Protein AF-A0A819N3P9-F1 (afdb_monomer_lite)

Structure (mmCIF, N/CA/C/O backbone):
data_AF-A0A819N3P9-F1
#
_entry.id   AF-A0A819N3P9-F1
#
loop_
_atom_site.group_PDB
_atom_site.id
_atom_site.type_symbol
_atom_site.label_atom_id
_atom_site.label_alt_id
_atom_site.label_comp_id
_atom_site.label_asym_id
_atom_site.label_entity_id
_atom_site.label_seq_id
_atom_site.pdbx_PDB_ins_code
_atom_site.Cartn_x
_atom_site.Cartn_y
_atom_site.Cartn_z
_atom_site.occupancy
_atom_site.B_iso_or_equiv
_atom_site.auth_seq_id
_atom_site.auth_comp_id
_atom_site.auth_asym_id
_atom_site.auth_atom_id
_atom_site.pdbx_PDB_model_num
ATOM 1 N N . MET A 1 1 ? 17.906 -34.146 -32.944 1.00 58.56 1 MET A N 1
ATOM 2 C CA . MET A 1 1 ? 18.620 -32.914 -33.346 1.00 58.56 1 MET A CA 1
ATOM 3 C C . MET A 1 1 ? 19.272 -32.364 -32.093 1.00 58.56 1 MET A C 1
ATOM 5 O O . MET A 1 1 ? 18.541 -32.080 -31.149 1.00 58.56 1 MET A O 1
ATOM 9 N N . VAL A 1 2 ? 20.604 -32.343 -32.039 1.00 77.94 2 VAL A N 1
ATOM 10 C CA . VAL A 1 2 ? 21.345 -31.869 -30.860 1.00 77.94 2 VAL A CA 1
ATOM 11 C C . VAL A 1 2 ? 21.123 -30.361 -30.739 1.00 77.94 2 VAL A C 1
ATOM 13 O O . VAL A 1 2 ? 21.156 -29.648 -31.742 1.00 77.94 2 VAL A O 1
ATOM 16 N N . ARG A 1 3 ? 20.805 -29.893 -29.533 1.00 86.62 3 ARG A N 1
ATOM 17 C CA . ARG A 1 3 ? 20.618 -28.472 -29.221 1.00 86.62 3 ARG A CA 1
ATOM 18 C C . ARG A 1 3 ? 21.711 -28.028 -28.270 1.00 86.62 3 ARG A C 1
ATOM 20 O O . ARG A 1 3 ? 22.115 -28.806 -27.409 1.00 86.62 3 ARG A O 1
ATOM 27 N N . LEU A 1 4 ? 22.151 -26.782 -28.406 1.00 89.81 4 LEU A N 1
ATOM 28 C CA . LEU A 1 4 ? 23.141 -26.211 -27.502 1.00 89.81 4 LEU A CA 1
ATOM 29 C C . LEU A 1 4 ? 22.433 -25.815 -26.200 1.00 89.81 4 LEU A C 1
ATOM 31 O O . LEU A 1 4 ? 21.876 -24.725 -26.092 1.00 89.81 4 LEU A O 1
ATOM 35 N N . THR A 1 5 ? 22.364 -26.727 -25.231 1.00 91.56 5 THR A N 1
ATOM 36 C CA . THR A 1 5 ? 21.792 -26.457 -23.902 1.00 91.56 5 THR A CA 1
ATOM 37 C C . THR A 1 5 ? 22.866 -25.924 -22.945 1.00 91.56 5 THR A C 1
ATOM 39 O O . THR A 1 5 ? 24.056 -26.145 -23.174 1.00 91.56 5 THR A O 1
ATOM 42 N N . PRO A 1 6 ? 22.482 -25.230 -21.855 1.00 91.12 6 PRO A N 1
ATOM 43 C CA . PRO A 1 6 ? 23.431 -24.808 -20.821 1.00 91.12 6 PRO A CA 1
ATOM 44 C C . PRO A 1 6 ? 24.261 -25.965 -20.244 1.00 91.12 6 PRO A C 1
ATOM 46 O O . PRO A 1 6 ? 25.454 -25.800 -20.032 1.00 91.12 6 PRO A O 1
ATOM 49 N N . GLU A 1 7 ? 23.654 -27.143 -20.079 1.00 90.12 7 GLU A N 1
ATOM 50 C CA . GLU A 1 7 ? 24.327 -28.358 -19.593 1.00 90.12 7 GLU A CA 1
ATOM 51 C C . GLU A 1 7 ? 25.436 -28.825 -20.549 1.00 90.12 7 GLU A C 1
ATOM 53 O O . GLU A 1 7 ? 26.525 -29.181 -20.112 1.00 90.12 7 GLU A O 1
ATOM 58 N N . VAL A 1 8 ? 25.203 -28.759 -21.868 1.00 91.38 8 VAL A N 1
ATOM 59 C CA . VAL A 1 8 ? 26.228 -29.097 -22.874 1.00 91.38 8 VAL A CA 1
ATOM 60 C C . VAL A 1 8 ? 27.412 -28.134 -22.794 1.00 91.38 8 VAL A C 1
ATOM 62 O O . VAL A 1 8 ? 28.549 -28.560 -22.957 1.00 91.38 8 VAL A O 1
ATOM 65 N N . ILE A 1 9 ? 27.164 -26.851 -22.518 1.00 92.50 9 ILE A N 1
ATOM 66 C CA . ILE A 1 9 ? 28.222 -25.842 -22.352 1.00 92.50 9 ILE A CA 1
ATOM 67 C C . ILE A 1 9 ? 29.039 -26.105 -21.080 1.00 92.50 9 ILE A C 1
ATOM 69 O O . ILE A 1 9 ? 30.253 -25.935 -21.097 1.00 92.50 9 ILE A O 1
ATOM 73 N N . GLU A 1 10 ? 28.389 -26.522 -19.994 1.00 89.62 10 GLU A N 1
ATOM 74 C CA . GLU A 1 10 ? 29.048 -26.805 -18.715 1.00 89.62 10 GLU A CA 1
ATOM 75 C C . GLU A 1 10 ? 29.950 -28.046 -18.787 1.00 89.62 10 GLU A C 1
ATOM 77 O O . GLU A 1 10 ? 31.045 -28.041 -18.230 1.00 89.62 10 GLU A O 1
ATOM 82 N N . VAL A 1 11 ? 29.524 -29.075 -19.525 1.00 92.38 11 VAL A N 1
ATOM 83 C CA . VAL A 1 11 ? 30.272 -30.335 -19.698 1.00 92.38 11 VAL A CA 1
ATOM 84 C C . VAL A 1 11 ? 31.314 -30.253 -20.826 1.00 92.38 11 VAL A C 1
ATOM 86 O O . VAL A 1 11 ? 32.226 -31.079 -20.891 1.00 92.38 11 VAL A O 1
ATOM 89 N N . ALA A 1 12 ? 31.203 -29.272 -21.725 1.00 93.38 12 ALA A N 1
ATOM 90 C CA . ALA A 1 12 ? 32.131 -29.103 -22.838 1.00 93.38 12 ALA A CA 1
ATOM 91 C C . ALA A 1 12 ? 33.575 -28.843 -22.357 1.00 93.38 12 ALA A C 1
ATOM 93 O O . ALA A 1 12 ? 33.767 -28.169 -21.341 1.00 93.38 12 ALA A O 1
ATOM 94 N N . PRO A 1 13 ? 34.605 -29.323 -23.085 1.00 94.81 13 PRO A N 1
ATOM 95 C CA . PRO A 1 13 ? 35.999 -29.099 -22.719 1.00 94.81 13 PRO A CA 1
ATOM 96 C C . PRO A 1 13 ? 36.354 -27.611 -22.652 1.00 94.81 13 PRO A C 1
ATOM 98 O O . PRO A 1 13 ? 36.124 -26.851 -23.597 1.00 94.81 13 PRO A O 1
ATOM 101 N N . GLN A 1 14 ? 36.960 -27.226 -21.531 1.00 95.06 14 GLN A N 1
ATOM 102 C CA . GLN A 1 14 ? 37.385 -25.863 -21.229 1.00 95.06 14 GLN A CA 1
ATOM 103 C C . GLN A 1 14 ? 38.845 -25.892 -20.789 1.00 95.06 14 GLN A C 1
ATOM 105 O O . GLN A 1 14 ? 39.192 -26.565 -19.818 1.00 95.06 14 GLN A O 1
ATOM 110 N N . TYR A 1 15 ? 39.714 -25.186 -21.502 1.00 94.50 15 TYR A N 1
ATOM 111 C CA . TYR A 1 15 ? 41.148 -25.179 -21.215 1.00 94.50 15 TYR A CA 1
ATOM 112 C C . TYR A 1 15 ? 41.797 -23.860 -21.630 1.00 94.50 15 TYR A C 1
ATOM 114 O O . TYR A 1 15 ? 41.240 -23.068 -22.389 1.00 94.50 15 TYR A O 1
ATOM 122 N N . LEU A 1 16 ? 43.001 -23.615 -21.118 1.00 95.12 16 LEU A N 1
ATOM 123 C CA . LEU A 1 16 ? 43.848 -22.537 -21.607 1.00 95.12 16 LEU A CA 1
ATOM 124 C C . LEU A 1 16 ? 44.533 -23.009 -22.891 1.00 95.12 16 LEU A C 1
ATOM 126 O O . LEU A 1 16 ? 45.257 -24.005 -22.877 1.00 95.12 16 LEU A O 1
ATOM 130 N N . ASN A 1 17 ? 44.288 -22.328 -24.005 1.00 92.00 17 ASN A N 1
ATOM 131 C CA . ASN A 1 17 ? 44.912 -22.683 -25.271 1.00 92.00 17 ASN A CA 1
ATOM 132 C C . ASN A 1 17 ? 46.398 -22.252 -25.313 1.00 92.00 17 ASN A C 1
ATOM 134 O O . ASN A 1 17 ? 46.842 -21.478 -24.460 1.00 92.00 17 ASN A O 1
ATOM 138 N N . PRO A 1 18 ? 47.190 -22.706 -26.305 1.00 90.69 18 PRO A N 1
ATOM 139 C CA . PRO A 1 18 ? 48.627 -22.409 -26.384 1.00 90.69 18 PRO A CA 1
ATOM 140 C C . PRO A 1 18 ? 48.990 -20.919 -26.495 1.00 90.69 18 PRO A C 1
ATOM 142 O O . PRO A 1 18 ? 50.142 -20.551 -26.290 1.00 90.69 18 PRO A O 1
ATOM 145 N N . VAL A 1 19 ? 48.022 -20.055 -26.818 1.00 87.19 19 VAL A N 1
ATOM 146 C CA . VAL A 1 19 ? 48.190 -18.592 -26.895 1.00 87.19 19 VAL A CA 1
ATOM 147 C C . VAL A 1 19 ? 47.833 -17.924 -25.553 1.00 87.19 19 VAL A C 1
ATOM 149 O O . VAL A 1 19 ? 47.814 -16.700 -25.440 1.00 87.19 19 VAL A O 1
ATOM 152 N N . GLY A 1 20 ? 47.549 -18.712 -24.511 1.00 90.12 20 GLY A N 1
ATOM 153 C CA . GLY A 1 20 ? 47.183 -18.221 -23.184 1.00 90.12 20 GLY A CA 1
ATOM 154 C C . GLY A 1 20 ? 45.760 -17.661 -23.112 1.00 90.12 20 GLY A C 1
ATOM 155 O O . GLY A 1 20 ? 45.475 -16.833 -22.250 1.00 90.12 20 GLY A O 1
ATOM 156 N N . GLN A 1 21 ? 44.873 -18.062 -24.024 1.00 94.12 21 GLN A N 1
ATOM 157 C CA . GLN A 1 21 ? 43.474 -17.635 -24.056 1.00 94.12 21 GLN A CA 1
ATOM 158 C C . GLN A 1 21 ? 42.572 -18.741 -23.513 1.00 94.12 21 GLN A C 1
ATOM 160 O O . GLN A 1 21 ? 42.784 -19.918 -23.803 1.00 94.12 21 GLN A O 1
ATOM 165 N N . TYR A 1 22 ? 41.560 -18.375 -22.724 1.00 96.19 22 TYR A N 1
ATOM 166 C CA . TYR A 1 22 ? 40.626 -19.361 -22.186 1.00 96.19 22 TYR A CA 1
ATOM 167 C C . TYR A 1 22 ? 39.639 -19.782 -23.281 1.00 96.19 22 TYR A C 1
ATOM 169 O O . TYR A 1 22 ? 38.925 -18.939 -23.834 1.00 96.19 22 TYR A O 1
ATOM 177 N N . GLU A 1 23 ? 39.645 -21.066 -23.628 1.00 97.50 23 GLU A N 1
ATOM 178 C CA . GLU A 1 23 ? 38.965 -21.628 -24.792 1.00 97.50 23 GLU A CA 1
ATOM 179 C C . GLU A 1 23 ? 37.856 -22.599 -24.384 1.00 97.50 23 GLU A C 1
ATOM 181 O O . GLU A 1 23 ? 38.065 -23.482 -23.552 1.00 97.50 23 GLU A O 1
ATOM 186 N N . LEU A 1 24 ? 36.684 -22.430 -25.000 1.00 97.31 24 LEU A N 1
ATOM 187 C CA . LEU A 1 24 ? 35.562 -23.364 -24.925 1.00 97.31 24 LEU A CA 1
ATOM 188 C C . LEU A 1 24 ? 35.466 -24.151 -26.236 1.00 97.31 24 LEU A C 1
ATOM 190 O O . LEU A 1 24 ? 35.222 -23.561 -27.295 1.00 97.31 24 LEU A O 1
ATOM 194 N N . SER A 1 25 ? 35.599 -25.475 -26.156 1.00 96.19 25 SER A N 1
ATOM 195 C CA . SER A 1 25 ? 35.507 -26.366 -27.313 1.00 96.19 25 SER A CA 1
ATOM 196 C C . SER A 1 25 ? 34.104 -26.960 -27.453 1.00 96.19 25 SER A C 1
ATOM 198 O O . SER A 1 25 ? 33.677 -27.780 -26.646 1.00 96.19 25 SER A O 1
ATOM 200 N N . LEU A 1 26 ? 33.383 -26.559 -28.501 1.00 95.62 26 LEU A N 1
ATOM 201 C CA . LEU A 1 26 ? 32.056 -27.060 -28.889 1.00 95.62 26 LEU A CA 1
ATOM 202 C C . LEU A 1 26 ? 32.117 -27.795 -30.242 1.00 95.62 26 LEU A C 1
ATOM 204 O O . LEU A 1 26 ? 31.193 -27.711 -31.059 1.00 95.62 26 LEU A O 1
ATOM 208 N N . ARG A 1 27 ? 33.233 -28.482 -30.505 1.00 94.69 27 ARG A N 1
ATOM 209 C CA . ARG A 1 27 ? 33.478 -29.203 -31.760 1.00 94.69 27 ARG A CA 1
ATOM 210 C C . ARG A 1 27 ? 32.664 -30.493 -31.865 1.00 94.69 27 ARG A C 1
ATOM 212 O O . ARG A 1 27 ? 32.387 -31.136 -30.859 1.00 94.69 27 ARG A O 1
ATOM 219 N N . ASP A 1 28 ? 32.325 -30.880 -33.095 1.00 93.69 28 ASP A N 1
ATOM 220 C CA . ASP A 1 28 ? 31.745 -32.193 -33.436 1.00 93.69 28 ASP A CA 1
ATOM 221 C C . ASP A 1 28 ? 30.388 -32.510 -32.759 1.00 93.69 28 ASP A C 1
ATOM 223 O O . ASP A 1 28 ? 29.983 -33.667 -32.634 1.00 93.69 28 ASP A O 1
ATOM 227 N N . LEU A 1 29 ? 29.633 -31.478 -32.363 1.00 93.19 29 LEU A N 1
ATOM 228 C CA . LEU A 1 29 ? 28.352 -31.611 -31.654 1.00 93.19 29 LEU A CA 1
ATOM 229 C C . LEU A 1 29 ? 27.121 -31.631 -32.582 1.00 93.19 29 LEU A C 1
ATOM 231 O O . LEU A 1 29 ? 25.993 -31.771 -32.103 1.00 93.19 29 LEU A O 1
ATOM 235 N N . LYS A 1 30 ? 27.311 -31.506 -33.905 1.00 92.56 30 LYS A N 1
ATOM 236 C CA . LYS A 1 30 ? 26.233 -31.441 -34.920 1.00 92.56 30 LYS A CA 1
ATOM 237 C C . LYS A 1 30 ? 25.198 -30.348 -34.618 1.00 92.56 30 LYS A C 1
ATOM 239 O O . LYS A 1 30 ? 23.986 -30.547 -34.741 1.00 92.56 30 LYS A O 1
ATOM 244 N N . LEU A 1 31 ? 25.677 -29.190 -34.160 1.00 93.44 31 LEU A N 1
ATOM 245 C CA . LEU A 1 31 ? 24.825 -28.068 -33.771 1.00 93.44 31 LEU A CA 1
ATOM 246 C C . LEU A 1 31 ? 24.260 -27.362 -35.013 1.00 93.44 31 LEU A C 1
ATOM 248 O O . LEU A 1 31 ? 25.038 -26.910 -35.851 1.00 93.44 31 LEU A O 1
ATOM 252 N N . PRO A 1 32 ? 22.930 -27.203 -35.136 1.00 90.94 32 PRO A N 1
ATOM 253 C CA . PRO A 1 32 ? 22.322 -26.546 -36.294 1.00 90.94 32 PRO A CA 1
ATOM 254 C C . PRO A 1 32 ? 22.260 -25.014 -36.172 1.00 90.94 32 PRO A C 1
ATOM 256 O O . PRO A 1 32 ? 22.169 -24.309 -37.182 1.00 90.94 32 PRO A O 1
ATOM 259 N N . VAL A 1 33 ? 22.250 -24.489 -34.940 1.00 92.75 33 VAL A N 1
ATOM 260 C CA . VAL A 1 33 ? 22.107 -23.061 -34.611 1.00 92.75 33 VAL A CA 1
ATOM 261 C C . VAL A 1 33 ? 22.890 -22.752 -33.330 1.00 92.75 33 VAL A C 1
ATOM 263 O O . VAL A 1 33 ? 22.999 -23.602 -32.448 1.00 92.75 33 VAL A O 1
ATOM 266 N N . ILE A 1 34 ? 23.411 -21.528 -33.227 1.00 92.50 34 ILE A N 1
ATOM 267 C CA . ILE A 1 34 ? 24.008 -20.987 -32.003 1.00 92.50 34 ILE A CA 1
ATOM 268 C C . ILE A 1 34 ? 22.878 -20.526 -31.070 1.00 92.50 34 ILE A C 1
ATOM 270 O O . ILE A 1 34 ? 22.104 -19.642 -31.419 1.00 92.50 34 ILE A O 1
ATOM 274 N N . GLU A 1 35 ? 22.773 -21.111 -29.880 1.00 90.75 35 GLU A N 1
ATOM 275 C CA . GLU A 1 35 ? 21.803 -20.711 -28.855 1.00 90.75 35 GLU A CA 1
ATOM 276 C C . GLU A 1 35 ? 22.393 -20.894 -27.449 1.00 90.75 35 GLU A C 1
ATOM 278 O O . GLU A 1 35 ? 23.396 -21.574 -27.270 1.00 90.75 35 GLU A O 1
ATOM 283 N N . ASN A 1 36 ? 21.809 -20.251 -26.436 1.00 89.25 36 ASN A N 1
ATOM 284 C CA . ASN A 1 36 ? 22.186 -20.407 -25.021 1.00 89.25 36 ASN A CA 1
ATOM 285 C C . ASN A 1 36 ? 23.656 -20.134 -24.647 1.00 89.25 36 ASN A C 1
ATOM 287 O O . ASN A 1 36 ? 24.032 -20.353 -23.497 1.00 89.25 36 ASN A O 1
ATOM 291 N N . LEU A 1 37 ? 24.455 -19.519 -25.526 1.00 90.25 37 LEU A N 1
ATOM 292 C CA . LEU A 1 37 ? 25.813 -19.066 -25.193 1.00 90.25 37 LEU A CA 1
ATOM 293 C C . LEU A 1 37 ? 25.855 -18.070 -24.017 1.00 90.25 37 LEU A C 1
ATOM 295 O O . LEU A 1 37 ? 26.931 -17.762 -23.517 1.00 90.25 37 LEU A O 1
ATOM 299 N N . GLY A 1 38 ? 24.712 -17.562 -23.533 1.00 87.06 38 GLY A N 1
ATOM 300 C CA . GLY A 1 38 ? 24.649 -16.746 -22.316 1.00 87.06 38 GLY A CA 1
ATOM 301 C C . GLY A 1 38 ? 25.077 -17.516 -21.062 1.00 87.06 38 GLY A C 1
ATOM 302 O O . GLY A 1 38 ? 25.530 -16.896 -20.103 1.00 87.06 38 GLY A O 1
ATOM 303 N N . ALA A 1 39 ? 24.996 -18.852 -21.095 1.00 90.44 39 ALA A N 1
ATOM 304 C CA . ALA A 1 39 ? 25.482 -19.740 -20.040 1.00 90.44 39 ALA A CA 1
ATOM 305 C C . ALA A 1 39 ? 27.011 -19.695 -19.872 1.00 90.44 39 ALA A C 1
ATOM 307 O O . ALA A 1 39 ? 27.509 -19.997 -18.798 1.00 90.44 39 ALA A O 1
ATOM 308 N N . THR A 1 40 ? 27.754 -19.234 -20.885 1.00 88.94 40 THR A N 1
ATOM 309 C CA . THR A 1 40 ? 29.216 -19.063 -20.798 1.00 88.94 40 THR A CA 1
ATOM 310 C C . THR A 1 40 ? 29.649 -17.931 -19.861 1.00 88.94 40 THR A C 1
ATOM 312 O O . THR A 1 40 ? 30.839 -17.776 -19.596 1.00 88.94 40 THR A O 1
ATOM 315 N N . LEU A 1 41 ? 28.707 -17.084 -19.410 1.00 89.00 41 LEU A N 1
ATOM 316 C CA . LEU A 1 41 ? 28.935 -15.955 -18.499 1.00 89.00 41 LEU A CA 1
ATOM 317 C C . LEU A 1 41 ? 30.104 -15.034 -18.916 1.00 89.00 41 LEU A C 1
ATOM 319 O O . LEU A 1 41 ? 30.724 -14.395 -18.067 1.00 89.00 41 LEU A O 1
ATOM 323 N N . ASN A 1 42 ? 30.384 -14.937 -20.226 1.00 91.56 42 ASN A N 1
ATOM 324 C CA . ASN A 1 42 ? 31.479 -14.139 -20.790 1.00 91.56 42 ASN A CA 1
ATOM 325 C C . ASN A 1 42 ? 32.858 -14.492 -20.187 1.00 91.56 42 ASN A C 1
ATOM 327 O O . ASN A 1 42 ? 33.660 -13.604 -19.895 1.00 91.56 42 ASN A O 1
ATOM 331 N N . GLN A 1 43 ? 33.122 -15.782 -19.959 1.00 92.44 43 GLN A N 1
ATOM 332 C CA . GLN A 1 43 ? 34.379 -16.259 -19.371 1.00 92.44 43 GLN A CA 1
ATOM 333 C C . GLN A 1 43 ? 35.483 -16.525 -20.410 1.00 92.44 43 GLN A C 1
ATOM 335 O O . GLN A 1 43 ? 36.653 -16.361 -20.076 1.00 92.44 43 GLN A O 1
ATOM 340 N N . PHE A 1 44 ? 35.123 -16.865 -21.654 1.00 95.94 44 PHE A N 1
ATOM 341 C CA . PHE A 1 44 ? 36.059 -17.338 -22.685 1.00 95.94 44 PHE A CA 1
ATOM 342 C C . PHE A 1 44 ? 36.529 -16.236 -23.647 1.00 95.94 44 PHE A C 1
ATOM 344 O O . PHE A 1 44 ? 35.744 -15.393 -24.088 1.00 95.94 44 PHE A O 1
ATOM 351 N N . ASP A 1 45 ? 37.813 -16.287 -24.004 1.00 97.19 45 ASP A N 1
ATOM 352 C CA . ASP A 1 45 ? 38.442 -15.475 -25.052 1.00 97.19 45 ASP A CA 1
ATOM 353 C C . ASP A 1 45 ? 38.292 -16.131 -26.436 1.00 97.19 45 ASP A C 1
ATOM 355 O O . ASP A 1 45 ? 38.224 -15.428 -27.447 1.00 97.19 45 ASP A O 1
ATOM 359 N N . THR A 1 46 ? 38.232 -17.467 -26.484 1.00 97.56 46 THR A N 1
ATOM 360 C CA . THR A 1 46 ? 38.099 -18.261 -27.714 1.00 97.56 46 THR A CA 1
ATOM 361 C C . THR A 1 46 ? 36.915 -19.216 -27.612 1.00 97.56 46 THR A C 1
ATOM 363 O O . THR A 1 46 ? 36.752 -19.904 -26.607 1.00 97.56 46 THR A O 1
ATOM 366 N N . ILE A 1 47 ? 36.091 -19.278 -28.657 1.00 97.44 47 ILE A N 1
ATOM 367 C CA . ILE A 1 47 ? 35.050 -20.302 -28.792 1.00 97.44 47 ILE A CA 1
ATOM 368 C C . ILE A 1 47 ? 35.293 -21.066 -30.086 1.00 97.44 47 ILE A C 1
ATOM 370 O O . ILE A 1 47 ? 35.447 -20.470 -31.157 1.00 97.44 47 ILE A O 1
ATOM 374 N N . ASP A 1 48 ? 35.288 -22.389 -29.981 1.00 97.12 48 ASP A N 1
ATOM 375 C CA . ASP A 1 48 ? 35.470 -23.276 -31.113 1.00 97.12 48 ASP A CA 1
ATOM 376 C C . ASP A 1 48 ? 34.192 -24.036 -31.458 1.00 97.12 48 ASP A C 1
ATOM 378 O O . ASP A 1 48 ? 33.713 -24.859 -30.687 1.00 97.12 48 ASP A O 1
ATOM 382 N N . LEU A 1 49 ? 33.643 -23.754 -32.635 1.00 97.00 49 LEU A N 1
ATOM 383 C CA . LEU A 1 49 ? 32.431 -24.353 -33.191 1.00 97.00 49 LEU A CA 1
ATOM 384 C C . LEU A 1 49 ? 32.734 -25.131 -34.484 1.00 97.00 49 LEU A C 1
ATOM 386 O O . LEU A 1 49 ? 31.850 -25.322 -35.325 1.00 97.00 49 LEU A O 1
ATOM 390 N N . THR A 1 50 ? 33.977 -25.576 -34.665 1.00 97.06 50 THR A N 1
ATOM 391 C CA . THR A 1 50 ? 34.408 -26.358 -35.833 1.00 97.06 50 THR A CA 1
ATOM 392 C C . THR A 1 50 ? 33.634 -27.679 -35.949 1.00 97.06 50 THR A C 1
ATOM 394 O O . THR A 1 50 ? 33.304 -28.291 -34.936 1.00 97.06 50 THR A O 1
ATOM 397 N N . ASN A 1 51 ? 33.365 -28.133 -37.179 1.00 96.00 51 ASN A N 1
ATOM 398 C CA . ASN A 1 51 ? 32.642 -29.381 -37.478 1.00 96.00 51 ASN A CA 1
ATOM 399 C C . ASN A 1 51 ? 31.227 -29.435 -36.864 1.00 96.00 51 ASN A C 1
ATOM 401 O O . ASN A 1 51 ? 30.869 -30.361 -36.134 1.00 96.00 51 ASN A O 1
ATOM 405 N N . ASN A 1 52 ? 30.408 -28.429 -37.159 1.00 96.00 52 ASN A N 1
ATOM 406 C CA . ASN A 1 52 ? 28.992 -28.398 -36.789 1.00 96.00 52 ASN A CA 1
ATOM 407 C C . ASN A 1 52 ? 28.119 -28.161 -38.036 1.00 96.00 52 ASN A C 1
ATOM 409 O O . ASN A 1 52 ? 28.621 -27.993 -39.144 1.00 96.00 52 ASN A O 1
ATOM 413 N N . ASP A 1 53 ? 26.797 -28.129 -37.862 1.00 95.25 53 ASP A N 1
ATOM 414 C CA . ASP A 1 53 ? 25.825 -27.969 -38.952 1.00 95.25 53 ASP A CA 1
ATOM 415 C C . ASP A 1 53 ? 25.271 -26.527 -39.031 1.00 95.25 53 ASP A C 1
ATOM 417 O O . ASP A 1 53 ? 24.129 -26.302 -39.454 1.00 95.25 53 ASP A O 1
ATOM 421 N N . LEU A 1 54 ? 26.054 -25.524 -38.604 1.00 96.12 54 LEU A N 1
ATOM 422 C CA . LEU A 1 54 ? 25.597 -24.135 -38.493 1.00 96.12 54 LEU A CA 1
ATOM 423 C C . LEU A 1 54 ? 25.333 -23.529 -39.872 1.00 96.12 54 LEU A C 1
ATOM 425 O O . LEU A 1 54 ? 26.202 -23.529 -40.738 1.00 96.12 54 LEU A O 1
ATOM 429 N N . ARG A 1 55 ? 24.143 -22.946 -40.067 1.00 94.25 55 ARG A N 1
ATOM 430 C CA . ARG A 1 55 ? 23.741 -22.328 -41.352 1.00 94.25 55 ARG A CA 1
ATOM 431 C C . ARG A 1 55 ? 23.858 -20.808 -41.404 1.00 94.25 55 ARG A C 1
ATOM 433 O O . ARG A 1 55 ? 23.903 -20.225 -42.491 1.00 94.25 55 ARG A O 1
ATOM 440 N N . LYS A 1 56 ? 23.879 -20.160 -40.241 1.00 94.38 56 LYS A N 1
ATOM 441 C CA . LYS A 1 56 ? 23.964 -18.705 -40.090 1.00 94.38 56 LYS A CA 1
ATOM 442 C C . LYS A 1 56 ? 24.878 -18.344 -38.924 1.00 94.38 56 LYS A C 1
ATOM 444 O O . LYS A 1 56 ? 24.900 -19.060 -37.925 1.00 94.38 56 LYS A O 1
ATOM 449 N N . LEU A 1 57 ? 25.583 -17.224 -39.051 1.00 94.81 57 LEU A N 1
ATOM 450 C CA . LEU A 1 57 ? 26.369 -16.634 -37.970 1.00 94.81 57 LEU A CA 1
ATOM 451 C C . LEU A 1 57 ? 25.550 -15.531 -37.288 1.00 94.81 57 LEU A C 1
ATOM 453 O O . LEU A 1 57 ? 25.490 -14.411 -37.795 1.00 94.81 57 LEU A O 1
ATOM 457 N N . ASP A 1 58 ? 24.867 -15.873 -36.196 1.00 92.12 58 ASP A N 1
ATOM 458 C CA . ASP A 1 58 ? 23.855 -15.036 -35.536 1.00 92.12 58 ASP A CA 1
ATOM 459 C C . ASP A 1 58 ? 23.641 -15.472 -34.068 1.00 92.12 58 ASP A C 1
ATOM 461 O O . ASP A 1 58 ? 24.285 -16.412 -33.607 1.00 92.12 58 ASP A O 1
ATOM 465 N N . ASP A 1 59 ? 22.722 -14.816 -33.353 1.00 90.06 59 ASP A N 1
ATOM 466 C CA . ASP A 1 59 ? 22.193 -15.219 -32.037 1.00 90.06 59 ASP A CA 1
ATOM 467 C C . ASP A 1 59 ? 23.227 -15.261 -30.887 1.00 90.06 59 ASP A C 1
ATOM 469 O O . ASP A 1 59 ? 23.033 -15.914 -29.857 1.00 90.06 59 ASP A O 1
ATOM 473 N N . PHE A 1 60 ? 24.311 -14.486 -31.002 1.00 93.44 60 PHE A N 1
ATOM 474 C CA . PHE A 1 60 ? 25.260 -14.302 -29.902 1.00 93.44 60 PHE A CA 1
ATOM 475 C C . PHE A 1 60 ? 24.668 -13.442 -28.768 1.00 93.44 60 PHE A C 1
ATOM 477 O O . PHE A 1 60 ? 24.053 -12.401 -29.019 1.00 93.44 60 PHE A O 1
ATOM 484 N N . PRO A 1 61 ? 24.897 -13.800 -27.493 1.00 92.31 61 PRO A N 1
ATOM 485 C CA . PRO A 1 61 ? 24.732 -12.877 -26.375 1.00 92.31 61 PRO A CA 1
ATOM 486 C C . PRO A 1 61 ? 25.861 -11.832 -26.378 1.00 92.31 61 PRO A C 1
ATOM 488 O O . PRO A 1 61 ? 26.807 -11.912 -27.155 1.00 92.31 61 PRO A O 1
ATOM 491 N N . TYR A 1 62 ? 25.777 -10.837 -25.493 1.00 94.50 62 TYR A N 1
ATOM 492 C CA . TYR A 1 62 ? 26.845 -9.844 -25.354 1.00 94.50 62 TYR A CA 1
ATOM 493 C C . TYR A 1 62 ? 28.096 -10.469 -24.707 1.00 94.50 62 TYR A C 1
ATOM 495 O O . TYR A 1 62 ? 28.107 -10.684 -23.494 1.00 94.50 62 TYR A O 1
ATOM 503 N N . LEU A 1 63 ? 29.125 -10.751 -25.514 1.00 95.38 63 LEU A N 1
ATOM 504 C CA . LEU A 1 63 ? 30.384 -11.409 -25.138 1.00 95.38 63 LEU A CA 1
ATOM 505 C C . LEU A 1 63 ? 31.597 -10.504 -25.440 1.00 95.38 63 LEU A C 1
ATOM 507 O O . LEU A 1 63 ? 32.304 -10.713 -26.427 1.00 95.38 63 LEU A O 1
ATOM 511 N N . PRO A 1 64 ? 31.870 -9.470 -24.622 1.00 94.06 64 PRO A N 1
ATOM 512 C CA . PRO A 1 64 ? 32.990 -8.559 -24.851 1.00 94.06 64 PRO A CA 1
ATOM 513 C C . PRO A 1 64 ? 34.378 -9.183 -24.629 1.00 94.06 64 PRO A C 1
ATOM 515 O O . PRO A 1 64 ? 35.359 -8.574 -25.049 1.00 94.06 64 PRO A O 1
ATOM 518 N N . LYS A 1 65 ? 34.508 -10.347 -23.973 1.00 95.50 65 LYS A N 1
ATOM 519 C CA . LYS A 1 65 ? 35.807 -11.038 -23.855 1.00 95.50 65 LYS A CA 1
ATOM 520 C C . LYS A 1 65 ? 36.176 -11.856 -25.093 1.00 95.50 65 LYS A C 1
ATOM 522 O O . LYS A 1 65 ? 37.360 -12.090 -25.296 1.00 95.50 65 LYS A O 1
ATOM 527 N N . LEU A 1 66 ? 35.201 -12.248 -25.915 1.00 97.12 66 LEU A N 1
ATOM 528 C CA . LEU A 1 66 ? 35.438 -13.107 -27.071 1.00 97.12 66 LEU A CA 1
ATOM 529 C C . LEU A 1 66 ? 36.279 -12.377 -28.132 1.00 97.12 66 LEU A C 1
ATOM 531 O O . LEU A 1 66 ? 35.855 -11.350 -28.668 1.00 97.12 66 LEU A O 1
ATOM 535 N N . LYS A 1 67 ? 37.456 -12.927 -28.439 1.00 96.75 67 LYS A N 1
ATOM 536 C CA . LYS A 1 67 ? 38.414 -12.419 -29.434 1.00 96.75 67 LYS A CA 1
ATOM 537 C C . LYS A 1 67 ? 38.529 -13.338 -30.642 1.00 96.75 67 LYS A C 1
ATOM 539 O O . LYS A 1 67 ? 38.672 -12.839 -31.756 1.00 96.75 67 LYS A O 1
ATOM 544 N N . THR A 1 68 ? 38.432 -14.648 -30.435 1.00 97.56 68 THR A N 1
ATOM 545 C CA . THR A 1 68 ? 38.682 -15.650 -31.477 1.00 97.56 68 THR A CA 1
ATOM 546 C C . THR A 1 68 ? 37.473 -16.563 -31.643 1.00 97.56 68 THR A C 1
ATOM 548 O O . THR A 1 68 ? 36.947 -17.094 -30.664 1.00 97.56 68 THR A O 1
ATOM 551 N N . LEU A 1 69 ? 37.033 -16.756 -32.887 1.00 97.56 69 LEU A N 1
ATOM 552 C CA . LEU A 1 69 ? 35.919 -17.639 -33.217 1.00 97.56 69 LEU A CA 1
ATOM 553 C C . LEU A 1 69 ? 36.294 -18.584 -34.363 1.00 97.56 69 LEU A C 1
ATOM 555 O O . LEU A 1 69 ? 36.544 -18.145 -35.493 1.00 97.56 69 LEU A O 1
ATOM 559 N N . TYR A 1 70 ? 36.303 -19.885 -34.070 1.00 97.44 70 TYR A N 1
ATOM 560 C CA . TYR A 1 70 ? 36.542 -20.938 -35.056 1.00 97.44 70 TYR A CA 1
ATOM 561 C C . TYR A 1 70 ? 35.216 -21.543 -35.519 1.00 97.44 70 TYR A C 1
ATOM 563 O O . TYR A 1 70 ? 34.435 -22.040 -34.715 1.00 97.44 70 TYR A O 1
ATOM 571 N N . LEU A 1 71 ? 34.953 -21.488 -36.823 1.00 97.12 71 LEU A N 1
ATOM 572 C CA . LEU A 1 71 ? 33.718 -21.962 -37.463 1.00 97.12 71 LEU A CA 1
ATOM 573 C C . LEU A 1 71 ? 34.032 -22.772 -38.725 1.00 97.12 71 LEU A C 1
ATOM 575 O O . LEU A 1 71 ? 33.271 -22.764 -39.697 1.00 97.12 71 LEU A O 1
ATOM 579 N N . ALA A 1 72 ? 35.183 -23.444 -38.748 1.00 96.38 72 ALA A N 1
ATOM 580 C CA . ALA A 1 72 ? 35.571 -24.244 -39.898 1.00 96.38 72 ALA A CA 1
ATOM 581 C C . ALA A 1 72 ? 34.614 -25.438 -40.085 1.00 96.38 72 ALA A C 1
ATOM 583 O O . ALA A 1 72 ? 34.060 -25.946 -39.111 1.00 96.38 72 ALA A O 1
ATOM 584 N N . ASN A 1 73 ? 34.429 -25.889 -41.329 1.00 96.31 73 ASN A N 1
ATOM 585 C CA . ASN A 1 73 ? 33.592 -27.045 -41.680 1.00 96.31 73 ASN A CA 1
ATOM 586 C C . ASN A 1 73 ? 32.159 -26.926 -41.130 1.00 96.31 73 ASN A C 1
ATOM 588 O O . ASN A 1 73 ? 31.719 -27.737 -40.318 1.00 96.31 73 ASN A O 1
ATOM 592 N N . ASN A 1 74 ? 31.458 -25.878 -41.551 1.00 97.12 74 ASN A N 1
ATOM 593 C CA . ASN A 1 74 ? 30.048 -25.647 -41.244 1.00 97.12 74 ASN A CA 1
ATOM 594 C C . ASN A 1 74 ? 29.277 -25.370 -42.554 1.00 97.12 74 ASN A C 1
ATOM 596 O O . ASN A 1 74 ? 29.820 -25.456 -43.657 1.00 97.12 74 ASN A O 1
ATOM 600 N N . HIS A 1 75 ? 27.991 -25.032 -42.461 1.00 96.38 75 HIS A N 1
ATOM 601 C CA . HIS A 1 75 ? 27.126 -24.738 -43.610 1.00 96.38 75 HIS A CA 1
ATOM 602 C C . HIS A 1 75 ? 26.711 -23.261 -43.675 1.00 96.38 75 HIS A C 1
ATOM 604 O O . HIS A 1 75 ? 25.607 -22.938 -44.127 1.00 96.38 75 HIS A O 1
ATOM 610 N N . ILE A 1 76 ? 27.569 -22.347 -43.206 1.00 96.81 76 ILE A N 1
ATOM 611 C CA . ILE A 1 76 ? 27.217 -20.932 -43.066 1.00 96.81 76 ILE A CA 1
ATOM 612 C C . ILE A 1 76 ? 27.048 -20.305 -44.448 1.00 96.81 76 ILE A C 1
ATOM 614 O O . ILE A 1 76 ? 27.975 -20.274 -45.251 1.00 96.81 76 ILE A O 1
ATOM 618 N N . THR A 1 77 ? 25.848 -19.784 -44.697 1.00 94.00 77 THR A N 1
ATOM 619 C CA . THR A 1 77 ? 25.477 -19.075 -45.936 1.00 94.00 77 THR A CA 1
ATOM 620 C C . THR A 1 77 ? 25.195 -17.595 -45.701 1.00 94.00 77 THR A C 1
ATOM 622 O O . THR A 1 77 ? 25.134 -16.825 -46.653 1.00 94.00 77 THR A O 1
ATOM 625 N N . ARG A 1 78 ? 24.975 -17.180 -44.444 1.00 93.00 78 ARG A N 1
ATOM 626 C CA . ARG A 1 78 ? 24.603 -15.805 -44.080 1.00 93.00 78 ARG A CA 1
ATOM 627 C C . ARG A 1 78 ? 25.236 -15.377 -42.763 1.00 93.00 78 ARG A C 1
ATOM 629 O O . ARG A 1 78 ? 25.266 -16.148 -41.803 1.00 93.00 78 ARG A O 1
ATOM 636 N N . ILE A 1 79 ? 25.658 -14.119 -42.715 1.00 94.75 79 ILE A N 1
ATOM 637 C CA . ILE A 1 79 ? 26.202 -13.450 -41.531 1.00 94.75 79 ILE A CA 1
ATOM 638 C C . ILE A 1 79 ? 25.198 -12.384 -41.081 1.00 94.75 79 ILE A C 1
ATOM 640 O O . ILE A 1 79 ? 24.676 -11.639 -41.911 1.00 94.75 79 ILE A O 1
ATOM 644 N N . ALA A 1 80 ? 24.881 -12.334 -39.787 1.00 91.94 80 ALA A N 1
ATOM 645 C CA . ALA A 1 80 ? 23.921 -11.376 -39.250 1.00 91.94 80 ALA A CA 1
ATOM 646 C C . ALA A 1 80 ? 24.440 -9.930 -39.290 1.00 91.94 80 ALA A C 1
ATOM 648 O O . ALA A 1 80 ? 25.633 -9.666 -39.144 1.00 91.94 80 ALA A O 1
ATOM 649 N N . GLU A 1 81 ? 23.523 -8.972 -39.438 1.00 90.06 81 GLU A N 1
ATOM 650 C CA . GLU A 1 81 ? 23.843 -7.549 -39.322 1.00 90.06 81 GLU A CA 1
ATOM 651 C C . GLU A 1 81 ? 24.042 -7.139 -37.856 1.00 90.06 81 GLU A C 1
ATOM 653 O O . GLU A 1 81 ? 23.311 -7.573 -36.967 1.00 90.06 81 GLU A O 1
ATOM 658 N N . ASN A 1 82 ? 24.931 -6.174 -37.613 1.00 88.38 82 ASN A N 1
ATOM 659 C CA . ASN A 1 82 ? 25.217 -5.615 -36.286 1.00 88.38 82 ASN A CA 1
ATOM 660 C C . ASN A 1 82 ? 25.849 -6.604 -35.280 1.00 88.38 82 ASN A C 1
ATOM 662 O O . ASN A 1 82 ? 25.554 -6.540 -34.080 1.00 88.38 82 ASN A O 1
ATOM 666 N N . LEU A 1 83 ? 26.722 -7.511 -35.739 1.00 90.19 83 LEU A N 1
ATOM 667 C CA . LEU A 1 83 ? 27.490 -8.401 -34.851 1.00 90.19 83 LEU A CA 1
ATOM 668 C C . LEU A 1 83 ? 28.355 -7.630 -33.838 1.00 90.19 83 LEU A C 1
ATOM 670 O O . LEU A 1 83 ? 28.613 -8.129 -32.744 1.00 90.19 83 LEU A O 1
ATOM 674 N N . ASP A 1 84 ? 28.720 -6.384 -34.146 1.00 91.06 84 ASP A N 1
ATOM 675 C CA . ASP A 1 84 ? 29.429 -5.460 -33.254 1.00 91.06 84 ASP A CA 1
ATOM 676 C C . ASP A 1 84 ? 28.693 -5.204 -31.929 1.00 91.06 84 ASP A C 1
ATOM 678 O O . ASP A 1 84 ? 29.327 -4.961 -30.906 1.00 91.06 84 ASP A O 1
ATOM 682 N N . LYS A 1 85 ? 27.359 -5.313 -31.903 1.00 93.12 85 LYS A N 1
ATOM 683 C CA . LYS A 1 85 ? 26.566 -5.148 -30.673 1.00 93.12 85 LYS A CA 1
ATOM 684 C C . LYS A 1 85 ? 26.676 -6.328 -29.714 1.00 93.12 85 LYS A C 1
ATOM 686 O O . LYS A 1 85 ? 26.318 -6.167 -28.547 1.00 93.12 85 LYS A O 1
ATOM 691 N N . TYR A 1 86 ? 27.111 -7.490 -30.197 1.00 93.81 86 TYR A N 1
ATOM 692 C CA . TYR A 1 86 ? 27.120 -8.745 -29.446 1.00 93.81 86 TYR A CA 1
ATOM 693 C C . TYR A 1 86 ? 28.546 -9.232 -29.179 1.00 93.81 86 TYR A C 1
ATOM 695 O O . TYR A 1 86 ? 28.862 -9.575 -28.046 1.00 93.81 86 TYR A O 1
ATOM 703 N N . ILE A 1 87 ? 29.429 -9.165 -30.176 1.00 95.81 87 ILE A N 1
ATOM 704 C CA . ILE A 1 87 ? 30.833 -9.598 -30.103 1.00 95.81 87 ILE A CA 1
ATOM 705 C C . ILE A 1 87 ? 31.778 -8.452 -30.530 1.00 95.81 87 ILE A C 1
ATOM 707 O O . ILE A 1 87 ? 32.484 -8.557 -31.532 1.00 95.81 87 ILE A O 1
ATOM 711 N N . PRO A 1 88 ? 31.800 -7.320 -29.790 1.00 94.31 88 PRO A N 1
ATOM 712 C CA . PRO A 1 88 ? 32.470 -6.077 -30.209 1.00 94.31 88 PRO A CA 1
ATOM 713 C C . PRO A 1 88 ? 33.997 -6.179 -30.330 1.00 94.31 88 PRO A C 1
ATOM 715 O O . PRO A 1 88 ? 34.618 -5.351 -30.995 1.00 94.31 88 PRO A O 1
ATOM 718 N N . ASN A 1 89 ? 34.607 -7.152 -29.650 1.00 95.88 89 ASN A N 1
ATOM 719 C CA . ASN A 1 89 ? 36.057 -7.303 -29.546 1.00 95.88 89 ASN A CA 1
ATOM 720 C C . ASN A 1 89 ? 36.612 -8.470 -30.368 1.00 95.88 89 ASN A C 1
ATOM 722 O O . ASN A 1 89 ? 37.763 -8.850 -30.158 1.00 95.88 89 ASN A O 1
ATOM 726 N N . LEU A 1 90 ? 35.820 -9.002 -31.305 1.00 97.12 90 LEU A N 1
ATOM 727 C CA . LEU A 1 90 ? 36.262 -10.073 -32.184 1.00 97.12 90 LEU A CA 1
ATOM 728 C C . LEU A 1 90 ? 37.436 -9.599 -33.057 1.00 97.12 90 LEU A C 1
ATOM 730 O O . LEU A 1 90 ? 37.320 -8.622 -33.798 1.00 97.12 90 LEU A O 1
ATOM 734 N N . ASP A 1 91 ? 38.552 -10.309 -32.946 1.00 96.19 91 ASP A N 1
ATOM 735 C CA . ASP A 1 91 ? 39.826 -10.039 -33.610 1.00 96.19 91 ASP A CA 1
ATOM 736 C C . ASP A 1 91 ? 40.109 -11.067 -34.715 1.00 96.19 91 ASP A C 1
ATOM 738 O O . ASP A 1 91 ? 40.512 -10.694 -35.821 1.00 96.19 91 ASP A O 1
ATOM 742 N N . THR A 1 92 ? 39.823 -12.345 -34.445 1.00 97.12 92 THR A N 1
ATOM 743 C CA . THR A 1 92 ? 40.092 -13.464 -35.352 1.00 97.12 92 THR A CA 1
ATOM 744 C C . THR A 1 92 ? 38.817 -14.262 -35.644 1.00 97.12 92 THR A C 1
ATOM 746 O O . THR A 1 92 ? 38.157 -14.758 -34.730 1.00 97.12 92 THR A O 1
ATOM 749 N N . LEU A 1 93 ? 38.478 -14.417 -36.929 1.00 97.50 93 LEU A N 1
ATOM 750 C CA . LEU A 1 93 ? 37.310 -15.171 -37.402 1.00 97.50 93 LEU A CA 1
ATOM 751 C C . LEU A 1 93 ? 37.703 -16.158 -38.509 1.00 97.50 93 LEU A C 1
ATOM 753 O O . LEU A 1 93 ? 38.089 -15.760 -39.609 1.00 97.50 93 LEU A O 1
ATOM 757 N N . ILE A 1 94 ? 37.568 -17.457 -38.243 1.00 97.50 94 ILE A N 1
ATOM 758 C CA . ILE A 1 94 ? 37.921 -18.511 -39.203 1.00 97.50 94 ILE A CA 1
ATOM 759 C C . ILE A 1 94 ? 36.653 -19.190 -39.721 1.00 97.50 94 ILE A C 1
ATOM 761 O O . ILE A 1 94 ? 35.997 -19.926 -38.991 1.00 97.50 94 ILE A O 1
ATOM 765 N N . LEU A 1 95 ? 36.339 -18.978 -40.999 1.00 96.50 95 LEU A N 1
ATOM 766 C CA . LEU A 1 95 ? 35.144 -19.483 -41.688 1.00 96.50 95 LEU A CA 1
ATOM 767 C C . LEU A 1 95 ? 35.493 -20.487 -42.795 1.00 96.50 95 LEU A C 1
ATOM 769 O O . LEU A 1 95 ? 34.769 -20.612 -43.782 1.00 96.50 95 LEU A O 1
ATOM 773 N N . ASN A 1 96 ? 36.600 -21.213 -42.658 1.00 96.19 96 ASN A N 1
ATOM 774 C CA . ASN A 1 96 ? 37.054 -22.155 -43.681 1.00 96.19 96 ASN A CA 1
ATOM 775 C C . ASN A 1 96 ? 35.999 -23.215 -44.004 1.00 96.19 96 ASN A C 1
ATOM 777 O O . ASN A 1 96 ? 35.361 -23.738 -43.096 1.00 96.19 96 ASN A O 1
ATOM 781 N N . ASN A 1 97 ? 35.874 -23.576 -45.280 1.00 95.50 97 ASN A N 1
ATOM 782 C CA . ASN A 1 97 ? 34.967 -24.632 -45.732 1.00 95.50 97 ASN A CA 1
ATOM 783 C C . ASN A 1 97 ? 33.516 -24.404 -45.253 1.00 95.50 97 ASN A C 1
ATOM 785 O O . ASN A 1 97 ? 32.957 -25.198 -44.498 1.00 95.50 97 ASN A O 1
ATOM 789 N N . ASN A 1 98 ? 32.953 -23.263 -45.653 1.00 96.81 98 ASN A N 1
ATOM 790 C CA . ASN A 1 98 ? 31.548 -22.889 -45.475 1.00 96.81 98 ASN A CA 1
ATOM 791 C C . ASN A 1 98 ? 30.912 -22.597 -46.853 1.00 96.81 98 ASN A C 1
ATOM 793 O O . ASN A 1 98 ? 31.515 -22.852 -47.898 1.00 96.81 98 ASN A O 1
ATOM 797 N N . LEU A 1 99 ? 29.680 -22.082 -46.879 1.00 95.12 99 LEU A N 1
ATOM 798 C CA . LEU A 1 99 ? 28.861 -21.949 -48.088 1.00 95.12 99 LEU A CA 1
ATOM 799 C C . LEU A 1 99 ? 28.551 -20.486 -48.456 1.00 95.12 99 LEU A C 1
ATOM 801 O O . LEU A 1 99 ? 27.497 -20.209 -49.028 1.00 95.12 99 LEU A O 1
ATOM 805 N N . LEU A 1 100 ? 29.447 -19.543 -48.150 1.00 94.62 100 LEU A N 1
ATOM 806 C CA . LEU A 1 100 ? 29.313 -18.145 -48.585 1.00 94.62 100 LEU A CA 1
ATOM 807 C C . LEU A 1 100 ? 29.592 -18.038 -50.088 1.00 94.62 100 LEU A C 1
ATOM 809 O O . LEU A 1 100 ? 30.625 -18.524 -50.555 1.00 94.62 100 LEU A O 1
ATOM 813 N N . GLN A 1 101 ? 28.686 -17.417 -50.849 1.00 92.00 101 GLN A N 1
ATOM 814 C CA . GLN A 1 101 ? 28.720 -17.459 -52.318 1.00 92.00 101 GLN A CA 1
ATOM 815 C C . GLN A 1 101 ? 28.880 -16.093 -52.972 1.00 92.00 101 GLN A C 1
ATOM 817 O O . GLN A 1 101 ? 29.491 -16.020 -54.033 1.00 92.00 101 GLN A O 1
ATOM 822 N N . VAL A 1 102 ? 28.355 -15.020 -52.379 1.00 91.75 102 VAL A N 1
ATOM 823 C CA . VAL A 1 102 ? 28.280 -13.695 -53.010 1.00 91.75 102 VAL A CA 1
ATOM 824 C C . VAL A 1 102 ? 29.182 -12.705 -52.276 1.00 91.75 102 VAL A C 1
ATOM 826 O O . VAL A 1 102 ? 29.297 -12.745 -51.056 1.00 91.75 102 VAL A O 1
ATOM 829 N N . LEU A 1 103 ? 29.794 -11.759 -53.004 1.00 88.88 103 LEU A N 1
ATOM 830 C CA . LEU A 1 103 ? 30.645 -10.719 -52.402 1.00 88.88 103 LEU A CA 1
ATOM 831 C C . LEU A 1 103 ? 29.937 -9.927 -51.295 1.00 88.88 103 LEU A C 1
ATOM 833 O O . LEU A 1 103 ? 30.570 -9.580 -50.313 1.00 88.88 103 LEU A O 1
ATOM 837 N N . THR A 1 104 ? 28.633 -9.680 -51.410 1.00 88.50 104 THR A N 1
ATOM 838 C CA . THR A 1 104 ? 27.861 -8.937 -50.401 1.00 88.50 104 THR A CA 1
ATOM 839 C C . THR A 1 104 ? 27.650 -9.703 -49.095 1.00 88.50 104 THR A C 1
ATOM 841 O O . THR A 1 104 ? 27.283 -9.097 -48.092 1.00 88.50 104 THR A O 1
ATOM 844 N N . ASP A 1 105 ? 27.892 -11.019 -49.065 1.00 90.25 105 ASP A N 1
ATOM 845 C CA . ASP A 1 105 ? 27.676 -11.837 -47.865 1.00 90.25 105 ASP A CA 1
ATOM 846 C C . ASP A 1 105 ? 28.652 -11.471 -46.727 1.00 90.25 105 ASP A C 1
ATOM 848 O O . ASP A 1 105 ? 28.382 -11.764 -45.562 1.00 90.25 105 ASP A O 1
ATOM 852 N N . VAL A 1 106 ? 29.767 -10.796 -47.045 1.00 92.38 106 VAL A N 1
ATOM 853 C CA . VAL A 1 106 ? 30.768 -10.326 -46.065 1.00 92.38 106 VAL A CA 1
ATOM 854 C C . VAL A 1 106 ? 30.534 -8.888 -45.597 1.00 92.38 106 VAL A C 1
ATOM 856 O O . VAL A 1 106 ? 31.167 -8.463 -44.633 1.00 92.38 106 VAL A O 1
ATOM 859 N N . ASP A 1 107 ? 29.627 -8.137 -46.231 1.00 91.50 107 ASP A N 1
ATOM 860 C CA . ASP A 1 107 ? 29.337 -6.739 -45.882 1.00 91.50 107 ASP A CA 1
ATOM 861 C C . ASP A 1 107 ? 28.970 -6.545 -44.394 1.00 91.50 107 ASP A C 1
ATOM 863 O O . ASP A 1 107 ? 29.444 -5.571 -43.797 1.00 91.50 107 ASP A O 1
ATOM 867 N N . PRO A 1 108 ? 28.210 -7.455 -43.741 1.00 93.12 108 PRO A N 1
ATOM 868 C CA . PRO A 1 108 ? 27.898 -7.335 -42.317 1.00 93.12 108 PRO A CA 1
ATOM 869 C C . PRO A 1 108 ? 29.126 -7.329 -41.398 1.00 93.12 108 PRO A C 1
ATOM 871 O O . PRO A 1 108 ? 29.061 -6.785 -40.299 1.00 93.12 108 PRO A O 1
ATOM 874 N N . LEU A 1 109 ? 30.262 -7.886 -41.834 1.00 93.06 109 LEU A N 1
ATOM 875 C CA . LEU A 1 109 ? 31.495 -7.912 -41.043 1.00 93.06 109 LEU A CA 1
ATOM 876 C C . LEU A 1 109 ? 32.173 -6.540 -40.954 1.00 93.06 109 LEU A C 1
ATOM 878 O O . LEU A 1 109 ? 32.993 -6.329 -40.063 1.00 93.06 109 LEU A O 1
ATOM 882 N N . ALA A 1 110 ? 31.812 -5.584 -41.818 1.00 90.25 110 ALA A N 1
ATOM 883 C CA . ALA A 1 110 ? 32.379 -4.234 -41.808 1.00 90.25 110 ALA A CA 1
ATOM 884 C C . ALA A 1 110 ? 32.093 -3.457 -40.514 1.00 90.25 110 ALA A C 1
ATOM 886 O O . ALA A 1 110 ? 32.790 -2.488 -40.210 1.00 90.25 110 ALA A O 1
ATOM 887 N N . THR A 1 111 ? 31.102 -3.881 -39.724 1.00 89.75 111 THR A N 1
ATOM 888 C CA . THR A 1 111 ? 30.819 -3.283 -38.413 1.00 89.75 111 THR A CA 1
ATOM 889 C C . THR A 1 111 ? 31.844 -3.676 -37.342 1.00 89.75 111 THR A C 1
ATOM 891 O O . THR A 1 111 ? 31.974 -2.972 -36.342 1.00 89.75 111 THR A O 1
ATOM 894 N N . LEU A 1 112 ? 32.591 -4.774 -37.523 1.00 92.62 112 LEU A N 1
ATOM 895 C CA . LEU A 1 112 ? 33.571 -5.280 -36.555 1.00 92.62 112 LEU A CA 1
ATOM 896 C C . LEU A 1 112 ? 34.912 -4.546 -36.699 1.00 92.62 112 LEU A C 1
ATOM 898 O O . LEU A 1 112 ? 35.822 -4.975 -37.404 1.00 92.62 112 LEU A O 1
ATOM 902 N N . SER A 1 113 ? 35.048 -3.418 -36.002 1.00 89.69 113 SER A N 1
ATOM 903 C CA . SER A 1 113 ? 36.210 -2.524 -36.127 1.00 89.69 113 SER A CA 1
ATOM 904 C C . SER A 1 113 ? 37.539 -3.120 -35.646 1.00 89.69 113 SER A C 1
ATOM 906 O O . SER A 1 113 ? 38.592 -2.659 -36.093 1.00 89.69 113 SER A O 1
ATOM 908 N N . LYS A 1 114 ? 37.503 -4.127 -34.765 1.00 94.19 114 LYS A N 1
ATOM 909 C CA . LYS A 1 114 ? 38.688 -4.807 -34.212 1.00 94.19 114 LYS A CA 1
ATOM 910 C C . LYS A 1 114 ? 39.111 -6.059 -34.985 1.00 94.19 114 LYS A C 1
ATOM 912 O O . LYS A 1 114 ? 40.139 -6.633 -34.654 1.00 94.19 114 LYS A O 1
ATOM 917 N N . LEU A 1 115 ? 38.370 -6.445 -36.024 1.00 96.31 115 LEU A N 1
ATOM 918 C CA . LEU A 1 115 ? 38.641 -7.660 -36.784 1.00 96.31 115 LEU A CA 1
ATOM 919 C C . LEU A 1 115 ? 39.930 -7.512 -37.609 1.00 96.31 115 LEU A C 1
ATOM 921 O O . LEU A 1 115 ? 39.992 -6.727 -38.559 1.00 96.31 115 LEU A O 1
ATOM 925 N N . ALA A 1 116 ? 40.961 -8.270 -37.240 1.00 96.00 116 ALA A N 1
ATOM 926 C CA . ALA A 1 116 ? 42.297 -8.205 -37.825 1.00 96.00 116 ALA A CA 1
ATOM 927 C C . ALA A 1 116 ? 42.638 -9.440 -38.670 1.00 96.00 116 ALA A C 1
ATOM 929 O O . ALA A 1 116 ? 43.392 -9.323 -39.641 1.00 96.00 116 ALA A O 1
ATOM 930 N N . HIS A 1 117 ? 42.069 -10.603 -38.355 1.00 96.88 117 HIS A N 1
ATOM 931 C CA . HIS A 1 117 ? 42.407 -11.866 -39.004 1.00 96.88 117 HIS A CA 1
ATOM 932 C C . HIS A 1 117 ? 41.142 -12.581 -39.477 1.00 96.88 117 HIS A C 1
ATOM 934 O O . HIS A 1 117 ? 40.269 -12.913 -38.677 1.00 96.88 117 HIS A O 1
ATOM 940 N N . ILE A 1 118 ? 41.036 -12.832 -40.785 1.00 97.00 118 ILE A N 1
ATOM 941 C CA . ILE A 1 118 ? 39.898 -13.563 -41.349 1.00 97.00 118 ILE A CA 1
ATOM 942 C C . ILE A 1 118 ? 40.342 -14.598 -42.377 1.00 97.00 118 ILE A C 1
ATOM 944 O O . ILE A 1 118 ? 41.313 -14.393 -43.111 1.00 97.00 118 ILE A O 1
ATOM 948 N N . SER A 1 119 ? 39.612 -15.705 -42.451 1.00 96.62 119 SER A N 1
ATOM 949 C CA . SER A 1 119 ? 39.801 -16.702 -43.500 1.00 96.62 119 SER A CA 1
ATOM 950 C C . SER A 1 119 ? 38.460 -17.234 -43.990 1.00 96.62 119 SER A C 1
ATOM 952 O O . SER A 1 119 ? 37.652 -17.721 -43.201 1.00 96.62 119 SER A O 1
ATOM 954 N N . PHE A 1 120 ? 38.254 -17.160 -45.300 1.00 95.69 120 PHE A N 1
ATOM 955 C CA . PHE A 1 120 ? 37.159 -17.769 -46.050 1.00 95.69 120 PHE A CA 1
ATOM 956 C C . PHE A 1 120 ? 37.665 -18.881 -46.978 1.00 95.69 120 PHE A C 1
ATOM 958 O O . PHE A 1 120 ? 36.945 -19.305 -47.885 1.00 95.69 120 PHE A O 1
ATOM 965 N N . ALA A 1 121 ? 38.890 -19.375 -46.774 1.00 91.62 121 ALA A N 1
ATOM 966 C CA . ALA A 1 121 ? 39.463 -20.456 -47.567 1.00 91.62 121 ALA A CA 1
ATOM 967 C C . ALA A 1 121 ? 38.465 -21.615 -47.753 1.00 91.62 121 ALA A C 1
ATOM 969 O O . ALA A 1 121 ? 37.794 -22.040 -46.811 1.00 91.62 121 ALA A O 1
ATOM 970 N N . ARG A 1 122 ? 38.368 -22.138 -48.979 1.00 90.81 122 ARG A N 1
ATOM 971 C CA . ARG A 1 122 ? 37.415 -23.202 -49.353 1.00 90.81 122 ARG A CA 1
ATOM 972 C C . ARG A 1 122 ? 35.927 -22.814 -49.225 1.00 90.81 122 ARG A C 1
ATOM 974 O O . ARG A 1 122 ? 35.092 -23.693 -49.075 1.00 90.81 122 ARG A O 1
ATOM 981 N N . ASN A 1 123 ? 35.582 -21.527 -49.306 1.00 94.62 123 ASN A N 1
ATOM 982 C CA . ASN A 1 123 ? 34.211 -21.076 -49.590 1.00 94.62 123 ASN A CA 1
ATOM 983 C C . ASN A 1 123 ? 34.058 -20.737 -51.084 1.00 94.62 123 ASN A C 1
ATOM 985 O O . ASN A 1 123 ? 35.020 -20.245 -51.681 1.00 94.62 123 ASN A O 1
ATOM 989 N N . PRO A 1 124 ? 32.858 -20.877 -51.678 1.00 93.62 124 PRO A N 1
ATOM 990 C CA . PRO A 1 124 ? 32.603 -20.452 -53.059 1.00 93.62 124 PRO A CA 1
ATOM 991 C C . PRO A 1 124 ? 32.959 -18.979 -53.345 1.00 93.62 124 PRO A C 1
ATOM 993 O O . PRO A 1 124 ? 33.473 -18.672 -54.419 1.00 93.62 124 PRO A O 1
ATOM 996 N N . ILE A 1 125 ? 32.780 -18.072 -52.374 1.00 94.00 125 ILE A N 1
ATOM 997 C CA . ILE A 1 125 ? 33.148 -16.648 -52.488 1.00 94.00 125 ILE A CA 1
ATOM 998 C C . ILE A 1 125 ? 34.638 -16.436 -52.809 1.00 94.00 125 ILE A C 1
ATOM 1000 O O . ILE A 1 125 ? 34.983 -15.498 -53.525 1.00 94.00 125 ILE A O 1
ATOM 1004 N N . ALA A 1 126 ? 35.520 -17.324 -52.336 1.00 90.00 126 ALA A N 1
ATOM 1005 C CA . ALA A 1 126 ? 36.961 -17.211 -52.549 1.00 90.00 126 ALA A CA 1
ATOM 1006 C C . ALA A 1 126 ? 37.367 -17.480 -54.012 1.00 90.00 126 ALA A C 1
ATOM 1008 O O . ALA A 1 126 ? 38.458 -17.091 -54.424 1.00 90.00 126 ALA A O 1
ATOM 1009 N N . MET A 1 127 ? 36.490 -18.107 -54.808 1.00 89.94 127 MET A N 1
ATOM 1010 C CA . MET A 1 127 ? 36.696 -18.345 -56.242 1.00 89.94 127 MET A CA 1
ATOM 1011 C C . MET A 1 127 ? 36.262 -17.157 -57.114 1.00 89.94 127 MET A C 1
ATOM 1013 O O . MET A 1 127 ? 36.520 -17.149 -58.319 1.00 89.94 127 MET A O 1
ATOM 1017 N N . LEU A 1 128 ? 35.591 -16.152 -56.540 1.00 90.12 128 LEU A N 1
ATOM 1018 C CA . LEU A 1 128 ? 35.106 -15.005 -57.298 1.00 90.12 128 LEU A CA 1
ATOM 1019 C C . LEU A 1 128 ? 36.248 -14.074 -57.717 1.00 90.12 128 LEU A C 1
ATOM 1021 O O . LEU A 1 128 ? 37.153 -13.748 -56.945 1.00 90.12 128 LEU A O 1
ATOM 1025 N N . LYS A 1 129 ? 36.152 -13.558 -58.947 1.00 85.56 129 LYS A N 1
ATOM 1026 C CA . LYS A 1 129 ? 37.059 -12.522 -59.447 1.00 85.56 129 LYS A CA 1
ATOM 1027 C C . LYS A 1 129 ? 36.959 -11.272 -58.563 1.00 85.56 129 LYS A C 1
ATOM 1029 O O . LYS A 1 129 ? 35.867 -10.850 -58.197 1.00 85.56 129 LYS A O 1
ATOM 1034 N N . ASP A 1 130 ? 38.107 -10.688 -58.228 1.00 87.44 130 ASP A N 1
ATOM 1035 C CA . ASP A 1 130 ? 38.255 -9.519 -57.348 1.00 87.44 130 ASP A CA 1
ATOM 1036 C C . ASP A 1 130 ? 37.849 -9.719 -55.871 1.00 87.44 130 ASP A C 1
ATOM 1038 O O . ASP A 1 130 ? 37.872 -8.740 -55.120 1.00 87.44 130 ASP A O 1
ATOM 1042 N N . TYR A 1 131 ? 37.550 -10.947 -55.417 1.00 93.38 131 TYR A N 1
ATOM 1043 C CA . TYR A 1 131 ? 37.184 -11.249 -54.020 1.00 93.38 131 TYR A CA 1
ATOM 1044 C C . TYR A 1 131 ? 38.164 -10.644 -53.011 1.00 93.38 131 TYR A C 1
ATOM 1046 O O . TYR A 1 131 ? 37.769 -9.892 -52.119 1.00 93.38 131 TYR A O 1
ATOM 1054 N N . ARG A 1 132 ? 39.462 -10.888 -53.205 1.00 93.88 132 ARG A N 1
ATOM 1055 C CA . ARG A 1 132 ? 40.502 -10.416 -52.288 1.00 93.88 132 ARG A CA 1
ATOM 1056 C C . ARG A 1 132 ? 40.500 -8.890 -52.161 1.00 93.88 132 ARG A C 1
ATOM 1058 O O . ARG A 1 132 ? 40.526 -8.357 -51.057 1.00 93.88 132 ARG A O 1
ATOM 1065 N N . LEU A 1 133 ? 40.416 -8.180 -53.287 1.00 92.06 133 LEU A N 1
ATOM 1066 C CA . LEU A 1 133 ? 40.387 -6.714 -53.307 1.00 92.06 133 LEU A CA 1
ATOM 1067 C C . LEU A 1 133 ? 39.070 -6.156 -52.750 1.00 92.06 133 LEU A C 1
ATOM 1069 O O . LEU A 1 133 ? 39.081 -5.100 -52.120 1.00 92.06 133 LEU A O 1
ATOM 1073 N N . TYR A 1 134 ? 37.950 -6.855 -52.953 1.00 92.44 134 TYR A N 1
ATOM 1074 C CA . TYR A 1 134 ? 36.653 -6.488 -52.386 1.00 92.44 134 TYR A CA 1
ATOM 1075 C C . TYR A 1 134 ? 36.676 -6.554 -50.855 1.00 92.44 134 TYR A C 1
ATOM 1077 O O . TYR A 1 134 ? 36.357 -5.567 -50.194 1.00 92.44 134 TYR A O 1
ATOM 1085 N N . VAL A 1 135 ? 37.134 -7.672 -50.282 1.00 93.06 135 VAL A N 1
ATOM 1086 C CA . VAL A 1 135 ? 37.212 -7.851 -48.823 1.00 93.06 135 VAL A CA 1
ATOM 1087 C C . VAL A 1 135 ? 38.166 -6.834 -48.192 1.00 93.06 135 VAL A C 1
ATOM 1089 O O . VAL A 1 135 ? 37.818 -6.220 -47.188 1.00 93.06 135 VAL A O 1
ATOM 1092 N N . ILE A 1 136 ? 39.326 -6.577 -48.810 1.00 93.75 136 ILE A N 1
ATOM 1093 C CA . ILE A 1 136 ? 40.282 -5.553 -48.344 1.00 93.75 136 ILE A CA 1
ATOM 1094 C C . ILE A 1 136 ? 39.660 -4.148 -48.359 1.00 93.75 136 ILE A C 1
ATOM 1096 O O . ILE A 1 136 ? 39.964 -3.329 -47.491 1.00 93.75 136 ILE A O 1
ATOM 1100 N N . HIS A 1 137 ? 38.801 -3.845 -49.338 1.00 91.06 137 HIS A N 1
ATOM 1101 C CA . HIS A 1 137 ? 38.098 -2.565 -49.395 1.00 91.06 137 HIS A CA 1
ATOM 1102 C C . HIS A 1 137 ? 37.046 -2.431 -48.288 1.00 91.06 137 HIS A C 1
ATOM 1104 O O . HIS A 1 137 ? 36.957 -1.376 -47.660 1.00 91.06 137 HIS A O 1
ATOM 1110 N N . MET A 1 138 ? 36.262 -3.487 -48.061 1.00 90.44 138 MET A N 1
ATOM 1111 C CA . MET A 1 138 ? 35.181 -3.494 -47.073 1.00 90.44 138 MET A CA 1
ATOM 1112 C C . MET A 1 138 ? 35.696 -3.537 -45.630 1.00 90.44 138 MET A C 1
ATOM 1114 O O . MET A 1 138 ? 35.082 -2.942 -44.748 1.00 90.44 138 MET A O 1
ATOM 1118 N N . LEU A 1 139 ? 36.834 -4.197 -45.393 1.00 91.06 139 LEU A N 1
ATOM 1119 C CA . LEU A 1 139 ? 37.450 -4.381 -44.077 1.00 91.06 139 LEU A CA 1
ATOM 1120 C C . LEU A 1 139 ? 38.822 -3.680 -44.017 1.00 91.06 139 LEU A C 1
ATOM 1122 O O . LEU A 1 139 ? 39.866 -4.329 -44.129 1.00 91.06 139 LEU A O 1
ATOM 1126 N N . PRO A 1 140 ? 38.870 -2.348 -43.817 1.00 86.06 140 PRO A N 1
ATOM 1127 C CA . PRO A 1 140 ? 40.123 -1.595 -43.874 1.00 86.06 140 PRO A CA 1
ATOM 1128 C C . PRO A 1 140 ? 41.102 -1.947 -42.744 1.00 86.06 140 PRO A C 1
ATOM 1130 O O . PRO A 1 140 ? 42.309 -1.820 -42.935 1.00 86.06 140 PRO A O 1
ATOM 1133 N N . ASN A 1 141 ? 40.623 -2.437 -41.598 1.00 88.50 141 ASN A N 1
ATOM 1134 C CA . ASN A 1 141 ? 41.470 -2.773 -40.445 1.00 88.50 141 ASN A CA 1
ATOM 1135 C C . ASN A 1 141 ? 42.081 -4.187 -40.516 1.00 88.50 141 ASN A C 1
ATOM 1137 O O . ASN A 1 141 ? 42.917 -4.540 -39.684 1.00 88.50 141 ASN A O 1
ATOM 1141 N N . LEU A 1 142 ? 41.717 -4.977 -41.532 1.00 94.31 142 LEU A N 1
ATOM 1142 C CA . LEU A 1 142 ? 42.133 -6.369 -41.678 1.00 94.31 142 LEU A CA 1
ATOM 1143 C C . LEU A 1 142 ? 43.643 -6.479 -41.941 1.00 94.31 142 LEU A C 1
ATOM 1145 O O . LEU A 1 142 ? 44.156 -5.838 -42.855 1.00 94.31 142 LEU A O 1
ATOM 1149 N N . ARG A 1 143 ? 44.371 -7.289 -41.172 1.00 94.00 143 ARG A N 1
ATOM 1150 C CA . ARG A 1 143 ? 45.822 -7.523 -41.301 1.00 94.00 143 ARG A CA 1
ATOM 1151 C C . ARG A 1 143 ? 46.144 -8.734 -42.172 1.00 94.00 143 ARG A C 1
ATOM 1153 O O . ARG A 1 143 ? 47.087 -8.676 -42.966 1.00 94.00 143 ARG A O 1
ATOM 1160 N N . THR A 1 144 ? 45.367 -9.808 -42.049 1.00 96.00 144 THR A N 1
ATOM 1161 C CA . THR A 1 144 ? 45.531 -11.035 -42.843 1.00 96.00 144 THR A CA 1
ATOM 1162 C C . THR A 1 144 ? 44.197 -11.512 -43.400 1.00 96.00 144 THR A C 1
ATOM 1164 O O . THR A 1 144 ? 43.196 -11.527 -42.684 1.00 96.00 144 THR A O 1
ATOM 1167 N N . LEU A 1 145 ? 44.213 -11.965 -44.651 1.00 96.44 145 LEU A N 1
ATOM 1168 C CA . LEU A 1 145 ? 43.081 -12.583 -45.335 1.00 96.44 145 LEU A CA 1
ATOM 1169 C C . LEU A 1 145 ? 43.522 -13.928 -45.908 1.00 96.44 145 LEU A C 1
ATOM 1171 O O . LEU A 1 145 ? 44.494 -13.967 -46.668 1.00 96.44 145 LEU A O 1
ATOM 1175 N N . ASP A 1 146 ? 42.812 -14.996 -45.547 1.00 93.62 146 ASP A N 1
ATOM 1176 C CA . ASP A 1 146 ? 43.104 -16.378 -45.953 1.00 93.62 146 ASP A CA 1
ATOM 1177 C C . ASP A 1 146 ? 44.542 -16.780 -45.601 1.00 93.62 146 ASP A C 1
ATOM 1179 O O . ASP A 1 146 ? 45.290 -17.295 -46.428 1.00 93.62 146 ASP A O 1
ATOM 1183 N N . PHE A 1 147 ? 44.949 -16.444 -44.370 1.00 90.88 147 PHE A N 1
ATOM 1184 C CA . PHE A 1 147 ? 46.301 -16.623 -43.817 1.00 90.88 147 PHE A CA 1
ATOM 1185 C C . PHE A 1 147 ? 47.430 -15.875 -44.549 1.00 90.88 147 PHE A C 1
ATOM 1187 O O . PHE A 1 147 ? 48.584 -15.948 -44.138 1.00 90.88 147 PHE A O 1
ATOM 1194 N N . ASN A 1 148 ? 47.106 -15.065 -45.560 1.00 92.50 148 ASN A N 1
ATOM 1195 C CA . ASN A 1 148 ? 48.063 -14.221 -46.266 1.00 92.50 148 ASN A CA 1
ATOM 1196 C C . ASN A 1 148 ? 48.009 -12.779 -45.751 1.00 92.50 148 ASN A C 1
ATOM 1198 O O . ASN A 1 148 ? 46.939 -12.166 -45.660 1.00 92.50 148 ASN A O 1
ATOM 1202 N N . ARG A 1 149 ? 49.175 -12.199 -45.453 1.00 93.81 149 ARG A N 1
ATOM 1203 C CA . ARG A 1 149 ? 49.295 -10.797 -45.024 1.00 93.81 149 ARG A CA 1
ATOM 1204 C C . ARG A 1 149 ? 48.825 -9.847 -46.128 1.00 93.81 149 ARG A C 1
ATOM 1206 O O . ARG A 1 149 ? 49.123 -10.053 -47.301 1.00 93.81 149 ARG A O 1
ATOM 1213 N N . ILE A 1 150 ? 48.097 -8.801 -45.744 1.00 94.62 150 ILE A N 1
ATOM 1214 C CA . ILE A 1 150 ? 47.640 -7.757 -46.668 1.00 94.62 150 ILE A CA 1
ATOM 1215 C C . ILE A 1 150 ? 48.726 -6.690 -46.798 1.00 94.62 150 ILE A C 1
ATOM 1217 O O . ILE A 1 150 ? 49.200 -6.132 -45.804 1.00 94.62 150 ILE A O 1
ATOM 1221 N N . THR A 1 151 ? 49.112 -6.388 -48.032 1.00 93.44 151 THR A N 1
ATOM 1222 C CA . THR A 1 151 ? 50.131 -5.384 -48.358 1.00 93.44 151 THR A CA 1
ATOM 1223 C C . THR A 1 151 ? 49.511 -4.014 -48.646 1.00 93.44 151 THR A C 1
ATOM 1225 O O . THR A 1 151 ? 48.358 -3.898 -49.064 1.00 93.44 151 THR A O 1
ATOM 1228 N N . GLN A 1 152 ? 50.288 -2.940 -48.469 1.00 89.12 152 GLN A N 1
ATOM 1229 C CA . GLN A 1 152 ? 49.824 -1.577 -48.758 1.00 89.12 152 GLN A CA 1
ATOM 1230 C C . GLN A 1 152 ? 49.447 -1.386 -50.241 1.00 89.12 152 GLN A C 1
ATOM 1232 O O . GLN A 1 152 ? 48.458 -0.720 -50.545 1.00 89.12 152 GLN A O 1
ATOM 1237 N N . LYS A 1 153 ? 50.164 -2.053 -51.160 1.00 91.00 153 LYS A N 1
ATOM 1238 C CA . LYS A 1 153 ? 49.864 -2.046 -52.603 1.00 91.00 153 LYS A CA 1
ATOM 1239 C C . LYS A 1 153 ? 48.459 -2.583 -52.902 1.00 91.00 153 LYS A C 1
ATOM 1241 O O . LYS A 1 153 ? 47.730 -1.993 -53.698 1.00 91.00 153 LYS A O 1
ATOM 1246 N N . GLU A 1 154 ? 48.050 -3.663 -52.233 1.00 91.44 154 GLU A N 1
ATOM 1247 C CA . GLU A 1 154 ? 46.702 -4.231 -52.378 1.00 91.44 154 GLU A CA 1
ATOM 1248 C C . GLU A 1 154 ? 45.621 -3.284 -51.842 1.00 91.44 154 GLU A C 1
ATOM 1250 O O . GLU A 1 154 ? 44.570 -3.141 -52.467 1.00 91.44 154 GLU A O 1
ATOM 1255 N N . ARG A 1 155 ? 45.882 -2.578 -50.730 1.00 92.00 155 ARG A N 1
ATOM 1256 C CA . ARG A 1 155 ? 44.948 -1.576 -50.179 1.00 92.00 155 ARG A CA 1
ATOM 1257 C C . ARG A 1 155 ? 44.728 -0.412 -51.134 1.00 92.00 155 ARG A C 1
ATOM 1259 O O . ARG A 1 155 ? 43.596 0.030 -51.330 1.00 92.00 155 ARG A O 1
ATOM 1266 N N . GLU A 1 156 ? 45.799 0.079 -51.745 1.00 88.62 156 GLU A N 1
ATOM 1267 C CA . GLU A 1 156 ? 45.725 1.150 -52.736 1.00 88.62 156 GLU A CA 1
ATOM 1268 C C . GLU A 1 156 ? 44.983 0.701 -54.000 1.00 88.62 156 GLU A C 1
ATOM 1270 O O . GLU A 1 156 ? 44.133 1.441 -54.499 1.00 88.62 156 GLU A O 1
ATOM 1275 N N . ALA A 1 157 ? 45.239 -0.519 -54.486 1.00 87.38 157 ALA A N 1
ATOM 1276 C CA . ALA A 1 157 ? 44.531 -1.103 -55.626 1.00 87.38 157 ALA A CA 1
ATOM 1277 C C . ALA A 1 157 ? 43.026 -1.273 -55.344 1.00 87.38 157 ALA A C 1
ATOM 1279 O O . ALA A 1 157 ? 42.193 -0.829 -56.140 1.00 87.38 157 ALA A O 1
ATOM 1280 N N . ALA A 1 158 ? 42.669 -1.821 -54.179 1.00 89.56 158 ALA A N 1
ATOM 1281 C CA . ALA A 1 158 ? 41.288 -1.970 -53.726 1.00 89.56 158 ALA A CA 1
ATOM 1282 C C . ALA A 1 158 ? 40.569 -0.610 -53.622 1.00 89.56 158 ALA A C 1
ATOM 1284 O O . ALA A 1 158 ? 39.461 -0.432 -54.134 1.00 89.56 158 ALA A O 1
ATOM 1285 N N . CYS A 1 159 ? 41.228 0.391 -53.031 1.00 85.31 159 CYS A N 1
ATOM 1286 C CA . CYS A 1 159 ? 40.694 1.744 -52.895 1.00 85.31 159 CYS A CA 1
ATOM 1287 C C . CYS A 1 159 ? 40.483 2.423 -54.260 1.00 85.31 159 CYS A C 1
ATOM 1289 O O . CYS A 1 159 ? 39.435 3.035 -54.472 1.00 85.31 159 CYS A O 1
ATOM 1291 N N . LYS A 1 160 ? 41.418 2.272 -55.211 1.00 84.38 160 LYS A N 1
ATOM 1292 C CA . LYS A 1 160 ? 41.294 2.811 -56.579 1.00 84.38 160 LYS A CA 1
ATOM 1293 C C . LYS A 1 160 ? 40.097 2.215 -57.326 1.00 84.38 160 LYS A C 1
ATOM 1295 O O . LYS A 1 160 ? 39.313 2.968 -57.899 1.00 84.38 160 LYS A O 1
ATOM 1300 N N . ILE A 1 161 ? 39.916 0.894 -57.283 1.00 82.06 161 ILE A N 1
ATOM 1301 C CA . ILE A 1 161 ? 38.847 0.193 -58.017 1.00 82.06 161 ILE A CA 1
ATOM 1302 C C . ILE A 1 161 ? 37.459 0.533 -57.451 1.00 82.06 161 ILE A C 1
ATOM 1304 O O . ILE A 1 161 ? 36.531 0.846 -58.206 1.00 82.06 161 ILE A O 1
ATOM 1308 N N . TYR A 1 162 ? 37.304 0.510 -56.124 1.00 79.31 162 TYR A N 1
ATOM 1309 C CA . TYR A 1 162 ? 35.986 0.610 -55.493 1.00 79.31 162 TYR A CA 1
ATOM 1310 C C . TYR A 1 162 ? 35.561 2.047 -55.118 1.00 79.31 162 TYR A C 1
ATOM 1312 O O . TYR A 1 162 ? 34.365 2.340 -55.204 1.00 79.31 162 TYR A O 1
ATOM 1320 N N . LYS A 1 163 ? 36.479 3.013 -54.885 1.00 67.06 163 LYS A N 1
ATOM 1321 C CA . LYS A 1 163 ? 36.105 4.453 -54.815 1.00 67.06 163 LYS A CA 1
ATOM 1322 C C . LYS A 1 163 ? 35.555 4.975 -56.146 1.00 67.06 163 LYS A C 1
ATOM 1324 O O . LYS A 1 163 ? 34.618 5.775 -56.156 1.00 67.06 163 LYS A O 1
ATOM 1329 N N . PHE A 1 164 ? 36.103 4.524 -57.277 1.00 54.31 164 PHE A N 1
ATOM 1330 C CA . PHE A 1 164 ? 35.670 4.975 -58.606 1.00 54.31 164 PHE A CA 1
ATOM 1331 C C . PHE A 1 164 ? 34.261 4.458 -58.968 1.00 54.31 164 PHE A C 1
ATOM 1333 O O . PHE A 1 164 ? 33.477 5.175 -59.597 1.00 54.31 164 PHE A O 1
ATOM 1340 N N . LYS A 1 165 ? 33.892 3.248 -58.511 1.00 56.06 165 LYS A N 1
ATOM 1341 C CA . LYS A 1 165 ? 32.543 2.665 -58.684 1.00 56.06 165 LYS A CA 1
ATOM 1342 C C . LYS A 1 165 ? 31.464 3.372 -57.843 1.00 56.06 165 LYS A C 1
ATOM 1344 O O . LYS A 1 165 ? 30.341 3.529 -58.325 1.00 56.06 165 LYS A O 1
ATOM 1349 N N . LEU A 1 166 ? 31.790 3.860 -56.640 1.00 52.12 166 LEU A N 1
ATOM 1350 C CA . LEU A 1 166 ? 30.865 4.621 -55.778 1.00 52.12 166 LEU A CA 1
ATOM 1351 C C . LEU A 1 166 ? 30.482 5.984 -56.382 1.00 52.12 166 LEU A C 1
ATOM 1353 O O . LEU A 1 166 ? 29.297 6.311 -56.423 1.00 52.12 166 LEU A O 1
ATOM 1357 N N . ASN A 1 167 ? 31.443 6.712 -56.965 1.00 46.75 167 ASN A N 1
ATOM 1358 C CA . ASN A 1 167 ? 31.210 8.015 -57.611 1.00 46.75 167 ASN A CA 1
ATOM 1359 C C . ASN A 1 167 ? 30.340 7.946 -58.886 1.00 46.75 167 ASN A C 1
ATOM 1361 O O . ASN A 1 167 ? 29.679 8.926 -59.238 1.00 46.75 167 ASN A O 1
ATOM 1365 N N . LYS A 1 168 ? 30.293 6.795 -59.575 1.00 48.53 168 LYS A N 1
ATOM 1366 C CA . LYS A 1 168 ? 29.367 6.560 -60.703 1.00 48.53 168 LYS A CA 1
ATOM 1367 C C . LYS A 1 168 ? 27.919 6.338 -60.234 1.00 48.53 168 LYS A C 1
ATOM 1369 O O . LYS A 1 168 ? 27.001 6.824 -60.892 1.00 48.53 168 LYS A O 1
ATOM 1374 N N . LYS A 1 169 ? 27.705 5.679 -59.085 1.00 47.19 169 LYS A N 1
ATOM 1375 C CA . LYS A 1 169 ? 26.364 5.439 -58.509 1.00 47.19 169 LYS A CA 1
ATOM 1376 C C . LYS A 1 169 ? 25.750 6.697 -57.869 1.00 47.19 169 LYS A C 1
ATOM 1378 O O . LYS A 1 169 ? 24.543 6.904 -57.984 1.00 47.19 169 LYS A O 1
ATOM 1383 N N . THR A 1 170 ? 26.545 7.580 -57.257 1.00 45.31 170 THR A N 1
ATOM 1384 C CA . THR A 1 170 ? 26.060 8.862 -56.693 1.00 45.31 170 THR A CA 1
ATOM 1385 C C . THR A 1 170 ? 25.660 9.882 -57.762 1.00 45.31 170 THR A C 1
ATOM 1387 O O . THR A 1 170 ? 24.663 10.580 -57.580 1.00 45.31 170 THR A O 1
ATOM 1390 N N . LYS A 1 171 ? 26.341 9.915 -58.919 1.00 43.12 171 LYS A N 1
ATOM 1391 C CA . LYS A 1 171 ? 25.984 10.803 -60.045 1.00 43.12 171 LYS A CA 1
ATOM 1392 C C . LYS A 1 171 ? 24.661 10.443 -60.743 1.00 43.12 171 LYS A C 1
ATOM 1394 O O . LYS A 1 171 ? 24.044 11.323 -61.336 1.00 43.12 171 LYS A O 1
ATOM 1399 N N . GLN A 1 172 ? 24.187 9.196 -60.656 1.00 44.50 172 GLN A N 1
ATOM 1400 C CA . GLN A 1 172 ? 22.870 8.800 -61.189 1.00 44.50 172 GLN A CA 1
ATOM 1401 C C . GLN A 1 172 ? 21.707 9.139 -60.240 1.00 44.50 172 GLN A C 1
ATOM 1403 O O . GLN A 1 172 ? 20.624 9.472 -60.712 1.00 44.50 172 GLN A O 1
ATOM 1408 N N . LYS A 1 173 ? 21.923 9.148 -58.916 1.00 41.62 173 LYS A N 1
ATOM 1409 C CA . LYS A 1 173 ? 20.893 9.542 -57.931 1.00 41.62 173 LYS A CA 1
ATOM 1410 C C . LYS A 1 173 ? 20.652 11.057 -57.853 1.00 41.62 173 LYS A C 1
ATOM 1412 O O . LYS A 1 173 ? 19.555 11.470 -57.496 1.00 41.62 173 LYS A O 1
ATOM 1417 N N . GLN A 1 174 ? 21.635 11.883 -58.216 1.00 41.66 174 GLN A N 1
ATOM 1418 C CA . GLN A 1 174 ? 21.534 13.351 -58.153 1.00 41.66 174 GLN A CA 1
ATOM 1419 C C . GLN A 1 174 ? 20.792 14.003 -59.335 1.00 41.66 174 GLN A C 1
ATOM 1421 O O . GLN A 1 174 ? 20.511 15.195 -59.280 1.00 41.66 174 GLN A O 1
ATOM 1426 N N . LYS A 1 175 ? 20.415 13.252 -60.381 1.00 37.47 175 LYS A N 1
ATOM 1427 C CA . LYS A 1 175 ? 19.634 13.795 -61.510 1.00 37.47 175 LYS A CA 1
ATOM 1428 C C . LYS A 1 175 ? 18.122 13.930 -61.242 1.00 37.47 175 LYS A C 1
ATOM 1430 O O . LYS A 1 175 ? 17.446 14.566 -62.042 1.00 37.47 175 LYS A O 1
ATOM 1435 N N . ASN A 1 176 ? 17.598 13.406 -60.127 1.00 36.53 176 ASN A N 1
ATOM 1436 C CA . ASN A 1 176 ? 16.146 13.284 -59.903 1.00 36.53 176 ASN A CA 1
ATOM 1437 C C . ASN A 1 176 ? 15.519 14.216 -58.851 1.00 36.53 176 ASN A C 1
ATOM 1439 O O . ASN A 1 176 ? 14.367 13.999 -58.488 1.00 36.53 176 ASN A O 1
ATOM 1443 N N . ILE A 1 177 ? 16.192 15.267 -58.372 1.00 37.66 177 ILE A N 1
ATOM 1444 C CA . ILE A 1 177 ? 15.535 16.261 -57.501 1.00 37.66 177 ILE A CA 1
ATOM 1445 C C . ILE A 1 177 ? 15.948 17.675 -57.930 1.00 37.66 177 ILE A C 1
ATOM 1447 O O . ILE A 1 177 ? 17.063 18.117 -57.672 1.00 37.66 177 ILE A O 1
ATOM 1451 N N . LYS A 1 178 ? 15.033 18.353 -58.634 1.00 32.38 178 LYS A N 1
ATOM 1452 C CA . LYS A 1 178 ? 15.070 19.787 -58.974 1.00 32.38 178 LYS A CA 1
ATOM 1453 C C . LYS A 1 178 ? 14.415 20.629 -57.861 1.00 32.38 178 LYS A C 1
ATOM 1455 O O . LYS A 1 178 ? 13.694 20.072 -57.034 1.00 32.38 178 LYS A O 1
ATOM 1460 N N . THR A 1 179 ? 14.569 21.959 -57.984 1.00 30.88 179 THR A N 1
ATOM 1461 C CA . THR A 1 179 ? 13.877 23.122 -57.342 1.00 30.88 179 THR A CA 1
ATOM 1462 C C . THR A 1 179 ? 14.770 23.846 -56.315 1.00 30.88 179 THR A C 1
ATOM 1464 O O . THR A 1 179 ? 15.032 23.301 -55.252 1.00 30.88 179 THR A O 1
ATOM 1467 N N . PHE A 1 180 ? 15.520 24.900 -56.682 1.00 27.84 180 PHE A N 1
ATOM 1468 C CA . PHE A 1 180 ? 15.186 26.326 -56.941 1.00 27.84 180 PHE A CA 1
ATOM 1469 C C . PHE A 1 180 ? 14.787 27.128 -55.686 1.00 27.84 180 PHE A C 1
ATOM 1471 O O . PHE A 1 180 ? 13.670 26.965 -55.216 1.00 27.84 180 PHE A O 1
ATOM 1478 N N . THR A 1 181 ? 15.690 27.997 -55.198 1.00 35.69 181 THR A N 1
ATOM 1479 C CA . THR A 1 181 ? 15.539 29.476 -55.122 1.00 35.69 181 THR A CA 1
ATOM 1480 C C . THR A 1 181 ? 16.870 30.151 -54.715 1.00 35.69 181 THR A C 1
ATOM 1482 O O . THR A 1 181 ? 17.710 29.483 -54.111 1.00 35.69 181 THR A O 1
ATOM 1485 N N . PRO A 1 182 ? 17.086 31.435 -55.073 1.00 36.94 182 PRO A N 1
ATOM 1486 C CA . PRO A 1 182 ? 18.397 32.079 -55.224 1.00 36.94 182 PRO A CA 1
ATOM 1487 C C . PRO A 1 182 ? 18.755 33.077 -54.104 1.00 36.94 182 PRO A C 1
ATOM 1489 O O . PRO A 1 182 ? 17.883 33.779 -53.606 1.00 36.94 182 PRO A O 1
ATOM 1492 N N . GLY A 1 183 ? 20.056 33.212 -53.819 1.00 38.53 183 GLY A N 1
ATOM 1493 C CA . GLY A 1 183 ? 20.642 34.394 -53.171 1.00 38.53 183 GLY A CA 1
ATOM 1494 C C . GLY A 1 183 ? 20.710 34.380 -51.641 1.00 38.53 183 GLY A C 1
ATOM 1495 O O . GLY A 1 183 ? 19.867 34.972 -50.985 1.00 38.53 183 GLY A O 1
ATOM 1496 N N . GLU A 1 184 ? 21.775 33.794 -51.090 1.00 29.98 184 GLU A N 1
ATOM 1497 C CA . GLU A 1 184 ? 22.390 34.254 -49.836 1.00 29.98 184 GLU A CA 1
ATOM 1498 C C . GLU A 1 184 ? 23.861 33.808 -49.828 1.00 29.98 184 GLU A C 1
ATOM 1500 O O . GLU A 1 184 ? 24.180 32.644 -50.090 1.00 29.98 184 GLU A O 1
ATOM 1505 N N . GLU A 1 185 ? 24.766 34.760 -49.616 1.00 30.53 185 GLU A N 1
ATOM 1506 C CA . GLU A 1 185 ? 26.213 34.562 -49.603 1.00 30.53 185 GLU A CA 1
ATOM 1507 C C . GLU A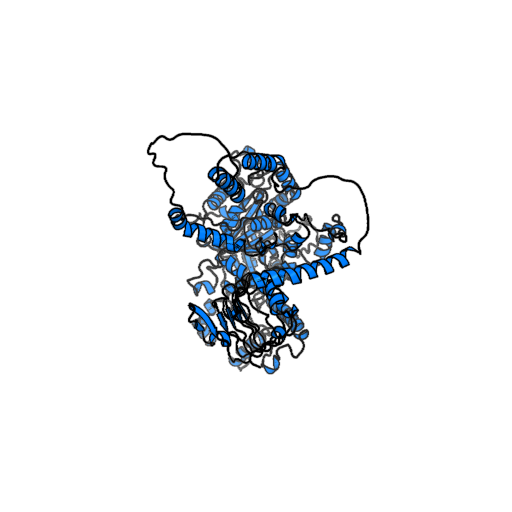 1 185 ? 26.742 34.381 -48.167 1.00 30.53 185 GLU A C 1
ATOM 1509 O O . GLU A 1 185 ? 26.271 35.034 -47.240 1.00 30.53 185 GLU A O 1
ATOM 1514 N N . LEU A 1 186 ? 27.806 33.563 -48.063 1.00 32.28 186 LEU A N 1
ATOM 1515 C CA . LEU A 1 186 ? 28.744 33.351 -46.936 1.00 32.28 186 LEU A CA 1
ATOM 1516 C C . LEU A 1 186 ? 28.239 32.379 -45.840 1.00 32.28 186 LEU A C 1
ATOM 1518 O O . LEU A 1 186 ? 27.116 32.460 -45.374 1.00 32.28 186 LEU A O 1
ATOM 1522 N N . ILE A 1 187 ? 29.000 31.379 -45.365 1.00 29.95 187 ILE A N 1
ATOM 1523 C CA . ILE A 1 187 ? 30.385 31.401 -44.854 1.00 29.95 187 ILE A CA 1
ATOM 1524 C C . ILE A 1 187 ? 31.053 30.012 -45.044 1.00 29.95 187 ILE A C 1
ATOM 1526 O O . ILE A 1 187 ? 30.453 28.978 -44.752 1.00 29.95 187 ILE A O 1
ATOM 1530 N N . LYS A 1 188 ? 32.326 29.974 -45.472 1.00 28.77 188 LYS A N 1
ATOM 1531 C CA . LYS A 1 188 ? 33.198 28.776 -45.428 1.00 28.77 188 LYS A CA 1
ATOM 1532 C C . LYS A 1 188 ? 34.037 28.774 -44.138 1.00 28.77 188 LYS A C 1
ATOM 1534 O O . LYS A 1 188 ? 34.674 29.793 -43.874 1.00 28.77 188 LYS A O 1
ATOM 1539 N N . PRO A 1 189 ? 34.173 27.652 -43.404 1.00 30.30 189 PRO A N 1
ATOM 1540 C CA . PRO A 1 189 ? 35.271 27.467 -42.461 1.00 30.30 189 PRO A CA 1
ATOM 1541 C C . PRO A 1 189 ? 36.548 27.065 -43.214 1.00 30.30 189 PRO A C 1
ATOM 1543 O O . PRO A 1 189 ? 36.541 26.152 -44.042 1.00 30.30 189 PRO A O 1
ATOM 1546 N N . GLN A 1 190 ? 37.636 27.779 -42.933 1.00 31.83 190 GLN A N 1
ATOM 1547 C CA . GLN A 1 190 ? 38.974 27.561 -43.474 1.00 31.83 190 GLN A CA 1
ATOM 1548 C C . GLN A 1 190 ? 39.717 26.456 -42.707 1.00 31.83 190 GLN A C 1
ATOM 1550 O O . GLN A 1 190 ? 39.697 26.426 -41.481 1.00 31.83 190 GLN A O 1
ATOM 1555 N N . THR A 1 191 ? 40.470 25.628 -43.433 1.00 32.72 191 THR A N 1
ATOM 1556 C CA . THR A 1 191 ? 41.718 25.029 -42.939 1.00 32.72 191 THR A CA 1
ATOM 1557 C C . THR A 1 191 ? 42.865 25.608 -43.763 1.00 32.72 191 THR A C 1
ATOM 1559 O O . THR A 1 191 ? 42.820 25.611 -44.996 1.00 32.72 191 THR A O 1
ATOM 1562 N N . SER A 1 192 ? 43.838 26.163 -43.047 1.00 35.34 192 SER A N 1
ATOM 1563 C CA . SER A 1 192 ? 44.958 27.000 -43.475 1.00 35.34 192 SER A CA 1
ATOM 1564 C C . SER A 1 192 ? 45.785 26.421 -44.624 1.00 35.34 192 SER A C 1
ATOM 1566 O O . SER A 1 192 ? 46.432 25.384 -44.496 1.00 35.34 192 SER A O 1
ATOM 1568 N N . ARG A 1 193 ? 45.817 27.153 -45.738 1.00 39.78 193 ARG A N 1
ATOM 1569 C CA . ARG A 1 193 ? 46.751 26.975 -46.852 1.00 39.78 193 ARG A CA 1
ATOM 1570 C C . ARG A 1 193 ? 47.754 28.129 -46.766 1.00 39.78 193 ARG A C 1
ATOM 1572 O O . ARG A 1 193 ? 47.317 29.274 -46.669 1.00 39.78 193 ARG A O 1
ATOM 1579 N N . MET A 1 194 ? 49.058 27.836 -46.776 1.00 43.62 194 MET A N 1
ATOM 1580 C CA . MET A 1 194 ? 50.132 28.843 -46.840 1.00 43.62 194 MET A CA 1
ATOM 1581 C C . MET A 1 194 ? 49.807 29.922 -47.883 1.00 43.62 194 MET A C 1
ATOM 1583 O O . MET A 1 194 ? 49.373 29.610 -48.997 1.00 43.62 194 MET A O 1
ATOM 1587 N N . THR A 1 195 ? 49.989 31.195 -47.531 1.00 62.06 195 THR A N 1
ATOM 1588 C CA . THR A 1 195 ? 49.711 32.309 -48.443 1.00 62.06 195 THR A CA 1
ATOM 1589 C C . THR A 1 195 ? 50.788 32.384 -49.527 1.00 62.06 195 THR A C 1
ATOM 1591 O O . THR A 1 195 ? 51.972 32.170 -49.265 1.00 62.06 195 THR A O 1
ATOM 1594 N N . LYS A 1 196 ? 50.386 32.704 -50.767 1.00 56.50 196 LYS A N 1
ATOM 1595 C CA . LYS A 1 196 ? 51.297 32.792 -51.927 1.00 56.50 196 LYS A CA 1
ATOM 1596 C C . LYS A 1 196 ? 52.507 33.711 -51.670 1.00 56.50 196 LYS A C 1
ATOM 1598 O O . LYS A 1 196 ? 53.604 33.368 -52.078 1.00 56.50 196 LYS A O 1
ATOM 1603 N N . LYS A 1 197 ? 52.342 34.782 -50.878 1.00 55.22 197 LYS A N 1
ATOM 1604 C CA . LYS A 1 197 ? 53.435 35.687 -50.466 1.00 55.22 197 LYS A CA 1
ATOM 1605 C C . LYS A 1 197 ? 54.564 34.998 -49.685 1.00 55.22 197 LYS A C 1
ATOM 1607 O O . LYS A 1 197 ? 55.721 35.327 -49.904 1.00 55.22 197 LYS A O 1
ATOM 1612 N N . VAL A 1 198 ? 54.245 34.052 -48.798 1.00 58.25 198 VAL A N 1
ATOM 1613 C CA . VAL A 1 198 ? 55.254 33.329 -48.001 1.00 58.25 198 VAL A CA 1
ATOM 1614 C C . VAL A 1 198 ? 55.969 32.288 -48.865 1.00 58.25 198 VAL A C 1
ATOM 1616 O O . VAL A 1 198 ? 57.184 32.147 -48.788 1.00 58.25 198 VAL A O 1
ATOM 1619 N N . ALA A 1 199 ? 55.234 31.618 -49.757 1.00 58.81 199 ALA A N 1
ATOM 1620 C CA . ALA A 1 199 ? 55.819 30.682 -50.715 1.00 58.81 199 ALA A CA 1
ATOM 1621 C C . ALA A 1 199 ? 56.754 31.377 -51.725 1.00 58.81 199 ALA A C 1
ATOM 1623 O O . ALA A 1 199 ? 57.785 30.811 -52.085 1.00 58.81 199 ALA A O 1
ATOM 1624 N N . ASP A 1 200 ? 56.427 32.597 -52.155 1.00 65.81 200 ASP A N 1
ATOM 1625 C CA . ASP A 1 200 ? 57.248 33.367 -53.095 1.00 65.81 200 ASP A CA 1
ATOM 1626 C C . ASP A 1 200 ? 58.480 34.000 -52.415 1.00 65.81 200 ASP A C 1
ATOM 1628 O O . ASP A 1 200 ? 59.545 34.060 -53.026 1.00 65.81 200 ASP A O 1
ATOM 1632 N N . ALA A 1 201 ? 58.393 34.373 -51.130 1.00 66.69 201 ALA A N 1
ATOM 1633 C CA . ALA A 1 201 ? 59.541 34.840 -50.343 1.00 66.69 201 ALA A CA 1
ATOM 1634 C C . ALA A 1 201 ? 60.579 33.731 -50.092 1.00 66.69 201 ALA A C 1
ATOM 1636 O O . ALA A 1 201 ? 61.779 33.966 -50.218 1.00 66.69 201 ALA A O 1
ATOM 1637 N N . ILE A 1 202 ? 60.127 32.503 -49.812 1.00 58.62 202 ILE A N 1
ATOM 1638 C CA . ILE A 1 202 ? 61.019 31.350 -49.614 1.00 58.62 202 ILE A CA 1
ATOM 1639 C C . ILE A 1 202 ? 61.666 30.924 -50.939 1.00 58.62 202 ILE A C 1
ATOM 1641 O O . ILE A 1 202 ? 62.850 30.605 -50.973 1.00 58.62 202 ILE A O 1
ATOM 1645 N N . LYS A 1 203 ? 60.930 30.993 -52.057 1.00 67.25 203 LYS A N 1
ATOM 1646 C CA . LYS A 1 203 ? 61.505 30.772 -53.393 1.00 67.25 203 LYS A CA 1
ATOM 1647 C C . LYS A 1 203 ? 62.575 31.804 -53.737 1.00 67.25 203 LYS A C 1
ATOM 1649 O O . LYS A 1 203 ? 63.605 31.422 -54.275 1.00 67.25 203 LYS A O 1
ATOM 1654 N N . LYS A 1 204 ? 62.355 33.076 -53.389 1.00 75.56 204 LYS A N 1
ATOM 1655 C CA . LYS A 1 204 ? 63.332 34.148 -53.606 1.00 75.56 204 LYS A CA 1
ATOM 1656 C C . LYS A 1 204 ? 64.598 33.963 -52.751 1.00 75.56 204 LYS A C 1
ATOM 1658 O O . LYS A 1 204 ? 65.700 34.100 -53.269 1.00 75.56 204 LYS A O 1
ATOM 1663 N N . ALA A 1 205 ? 64.449 33.537 -51.495 1.00 67.75 205 ALA A N 1
ATOM 1664 C CA . ALA A 1 205 ? 65.575 33.227 -50.608 1.00 67.75 205 ALA A CA 1
ATOM 1665 C C . ALA A 1 205 ? 66.401 32.009 -51.073 1.00 67.75 205 ALA A C 1
ATOM 1667 O O . ALA A 1 205 ? 67.622 32.017 -50.963 1.00 67.75 205 ALA A O 1
ATOM 1668 N N . ILE A 1 206 ? 65.757 30.986 -51.652 1.00 64.88 206 ILE A N 1
ATOM 1669 C CA . ILE A 1 206 ? 66.451 29.824 -52.242 1.00 64.88 206 ILE A CA 1
ATOM 1670 C C . ILE A 1 206 ? 67.230 30.222 -53.506 1.00 64.88 206 ILE A C 1
ATOM 1672 O O . ILE A 1 206 ? 68.304 29.683 -53.750 1.00 64.88 206 ILE A O 1
ATOM 1676 N N . THR A 1 207 ? 66.727 31.176 -54.297 1.00 74.88 207 THR A N 1
ATOM 1677 C CA . THR A 1 207 ? 67.429 31.669 -55.497 1.00 74.88 207 THR A CA 1
ATOM 1678 C C . THR A 1 207 ? 68.582 32.631 -55.196 1.00 74.88 207 THR A C 1
ATOM 1680 O O . THR A 1 207 ? 69.440 32.818 -56.051 1.00 74.88 207 THR A O 1
ATOM 1683 N N . GLU A 1 208 ? 68.611 33.242 -54.008 1.00 75.56 208 GLU A N 1
ATOM 1684 C CA . GLU A 1 208 ? 69.638 34.214 -53.592 1.00 75.56 208 GLU A CA 1
ATOM 1685 C C . GLU A 1 208 ? 70.750 33.596 -52.714 1.00 75.56 208 GLU A C 1
ATOM 1687 O O . GLU A 1 208 ? 71.766 34.248 -52.461 1.00 75.56 208 GLU A O 1
ATOM 1692 N N . ALA A 1 209 ? 70.597 32.343 -52.270 1.00 76.81 209 ALA A N 1
ATOM 1693 C CA . ALA A 1 209 ? 71.573 31.644 -51.432 1.00 76.81 209 ALA A CA 1
ATOM 1694 C C . ALA A 1 209 ? 72.862 31.305 -52.208 1.00 76.81 209 ALA A C 1
ATOM 1696 O O . ALA A 1 209 ? 72.818 30.768 -53.315 1.00 76.81 209 ALA A O 1
ATOM 1697 N N . LYS A 1 210 ? 74.027 31.604 -51.617 1.00 73.88 210 LYS A N 1
ATOM 1698 C CA . LYS A 1 210 ? 75.345 31.476 -52.275 1.00 73.88 210 LYS A CA 1
ATOM 1699 C C . LYS A 1 210 ? 76.089 30.183 -51.928 1.00 73.88 210 LYS A C 1
ATOM 1701 O O . LYS A 1 210 ? 77.139 29.924 -52.511 1.00 73.88 210 LYS A O 1
ATOM 1706 N N . SER A 1 211 ? 75.568 29.378 -50.999 1.00 82.56 211 SER A N 1
ATOM 1707 C CA . SER A 1 211 ? 76.193 28.132 -50.545 1.00 82.56 211 SER A CA 1
ATOM 1708 C C . SER A 1 211 ? 75.231 26.940 -50.602 1.00 82.56 211 SER A C 1
ATOM 1710 O O . SER A 1 211 ? 74.030 27.062 -50.354 1.00 82.56 211 SER A O 1
ATOM 1712 N N . LEU A 1 212 ? 75.770 25.759 -50.918 1.00 70.81 212 LEU A N 1
ATOM 1713 C CA . LEU A 1 212 ? 74.991 24.519 -51.026 1.00 70.81 212 LEU A CA 1
ATOM 1714 C C . LEU A 1 212 ? 74.397 24.085 -49.669 1.00 70.81 212 LEU A C 1
ATOM 1716 O O . LEU A 1 212 ? 73.343 23.455 -49.615 1.00 70.81 212 LEU A O 1
ATOM 1720 N N . GLU A 1 213 ? 75.055 24.453 -48.567 1.00 71.12 213 GLU A N 1
ATOM 1721 C CA . GLU A 1 213 ? 74.610 24.156 -47.202 1.00 71.12 213 GLU A CA 1
ATOM 1722 C C . GLU A 1 213 ? 73.405 25.006 -46.780 1.00 71.12 213 GLU A C 1
ATOM 1724 O O . GLU A 1 213 ? 72.471 24.480 -46.171 1.00 71.12 213 GLU A O 1
ATOM 1729 N N . GLU A 1 214 ? 73.356 26.287 -47.164 1.00 71.69 214 GLU A N 1
ATOM 1730 C CA . GLU A 1 214 ? 72.180 27.139 -46.932 1.00 71.69 214 GLU A CA 1
ATOM 1731 C C . GLU A 1 214 ? 70.961 26.654 -47.716 1.00 71.69 214 GLU A C 1
ATOM 1733 O O . GLU A 1 214 ? 69.852 26.638 -47.179 1.00 71.69 214 GLU A O 1
ATOM 1738 N N . ILE A 1 215 ? 71.160 26.190 -48.953 1.00 71.25 215 ILE A N 1
ATOM 1739 C CA . ILE A 1 215 ? 70.087 25.624 -49.780 1.00 71.25 215 ILE A CA 1
ATOM 1740 C C . ILE A 1 215 ? 69.521 24.365 -49.115 1.00 71.25 215 ILE A C 1
ATOM 1742 O O . ILE A 1 215 ? 68.308 24.263 -48.932 1.00 71.25 215 ILE A O 1
ATOM 1746 N N . ASN A 1 216 ? 70.384 23.450 -48.665 1.00 70.50 216 ASN A N 1
ATOM 1747 C CA . ASN A 1 216 ? 69.955 22.226 -47.987 1.00 70.50 216 ASN A CA 1
ATOM 1748 C C . ASN A 1 216 ? 69.206 22.527 -46.676 1.00 70.50 216 ASN A C 1
ATOM 1750 O O . ASN A 1 216 ? 68.158 21.932 -46.408 1.00 70.50 216 ASN A O 1
ATOM 1754 N N . LYS A 1 217 ? 69.665 23.519 -45.905 1.00 72.69 217 LYS A N 1
ATOM 1755 C CA . LYS A 1 217 ? 69.018 23.964 -44.662 1.00 72.69 217 LYS A CA 1
ATOM 1756 C C . LYS A 1 217 ? 67.641 24.597 -44.906 1.00 72.69 217 LYS A C 1
ATOM 1758 O O . LYS A 1 217 ? 66.683 24.254 -44.214 1.00 72.69 217 LYS A O 1
ATOM 1763 N N . LEU A 1 218 ? 67.507 25.447 -45.928 1.00 66.31 218 LEU A N 1
ATOM 1764 C CA . LEU A 1 218 ? 66.229 26.054 -46.326 1.00 66.31 218 LEU A CA 1
ATOM 1765 C C . LEU A 1 218 ? 65.246 25.013 -46.886 1.00 66.31 218 LEU A C 1
ATOM 1767 O O . LEU A 1 218 ? 64.047 25.094 -46.615 1.00 66.31 218 LEU A O 1
ATOM 1771 N N . THR A 1 219 ? 65.731 23.998 -47.609 1.00 68.12 219 THR A N 1
ATOM 1772 C CA . THR A 1 219 ? 64.886 22.895 -48.099 1.00 68.12 219 THR A CA 1
ATOM 1773 C C . THR A 1 219 ? 64.424 21.949 -46.990 1.00 68.12 219 THR A C 1
ATOM 1775 O O . THR A 1 219 ? 63.274 21.506 -47.020 1.00 68.12 219 THR A O 1
ATOM 1778 N N . ALA A 1 220 ? 65.258 21.697 -45.976 1.00 67.62 220 ALA A N 1
ATOM 1779 C CA . ALA A 1 220 ? 64.897 20.884 -44.816 1.00 67.62 220 ALA A CA 1
ATOM 1780 C C . ALA A 1 220 ? 63.818 21.564 -43.953 1.00 67.62 220 ALA A C 1
ATOM 1782 O O . ALA A 1 220 ? 62.852 20.913 -43.561 1.00 67.62 220 ALA A O 1
ATOM 1783 N N . MET A 1 221 ? 63.906 22.884 -43.746 1.00 56.44 221 MET A N 1
ATOM 1784 C CA . MET A 1 221 ? 62.871 23.668 -43.049 1.00 56.44 221 MET A CA 1
ATOM 1785 C C . MET A 1 221 ? 61.522 23.659 -43.791 1.00 56.44 221 MET A C 1
ATOM 1787 O O . MET A 1 221 ? 60.460 23.599 -43.172 1.00 56.44 221 MET A O 1
ATOM 1791 N N . LEU A 1 222 ? 61.554 23.645 -45.128 1.00 59.41 222 LEU A N 1
ATOM 1792 C CA . LEU A 1 222 ? 60.364 23.584 -45.985 1.00 59.41 222 LEU A CA 1
ATOM 1793 C C . LEU A 1 222 ? 59.686 22.201 -45.945 1.00 59.41 222 LEU A C 1
ATOM 1795 O O . LEU A 1 222 ? 58.459 22.116 -46.000 1.00 59.41 222 LEU A O 1
ATOM 1799 N N . GLN A 1 223 ? 60.469 21.124 -45.818 1.00 55.50 223 GLN A N 1
ATOM 1800 C CA . GLN A 1 223 ? 59.965 19.754 -45.653 1.00 55.50 223 GLN A CA 1
ATOM 1801 C C . GLN A 1 223 ? 59.487 19.448 -44.228 1.00 55.50 223 GLN A C 1
ATOM 1803 O O . GLN A 1 223 ? 58.528 18.693 -44.068 1.00 55.50 223 GLN A O 1
ATOM 1808 N N . ALA A 1 224 ? 60.117 20.037 -43.210 1.00 53.94 224 ALA A N 1
ATOM 1809 C CA . ALA A 1 224 ? 59.757 19.836 -41.807 1.00 53.94 224 ALA A CA 1
ATOM 1810 C C . ALA A 1 224 ? 58.508 20.627 -41.375 1.00 53.94 224 ALA A C 1
ATOM 1812 O O . ALA A 1 224 ? 57.900 20.304 -40.358 1.00 53.94 224 ALA A O 1
ATOM 1813 N N . GLY A 1 225 ? 58.087 21.637 -42.147 1.00 51.47 225 GLY A N 1
ATOM 1814 C CA . GLY A 1 225 ? 56.899 22.436 -41.832 1.00 51.47 225 GLY A CA 1
ATOM 1815 C C . GLY A 1 225 ? 57.056 23.314 -40.585 1.00 51.47 225 GLY A C 1
ATOM 1816 O O . GLY A 1 225 ? 56.053 23.715 -39.995 1.00 51.47 225 GLY A O 1
ATOM 1817 N N . GLU A 1 226 ? 58.292 23.616 -40.182 1.00 49.03 226 GLU A N 1
ATOM 1818 C CA . GLU A 1 226 ? 58.577 24.497 -39.052 1.00 49.03 226 GLU A CA 1
ATOM 1819 C C . GLU A 1 226 ? 58.432 25.968 -39.456 1.00 49.03 226 GLU A C 1
ATOM 1821 O O . GLU A 1 226 ? 59.044 26.460 -40.406 1.00 49.03 226 GLU A O 1
ATOM 1826 N N . ILE A 1 227 ? 57.583 26.679 -38.716 1.00 39.16 227 ILE A N 1
ATOM 1827 C CA . ILE A 1 227 ? 57.384 28.119 -38.843 1.00 39.16 227 ILE A CA 1
ATOM 1828 C C . ILE A 1 227 ? 58.496 28.806 -38.046 1.00 39.16 227 ILE A C 1
ATOM 1830 O O . ILE A 1 227 ? 58.571 28.657 -36.829 1.00 39.16 227 ILE A O 1
ATOM 1834 N N . LEU A 1 228 ? 59.340 29.581 -38.729 1.00 34.59 228 LEU A N 1
ATOM 1835 C CA . LEU A 1 228 ? 60.327 30.458 -38.100 1.00 34.59 228 LEU A CA 1
ATOM 1836 C C . LEU A 1 228 ? 59.614 31.550 -37.289 1.00 34.59 228 LEU A C 1
ATOM 1838 O O . LEU A 1 228 ? 59.169 32.549 -37.849 1.00 34.59 228 LEU A O 1
ATOM 1842 N N . ASN A 1 229 ? 59.556 31.388 -35.969 1.00 35.00 229 ASN A N 1
ATOM 1843 C CA . ASN A 1 229 ? 59.521 32.530 -35.061 1.00 35.00 229 ASN A CA 1
ATOM 1844 C C . ASN A 1 229 ? 60.962 32.808 -34.639 1.00 35.00 229 ASN A C 1
ATOM 1846 O O . ASN A 1 229 ? 61.525 32.115 -33.795 1.00 35.00 229 ASN A O 1
ATOM 1850 N N . GLN A 1 230 ? 61.573 33.808 -35.266 1.00 35.06 230 GLN A N 1
ATOM 1851 C CA . GLN A 1 230 ? 62.806 34.387 -34.755 1.00 35.06 230 GLN A CA 1
ATOM 1852 C C . GLN A 1 230 ? 62.479 35.190 -33.496 1.00 35.06 230 GLN A C 1
ATOM 1854 O O . GLN A 1 230 ? 61.643 36.085 -33.552 1.00 35.06 230 GLN A O 1
ATOM 1859 N N . ASN A 1 231 ? 63.150 34.863 -32.392 1.00 33.62 231 ASN A N 1
ATOM 1860 C CA . ASN A 1 231 ? 63.721 35.835 -31.464 1.00 33.62 231 ASN A CA 1
ATOM 1861 C C . ASN A 1 231 ? 64.912 35.185 -30.734 1.00 33.62 231 ASN A C 1
ATOM 1863 O O . ASN A 1 231 ? 64.766 34.187 -30.033 1.00 33.62 231 ASN A O 1
ATOM 1867 N N . ASN A 1 232 ? 66.081 35.779 -30.983 1.00 32.31 232 ASN A N 1
ATOM 1868 C CA . ASN A 1 232 ? 67.357 35.734 -30.251 1.00 32.31 232 ASN A CA 1
ATOM 1869 C C . ASN A 1 232 ? 67.156 35.788 -28.712 1.00 32.31 232 ASN A C 1
ATOM 1871 O O . ASN A 1 232 ? 66.137 36.304 -28.269 1.00 32.31 232 ASN A O 1
ATOM 1875 N N . SER A 1 233 ? 68.049 35.378 -27.804 1.00 30.53 233 SER A N 1
ATOM 1876 C CA . SER A 1 233 ? 69.475 35.011 -27.816 1.00 30.53 233 SER A CA 1
ATOM 1877 C C . SER A 1 233 ? 69.878 34.540 -26.402 1.00 30.53 233 SER A C 1
ATOM 1879 O O . SER A 1 233 ? 69.226 34.901 -25.428 1.00 30.53 233 SER A O 1
ATOM 1881 N N . SER A 1 234 ? 71.037 33.871 -26.336 1.00 30.30 234 SER A N 1
ATOM 1882 C CA . SER A 1 234 ? 72.046 33.868 -25.252 1.00 30.30 234 SER A CA 1
ATOM 1883 C C . SER A 1 234 ? 71.778 33.160 -23.912 1.00 30.30 234 SER A C 1
ATOM 1885 O O . SER A 1 234 ? 70.882 33.496 -23.149 1.00 30.30 234 SER A O 1
ATOM 1887 N N . SER A 1 235 ? 72.697 32.228 -23.652 1.00 39.03 235 SER A N 1
ATOM 1888 C CA . SER A 1 235 ? 73.092 31.511 -22.437 1.00 39.03 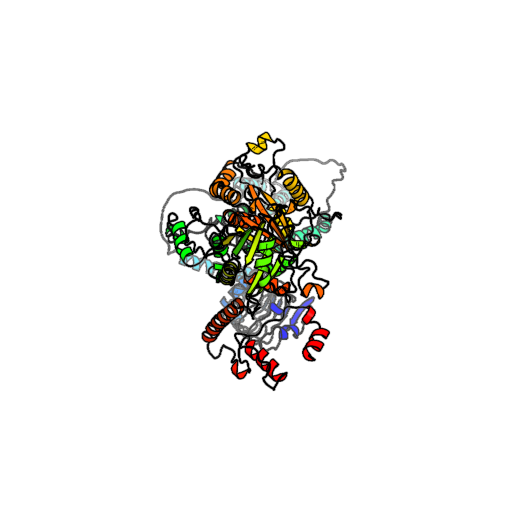235 SER A CA 1
ATOM 1889 C C . SER A 1 235 ? 73.135 32.342 -21.145 1.00 39.03 235 SER A C 1
ATOM 1891 O O . SER A 1 235 ? 73.448 33.524 -21.224 1.00 39.03 235 SER A O 1
ATOM 1893 N N . ILE A 1 236 ? 72.940 31.689 -19.986 1.00 30.81 236 ILE A N 1
ATOM 1894 C CA . ILE A 1 236 ? 73.774 31.729 -18.755 1.00 30.81 236 ILE A CA 1
ATOM 1895 C C . ILE A 1 236 ? 73.213 30.696 -17.749 1.00 30.81 236 ILE A C 1
ATOM 1897 O O . ILE A 1 236 ? 72.006 30.497 -17.651 1.00 30.81 236 ILE A O 1
ATOM 1901 N N . GLU A 1 237 ? 74.123 29.999 -17.072 1.00 42.44 237 GLU A N 1
ATOM 1902 C CA . GLU A 1 237 ? 73.924 28.983 -16.030 1.00 42.44 237 GLU A CA 1
ATOM 1903 C C . GLU A 1 237 ? 73.096 29.489 -14.835 1.00 42.44 237 GLU A C 1
ATOM 1905 O O . GLU A 1 237 ? 73.284 30.632 -14.427 1.00 42.44 237 GLU A O 1
ATOM 1910 N N . GLN A 1 238 ? 72.259 28.626 -14.234 1.00 31.14 238 GLN A N 1
ATOM 1911 C CA . GLN A 1 238 ? 72.069 28.498 -12.775 1.00 31.14 238 GLN A CA 1
ATOM 1912 C C . GLN A 1 238 ? 71.073 27.375 -12.431 1.00 31.14 238 GLN A C 1
ATOM 1914 O O . GLN A 1 238 ? 70.032 27.212 -13.064 1.00 31.14 238 GLN A O 1
ATOM 1919 N N . GLU A 1 239 ? 71.440 26.571 -11.435 1.00 44.22 239 GLU A N 1
ATOM 1920 C CA . GLU A 1 239 ? 70.646 25.492 -10.852 1.00 44.22 239 GLU A CA 1
ATOM 1921 C C . GLU A 1 239 ? 69.366 26.030 -10.192 1.00 44.22 239 GLU A C 1
ATOM 1923 O O . GLU A 1 239 ? 69.429 26.762 -9.209 1.00 44.22 239 GLU A O 1
ATOM 1928 N N . GLU A 1 240 ? 68.196 25.592 -10.660 1.00 36.19 240 GLU A N 1
ATOM 1929 C CA . GLU A 1 240 ? 66.967 25.608 -9.864 1.00 36.19 240 GLU A CA 1
ATOM 1930 C C . GLU A 1 240 ? 66.300 24.232 -9.952 1.00 36.19 240 GLU A C 1
ATOM 1932 O O . GLU A 1 240 ? 65.883 23.775 -11.020 1.00 36.19 240 GLU A O 1
ATOM 1937 N N . HIS A 1 241 ? 66.201 23.552 -8.805 1.00 42.94 241 HIS A N 1
ATOM 1938 C CA . HIS A 1 241 ? 65.404 22.341 -8.632 1.00 42.94 241 HIS A CA 1
ATOM 1939 C C . HIS A 1 241 ? 63.927 22.643 -8.926 1.00 42.94 241 HIS A C 1
ATOM 1941 O O . HIS A 1 241 ? 63.135 22.934 -8.030 1.00 42.94 241 HIS A O 1
ATOM 1947 N N . THR A 1 242 ? 63.522 22.532 -10.189 1.00 41.75 242 THR A N 1
ATOM 1948 C CA . THR A 1 242 ? 62.106 22.406 -10.525 1.00 41.75 242 THR A CA 1
ATOM 1949 C C . THR A 1 242 ? 61.669 21.003 -10.120 1.00 41.75 242 THR A C 1
ATOM 1951 O O . THR A 1 242 ? 62.272 20.008 -10.520 1.00 41.75 242 THR A O 1
ATOM 1954 N N . ALA A 1 243 ? 60.657 20.906 -9.256 1.00 54.25 243 ALA A N 1
ATOM 1955 C CA . ALA A 1 243 ? 60.089 19.628 -8.850 1.00 54.25 243 ALA A CA 1
ATOM 1956 C C . ALA A 1 243 ? 59.516 18.918 -10.088 1.00 54.25 243 ALA A C 1
ATOM 1958 O O . ALA A 1 243 ? 58.383 19.169 -10.504 1.00 54.25 243 ALA A O 1
ATOM 1959 N N . VAL A 1 244 ? 60.322 18.051 -10.701 1.00 58.84 244 VAL A N 1
ATOM 1960 C CA . VAL A 1 244 ? 59.907 17.211 -11.820 1.00 58.84 244 VAL A CA 1
ATOM 1961 C C . VAL A 1 244 ? 58.904 16.207 -11.268 1.00 58.84 244 VAL A C 1
ATOM 1963 O O . VAL A 1 244 ? 59.263 15.214 -10.639 1.00 58.84 244 VAL A O 1
ATOM 1966 N N . VAL A 1 245 ? 57.615 16.487 -11.465 1.00 60.81 245 VAL A N 1
ATOM 1967 C CA . VAL A 1 245 ? 56.551 15.545 -11.117 1.00 60.81 245 VAL A CA 1
ATOM 1968 C C . VAL A 1 245 ? 56.673 14.354 -12.055 1.00 60.81 245 VAL A C 1
ATOM 1970 O O . VAL A 1 245 ? 56.372 14.442 -13.246 1.00 60.81 245 VAL A O 1
ATOM 1973 N N . HIS A 1 246 ? 57.123 13.232 -11.509 1.00 76.25 246 HIS A N 1
ATOM 1974 C CA . HIS A 1 246 ? 57.287 11.999 -12.255 1.00 76.25 246 HIS A CA 1
ATOM 1975 C C . HIS A 1 246 ? 55.896 11.420 -12.570 1.00 76.25 246 HIS A C 1
ATOM 1977 O O . HIS A 1 246 ? 55.221 10.823 -11.730 1.00 76.25 246 HIS A O 1
ATOM 1983 N N . ILE A 1 247 ? 55.415 11.683 -13.789 1.00 75.56 247 ILE A N 1
ATOM 1984 C CA . ILE A 1 247 ? 54.027 11.425 -14.215 1.00 75.56 247 ILE A CA 1
ATOM 1985 C C . ILE A 1 247 ? 53.661 9.944 -14.063 1.00 75.56 247 ILE A C 1
ATOM 1987 O O . ILE A 1 247 ? 52.521 9.627 -13.730 1.00 75.56 247 ILE A O 1
ATOM 1991 N N . ALA A 1 248 ? 54.625 9.043 -14.271 1.00 74.25 248 ALA A N 1
ATOM 1992 C CA . ALA A 1 248 ? 54.431 7.606 -14.115 1.00 74.25 248 ALA A CA 1
ATOM 1993 C C . ALA A 1 248 ? 54.113 7.215 -12.664 1.00 74.25 248 ALA A C 1
ATOM 1995 O O . ALA A 1 248 ? 53.208 6.411 -12.443 1.00 74.25 248 ALA A O 1
ATOM 1996 N N . ASP A 1 249 ? 54.780 7.833 -11.689 1.00 75.31 249 ASP A N 1
ATOM 1997 C CA . ASP A 1 249 ? 54.592 7.537 -10.266 1.00 75.31 249 ASP A CA 1
ATOM 1998 C C . ASP A 1 249 ? 53.305 8.168 -9.735 1.00 75.31 249 ASP A C 1
ATOM 2000 O O . ASP A 1 249 ? 52.550 7.530 -9.002 1.00 75.31 249 ASP A O 1
ATOM 2004 N N . LEU A 1 250 ? 52.972 9.378 -10.200 1.00 79.44 250 LEU A N 1
ATOM 2005 C CA . LEU A 1 250 ? 51.676 10.001 -9.927 1.00 79.44 250 LEU A CA 1
ATOM 2006 C C . LEU A 1 250 ? 50.517 9.177 -10.520 1.00 79.44 250 LEU A C 1
ATOM 2008 O O . LEU A 1 250 ? 49.476 9.015 -9.880 1.00 79.44 250 LEU A O 1
ATOM 2012 N N . ALA A 1 251 ? 50.691 8.645 -11.733 1.00 74.19 251 ALA A N 1
ATOM 2013 C CA . ALA A 1 251 ? 49.704 7.795 -12.389 1.00 74.19 251 ALA A CA 1
ATOM 2014 C C . ALA A 1 251 ? 49.569 6.432 -11.700 1.00 74.19 251 ALA A C 1
ATOM 2016 O O . ALA A 1 251 ? 48.446 5.952 -11.570 1.00 74.19 251 ALA A O 1
ATOM 2017 N N . HIS A 1 252 ? 50.665 5.835 -11.219 1.00 81.50 252 HIS A N 1
ATOM 2018 C CA . HIS A 1 252 ? 50.630 4.596 -10.438 1.00 81.50 252 HIS A CA 1
ATOM 2019 C C . HIS A 1 252 ? 49.947 4.799 -9.083 1.00 81.50 252 HIS A C 1
ATOM 2021 O O . HIS A 1 252 ? 49.035 4.045 -8.743 1.00 81.50 252 HIS A O 1
ATOM 2027 N N . ALA A 1 253 ? 50.313 5.854 -8.349 1.00 81.56 253 ALA A N 1
ATOM 2028 C CA . ALA A 1 253 ? 49.711 6.188 -7.058 1.00 81.56 253 ALA A CA 1
ATOM 2029 C C . ALA A 1 253 ? 48.200 6.447 -7.173 1.00 81.56 253 ALA A C 1
ATOM 2031 O O . ALA A 1 253 ? 47.435 6.086 -6.282 1.00 81.56 253 ALA A O 1
ATOM 2032 N N . ARG A 1 254 ? 47.750 7.017 -8.301 1.00 83.25 254 ARG A N 1
ATOM 2033 C CA . ARG A 1 254 ? 46.327 7.260 -8.592 1.00 83.25 254 ARG A CA 1
ATOM 2034 C C . ARG A 1 254 ? 45.678 6.209 -9.489 1.00 83.25 254 ARG A C 1
ATOM 2036 O O . ARG A 1 254 ? 44.527 6.385 -9.883 1.00 83.25 254 ARG A O 1
ATOM 2043 N N . ALA A 1 255 ? 46.350 5.102 -9.802 1.00 86.19 255 ALA A N 1
ATOM 2044 C CA . ALA A 1 255 ? 45.823 4.095 -10.724 1.00 86.19 255 ALA A CA 1
ATOM 2045 C C . ALA A 1 255 ? 44.536 3.456 -10.189 1.00 86.19 255 ALA A C 1
ATOM 2047 O O . ALA A 1 255 ? 43.593 3.253 -10.950 1.00 86.19 255 ALA A O 1
ATOM 2048 N N . GLN A 1 256 ? 44.454 3.199 -8.879 1.00 82.19 256 GLN A N 1
ATOM 2049 C CA . GLN A 1 256 ? 43.236 2.689 -8.240 1.00 82.19 256 GLN A CA 1
ATOM 2050 C C . GLN A 1 256 ? 42.101 3.719 -8.225 1.00 82.19 256 GLN A C 1
ATOM 2052 O O . GLN A 1 256 ? 40.947 3.349 -8.446 1.00 82.19 256 GLN A O 1
ATOM 2057 N N . GLU A 1 257 ? 42.405 5.003 -8.022 1.00 85.50 257 GLU A N 1
ATOM 2058 C CA . GLU A 1 257 ? 41.413 6.082 -8.101 1.00 85.50 257 GLU A CA 1
ATOM 2059 C C . GLU A 1 257 ? 40.879 6.226 -9.530 1.00 85.50 257 GLU A C 1
ATOM 2061 O O . GLU A 1 257 ? 39.668 6.274 -9.739 1.00 85.50 257 GLU A O 1
ATOM 2066 N N . LEU A 1 258 ? 41.770 6.216 -10.525 1.00 80.25 258 LEU A N 1
ATOM 2067 C CA . LEU A 1 258 ? 41.424 6.270 -11.944 1.00 80.25 258 LEU A CA 1
ATOM 2068 C C . LEU A 1 258 ? 40.666 5.019 -12.390 1.00 80.25 258 LEU A C 1
ATOM 2070 O O . LEU A 1 258 ? 39.704 5.135 -13.144 1.00 80.25 258 LEU A O 1
ATOM 2074 N N . HIS A 1 259 ? 41.036 3.836 -11.900 1.00 79.00 259 HIS A N 1
ATOM 2075 C CA . HIS A 1 259 ? 40.315 2.594 -12.163 1.00 79.00 259 HIS A CA 1
ATOM 2076 C C . HIS A 1 259 ? 38.917 2.624 -11.541 1.00 79.00 259 HIS A C 1
ATOM 2078 O O . HIS A 1 259 ? 37.945 2.301 -12.217 1.00 79.00 259 HIS A O 1
ATOM 2084 N N . SER A 1 260 ? 38.791 3.089 -10.296 1.00 80.50 260 SER A N 1
ATOM 2085 C CA . SER A 1 260 ? 37.499 3.252 -9.619 1.00 80.50 260 SER A CA 1
ATOM 2086 C C . SER A 1 260 ? 36.619 4.274 -10.341 1.00 80.50 260 SER A C 1
ATOM 2088 O O . SER A 1 260 ? 35.439 4.025 -10.587 1.00 80.50 260 SER A O 1
ATOM 2090 N N . LEU A 1 261 ? 37.206 5.394 -10.773 1.00 76.81 261 LEU A N 1
ATOM 2091 C CA . LEU A 1 261 ? 36.535 6.423 -11.559 1.00 76.81 261 LEU A CA 1
ATOM 2092 C C . LEU A 1 261 ? 36.077 5.878 -12.918 1.00 76.81 261 LEU A C 1
ATOM 2094 O O . LEU A 1 261 ? 34.932 6.095 -13.304 1.00 76.81 261 LEU A O 1
ATOM 2098 N N . LEU A 1 262 ? 36.935 5.157 -13.642 1.00 74.06 262 LEU A N 1
ATOM 2099 C CA . LEU A 1 262 ? 36.616 4.555 -14.939 1.00 74.06 262 LEU A CA 1
ATOM 2100 C C . LEU A 1 262 ? 35.612 3.409 -14.817 1.00 74.06 262 LEU A C 1
ATOM 2102 O O . LEU A 1 262 ? 34.790 3.238 -15.709 1.00 74.06 262 LEU A O 1
ATOM 2106 N N . TYR A 1 263 ? 35.619 2.661 -13.720 1.00 72.88 263 TYR A N 1
ATOM 2107 C CA . TYR A 1 263 ? 34.632 1.625 -13.433 1.00 72.88 263 TYR A CA 1
ATOM 2108 C C . TYR A 1 263 ? 33.238 2.231 -13.182 1.00 72.88 263 TYR A C 1
ATOM 2110 O O . TYR A 1 263 ? 32.245 1.804 -13.788 1.00 72.88 263 TYR A O 1
ATOM 2118 N N . GLU A 1 264 ? 33.171 3.290 -12.367 1.00 68.75 264 GLU A N 1
ATOM 2119 C CA . GLU A 1 264 ? 31.954 4.067 -12.087 1.00 68.75 264 GLU A CA 1
ATOM 2120 C C . GLU A 1 264 ? 31.443 4.829 -13.326 1.00 68.75 264 GLU A C 1
ATOM 2122 O O . GLU A 1 264 ? 30.235 4.883 -13.599 1.00 68.75 264 GLU A O 1
ATOM 2127 N N . LEU A 1 265 ? 32.350 5.396 -14.128 1.00 61.00 265 LEU A N 1
ATOM 2128 C CA . LEU A 1 265 ? 32.029 6.070 -15.389 1.00 61.00 265 LEU A CA 1
ATOM 2129 C C . LEU A 1 265 ? 31.678 5.079 -16.504 1.00 61.00 265 LEU A C 1
ATOM 2131 O O . LEU A 1 265 ? 30.756 5.349 -17.273 1.00 61.00 265 LEU A O 1
ATOM 2135 N N . GLY A 1 266 ? 32.327 3.919 -16.575 1.00 56.06 266 GLY A N 1
ATOM 2136 C CA . GLY A 1 266 ? 32.100 2.869 -17.575 1.00 56.06 266 GLY A CA 1
ATOM 2137 C C . GLY A 1 266 ? 30.691 2.286 -17.485 1.00 56.06 266 GLY A C 1
ATOM 2138 O O . GLY A 1 266 ? 29.986 2.178 -18.493 1.00 56.06 266 GLY A O 1
ATOM 2139 N N . HIS A 1 267 ? 30.177 2.096 -16.264 1.00 54.47 267 HIS A N 1
ATOM 2140 C CA . HIS A 1 267 ? 28.767 1.759 -16.023 1.00 54.47 267 HIS A CA 1
ATOM 2141 C C . HIS A 1 267 ? 27.779 2.819 -16.558 1.00 54.47 267 HIS A C 1
ATOM 2143 O O . HIS A 1 267 ? 26.609 2.502 -16.845 1.00 54.47 267 HIS A O 1
ATOM 2149 N N . ARG A 1 268 ? 28.225 4.077 -16.704 1.00 52.31 268 ARG A N 1
ATOM 2150 C CA . ARG A 1 268 ? 27.450 5.201 -17.255 1.00 52.31 268 ARG A CA 1
ATOM 2151 C C . ARG A 1 268 ? 27.657 5.403 -18.763 1.00 52.31 268 ARG A C 1
ATOM 2153 O O . ARG A 1 268 ? 26.685 5.788 -19.414 1.00 52.31 268 ARG A O 1
ATOM 2160 N N . GLN A 1 269 ? 28.845 5.131 -19.309 1.00 50.41 269 GLN A N 1
ATOM 2161 C CA . GLN A 1 269 ? 29.243 5.497 -20.677 1.00 50.41 269 GLN A CA 1
ATOM 2162 C C . GLN A 1 269 ? 29.053 4.399 -21.740 1.00 50.41 269 GLN A C 1
ATOM 2164 O O . GLN A 1 269 ? 28.811 4.742 -22.893 1.00 50.41 269 GLN A O 1
ATOM 2169 N N . GLU A 1 270 ? 29.042 3.103 -21.408 1.00 49.25 270 GLU A N 1
ATOM 2170 C CA . GLU A 1 270 ? 29.080 2.037 -22.441 1.00 49.25 270 GLU A CA 1
ATOM 2171 C C . GLU A 1 270 ? 27.777 1.773 -23.221 1.00 49.25 270 GLU A C 1
ATOM 2173 O O . GLU A 1 270 ? 27.661 0.823 -23.990 1.00 49.25 270 GLU A O 1
ATOM 2178 N N . LYS A 1 271 ? 26.751 2.607 -23.074 1.00 51.91 271 LYS A N 1
ATOM 2179 C CA . LYS A 1 271 ? 25.612 2.576 -24.000 1.00 51.91 271 LYS A CA 1
ATOM 2180 C C . LYS A 1 271 ? 25.389 4.000 -24.460 1.00 51.91 271 LYS A C 1
ATOM 2182 O O . LYS A 1 271 ? 25.416 4.899 -23.626 1.00 51.91 271 LYS A O 1
ATOM 2187 N N . HIS A 1 272 ? 25.085 4.203 -25.740 1.00 53.19 272 HIS A N 1
ATOM 2188 C CA . HIS A 1 272 ? 24.436 5.418 -26.237 1.00 53.19 272 HIS A CA 1
ATOM 2189 C C . HIS A 1 272 ? 23.074 5.588 -25.530 1.00 53.19 272 HIS A C 1
ATOM 2191 O O . HIS A 1 272 ? 22.003 5.357 -26.097 1.00 53.19 272 HIS A O 1
ATOM 2197 N N . ARG A 1 273 ? 23.095 5.899 -24.230 1.00 63.25 273 ARG A N 1
ATOM 2198 C CA . ARG A 1 273 ? 21.917 6.006 -23.386 1.00 63.25 273 ARG A CA 1
ATOM 2199 C C . ARG A 1 273 ? 21.306 7.342 -23.719 1.00 63.25 273 ARG A C 1
ATOM 2201 O O . ARG A 1 273 ? 21.775 8.386 -23.281 1.00 63.25 273 ARG A O 1
ATOM 2208 N N . THR A 1 274 ? 20.218 7.294 -24.478 1.00 69.94 274 THR A N 1
ATOM 2209 C CA . THR A 1 274 ? 19.305 8.434 -24.584 1.00 69.94 274 THR A CA 1
ATOM 2210 C C . THR A 1 274 ? 19.010 8.977 -23.181 1.00 69.94 274 THR A C 1
ATOM 2212 O O . THR A 1 274 ? 19.002 8.215 -22.208 1.00 69.94 274 THR A O 1
ATOM 2215 N N . ALA A 1 275 ? 18.707 10.270 -23.045 1.00 71.75 275 ALA A N 1
ATOM 2216 C CA . ALA A 1 275 ? 18.389 10.887 -21.749 1.00 71.75 275 ALA A CA 1
ATOM 2217 C C . ALA A 1 275 ? 17.332 10.105 -20.923 1.00 71.75 275 ALA A C 1
ATOM 2219 O O . ALA A 1 275 ? 17.310 10.154 -19.694 1.00 71.75 275 ALA A O 1
ATOM 2220 N N . LEU A 1 276 ? 16.478 9.322 -21.594 1.00 72.75 276 LEU A N 1
ATOM 2221 C CA . LEU A 1 276 ? 15.498 8.403 -21.004 1.00 72.75 276 LEU A CA 1
ATOM 2222 C C . LEU A 1 276 ? 16.111 7.167 -20.328 1.00 72.75 276 LEU A C 1
ATOM 2224 O O . LEU A 1 276 ? 15.568 6.670 -19.341 1.00 72.75 276 LEU A O 1
ATOM 2228 N N . GLN A 1 277 ? 17.195 6.631 -20.883 1.00 77.88 277 GLN A N 1
ATOM 2229 C CA . GLN A 1 277 ? 17.857 5.414 -20.417 1.00 77.88 277 GLN A CA 1
ATOM 2230 C C . GLN A 1 277 ? 18.817 5.675 -19.252 1.00 77.88 277 GLN A C 1
ATOM 2232 O O . GLN A 1 277 ? 19.036 4.763 -18.454 1.00 77.88 277 GLN A O 1
ATOM 2237 N N . ILE A 1 278 ? 19.318 6.907 -19.113 1.00 82.00 278 ILE A N 1
ATOM 2238 C CA . ILE A 1 278 ? 20.128 7.349 -17.964 1.00 82.00 278 ILE A CA 1
ATOM 2239 C C . ILE A 1 278 ? 19.333 7.232 -16.654 1.00 82.00 278 ILE A C 1
ATOM 2241 O O . ILE A 1 278 ? 19.880 6.862 -15.620 1.00 82.00 278 ILE A O 1
ATOM 2245 N N . LEU A 1 279 ? 18.021 7.486 -16.692 1.00 81.62 279 LEU A N 1
ATOM 2246 C CA . LEU A 1 279 ? 17.176 7.415 -15.502 1.00 81.62 279 LEU A CA 1
ATOM 2247 C C . LEU A 1 279 ? 17.026 5.976 -14.970 1.00 81.62 279 LEU A C 1
ATOM 2249 O O . LEU A 1 279 ? 16.819 5.050 -15.768 1.00 81.62 279 LEU A O 1
ATOM 2253 N N . PRO A 1 280 ? 17.001 5.773 -13.637 1.00 84.12 280 PRO A N 1
ATOM 2254 C CA . PRO A 1 280 ? 16.630 4.497 -13.031 1.00 84.12 280 PRO A CA 1
ATOM 2255 C C . PRO A 1 280 ? 15.257 4.011 -13.503 1.00 84.12 280 PRO A C 1
ATOM 2257 O O . PRO A 1 280 ? 14.343 4.814 -13.713 1.00 84.12 280 PRO A O 1
ATOM 2260 N N . ARG A 1 281 ? 15.069 2.688 -13.632 1.00 82.38 281 ARG A N 1
ATOM 2261 C CA . ARG A 1 281 ? 13.844 2.090 -14.210 1.00 82.38 281 ARG A CA 1
ATOM 2262 C C . ARG A 1 281 ? 12.550 2.599 -13.556 1.00 82.38 281 ARG A C 1
ATOM 2264 O O . ARG A 1 281 ? 11.593 2.875 -14.273 1.00 82.38 281 ARG A O 1
ATOM 2271 N N . TYR A 1 282 ? 12.534 2.793 -12.236 1.00 81.06 282 TYR A N 1
ATOM 2272 C CA . TYR A 1 282 ? 11.364 3.295 -11.499 1.00 81.06 282 TYR A CA 1
ATOM 2273 C C . TYR A 1 282 ? 11.044 4.782 -11.778 1.00 81.06 282 TYR A C 1
ATOM 2275 O O . TYR A 1 282 ? 9.882 5.204 -11.707 1.00 81.06 282 TYR A O 1
ATOM 2283 N N . MET A 1 283 ? 12.046 5.584 -12.160 1.00 82.44 283 MET A N 1
ATOM 2284 C CA . MET A 1 283 ? 11.881 6.995 -12.538 1.00 82.44 283 MET A CA 1
ATOM 2285 C C . MET A 1 283 ? 11.486 7.182 -14.004 1.00 82.44 283 MET A C 1
ATOM 2287 O O . MET A 1 283 ? 10.925 8.221 -14.358 1.00 82.44 283 MET A O 1
ATOM 2291 N N . ARG A 1 284 ? 11.734 6.190 -14.869 1.00 85.56 284 ARG A N 1
ATOM 2292 C CA . ARG A 1 284 ? 11.442 6.295 -16.305 1.00 85.56 284 ARG A CA 1
ATOM 2293 C C . ARG A 1 284 ? 9.956 6.555 -16.551 1.00 85.56 284 ARG A C 1
ATOM 2295 O O . ARG A 1 284 ? 9.065 5.981 -15.917 1.00 85.56 284 ARG A O 1
ATOM 2302 N N . ARG A 1 285 ? 9.670 7.434 -17.511 1.00 85.00 285 ARG A N 1
ATOM 2303 C CA . ARG A 1 285 ? 8.312 7.741 -17.973 1.00 85.00 285 ARG A CA 1
ATOM 2304 C C . ARG A 1 285 ? 8.267 7.576 -19.484 1.00 85.00 285 ARG A C 1
ATOM 2306 O O . ARG A 1 285 ? 8.934 8.317 -20.191 1.00 85.00 285 ARG A O 1
ATOM 2313 N N . ARG A 1 286 ? 7.408 6.679 -19.990 1.00 83.31 286 ARG A N 1
ATOM 2314 C CA . ARG A 1 286 ? 7.162 6.522 -21.444 1.00 83.31 286 ARG A CA 1
ATOM 2315 C C . ARG A 1 286 ? 6.816 7.856 -22.116 1.00 83.31 286 ARG A C 1
ATOM 2317 O O . ARG A 1 286 ? 7.183 8.105 -23.259 1.00 83.31 286 ARG A O 1
ATOM 2324 N N . ALA A 1 287 ? 6.161 8.729 -21.349 1.00 81.06 287 ALA A N 1
ATOM 2325 C CA . ALA A 1 287 ? 5.737 10.052 -21.766 1.00 81.06 287 ALA A CA 1
ATOM 2326 C C . ALA A 1 287 ? 6.856 11.047 -22.096 1.00 81.06 287 ALA A C 1
ATOM 2328 O O . ALA A 1 287 ? 6.608 12.048 -22.765 1.00 81.06 287 ALA A O 1
ATOM 2329 N N . ALA A 1 288 ? 8.066 10.798 -21.602 1.00 80.81 288 ALA A N 1
ATOM 2330 C CA . ALA A 1 288 ? 9.186 11.707 -21.772 1.00 80.81 288 ALA A CA 1
ATOM 2331 C C . ALA A 1 288 ? 9.732 11.734 -23.211 1.00 80.81 288 ALA A C 1
ATOM 2333 O O . ALA A 1 288 ? 10.358 12.717 -23.580 1.00 80.81 288 ALA A O 1
ATOM 2334 N N . SER A 1 289 ? 9.403 10.733 -24.038 1.00 73.81 289 SER A N 1
ATOM 2335 C CA . SER A 1 289 ? 9.698 10.730 -25.482 1.00 73.81 289 SER A CA 1
ATOM 2336 C C . SER A 1 289 ? 8.984 11.840 -26.264 1.00 73.81 289 SER A C 1
ATOM 2338 O O . SER A 1 289 ? 9.504 12.312 -27.263 1.00 73.81 289 SER A O 1
ATOM 2340 N N . TYR A 1 290 ? 7.790 12.260 -25.826 1.00 73.44 290 TYR A N 1
ATOM 2341 C CA . TYR A 1 290 ? 6.986 13.281 -26.512 1.00 73.44 290 TYR A CA 1
ATOM 2342 C C . TYR A 1 290 ? 6.806 14.572 -25.709 1.00 73.44 290 TYR A C 1
ATOM 2344 O O . TYR A 1 290 ? 6.339 15.570 -26.247 1.00 73.44 290 TYR A O 1
ATOM 2352 N N . ASN A 1 291 ? 7.082 14.555 -24.404 1.00 81.25 291 ASN A N 1
ATOM 2353 C CA . ASN A 1 291 ? 7.034 15.738 -23.555 1.00 81.25 291 ASN A CA 1
ATOM 2354 C C . ASN A 1 291 ? 8.275 15.772 -22.666 1.00 81.25 291 ASN A C 1
ATOM 2356 O O . ASN A 1 291 ? 8.308 15.155 -21.597 1.00 81.25 291 ASN A O 1
ATOM 2360 N N . ILE A 1 292 ? 9.252 16.568 -23.092 1.00 81.56 292 ILE A N 1
ATOM 2361 C CA . ILE A 1 292 ? 10.550 16.720 -22.437 1.00 81.56 292 ILE A CA 1
ATOM 2362 C C . ILE A 1 292 ? 10.442 17.224 -20.993 1.00 81.56 292 ILE A C 1
ATOM 2364 O O . ILE A 1 292 ? 11.274 16.902 -20.149 1.00 81.56 292 ILE A O 1
ATOM 2368 N N . LYS A 1 293 ? 9.353 17.928 -20.641 1.00 84.25 293 LYS A N 1
ATOM 2369 C CA . LYS A 1 293 ? 9.106 18.400 -19.267 1.00 84.25 293 LYS A CA 1
ATOM 2370 C C . LYS A 1 293 ? 8.902 17.244 -18.276 1.00 84.25 293 LYS A C 1
ATOM 2372 O O . LYS A 1 293 ? 8.931 17.477 -17.069 1.00 84.25 293 LYS A O 1
ATOM 2377 N N . ARG A 1 294 ? 8.703 16.007 -18.758 1.00 84.50 294 ARG A N 1
ATOM 2378 C CA . ARG A 1 294 ? 8.664 14.780 -17.940 1.00 84.50 294 ARG A CA 1
ATOM 2379 C C . ARG A 1 294 ? 10.051 14.260 -17.544 1.00 84.50 294 ARG A C 1
ATOM 2381 O O . ARG A 1 294 ? 10.102 13.364 -16.707 1.00 84.50 294 ARG A O 1
ATOM 2388 N N . LEU A 1 295 ? 11.133 14.806 -18.104 1.00 83.88 295 LEU A N 1
ATOM 2389 C CA . LEU A 1 295 ? 12.506 14.575 -17.651 1.00 83.88 295 LEU A CA 1
ATOM 2390 C C . LEU A 1 295 ? 12.915 15.601 -16.577 1.00 83.88 295 LEU A C 1
ATOM 2392 O O . LEU A 1 295 ? 12.415 16.741 -16.591 1.00 83.88 295 LEU A O 1
ATOM 2396 N N . PRO A 1 296 ? 13.834 15.233 -15.662 1.00 86.75 296 PRO A N 1
ATOM 2397 C CA . PRO A 1 296 ? 14.488 16.186 -14.766 1.00 86.75 296 PRO A CA 1
ATOM 2398 C C . PRO A 1 296 ? 15.140 17.329 -15.545 1.00 86.75 296 PRO A C 1
ATOM 2400 O O . PRO A 1 296 ? 15.651 17.095 -16.635 1.00 86.75 296 PRO A O 1
ATOM 2403 N N . ARG A 1 297 ? 15.142 18.549 -14.983 1.00 84.31 297 ARG A N 1
ATOM 2404 C CA . ARG A 1 297 ? 15.657 19.758 -15.658 1.00 84.31 297 ARG A CA 1
ATOM 2405 C C . ARG A 1 297 ? 17.080 19.571 -16.204 1.00 84.31 297 ARG A C 1
ATOM 2407 O O . ARG A 1 297 ? 17.308 19.950 -17.342 1.00 84.31 297 ARG A O 1
ATOM 2414 N N . SER A 1 298 ? 17.963 18.909 -15.453 1.00 84.31 298 SER A N 1
ATOM 2415 C CA . SER A 1 298 ? 19.350 18.621 -15.852 1.00 84.31 298 SER A CA 1
ATOM 2416 C C . SER A 1 298 ? 19.482 17.730 -17.092 1.00 84.31 298 SER A C 1
ATOM 2418 O O . SER A 1 298 ? 20.442 17.863 -17.836 1.00 84.31 298 SER A O 1
ATOM 2420 N N . LEU A 1 299 ? 18.515 16.842 -17.345 1.00 83.00 299 LEU A N 1
ATOM 2421 C CA . LEU A 1 299 ? 18.531 15.920 -18.489 1.00 83.00 299 LEU A CA 1
ATOM 2422 C C . LEU A 1 299 ? 17.730 16.438 -19.692 1.00 83.00 299 LEU A C 1
ATOM 2424 O O . LEU A 1 299 ? 17.700 15.775 -20.726 1.00 83.00 299 LEU A O 1
ATOM 2428 N N . ARG A 1 300 ? 17.054 17.590 -19.575 1.00 85.12 300 ARG A N 1
ATOM 2429 C CA . ARG A 1 300 ? 16.290 18.177 -20.689 1.00 85.12 300 ARG A CA 1
ATOM 2430 C C . ARG A 1 300 ? 17.188 18.668 -21.824 1.00 85.12 300 ARG A C 1
ATOM 2432 O O . ARG A 1 300 ? 16.848 18.329 -22.945 1.00 85.12 300 ARG A O 1
ATOM 2439 N N . PRO A 1 301 ? 18.319 19.361 -21.586 1.00 82.38 301 PRO A N 1
ATOM 2440 C CA . PRO A 1 301 ? 19.204 19.779 -22.676 1.00 82.38 301 PRO A CA 1
ATOM 2441 C C . PRO A 1 301 ? 19.705 18.595 -23.513 1.00 82.38 301 PRO A C 1
ATOM 2443 O O . PRO A 1 301 ? 19.730 18.662 -24.734 1.00 82.38 301 PRO A O 1
ATOM 2446 N N . LEU A 1 302 ? 20.002 17.464 -22.861 1.00 76.44 302 LEU A N 1
ATOM 2447 C CA . LEU A 1 302 ? 20.429 16.223 -23.522 1.00 76.44 302 LEU A CA 1
ATOM 2448 C C . LEU A 1 302 ? 19.307 15.542 -24.331 1.00 76.44 302 LEU A C 1
ATOM 2450 O O . LEU A 1 302 ? 19.567 14.691 -25.176 1.00 76.44 302 LEU A O 1
ATOM 2454 N N . ALA A 1 303 ? 18.051 15.872 -24.040 1.00 73.00 303 ALA A N 1
ATOM 2455 C CA . ALA A 1 303 ? 16.874 15.332 -24.710 1.00 73.00 303 ALA A CA 1
ATOM 2456 C C . ALA A 1 303 ? 16.255 16.314 -25.713 1.00 73.00 303 ALA A C 1
ATOM 2458 O O . ALA A 1 303 ? 15.224 15.975 -26.298 1.00 73.00 303 ALA A O 1
ATOM 2459 N N . ASP A 1 304 ? 16.804 17.530 -25.836 1.00 66.50 304 ASP A N 1
ATOM 2460 C CA . ASP A 1 304 ? 16.178 18.627 -26.566 1.00 66.50 304 ASP A CA 1
ATOM 2461 C C . ASP A 1 304 ? 16.242 18.334 -28.068 1.00 66.50 304 ASP A C 1
ATOM 2463 O O . ASP A 1 304 ? 17.334 18.227 -28.637 1.00 66.50 304 ASP A O 1
ATOM 2467 N N . PRO A 1 305 ? 15.096 18.117 -28.732 1.00 59.38 305 PRO A N 1
ATOM 2468 C CA . PRO A 1 305 ? 15.092 17.712 -30.119 1.00 59.38 305 PRO A CA 1
ATOM 2469 C C . PRO A 1 305 ? 15.373 18.937 -30.990 1.00 59.38 305 PRO A C 1
ATOM 2471 O O . PRO A 1 305 ? 14.452 19.605 -31.447 1.00 59.38 305 PRO A O 1
ATOM 2474 N N . LYS A 1 306 ? 16.646 19.195 -31.303 1.00 52.19 306 LYS A N 1
ATOM 2475 C CA . LYS A 1 306 ? 16.997 20.006 -32.484 1.00 52.19 306 LYS A CA 1
ATOM 2476 C C . LYS A 1 306 ? 16.716 19.267 -33.807 1.00 52.19 306 LYS A C 1
ATOM 2478 O O . LYS A 1 306 ? 16.918 19.824 -34.877 1.00 52.19 306 LYS A O 1
ATOM 2483 N N . THR A 1 307 ? 16.207 18.033 -33.761 1.00 49.28 307 THR A N 1
ATOM 2484 C CA . THR A 1 307 ? 15.973 17.174 -34.929 1.00 49.28 307 THR A CA 1
ATOM 2485 C C . THR A 1 307 ? 14.700 16.334 -34.759 1.00 49.28 307 THR A C 1
ATOM 2487 O O . THR A 1 307 ? 14.700 15.270 -34.146 1.00 49.28 307 THR A O 1
ATOM 2490 N N . GLY A 1 308 ? 13.576 16.799 -35.310 1.00 49.50 308 GLY A N 1
ATOM 2491 C CA . GLY A 1 308 ? 12.381 15.964 -35.490 1.00 49.50 308 GLY A CA 1
ATOM 2492 C C . GLY A 1 308 ? 11.077 16.753 -35.548 1.00 49.50 308 GLY A C 1
ATOM 2493 O O . GLY A 1 308 ? 10.619 17.293 -34.544 1.00 49.50 308 GLY A O 1
ATOM 2494 N N . THR A 1 309 ? 10.436 16.776 -36.717 1.00 46.16 309 THR A N 1
ATOM 2495 C CA . THR A 1 309 ? 9.111 17.374 -36.915 1.00 46.16 309 THR A CA 1
ATOM 2496 C C . THR A 1 309 ? 8.072 16.680 -36.027 1.00 46.16 309 THR A C 1
ATOM 2498 O O . THR A 1 309 ? 7.718 15.512 -36.205 1.00 46.16 309 THR A O 1
ATOM 2501 N N . ALA A 1 310 ? 7.566 17.398 -35.024 1.00 54.22 310 ALA A N 1
ATOM 2502 C CA . ALA A 1 310 ? 6.523 16.884 -34.149 1.00 54.22 310 ALA A CA 1
ATOM 2503 C C . ALA A 1 310 ? 5.217 16.706 -34.945 1.00 54.22 310 ALA A C 1
ATOM 2505 O O . ALA A 1 310 ? 4.545 17.678 -35.288 1.00 54.22 310 ALA A O 1
ATOM 2506 N N . LYS A 1 311 ? 4.825 15.457 -35.234 1.00 55.91 311 LYS A N 1
ATOM 2507 C CA . LYS A 1 311 ? 3.528 15.155 -35.867 1.00 55.91 311 LYS A CA 1
ATOM 2508 C C . LYS A 1 311 ? 2.378 15.756 -35.040 1.00 55.91 311 LYS A C 1
ATOM 2510 O O . LYS A 1 311 ? 2.265 15.469 -33.843 1.00 55.91 311 LYS A O 1
ATOM 2515 N N . LYS A 1 312 ? 1.493 16.538 -35.679 1.00 54.03 312 LYS A N 1
ATOM 2516 C CA . LYS A 1 312 ? 0.251 17.055 -35.070 1.00 54.03 312 LYS A CA 1
ATOM 2517 C C . LYS A 1 312 ? -0.598 15.878 -34.568 1.00 54.03 312 LYS A C 1
ATOM 2519 O O . LYS A 1 312 ? -1.000 15.015 -35.344 1.00 54.03 312 LYS A O 1
ATOM 2524 N N . LYS A 1 313 ? -0.853 15.817 -33.257 1.00 58.44 313 LYS A N 1
ATOM 2525 C CA . LYS A 1 313 ? -1.686 14.774 -32.631 1.00 58.44 313 LYS A CA 1
ATOM 2526 C C . LYS A 1 313 ? -3.128 15.245 -32.473 1.00 58.44 313 LYS A C 1
ATOM 2528 O O . LYS A 1 313 ? -3.377 16.415 -32.197 1.00 58.44 313 LYS A O 1
ATOM 2533 N N . ARG A 1 314 ? -4.063 14.288 -32.550 1.00 56.88 314 ARG A N 1
ATOM 2534 C CA . ARG A 1 314 ? -5.465 14.465 -32.136 1.00 56.88 314 ARG A CA 1
ATOM 2535 C C . ARG A 1 314 ? -5.531 15.107 -30.735 1.00 56.88 314 ARG A C 1
ATOM 2537 O O . ARG A 1 314 ? -4.697 14.757 -29.889 1.00 56.88 314 ARG A O 1
ATOM 2544 N N . PRO A 1 315 ? -6.514 15.987 -30.460 1.00 58.28 315 PRO A N 1
ATOM 2545 C CA . PRO A 1 315 ? -6.634 16.651 -29.169 1.00 58.28 315 PRO A CA 1
ATOM 2546 C C . PRO A 1 315 ? -6.611 15.636 -28.026 1.00 58.28 315 PRO A C 1
ATOM 2548 O O . PRO A 1 315 ? -7.254 14.583 -28.087 1.00 58.28 315 PRO A O 1
ATOM 2551 N N . SER A 1 316 ? -5.832 15.941 -26.985 1.00 63.03 316 SER A N 1
ATOM 2552 C CA . SER A 1 316 ? -5.644 15.026 -25.859 1.00 63.03 316 SER A CA 1
ATOM 2553 C C . SER A 1 316 ? -6.982 14.674 -25.197 1.00 63.03 316 SER A C 1
ATOM 2555 O O . SER A 1 316 ? -7.911 15.476 -25.180 1.00 63.03 316 SER A O 1
ATOM 2557 N N . ARG A 1 317 ? -7.081 13.505 -24.554 1.00 57.88 317 ARG A N 1
ATOM 2558 C CA . ARG A 1 317 ? -8.268 13.111 -23.764 1.00 57.88 317 ARG A CA 1
ATOM 2559 C C . ARG A 1 317 ? -8.696 14.175 -22.732 1.00 57.88 317 ARG A C 1
ATOM 2561 O O . ARG A 1 317 ? -9.865 14.228 -22.371 1.00 57.88 317 ARG A O 1
ATOM 2568 N N . ARG A 1 318 ? -7.762 15.027 -22.282 1.00 54.97 318 ARG A N 1
ATOM 2569 C CA . ARG A 1 318 ? -8.009 16.180 -21.400 1.00 54.97 318 ARG A CA 1
ATOM 2570 C C . ARG A 1 318 ? -8.846 17.274 -22.073 1.00 54.97 318 ARG A C 1
ATOM 2572 O O . ARG A 1 318 ? -9.636 17.894 -21.389 1.00 54.97 318 ARG A O 1
ATOM 2579 N N . TYR A 1 319 ? -8.702 17.470 -23.382 1.00 54.25 319 TYR A N 1
ATOM 2580 C CA . TYR A 1 319 ? -9.513 18.403 -24.171 1.00 54.25 319 TYR A CA 1
ATOM 2581 C C . TYR A 1 319 ? -10.963 17.908 -24.332 1.00 54.25 319 TYR A C 1
ATOM 2583 O O . TYR A 1 319 ? -11.885 18.708 -24.369 1.00 54.25 319 TYR A O 1
ATOM 2591 N N . ARG A 1 320 ? -11.185 16.582 -24.348 1.00 61.50 320 ARG A N 1
ATOM 2592 C CA . ARG A 1 320 ? -12.536 15.980 -24.414 1.00 61.50 320 ARG A CA 1
ATOM 2593 C C . ARG A 1 320 ? -13.259 15.913 -23.066 1.00 61.50 320 ARG A C 1
ATOM 2595 O O . ARG A 1 320 ? -14.479 15.843 -23.031 1.00 61.50 320 ARG A O 1
ATOM 2602 N N . ARG A 1 321 ? -12.522 15.878 -21.952 1.00 61.00 321 ARG A N 1
ATOM 2603 C CA . ARG A 1 321 ? -13.102 15.908 -20.603 1.00 61.00 321 ARG A CA 1
ATOM 2604 C C . ARG A 1 321 ? -13.252 17.360 -20.177 1.00 61.00 321 ARG A C 1
ATOM 2606 O O . ARG A 1 321 ? -12.248 17.975 -19.838 1.00 61.00 321 ARG A O 1
ATOM 2613 N N . ARG A 1 322 ? -14.478 17.884 -20.168 1.00 64.69 322 ARG A N 1
ATOM 2614 C CA . ARG A 1 322 ? -14.782 19.199 -19.589 1.00 64.69 322 ARG A CA 1
ATOM 2615 C C . ARG A 1 322 ? -14.358 19.184 -18.111 1.00 64.69 322 ARG A C 1
ATOM 2617 O O . ARG A 1 322 ? -14.928 18.413 -17.343 1.00 64.69 322 ARG A O 1
ATOM 2624 N N . PRO A 1 323 ? -13.337 19.958 -17.694 1.00 64.56 323 PRO A N 1
ATOM 2625 C CA . PRO A 1 323 ? -12.867 19.936 -16.306 1.00 64.56 323 PRO A CA 1
ATOM 2626 C C . PRO A 1 323 ? -13.933 20.412 -15.313 1.00 64.56 323 PRO A C 1
ATOM 2628 O O . PRO A 1 323 ? -13.905 19.987 -14.164 1.00 64.56 323 PRO A O 1
ATOM 2631 N N . ARG A 1 324 ? -14.868 21.244 -15.794 1.00 69.00 324 ARG A N 1
ATOM 2632 C CA . ARG A 1 324 ? -15.993 21.817 -15.045 1.00 69.00 324 ARG A CA 1
ATOM 2633 C C . ARG A 1 324 ? -16.884 20.731 -14.423 1.00 69.00 324 ARG A C 1
ATOM 2635 O O . ARG A 1 324 ? -17.221 20.827 -13.254 1.00 69.00 324 ARG A O 1
ATOM 2642 N N . ASP A 1 325 ? -17.116 19.633 -15.147 1.00 77.56 325 ASP A N 1
ATOM 2643 C CA . ASP A 1 325 ? -18.062 18.579 -14.736 1.00 77.56 325 ASP A CA 1
ATOM 2644 C C . ASP A 1 325 ? -17.368 17.358 -14.109 1.00 77.56 325 ASP A C 1
ATOM 2646 O O . ASP A 1 325 ? -17.979 16.312 -13.876 1.00 77.56 325 ASP A O 1
ATOM 2650 N N . LEU A 1 326 ? -16.054 17.435 -13.874 1.00 81.12 326 LEU A N 1
ATOM 2651 C CA . LEU A 1 326 ? -15.280 16.282 -13.420 1.00 81.12 326 LEU A CA 1
ATOM 2652 C C . LEU A 1 326 ? -15.688 15.844 -12.009 1.00 81.12 326 LEU A C 1
ATOM 2654 O O . LEU A 1 326 ? -15.761 14.642 -11.759 1.00 81.12 326 LEU A O 1
ATOM 2658 N N . LEU A 1 327 ? -15.964 16.806 -11.121 1.00 82.75 327 LEU A N 1
ATOM 2659 C CA . LEU A 1 327 ? -16.406 16.535 -9.754 1.00 82.75 327 LEU A CA 1
ATOM 2660 C C . LEU A 1 327 ? -17.788 15.875 -9.756 1.00 82.75 327 LEU A C 1
ATOM 2662 O O . LEU A 1 327 ? -17.925 14.788 -9.208 1.00 82.75 327 LEU A O 1
ATOM 2666 N N . ALA A 1 328 ? -18.751 16.441 -10.490 1.00 84.19 328 ALA A N 1
ATOM 2667 C CA . ALA A 1 328 ? -20.076 15.846 -10.672 1.00 84.19 328 ALA A CA 1
ATOM 2668 C C . ALA A 1 328 ? -19.996 14.426 -11.264 1.00 84.19 328 ALA A C 1
ATOM 2670 O O . ALA A 1 328 ? -20.667 13.503 -10.805 1.00 84.19 328 ALA A O 1
ATOM 2671 N N . SER A 1 329 ? -19.107 14.201 -12.241 1.00 84.88 329 SER A N 1
ATOM 2672 C CA . SER A 1 329 ? -18.872 12.861 -12.789 1.00 84.88 329 SER A CA 1
ATOM 2673 C C . SER A 1 329 ? -18.280 11.891 -11.763 1.00 84.88 329 SER A C 1
ATOM 2675 O O . SER A 1 329 ? -18.562 10.696 -11.844 1.00 84.88 329 SER A O 1
ATOM 2677 N N . TYR A 1 330 ? -17.450 12.356 -10.826 1.00 87.69 330 TYR A N 1
ATOM 2678 C CA . TYR A 1 330 ? -16.954 11.523 -9.730 1.00 87.69 330 TYR A CA 1
ATOM 2679 C C . TYR A 1 330 ? -18.060 11.205 -8.728 1.00 87.69 330 TYR A C 1
ATOM 2681 O O . TYR A 1 330 ? -18.244 10.025 -8.438 1.00 87.69 330 TYR A O 1
ATOM 2689 N N . THR A 1 331 ? -18.849 12.192 -8.307 1.00 86.19 331 THR A N 1
ATOM 2690 C CA . THR A 1 331 ? -20.000 11.993 -7.414 1.00 86.19 331 THR A CA 1
ATOM 2691 C C . THR A 1 331 ? -20.983 10.973 -7.992 1.00 86.19 331 THR A C 1
ATOM 2693 O O . THR A 1 331 ? -21.330 9.996 -7.335 1.00 86.19 331 THR A O 1
ATOM 2696 N N . ASN A 1 332 ? -21.320 11.084 -9.282 1.00 85.50 332 ASN A N 1
ATOM 2697 C CA . ASN A 1 332 ? -22.208 10.127 -9.953 1.00 85.50 332 ASN A CA 1
ATOM 2698 C C . ASN A 1 332 ? -21.645 8.697 -9.999 1.00 85.50 332 ASN A C 1
ATOM 2700 O O . ASN A 1 332 ? -22.402 7.731 -9.951 1.00 85.50 332 ASN A O 1
ATOM 2704 N N . ARG A 1 333 ? -20.319 8.532 -10.092 1.00 85.56 333 ARG A N 1
ATOM 2705 C CA . ARG A 1 333 ? -19.676 7.204 -10.044 1.00 85.56 333 ARG A CA 1
ATOM 2706 C C . ARG A 1 333 ? -19.645 6.634 -8.628 1.00 85.56 333 ARG A C 1
ATOM 2708 O O . ARG A 1 333 ? -19.706 5.415 -8.483 1.00 85.56 333 ARG A O 1
ATOM 2715 N N . GLN A 1 334 ? -19.526 7.498 -7.622 1.00 86.38 334 GLN A N 1
ATOM 2716 C CA . GLN A 1 334 ? -19.462 7.117 -6.212 1.00 86.38 334 GLN A CA 1
ATOM 2717 C C . GLN A 1 334 ? -20.801 6.609 -5.670 1.00 86.38 334 GLN A C 1
ATOM 2719 O O . GLN A 1 334 ? -20.787 5.774 -4.774 1.00 86.38 334 GLN A O 1
ATOM 2724 N N . ARG A 1 335 ? -21.935 6.995 -6.279 1.00 83.56 335 ARG A N 1
ATOM 2725 C CA . ARG A 1 335 ? -23.275 6.490 -5.914 1.00 83.56 335 ARG A CA 1
ATOM 2726 C C . ARG A 1 335 ? -23.382 4.961 -5.884 1.00 83.56 335 ARG A C 1
ATOM 2728 O O . ARG A 1 335 ? -24.120 4.418 -5.081 1.00 83.56 335 ARG A O 1
ATOM 2735 N N . LYS A 1 336 ? -22.663 4.258 -6.770 1.00 82.56 336 LYS A N 1
ATOM 2736 C CA . LYS A 1 336 ? -22.705 2.783 -6.841 1.00 82.56 336 LYS A CA 1
ATOM 2737 C C . LYS A 1 336 ? -21.667 2.098 -5.954 1.00 82.56 336 LYS A C 1
ATOM 2739 O O . LYS A 1 336 ? -21.901 0.993 -5.485 1.00 82.56 336 LYS A O 1
ATOM 2744 N N . ILE A 1 337 ? -20.477 2.686 -5.829 1.00 88.50 337 ILE A N 1
ATOM 2745 C CA . ILE A 1 337 ? -19.329 2.080 -5.144 1.00 88.50 337 ILE A CA 1
ATOM 2746 C C . ILE A 1 337 ? -18.576 3.182 -4.410 1.00 88.50 337 ILE A C 1
ATOM 2748 O O . ILE A 1 337 ? -18.145 4.157 -5.032 1.00 88.50 337 ILE A O 1
ATOM 2752 N N . LYS A 1 338 ? -18.330 2.980 -3.115 1.00 88.94 338 LYS A N 1
ATOM 2753 C CA . LYS A 1 338 ? -17.654 3.957 -2.260 1.00 88.94 338 LYS A CA 1
ATOM 2754 C C . LYS A 1 338 ? -16.178 4.091 -2.623 1.00 88.94 338 LYS A C 1
ATOM 2756 O O . LYS A 1 338 ? -15.475 3.108 -2.890 1.00 88.94 338 LYS A O 1
ATOM 2761 N N . TRP A 1 339 ? -15.693 5.328 -2.660 1.00 91.50 339 TRP A N 1
ATOM 2762 C CA . TRP A 1 339 ? -14.294 5.653 -2.937 1.00 91.50 339 TRP A CA 1
ATOM 2763 C C . TRP A 1 339 ? -13.669 6.260 -1.684 1.00 91.50 339 TRP A C 1
ATOM 2765 O O . TRP A 1 339 ? -14.242 7.170 -1.098 1.00 91.50 339 TRP A O 1
ATOM 2775 N N . LEU A 1 340 ? -12.482 5.789 -1.303 1.00 92.19 340 LEU A N 1
ATOM 2776 C CA . LEU A 1 340 ? -11.682 6.435 -0.257 1.00 92.19 340 LEU A CA 1
ATOM 2777 C C . LEU A 1 340 ? -11.171 7.801 -0.742 1.00 92.19 340 LEU A C 1
ATOM 2779 O O . LEU A 1 340 ? -11.018 8.017 -1.949 1.00 92.19 340 LEU A O 1
ATOM 2783 N N . LYS A 1 341 ? -10.811 8.715 0.165 1.00 91.25 341 LYS A N 1
ATOM 2784 C CA . LYS A 1 341 ? -10.266 10.031 -0.230 1.00 91.25 341 LYS A CA 1
ATOM 2785 C C . LYS A 1 341 ? -8.952 9.924 -1.013 1.00 91.25 341 LYS A C 1
ATOM 2787 O O . LYS A 1 341 ? -8.680 10.737 -1.894 1.00 91.25 341 LYS A O 1
ATOM 2792 N N . THR A 1 342 ? -8.169 8.867 -0.799 1.00 94.31 342 THR A N 1
ATOM 2793 C CA . THR A 1 342 ? -6.949 8.581 -1.575 1.00 94.31 342 THR A CA 1
ATOM 2794 C C . THR A 1 342 ? -7.224 7.883 -2.924 1.00 94.31 342 THR A C 1
ATOM 2796 O O . THR A 1 342 ? -6.287 7.626 -3.690 1.00 94.31 342 THR A O 1
ATOM 2799 N N . HIS A 1 343 ? -8.485 7.579 -3.267 1.00 93.94 343 HIS A N 1
ATOM 2800 C CA . HIS A 1 343 ? -8.856 6.725 -4.405 1.00 93.94 343 HIS A CA 1
ATOM 2801 C C . HIS A 1 343 ? -8.244 7.191 -5.730 1.00 93.94 343 HIS A C 1
ATOM 2803 O O . HIS A 1 343 ? -7.700 6.390 -6.486 1.00 93.94 343 HIS A O 1
ATOM 2809 N N . ILE A 1 344 ? -8.275 8.495 -6.020 1.00 93.12 344 ILE A N 1
ATOM 2810 C CA . ILE A 1 344 ? -7.722 9.041 -7.272 1.00 93.12 344 ILE A CA 1
ATOM 2811 C C . ILE A 1 344 ? -6.203 8.823 -7.345 1.00 93.12 344 ILE A C 1
ATOM 2813 O O . ILE A 1 344 ? -5.649 8.643 -8.436 1.00 93.12 344 ILE A O 1
ATOM 2817 N N . TRP A 1 345 ? -5.507 8.875 -6.207 1.00 95.75 345 TRP A N 1
ATOM 2818 C CA . TRP A 1 345 ? -4.070 8.631 -6.145 1.00 95.75 345 TRP A CA 1
ATOM 2819 C C . TRP A 1 345 ? -3.760 7.154 -6.424 1.00 95.75 345 TRP A C 1
ATOM 2821 O O . TRP A 1 345 ? -2.893 6.878 -7.267 1.00 95.75 345 TRP A O 1
ATOM 2831 N N . HIS A 1 346 ? -4.523 6.246 -5.805 1.00 96.31 346 HIS A N 1
ATOM 2832 C CA . HIS A 1 346 ? -4.426 4.797 -5.980 1.00 96.31 346 HIS A CA 1
ATOM 2833 C C . HIS A 1 346 ? -4.796 4.361 -7.400 1.00 96.31 346 HIS A C 1
ATOM 2835 O O . HIS A 1 346 ? -3.983 3.732 -8.069 1.00 96.31 346 HIS A O 1
ATOM 2841 N N . ALA A 1 347 ? -5.932 4.803 -7.942 1.00 95.75 347 ALA A N 1
ATOM 2842 C CA . ALA A 1 347 ? -6.402 4.441 -9.283 1.00 95.75 347 ALA A CA 1
ATOM 2843 C C . ALA A 1 347 ? -5.440 4.841 -10.417 1.00 95.75 347 ALA A C 1
ATOM 2845 O O . ALA A 1 347 ? -5.506 4.307 -11.523 1.00 95.75 347 ALA A O 1
ATOM 2846 N N . LYS A 1 348 ? -4.524 5.786 -10.166 1.00 94.25 348 LYS A N 1
ATOM 2847 C CA . LYS A 1 348 ? -3.463 6.169 -11.114 1.00 94.25 348 LYS A CA 1
ATOM 2848 C C . LYS A 1 348 ? -2.239 5.244 -11.077 1.00 94.25 348 LYS A C 1
ATOM 2850 O O . LYS A 1 348 ? -1.416 5.325 -11.988 1.00 94.25 348 LYS A O 1
ATOM 2855 N N . ARG A 1 349 ? -2.065 4.437 -10.026 1.00 93.75 349 ARG A N 1
ATOM 2856 C CA . ARG A 1 349 ? -0.818 3.710 -9.705 1.00 93.75 349 ARG A CA 1
ATOM 2857 C C . ARG A 1 349 ? -1.012 2.226 -9.389 1.00 93.75 349 ARG A C 1
ATOM 2859 O O . ARG A 1 349 ? -0.048 1.476 -9.513 1.00 93.75 349 ARG A O 1
ATOM 2866 N N . PHE A 1 350 ? -2.226 1.827 -9.043 1.00 96.88 350 PHE A N 1
ATOM 2867 C CA . PHE A 1 350 ? -2.611 0.478 -8.659 1.00 96.88 350 PHE A CA 1
ATOM 2868 C C . PHE A 1 350 ? -3.715 -0.037 -9.576 1.00 96.88 350 PHE A C 1
ATOM 2870 O O . PHE A 1 350 ? -4.507 0.732 -10.134 1.00 96.88 350 PHE A O 1
ATOM 2877 N N . HIS A 1 351 ? -3.784 -1.356 -9.682 1.00 96.62 351 HIS A N 1
ATOM 2878 C CA . HIS A 1 351 ? -4.969 -2.047 -10.146 1.00 96.62 351 HIS A CA 1
ATOM 2879 C C . HIS A 1 351 ? -6.037 -1.933 -9.060 1.00 96.62 351 HIS A C 1
ATOM 2881 O O . HIS A 1 351 ? -5.792 -2.272 -7.905 1.00 96.62 351 HIS A O 1
ATOM 2887 N N . MET A 1 352 ? -7.205 -1.412 -9.427 1.00 96.06 352 MET A N 1
ATOM 2888 C CA . MET A 1 352 ? -8.313 -1.216 -8.494 1.00 96.06 352 MET A CA 1
ATOM 2889 C C . MET A 1 352 ? -9.320 -2.350 -8.643 1.00 96.06 352 MET A C 1
ATOM 2891 O O . MET A 1 352 ? -9.759 -2.593 -9.771 1.00 96.06 352 MET A O 1
ATOM 2895 N N . ASN A 1 353 ? -9.756 -2.944 -7.535 1.00 94.88 353 ASN A N 1
ATOM 2896 C CA . ASN A 1 353 ? -10.799 -3.969 -7.488 1.00 94.88 353 ASN A CA 1
ATOM 2897 C C . ASN A 1 353 ? -11.975 -3.509 -6.608 1.00 94.88 353 ASN A C 1
ATOM 2899 O O . ASN A 1 353 ? -11.826 -2.611 -5.778 1.00 94.88 353 ASN A O 1
ATOM 2903 N N . THR A 1 354 ? -13.163 -4.069 -6.831 1.00 93.94 354 THR A N 1
ATOM 2904 C CA . THR A 1 354 ? -14.338 -3.814 -5.992 1.00 93.94 354 THR A CA 1
ATOM 2905 C C . THR A 1 354 ? -14.409 -4.878 -4.896 1.00 93.94 354 THR A C 1
ATOM 2907 O O . THR A 1 354 ? -14.596 -6.062 -5.184 1.00 93.94 354 THR A O 1
ATOM 2910 N N . LEU A 1 355 ? -14.242 -4.457 -3.643 1.00 90.69 355 LEU A N 1
ATOM 2911 C CA . LEU A 1 355 ? -14.249 -5.310 -2.453 1.00 90.69 355 LEU A CA 1
ATOM 2912 C C . LEU A 1 355 ? -15.121 -4.652 -1.381 1.00 90.69 355 LEU A C 1
ATOM 2914 O O . LEU A 1 355 ? -14.955 -3.466 -1.110 1.00 90.69 355 LEU A O 1
ATOM 2918 N N . TRP A 1 356 ? -16.062 -5.409 -0.808 1.00 89.94 356 TRP A N 1
ATOM 2919 C CA . TRP A 1 356 ? -16.923 -4.975 0.308 1.00 89.94 356 TRP A CA 1
ATOM 2920 C C . TRP A 1 356 ? -17.643 -3.633 0.069 1.00 89.94 356 TRP A C 1
ATOM 2922 O O . TRP A 1 356 ? -17.728 -2.796 0.961 1.00 89.94 356 TRP A O 1
ATOM 2932 N N . ASN A 1 357 ? -18.131 -3.411 -1.158 1.00 89.44 357 ASN A N 1
ATOM 2933 C CA . ASN A 1 357 ? -18.750 -2.160 -1.636 1.00 89.44 357 ASN A CA 1
ATOM 2934 C C . ASN A 1 357 ? -17.816 -0.934 -1.730 1.00 89.44 357 ASN A C 1
ATOM 2936 O O . ASN A 1 357 ? -18.273 0.183 -1.987 1.00 89.44 357 ASN A O 1
ATOM 2940 N N . TYR A 1 358 ? -16.501 -1.140 -1.638 1.00 91.62 358 TYR A N 1
ATOM 2941 C CA . TYR A 1 358 ? -15.472 -0.130 -1.887 1.00 91.62 358 TYR A CA 1
ATOM 2942 C C . TYR A 1 358 ? -14.672 -0.430 -3.153 1.00 91.62 358 TYR A C 1
ATOM 2944 O O . TYR A 1 358 ? -14.482 -1.581 -3.551 1.00 91.62 358 TYR A O 1
ATOM 2952 N N . ARG A 1 359 ? -14.133 0.621 -3.781 1.00 94.38 359 ARG A N 1
ATOM 2953 C CA . ARG A 1 359 ? -13.149 0.494 -4.864 1.00 94.38 359 ARG A CA 1
ATOM 2954 C C . ARG A 1 359 ? -11.732 0.658 -4.309 1.00 94.38 359 ARG A C 1
ATOM 2956 O O . ARG A 1 359 ? -11.227 1.783 -4.229 1.00 94.38 359 ARG A O 1
ATOM 2963 N N . LEU A 1 360 ? -11.099 -0.463 -3.963 1.00 95.19 360 LEU A N 1
ATOM 2964 C CA . LEU A 1 360 ? -9.814 -0.538 -3.258 1.00 95.19 360 LEU A CA 1
ATOM 2965 C C . LEU A 1 360 ? -8.643 -0.881 -4.186 1.00 95.19 360 LEU A C 1
ATOM 2967 O O . LEU A 1 360 ? -8.827 -1.412 -5.283 1.00 95.19 360 LEU A O 1
ATOM 2971 N N . ALA A 1 361 ? -7.428 -0.550 -3.745 1.00 96.69 361 ALA A N 1
ATOM 2972 C CA . ALA A 1 361 ? -6.193 -0.892 -4.441 1.00 96.69 361 ALA A CA 1
ATOM 2973 C C . ALA A 1 361 ? -5.829 -2.362 -4.188 1.00 96.69 361 ALA A C 1
ATOM 2975 O O . ALA A 1 361 ? -5.549 -2.750 -3.061 1.00 96.69 361 ALA A O 1
ATOM 2976 N N . GLU A 1 362 ? -5.815 -3.177 -5.238 1.00 94.44 362 GLU A N 1
ATOM 2977 C CA . GLU A 1 362 ? -5.505 -4.605 -5.140 1.00 94.44 362 GLU A CA 1
ATOM 2978 C C . GLU A 1 362 ? -3.994 -4.854 -5.168 1.00 94.44 362 GLU A C 1
ATOM 2980 O O . GLU A 1 362 ? -3.459 -5.476 -4.260 1.00 94.44 362 GLU A O 1
ATOM 2985 N N . LYS A 1 363 ? -3.313 -4.363 -6.210 1.00 93.94 363 LYS A N 1
ATOM 2986 C CA . LYS A 1 363 ? -1.867 -4.533 -6.421 1.00 93.94 363 LYS A CA 1
ATOM 2987 C C . LYS A 1 363 ? -1.276 -3.369 -7.198 1.00 93.94 363 LYS A C 1
ATOM 2989 O O . LYS A 1 363 ? -1.978 -2.714 -7.979 1.00 93.94 363 LYS A O 1
ATOM 2994 N N . SER A 1 364 ? 0.017 -3.120 -7.037 1.00 94.12 364 SER A N 1
ATOM 2995 C CA . SER A 1 364 ? 0.703 -2.068 -7.797 1.00 94.12 364 SER A CA 1
ATOM 2996 C C . SER A 1 364 ? 0.731 -2.362 -9.306 1.00 94.12 364 SER A C 1
ATOM 2998 O O . SER A 1 364 ? 0.824 -3.512 -9.735 1.00 94.12 364 SER A O 1
ATOM 3000 N N . ASN A 1 365 ? 0.706 -1.316 -10.143 1.00 92.62 365 ASN A N 1
ATOM 3001 C CA . ASN A 1 365 ? 0.929 -1.451 -11.593 1.00 92.62 365 ASN A CA 1
ATOM 3002 C C . ASN A 1 365 ? 2.377 -1.868 -11.922 1.00 92.62 365 ASN A C 1
ATOM 3004 O O . ASN A 1 365 ? 2.674 -2.287 -13.042 1.00 92.62 365 ASN A O 1
ATOM 3008 N N . THR A 1 366 ? 3.302 -1.697 -10.975 1.00 89.25 366 THR A N 1
ATOM 3009 C CA . THR A 1 366 ? 4.694 -2.145 -11.087 1.00 89.25 366 THR A CA 1
ATOM 3010 C C . THR A 1 366 ? 4.895 -3.433 -10.304 1.00 89.25 366 THR A C 1
ATOM 3012 O O . THR A 1 366 ? 4.348 -3.571 -9.218 1.00 89.25 366 THR A O 1
ATOM 3015 N N . LYS A 1 367 ? 5.739 -4.344 -10.801 1.00 90.25 367 LYS A N 1
ATOM 3016 C CA . LYS A 1 367 ? 6.124 -5.548 -10.049 1.00 90.25 367 LYS A CA 1
ATOM 3017 C C . LYS A 1 367 ? 6.810 -5.140 -8.739 1.00 90.25 367 LYS A C 1
ATOM 3019 O O . LYS A 1 367 ? 7.887 -4.546 -8.789 1.00 90.25 367 LYS A O 1
ATOM 3024 N N . CYS A 1 368 ? 6.191 -5.443 -7.600 1.00 88.44 368 CYS A N 1
ATOM 3025 C CA . CYS A 1 368 ? 6.661 -4.982 -6.293 1.00 88.44 368 CYS A CA 1
ATOM 3026 C C . CYS A 1 368 ? 6.829 -6.068 -5.229 1.00 88.44 368 CYS A C 1
ATOM 3028 O O . CYS A 1 368 ? 7.288 -5.707 -4.166 1.00 88.44 368 CYS A O 1
ATOM 3030 N N . VAL A 1 369 ? 6.598 -7.358 -5.503 1.00 89.75 369 VAL A N 1
ATOM 3031 C CA . VAL A 1 369 ? 6.740 -8.442 -4.499 1.00 89.75 369 VAL A CA 1
ATOM 3032 C C . VAL A 1 369 ? 8.088 -8.395 -3.756 1.00 89.75 369 VAL A C 1
ATOM 3034 O O . VAL A 1 369 ? 8.123 -8.117 -2.563 1.00 89.75 369 VAL A O 1
ATOM 3037 N N . ARG A 1 370 ? 9.216 -8.560 -4.469 1.00 90.69 370 ARG A N 1
ATOM 3038 C CA . ARG A 1 370 ? 10.558 -8.485 -3.854 1.00 90.69 370 ARG A CA 1
ATOM 3039 C C . ARG A 1 370 ? 10.866 -7.107 -3.246 1.00 90.69 370 ARG A C 1
ATOM 3041 O O . ARG A 1 370 ? 11.377 -7.065 -2.134 1.00 90.69 370 ARG A O 1
ATOM 3048 N N . PRO A 1 371 ? 10.568 -5.974 -3.920 1.00 89.06 371 PRO A N 1
ATOM 3049 C CA . PRO A 1 371 ? 10.717 -4.664 -3.293 1.00 89.06 371 PRO A CA 1
ATOM 3050 C C . PRO A 1 371 ? 9.893 -4.457 -2.018 1.00 89.06 371 PRO A C 1
ATOM 3052 O O . PRO A 1 371 ? 10.368 -3.756 -1.140 1.00 89.06 371 PRO A O 1
ATOM 3055 N N . THR A 1 372 ? 8.688 -5.022 -1.918 1.00 90.19 372 THR A N 1
ATOM 3056 C CA . THR A 1 372 ? 7.842 -4.953 -0.720 1.00 90.19 372 THR A CA 1
ATOM 3057 C C . THR A 1 372 ? 8.496 -5.725 0.412 1.00 90.19 372 THR A C 1
ATOM 3059 O O . THR A 1 372 ? 8.695 -5.148 1.470 1.00 90.19 372 THR A O 1
ATOM 3062 N N . TYR A 1 373 ? 8.923 -6.964 0.157 1.00 88.62 373 TYR A N 1
ATOM 3063 C CA . TYR A 1 373 ? 9.659 -7.764 1.137 1.00 88.62 373 TYR A CA 1
ATOM 3064 C C . TYR A 1 373 ? 10.930 -7.050 1.617 1.00 88.62 373 TYR A C 1
ATOM 3066 O O . TYR A 1 373 ? 11.145 -6.879 2.807 1.00 88.62 373 TYR A O 1
ATOM 3074 N N . LYS A 1 374 ? 11.736 -6.516 0.691 1.00 87.94 374 LYS A N 1
ATOM 3075 C CA . LYS A 1 374 ? 12.924 -5.726 1.044 1.00 87.94 374 LYS A CA 1
ATOM 3076 C C . LYS A 1 374 ? 12.573 -4.491 1.884 1.00 87.94 374 LYS A C 1
ATOM 3078 O O . LYS A 1 374 ? 13.258 -4.181 2.851 1.00 87.94 374 LYS A O 1
ATOM 3083 N N . SER A 1 375 ? 11.518 -3.771 1.508 1.00 87.62 375 SER A N 1
ATOM 3084 C CA . SER A 1 375 ? 11.070 -2.587 2.240 1.00 87.62 375 SER A CA 1
ATOM 3085 C C . SER A 1 375 ? 10.474 -2.914 3.612 1.00 87.62 375 SER A C 1
ATOM 3087 O O . SER A 1 375 ? 10.505 -2.035 4.460 1.00 87.62 375 SER A O 1
ATOM 3089 N N . LEU A 1 376 ? 9.963 -4.128 3.834 1.00 85.94 376 LEU A N 1
ATOM 3090 C CA . LEU A 1 376 ? 9.505 -4.591 5.146 1.00 85.94 376 LEU A CA 1
ATOM 3091 C C . LEU A 1 376 ? 10.673 -4.665 6.145 1.00 85.94 376 LEU A C 1
ATOM 3093 O O . LEU A 1 376 ? 10.513 -4.261 7.289 1.00 85.94 376 LEU A O 1
ATOM 3097 N N . HIS A 1 377 ? 11.846 -5.117 5.683 1.00 82.44 377 HIS A N 1
ATOM 3098 C CA . HIS A 1 377 ? 13.059 -5.267 6.500 1.00 82.44 377 HIS A CA 1
ATOM 3099 C C . HIS A 1 377 ? 13.897 -3.993 6.620 1.00 82.44 377 HIS A C 1
ATOM 3101 O O . HIS A 1 377 ? 14.443 -3.712 7.674 1.00 82.44 377 HIS A O 1
ATOM 3107 N N . GLU A 1 378 ? 14.044 -3.225 5.538 1.00 82.12 378 GLU A N 1
ATOM 3108 C CA . GLU A 1 378 ? 15.001 -2.104 5.497 1.00 82.12 378 GLU A CA 1
ATOM 3109 C C . GLU A 1 378 ? 14.340 -0.723 5.419 1.00 82.12 378 GLU A C 1
ATOM 3111 O O . GLU A 1 378 ? 15.013 0.298 5.555 1.00 82.12 378 GLU A O 1
ATOM 3116 N N . GLN A 1 379 ? 13.053 -0.653 5.078 1.00 86.31 379 GLN A N 1
ATOM 3117 C CA . GLN A 1 379 ? 12.381 0.610 4.775 1.00 86.31 379 GLN A CA 1
ATOM 3118 C C . GLN A 1 379 ? 11.052 0.717 5.526 1.00 86.31 379 GLN A C 1
ATOM 3120 O O . GLN A 1 379 ? 10.905 0.221 6.637 1.00 86.31 379 GLN A O 1
ATOM 3125 N N . CYS A 1 380 ? 10.099 1.441 4.946 1.00 88.56 380 CYS A N 1
ATOM 3126 C CA . CYS A 1 380 ? 8.756 1.545 5.475 1.00 88.56 380 CYS A CA 1
ATOM 3127 C C . CYS A 1 380 ? 7.742 1.449 4.335 1.00 88.56 380 CYS A C 1
ATOM 3129 O O . CYS A 1 380 ? 7.889 2.048 3.259 1.00 88.56 380 CYS A O 1
ATOM 3131 N N . LEU A 1 381 ? 6.716 0.654 4.587 1.00 92.81 381 LEU A N 1
ATOM 3132 C CA . LEU A 1 381 ? 5.549 0.425 3.760 1.00 92.81 381 LEU A CA 1
ATOM 3133 C C . LEU A 1 381 ? 4.377 1.229 4.328 1.00 92.81 381 LEU A C 1
ATOM 3135 O O . LEU A 1 381 ? 4.315 1.446 5.531 1.00 92.81 381 LEU A O 1
ATOM 3139 N N . ILE A 1 382 ? 3.441 1.657 3.483 1.00 95.19 382 ILE A N 1
ATOM 3140 C CA . ILE A 1 382 ? 2.216 2.340 3.916 1.00 95.19 382 ILE A CA 1
ATOM 3141 C C . ILE A 1 382 ? 0.981 1.764 3.218 1.00 95.19 382 ILE A C 1
ATOM 3143 O O . ILE A 1 382 ? 0.949 1.632 1.991 1.00 95.19 382 ILE A O 1
ATOM 3147 N N . HIS A 1 383 ? -0.049 1.447 3.994 1.00 95.56 383 HIS A N 1
ATOM 3148 C CA . HIS A 1 383 ? -1.336 0.948 3.525 1.00 95.56 383 HIS A CA 1
ATOM 3149 C C . HIS A 1 383 ? -2.477 1.884 3.932 1.00 95.56 383 HIS A C 1
ATOM 3151 O O . HIS A 1 383 ? -2.465 2.479 5.009 1.00 95.56 383 HIS A O 1
ATOM 3157 N N . ASP A 1 384 ? -3.481 2.001 3.064 1.00 95.69 384 ASP A N 1
ATOM 3158 C CA . ASP A 1 384 ? -4.698 2.753 3.356 1.00 95.69 384 ASP A CA 1
ATOM 3159 C C . ASP A 1 384 ? -5.779 1.828 3.929 1.00 95.69 384 ASP A C 1
ATOM 3161 O O . ASP A 1 384 ? -6.425 1.094 3.179 1.00 95.69 384 ASP A O 1
ATOM 3165 N N . MET A 1 385 ? -5.973 1.883 5.252 1.00 92.81 385 MET A N 1
ATOM 3166 C CA . MET A 1 385 ? -6.959 1.097 6.006 1.00 92.81 385 MET A CA 1
ATOM 3167 C C . MET A 1 385 ? -8.288 1.829 6.218 1.00 92.81 385 MET A C 1
ATOM 3169 O O . MET A 1 385 ? -9.152 1.341 6.940 1.00 92.81 385 MET A O 1
ATOM 3173 N N . SER A 1 386 ? -8.516 2.962 5.554 1.00 92.38 386 SER A N 1
ATOM 3174 C CA . SER A 1 386 ? -9.701 3.811 5.777 1.00 92.38 386 SER A CA 1
ATOM 3175 C C . SER A 1 386 ? -11.031 3.188 5.333 1.00 92.38 386 SER A C 1
ATOM 3177 O O . SER A 1 386 ? -12.078 3.821 5.421 1.00 92.38 386 SER A O 1
ATOM 3179 N N . TYR A 1 387 ? -11.008 1.964 4.802 1.00 91.88 387 TYR A N 1
ATOM 3180 C CA . TYR A 1 387 ? -12.210 1.182 4.512 1.00 91.88 387 TYR A CA 1
ATOM 3181 C C . TYR A 1 387 ? -12.766 0.458 5.746 1.00 91.88 387 TYR A C 1
ATOM 3183 O O . TYR A 1 387 ? -13.904 -0.010 5.691 1.00 91.88 387 TYR A O 1
ATOM 3191 N N . TYR A 1 388 ? -11.995 0.361 6.834 1.00 91.62 388 TYR A N 1
ATOM 3192 C CA . TYR A 1 388 ? -12.512 -0.065 8.132 1.00 91.62 388 TYR A CA 1
ATOM 3193 C C . TYR A 1 388 ? -13.493 0.985 8.655 1.00 91.62 388 TYR A C 1
ATOM 3195 O O . TYR A 1 388 ? -13.199 2.179 8.659 1.00 91.62 388 TYR A O 1
ATOM 3203 N N . GLY A 1 389 ? -14.672 0.529 9.071 1.00 89.81 389 GLY A N 1
ATOM 3204 C CA . GLY A 1 389 ? -15.662 1.380 9.719 1.00 89.81 389 GLY A CA 1
ATOM 3205 C C . GLY A 1 389 ? -15.468 1.330 11.226 1.00 89.81 389 GLY A C 1
ATOM 3206 O O . GLY A 1 389 ? -15.100 0.284 11.757 1.00 89.81 389 GLY A O 1
ATOM 3207 N N . TYR A 1 390 ? -15.753 2.431 11.911 1.00 90.38 390 TYR A N 1
ATOM 3208 C CA . TYR A 1 390 ? -15.832 2.438 13.366 1.00 90.38 390 TYR A CA 1
ATOM 3209 C C . TYR A 1 390 ? -17.261 2.722 13.836 1.00 90.38 390 TYR A C 1
ATOM 3211 O O . TYR A 1 390 ? -18.073 3.308 13.107 1.00 90.38 390 TYR A O 1
ATOM 3219 N N . ILE A 1 391 ? -17.575 2.217 15.021 1.00 90.88 391 ILE A N 1
ATOM 3220 C CA . ILE A 1 391 ? -18.818 2.455 15.752 1.00 90.88 391 ILE A CA 1
ATOM 3221 C C . ILE A 1 391 ? -18.414 3.153 17.044 1.00 90.88 391 ILE A C 1
ATOM 3223 O O . ILE A 1 391 ? -17.523 2.664 17.742 1.00 90.88 391 ILE A O 1
ATOM 3227 N N . GLU A 1 392 ? -19.016 4.302 17.326 1.00 90.81 392 GLU A N 1
ATOM 3228 C CA . GLU A 1 392 ? -18.799 5.027 18.574 1.00 90.81 392 GLU A CA 1
ATOM 3229 C C . GLU A 1 392 ? -19.967 4.750 19.525 1.00 90.81 392 GLU A C 1
ATOM 3231 O O . GLU A 1 392 ? -21.135 4.848 19.146 1.00 90.81 392 GLU A O 1
ATOM 3236 N N . LEU A 1 393 ? -19.627 4.340 20.746 1.00 90.94 393 LEU A N 1
ATOM 3237 C CA . LEU A 1 393 ? -20.550 4.156 21.861 1.00 90.94 393 LEU A CA 1
ATOM 3238 C C . LEU A 1 393 ? -20.244 5.238 22.894 1.00 90.94 393 LEU A C 1
ATOM 3240 O O . LEU A 1 393 ? -19.088 5.357 23.304 1.00 90.94 393 LEU A O 1
ATOM 3244 N N . GLU A 1 394 ? -21.246 6.009 23.303 1.00 90.19 394 GLU A N 1
ATOM 3245 C CA . GLU A 1 394 ? -21.115 7.069 24.308 1.00 90.19 394 GLU A CA 1
ATOM 3246 C C . GLU A 1 394 ? -22.157 6.880 25.418 1.00 90.19 394 GLU A C 1
ATOM 3248 O O . GLU A 1 394 ? -23.355 6.858 25.138 1.00 90.19 394 GLU A O 1
ATOM 3253 N N . GLY A 1 395 ? -21.704 6.738 26.666 1.00 89.56 395 GLY A N 1
ATOM 3254 C CA . GLY A 1 395 ? -22.557 6.511 27.839 1.00 89.56 395 GLY A CA 1
ATOM 3255 C C . GLY A 1 395 ? -21.753 6.124 29.084 1.00 89.56 395 GLY A C 1
ATOM 3256 O O . GLY A 1 395 ? -20.536 6.325 29.118 1.00 89.56 395 GLY A O 1
ATOM 3257 N N . ASP A 1 396 ? -22.425 5.559 30.087 1.00 90.19 396 ASP A N 1
ATOM 3258 C CA . ASP A 1 396 ? -21.778 5.099 31.323 1.00 90.19 396 ASP A CA 1
ATOM 3259 C C . ASP A 1 396 ? -20.906 3.851 31.087 1.00 90.19 396 ASP A C 1
ATOM 3261 O O . ASP A 1 396 ? -21.298 2.907 30.390 1.00 90.19 396 ASP A O 1
ATOM 3265 N N . GLU A 1 397 ? -19.703 3.836 31.667 1.00 90.44 397 GLU A N 1
ATOM 3266 C CA . GLU A 1 397 ? -18.708 2.778 31.458 1.00 90.44 397 GLU A CA 1
ATOM 3267 C C . GLU A 1 397 ? -19.237 1.394 31.855 1.00 90.44 397 GLU A C 1
ATOM 3269 O O . GLU A 1 397 ? -19.082 0.425 31.101 1.00 90.44 397 GLU A O 1
ATOM 3274 N N . GLU A 1 398 ? -19.860 1.290 33.030 1.00 90.00 398 GLU A N 1
ATOM 3275 C CA . GLU A 1 398 ? -20.333 0.010 33.562 1.00 90.00 398 GLU A CA 1
ATOM 3276 C C . GLU A 1 398 ? -21.455 -0.568 32.704 1.00 90.00 398 GLU A C 1
ATOM 3278 O O . GLU A 1 398 ? -21.494 -1.776 32.442 1.00 90.00 398 GLU A O 1
ATOM 3283 N N . GLU A 1 399 ? -22.331 0.294 32.197 1.00 89.31 399 GLU A N 1
ATOM 3284 C CA . GLU A 1 399 ? -23.426 -0.122 31.341 1.00 89.31 399 GLU A CA 1
ATOM 3285 C C . GLU A 1 399 ? -22.943 -0.587 29.964 1.00 89.31 399 GLU A C 1
ATOM 3287 O O . GLU A 1 399 ? -23.367 -1.648 29.490 1.00 89.31 399 GLU A O 1
ATOM 3292 N N . ILE A 1 400 ? -22.010 0.151 29.348 1.00 90.44 400 ILE A N 1
ATOM 3293 C CA . ILE A 1 400 ? -21.376 -0.251 28.086 1.00 90.44 400 ILE A CA 1
ATOM 3294 C C . ILE A 1 400 ? -20.742 -1.638 28.251 1.00 90.44 400 ILE A C 1
ATOM 3296 O O . ILE A 1 400 ? -20.970 -2.530 27.432 1.00 90.44 400 ILE A O 1
ATOM 3300 N N . ILE A 1 401 ? -19.988 -1.862 29.330 1.00 91.06 401 ILE A N 1
ATOM 3301 C CA . ILE A 1 401 ? -19.342 -3.153 29.599 1.00 91.06 401 ILE A CA 1
ATOM 3302 C C . ILE A 1 401 ? -20.382 -4.257 29.821 1.00 91.06 401 ILE A C 1
ATOM 3304 O O . ILE A 1 401 ? -20.254 -5.346 29.249 1.00 91.06 401 ILE A O 1
ATOM 3308 N N . LYS A 1 402 ? -21.422 -3.999 30.622 1.00 90.31 402 LYS A N 1
ATOM 3309 C CA . LYS A 1 402 ? -22.488 -4.968 30.916 1.00 90.31 402 LYS A CA 1
ATOM 3310 C C . LYS A 1 402 ? -23.192 -5.419 29.637 1.00 90.31 402 LYS A C 1
ATOM 3312 O O . LYS A 1 402 ? -23.328 -6.621 29.417 1.00 90.31 402 LYS A O 1
ATOM 3317 N N . LYS A 1 403 ? -23.566 -4.477 28.767 1.00 88.75 403 LYS A N 1
ATOM 3318 C CA . LYS A 1 403 ? -24.252 -4.757 27.494 1.00 88.75 403 LYS A CA 1
ATOM 3319 C C . LYS A 1 403 ? -23.345 -5.396 26.438 1.00 88.75 403 LYS A C 1
ATOM 3321 O O . LYS A 1 403 ? -23.833 -6.173 25.625 1.00 88.75 403 LYS A O 1
ATOM 3326 N N . LEU A 1 404 ? -22.034 -5.133 26.459 1.00 90.56 404 LEU A N 1
ATOM 3327 C CA . LEU A 1 404 ? -21.073 -5.765 25.542 1.00 90.56 404 LEU A CA 1
ATOM 3328 C C . LEU A 1 404 ? -20.622 -7.165 25.982 1.00 90.56 404 LEU A C 1
ATOM 3330 O O . LEU A 1 404 ? -20.146 -7.934 25.151 1.00 90.56 404 LEU A O 1
ATOM 3334 N N . THR A 1 405 ? -20.767 -7.523 27.260 1.00 89.25 405 THR A N 1
ATOM 3335 C CA . THR A 1 405 ? -20.323 -8.822 27.802 1.00 89.25 405 THR A CA 1
ATOM 3336 C C . THR A 1 405 ? -20.829 -10.042 27.003 1.00 89.25 405 THR A C 1
ATOM 3338 O O . THR A 1 405 ? -20.018 -10.933 26.749 1.00 89.25 405 THR A O 1
ATOM 3341 N N . PRO A 1 406 ? -22.088 -10.100 26.515 1.00 89.00 406 PRO A N 1
ATOM 3342 C CA . PRO A 1 406 ? -22.581 -11.221 25.703 1.00 89.00 406 PRO A CA 1
ATOM 3343 C C . PRO A 1 406 ? -21.818 -11.465 24.391 1.00 89.00 406 PRO A C 1
ATOM 3345 O O . PRO A 1 406 ? -21.853 -12.574 23.865 1.00 89.00 406 PRO A O 1
ATOM 3348 N N . LEU A 1 407 ? -21.120 -10.458 23.854 1.00 87.31 407 LEU A N 1
ATOM 3349 C CA . LEU A 1 407 ? -20.312 -10.583 22.633 1.00 87.31 407 LEU A CA 1
ATOM 3350 C C . LEU A 1 407 ? -18.984 -11.312 22.859 1.00 87.31 407 LEU A C 1
ATOM 3352 O O . LEU A 1 407 ? -18.317 -11.706 21.897 1.00 87.31 407 LEU A O 1
ATOM 3356 N N . PHE A 1 408 ? -18.583 -11.468 24.119 1.00 87.06 408 PHE A N 1
ATOM 3357 C CA . PHE A 1 408 ? -17.298 -12.020 24.514 1.00 87.06 408 PHE A CA 1
ATOM 3358 C C . PHE A 1 408 ? -17.517 -13.243 25.417 1.00 87.06 408 PHE A C 1
ATOM 3360 O O . PHE A 1 408 ? -17.586 -13.106 26.639 1.00 87.06 408 PHE A O 1
ATOM 3367 N N . PRO A 1 409 ? -17.635 -14.453 24.842 1.00 79.06 409 PRO A N 1
ATOM 3368 C CA . PRO A 1 409 ? -17.771 -15.673 25.622 1.00 79.06 409 PRO A CA 1
ATOM 3369 C C . PRO A 1 409 ? -16.513 -15.916 26.464 1.00 79.06 409 PRO A C 1
ATOM 3371 O O . PRO A 1 409 ? -15.415 -15.502 26.097 1.00 79.06 409 PRO A O 1
ATOM 3374 N N . SER A 1 410 ? -16.660 -16.653 27.567 1.00 69.94 410 SER A N 1
ATOM 3375 C CA . SER A 1 410 ? -15.550 -17.028 28.457 1.00 69.94 410 SER A CA 1
ATOM 3376 C C . SER A 1 410 ? -14.456 -17.865 27.781 1.00 69.94 410 SER A C 1
ATOM 3378 O O . SER A 1 410 ? -13.349 -17.941 28.295 1.00 69.94 410 SER A O 1
ATOM 3380 N N . SER A 1 411 ? -14.745 -18.460 26.619 1.00 62.22 411 SER A N 1
ATOM 3381 C CA . SER A 1 411 ? -13.776 -19.155 25.762 1.00 62.22 411 SER A CA 1
ATOM 3382 C C . SER A 1 411 ? -12.867 -18.215 24.960 1.00 62.22 411 SER A C 1
ATOM 3384 O O . SER A 1 411 ? -12.010 -18.678 24.210 1.00 62.22 411 SER A O 1
ATOM 3386 N N . ASN A 1 412 ? -13.075 -16.897 25.033 1.00 67.81 412 ASN A N 1
ATOM 3387 C CA . ASN A 1 412 ? -12.224 -15.926 24.360 1.00 67.81 412 ASN A CA 1
ATOM 3388 C C . ASN A 1 412 ? -10.924 -15.741 25.148 1.00 67.81 412 ASN A C 1
ATOM 3390 O O . ASN A 1 412 ? -10.938 -15.272 26.282 1.00 67.81 412 ASN A O 1
ATOM 3394 N N . THR A 1 413 ? -9.794 -16.067 24.528 1.00 65.75 413 THR A N 1
ATOM 3395 C CA . THR A 1 413 ? -8.466 -15.880 25.128 1.00 65.75 413 THR A CA 1
ATOM 3396 C C . THR A 1 413 ? -8.012 -14.428 25.131 1.00 65.75 413 THR A C 1
ATOM 3398 O O . THR A 1 413 ? -7.113 -14.065 25.885 1.00 65.75 413 THR A O 1
ATOM 3401 N N . ASN A 1 414 ? -8.588 -13.596 24.258 1.00 74.19 414 ASN A N 1
ATOM 3402 C CA . ASN A 1 414 ? -8.145 -12.220 24.088 1.00 74.19 414 ASN A CA 1
ATOM 3403 C C . ASN A 1 414 ? -8.753 -11.322 25.164 1.00 74.19 414 ASN A C 1
ATOM 3405 O O . ASN A 1 414 ? -9.931 -11.436 25.508 1.00 74.19 414 ASN A O 1
ATOM 3409 N N . LEU A 1 415 ? -7.948 -10.377 25.649 1.00 82.25 415 LEU A N 1
ATOM 3410 C CA . LEU A 1 415 ? -8.404 -9.368 26.594 1.00 82.25 415 LEU A CA 1
ATOM 3411 C C . LEU A 1 415 ? -9.539 -8.541 25.971 1.00 82.25 415 LEU A C 1
ATOM 3413 O O . LEU A 1 415 ? -9.434 -8.028 24.856 1.00 82.25 415 LEU A O 1
ATOM 3417 N N . THR A 1 416 ? -10.645 -8.433 26.700 1.00 87.06 416 THR A N 1
ATOM 3418 C CA . THR A 1 416 ? -11.865 -7.752 26.252 1.00 87.06 416 THR A CA 1
ATOM 3419 C C . THR A 1 416 ? -11.845 -6.272 26.651 1.00 87.06 416 THR A C 1
ATOM 3421 O O . THR A 1 416 ? -11.011 -5.868 27.469 1.00 87.06 416 THR A O 1
ATOM 3424 N N . PRO A 1 417 ? -12.789 -5.445 26.158 1.00 87.19 417 PRO A N 1
ATOM 3425 C CA . PRO A 1 417 ? -12.911 -4.045 26.577 1.00 87.19 417 PRO A CA 1
ATOM 3426 C C . PRO A 1 417 ? -13.056 -3.827 28.090 1.00 87.19 417 PRO A C 1
ATOM 3428 O O . PRO A 1 417 ? -12.753 -2.737 28.567 1.00 87.19 417 PRO A O 1
ATOM 3431 N N . LYS A 1 418 ? -13.466 -4.861 28.841 1.00 89.44 418 LYS A N 1
ATOM 3432 C CA . LYS A 1 418 ? -13.570 -4.871 30.309 1.00 89.44 418 LYS A CA 1
ATOM 3433 C C . LYS A 1 418 ? -12.209 -4.900 31.022 1.00 89.44 418 LYS A C 1
ATOM 3435 O O . LYS A 1 418 ? -12.134 -4.598 32.210 1.00 89.44 418 LYS A O 1
ATOM 3440 N N . ALA A 1 419 ? -11.133 -5.316 30.352 1.00 87.62 419 ALA A N 1
ATOM 3441 C CA . ALA A 1 419 ? -9.845 -5.514 31.007 1.00 87.62 419 ALA A CA 1
ATOM 3442 C C . ALA A 1 419 ? -9.265 -4.190 31.539 1.00 87.62 419 ALA A C 1
ATOM 3444 O O . ALA A 1 419 ? -9.177 -3.202 30.810 1.00 87.62 419 ALA A O 1
ATOM 3445 N N . LYS A 1 420 ? -8.783 -4.201 32.793 1.00 86.88 420 LYS A N 1
ATOM 3446 C CA . LYS A 1 420 ? -8.247 -3.019 33.503 1.00 86.88 420 LYS A CA 1
ATOM 3447 C C . LYS A 1 420 ? -7.162 -2.271 32.716 1.00 86.88 420 LYS A C 1
ATOM 3449 O O . LYS A 1 420 ? -7.083 -1.053 32.799 1.00 86.88 420 LYS A O 1
ATOM 3454 N N . MET A 1 421 ? -6.369 -2.990 31.919 1.00 85.75 421 MET A N 1
ATOM 3455 C CA . MET A 1 421 ? -5.329 -2.416 31.057 1.00 85.75 421 MET A CA 1
ATOM 3456 C C . MET A 1 421 ? -5.877 -1.417 30.023 1.00 85.75 421 MET A C 1
ATOM 3458 O O . MET A 1 421 ? -5.215 -0.429 29.717 1.00 85.75 421 MET A O 1
ATOM 3462 N N . TYR A 1 422 ? -7.086 -1.646 29.500 1.00 88.81 422 TYR A N 1
ATOM 3463 C CA . TYR A 1 422 ? -7.694 -0.793 28.476 1.00 88.81 422 TYR A CA 1
ATOM 3464 C C . TYR A 1 422 ? -8.582 0.305 29.058 1.00 88.81 422 TYR A C 1
ATOM 3466 O O . TYR A 1 422 ? -8.796 1.322 28.400 1.00 88.81 422 TYR A O 1
ATOM 3474 N N . LEU A 1 423 ? -9.058 0.146 30.297 1.00 87.31 423 LEU A N 1
ATOM 3475 C CA . LEU A 1 423 ? -9.929 1.125 30.952 1.00 87.31 423 LEU A CA 1
ATOM 3476 C C . LEU A 1 423 ? -9.252 2.475 31.207 1.00 87.31 423 LEU A C 1
ATOM 3478 O O . LEU A 1 423 ? -9.948 3.438 31.471 1.00 87.31 423 LEU A O 1
ATOM 3482 N N . ASN A 1 424 ? -7.938 2.609 31.050 1.00 85.94 424 ASN A N 1
ATOM 3483 C CA . ASN A 1 424 ? -7.282 3.919 31.127 1.00 85.94 424 ASN A CA 1
ATOM 3484 C C . ASN A 1 424 ? -7.204 4.641 29.766 1.00 85.94 424 ASN A C 1
ATOM 3486 O O . ASN A 1 424 ? -6.769 5.786 29.708 1.00 85.94 424 ASN A O 1
ATOM 3490 N N . GLY A 1 425 ? -7.582 3.988 28.657 1.00 86.75 425 GLY A N 1
ATOM 3491 C CA . GLY A 1 425 ? -7.516 4.567 27.306 1.00 86.75 425 GLY A CA 1
ATOM 3492 C C . GLY A 1 425 ? -6.100 4.721 26.731 1.00 86.75 425 GLY A C 1
ATOM 3493 O O . GLY A 1 425 ? -5.916 5.382 25.716 1.00 86.75 425 GLY A O 1
ATOM 3494 N N . GLN A 1 426 ? -5.087 4.120 27.363 1.00 87.56 426 GLN A N 1
ATOM 3495 C CA . GLN A 1 426 ? -3.679 4.223 26.944 1.00 87.56 426 GLN A CA 1
ATOM 3496 C C . GLN A 1 426 ? -3.289 3.252 25.822 1.00 87.56 426 GLN A C 1
ATOM 3498 O O . GLN A 1 426 ? -2.261 3.442 25.169 1.00 87.56 426 GLN A O 1
ATOM 3503 N N . PHE A 1 427 ? -4.082 2.200 25.616 1.00 88.50 427 PHE A N 1
ATOM 3504 C CA . PHE A 1 427 ? -3.775 1.113 24.694 1.00 88.50 427 PHE A CA 1
ATOM 3505 C C . PHE A 1 427 ? -4.977 0.776 23.814 1.00 88.50 427 PHE A C 1
ATOM 3507 O O . PHE A 1 427 ? -6.120 0.802 24.274 1.00 88.50 427 PHE A O 1
ATOM 3514 N N . GLU A 1 428 ? -4.706 0.411 22.564 1.00 91.31 428 GLU A N 1
ATOM 3515 C CA . GLU A 1 428 ? -5.671 -0.242 21.685 1.00 91.31 428 GLU A CA 1
ATOM 3516 C C . GLU A 1 428 ? -5.737 -1.738 22.030 1.00 91.31 428 GLU A C 1
ATOM 3518 O O . GLU A 1 428 ? -4.722 -2.422 22.189 1.00 91.31 428 GLU A O 1
ATOM 3523 N N . GLY A 1 429 ? -6.951 -2.259 22.166 1.00 88.75 429 GLY A N 1
ATOM 3524 C CA . GLY A 1 429 ? -7.199 -3.684 22.309 1.00 88.75 429 GLY A CA 1
ATOM 3525 C C . GLY A 1 429 ? -7.604 -4.307 20.983 1.00 88.75 429 GLY A C 1
ATOM 3526 O O . GLY A 1 429 ? -8.247 -3.673 20.148 1.00 88.75 429 GLY A O 1
ATOM 3527 N N . GLN A 1 430 ? -7.250 -5.572 20.787 1.00 88.06 430 GLN A N 1
ATOM 3528 C CA . GLN A 1 430 ? -7.755 -6.378 19.680 1.00 88.06 430 GLN A CA 1
ATOM 3529 C C . GLN A 1 430 ? -8.411 -7.625 20.253 1.00 88.06 430 GLN A C 1
ATOM 3531 O O . GLN A 1 430 ? -7.813 -8.343 21.053 1.00 88.06 430 GLN A O 1
ATOM 3536 N N . CYS A 1 431 ? -9.651 -7.889 19.858 1.00 87.69 431 CYS A N 1
ATOM 3537 C CA . CYS A 1 431 ? -10.371 -9.066 20.317 1.00 87.69 431 CYS A CA 1
ATOM 3538 C C . CYS A 1 431 ? -11.306 -9.606 19.236 1.00 87.69 431 CYS A C 1
ATOM 3540 O O . CYS A 1 431 ? -11.601 -8.953 18.237 1.00 87.69 431 CYS A O 1
ATOM 3542 N N . LEU A 1 432 ? -11.744 -10.846 19.430 1.00 88.19 432 LEU A N 1
ATOM 3543 C CA . LEU A 1 432 ? -12.731 -11.484 18.570 1.00 88.19 432 LEU A CA 1
ATOM 3544 C C . LEU A 1 432 ? -14.123 -11.252 19.148 1.00 88.19 432 LEU A C 1
ATOM 3546 O O . LEU A 1 432 ? -14.331 -11.450 20.346 1.00 88.19 432 LEU A O 1
ATOM 3550 N N . VAL A 1 433 ? -15.056 -10.858 18.287 1.00 89.81 433 VAL A N 1
ATOM 3551 C CA . VAL A 1 433 ? -16.475 -10.723 18.618 1.00 89.81 433 VAL A CA 1
ATOM 3552 C C . VAL A 1 433 ? -17.211 -11.979 18.196 1.00 89.81 433 VAL A C 1
ATOM 3554 O O . VAL A 1 433 ? -16.984 -12.501 17.101 1.00 89.81 433 VAL A O 1
ATOM 3557 N N . TYR A 1 434 ? -18.126 -12.423 19.050 1.00 89.12 434 TYR A N 1
ATOM 3558 C CA . TYR A 1 434 ? -18.981 -13.572 18.813 1.00 89.12 434 TYR A CA 1
ATOM 3559 C C . TYR A 1 434 ? -20.452 -13.163 18.808 1.00 89.12 434 TYR A C 1
ATOM 3561 O O . TYR A 1 434 ? -20.846 -12.161 19.407 1.00 89.12 434 TYR A O 1
ATOM 3569 N N . LYS A 1 435 ? -21.279 -13.949 18.121 1.00 87.94 435 LYS A N 1
ATOM 3570 C CA . LYS A 1 435 ? -22.734 -13.777 18.149 1.00 87.94 435 LYS A CA 1
ATOM 3571 C C . LYS A 1 435 ? -23.277 -14.185 19.534 1.00 87.94 435 LYS A C 1
ATOM 3573 O O . LYS A 1 435 ? -22.938 -15.280 19.985 1.00 87.94 435 LYS A O 1
ATOM 3578 N N . PRO A 1 436 ? -24.149 -13.385 20.183 1.00 84.12 436 PRO A N 1
ATOM 3579 C CA . PRO A 1 436 ? -24.607 -13.648 21.554 1.00 84.12 436 PRO A CA 1
ATOM 3580 C C . PRO A 1 436 ? -25.256 -15.024 21.772 1.00 84.12 436 PRO A C 1
ATOM 3582 O O . PRO A 1 436 ? -24.991 -15.679 22.775 1.00 84.12 436 PRO A O 1
ATOM 3585 N N . HIS A 1 437 ? -26.094 -15.477 20.833 1.00 79.94 437 HIS A N 1
ATOM 3586 C CA . HIS A 1 437 ? -26.870 -16.714 20.989 1.00 79.94 437 HIS A CA 1
ATOM 3587 C C . HIS A 1 437 ? -26.118 -17.958 20.517 1.00 79.94 437 HIS A C 1
ATOM 3589 O O . HIS A 1 437 ? -26.099 -18.976 21.199 1.00 79.94 437 HIS A O 1
ATOM 3595 N N . THR A 1 438 ? -25.492 -17.875 19.345 1.00 79.25 438 THR A N 1
ATOM 3596 C CA . THR A 1 438 ? -24.873 -19.031 18.688 1.00 79.25 438 THR A CA 1
ATOM 3597 C C . THR A 1 438 ? -23.404 -19.216 19.064 1.00 79.25 438 THR A C 1
ATOM 3599 O O . THR A 1 438 ? -22.829 -20.255 18.759 1.00 79.25 438 THR A O 1
ATOM 3602 N N . LYS A 1 439 ? -22.784 -18.221 19.720 1.00 75.44 439 LYS A N 1
ATOM 3603 C CA . LYS A 1 439 ? -21.350 -18.185 20.061 1.00 75.44 439 LYS A CA 1
ATOM 3604 C C . LYS A 1 439 ? -20.426 -18.414 18.856 1.00 75.44 439 LYS A C 1
ATOM 3606 O O . LYS A 1 439 ? -19.269 -18.784 19.025 1.00 75.44 439 LYS A O 1
ATOM 3611 N N . GLU A 1 440 ? -20.909 -18.157 17.640 1.00 83.81 440 GLU A N 1
ATOM 3612 C CA . GLU A 1 440 ? -20.098 -18.204 16.421 1.00 83.81 440 GLU A CA 1
ATOM 3613 C C . GLU A 1 440 ? -19.191 -16.975 16.347 1.00 83.81 440 GLU A C 1
ATOM 3615 O O . GLU A 1 440 ? -19.615 -15.867 16.693 1.00 83.81 440 GLU A O 1
ATOM 3620 N N . CYS A 1 441 ? -17.963 -17.143 15.848 1.00 87.62 441 CYS A N 1
ATOM 3621 C CA . CYS A 1 441 ? -17.072 -16.013 15.601 1.00 87.62 441 CYS A CA 1
ATOM 3622 C C . CYS A 1 441 ? -17.646 -15.132 14.481 1.00 87.62 441 CYS A C 1
ATOM 3624 O O . CYS A 1 441 ? -17.939 -15.607 13.383 1.00 87.62 441 CYS A O 1
ATOM 3626 N N . LEU A 1 442 ? -17.806 -13.838 14.756 1.00 89.56 442 LEU A N 1
ATOM 3627 C CA . LEU A 1 442 ? -18.348 -12.869 13.808 1.00 89.56 442 LEU A CA 1
ATOM 3628 C C . LEU A 1 442 ? -17.233 -12.138 13.053 1.00 89.56 442 LEU A C 1
ATOM 3630 O O . LEU A 1 442 ? -17.229 -12.083 11.822 1.00 89.56 442 LEU A O 1
ATOM 3634 N N . THR A 1 443 ? -16.321 -11.510 13.797 1.00 90.50 443 THR A N 1
ATOM 3635 C CA . THR A 1 443 ? -15.245 -10.675 13.247 1.00 90.50 443 THR A CA 1
ATOM 3636 C C . THR A 1 443 ? -14.211 -10.349 14.327 1.00 90.50 443 THR A C 1
ATOM 3638 O O . THR A 1 443 ? -14.582 -10.173 15.491 1.00 90.50 443 THR A O 1
ATOM 3641 N N . PRO A 1 444 ? -12.922 -10.204 13.975 1.00 91.19 444 PRO A N 1
ATOM 3642 C CA . PRO A 1 444 ? -11.994 -9.451 14.804 1.00 91.19 444 PRO A CA 1
ATOM 3643 C C . PRO A 1 444 ? -12.389 -7.972 14.824 1.00 91.19 444 PRO A C 1
ATOM 3645 O O . PRO A 1 444 ? -12.843 -7.424 13.812 1.00 91.19 444 PRO A O 1
ATOM 3648 N N . ILE A 1 445 ? -12.200 -7.335 15.975 1.00 92.25 445 ILE A N 1
ATOM 3649 C CA . ILE A 1 445 ? -12.342 -5.893 16.158 1.00 92.25 445 ILE A CA 1
ATOM 3650 C C . ILE A 1 445 ? -11.091 -5.325 16.817 1.00 92.25 445 ILE A C 1
ATOM 3652 O O . ILE A 1 445 ? -10.416 -6.001 17.599 1.00 92.25 445 ILE A O 1
ATOM 3656 N N . SER A 1 446 ? -10.818 -4.057 16.535 1.00 92.38 446 SER A N 1
ATOM 3657 C CA . SER A 1 446 ? -9.882 -3.254 17.319 1.00 92.38 446 SER A CA 1
ATOM 3658 C C . SER A 1 446 ? -10.680 -2.218 18.094 1.00 92.38 446 SER A C 1
ATOM 3660 O O . SER A 1 446 ? -11.562 -1.575 17.527 1.00 92.38 446 SER A O 1
ATOM 3662 N N . PHE A 1 447 ? -10.423 -2.069 19.384 1.00 93.62 447 PHE A N 1
ATOM 3663 C CA . PHE A 1 447 ? -11.181 -1.170 20.240 1.00 93.62 447 PHE A CA 1
ATOM 3664 C C . PHE A 1 447 ? -10.262 -0.258 21.039 1.00 93.62 447 PHE A C 1
ATOM 3666 O O . PHE A 1 447 ? -9.152 -0.632 21.410 1.00 93.62 447 PHE A O 1
ATOM 3673 N N . MET A 1 448 ? -10.739 0.945 21.327 1.00 93.00 448 MET A N 1
ATOM 3674 C CA . MET A 1 448 ? -10.020 1.897 22.167 1.00 93.00 448 MET A CA 1
ATOM 3675 C C . MET A 1 448 ? -11.005 2.750 22.952 1.00 93.00 448 MET A C 1
ATOM 3677 O O . MET A 1 448 ? -12.020 3.203 22.417 1.00 93.00 448 MET A O 1
ATOM 3681 N N . TRP A 1 449 ? -10.690 2.962 24.224 1.00 92.81 449 TRP A N 1
ATOM 3682 C CA . TRP A 1 449 ? -11.455 3.840 25.090 1.00 92.81 449 TRP A CA 1
ATOM 3683 C C . TRP A 1 449 ? -10.914 5.265 25.037 1.00 92.81 449 TRP A C 1
ATOM 3685 O O . TRP A 1 449 ? -9.702 5.471 24.975 1.00 92.81 449 TRP A O 1
ATOM 3695 N N . MET A 1 450 ? -11.807 6.246 25.140 1.00 90.38 450 MET A N 1
ATOM 3696 C CA . MET A 1 450 ? -11.406 7.630 25.346 1.00 90.38 450 MET A CA 1
ATOM 3697 C C . MET A 1 450 ? -10.727 7.768 26.721 1.00 90.38 450 MET A C 1
ATOM 3699 O O . MET A 1 450 ? -11.301 7.338 27.733 1.00 90.38 450 MET A O 1
ATOM 3703 N N . PRO A 1 451 ? -9.515 8.347 26.781 1.00 85.69 451 PRO A N 1
ATOM 3704 C CA . PRO A 1 451 ? -8.843 8.626 28.042 1.00 85.69 451 PRO A CA 1
ATOM 3705 C C . PRO A 1 451 ? -9.587 9.758 28.755 1.00 85.69 451 PRO A C 1
ATOM 3707 O O . PRO A 1 451 ? -9.541 10.915 28.344 1.00 85.69 451 PRO A O 1
ATOM 3710 N N . SER A 1 452 ? -10.314 9.406 29.809 1.00 81.00 452 SER A N 1
ATOM 3711 C CA . SER A 1 452 ? -11.058 10.332 30.655 1.00 81.00 452 SER A CA 1
ATOM 3712 C C . SER A 1 452 ? -11.099 9.783 32.073 1.00 81.00 452 SER A C 1
ATOM 3714 O O . SER A 1 452 ? -11.175 8.569 32.261 1.00 81.00 452 SER A O 1
ATOM 3716 N N . ASN A 1 453 ? -11.066 10.684 33.053 1.00 72.75 453 ASN A N 1
ATOM 3717 C CA . ASN A 1 453 ? -11.296 10.336 34.455 1.00 72.75 453 ASN A CA 1
ATOM 3718 C C . ASN A 1 453 ? -12.797 10.279 34.787 1.00 72.75 453 ASN A C 1
ATOM 3720 O O . ASN A 1 453 ? -13.172 9.713 35.810 1.00 72.75 453 ASN A O 1
ATOM 3724 N N . ASP A 1 454 ? -13.646 10.862 33.933 1.00 79.69 454 ASP A N 1
ATOM 3725 C CA . ASP A 1 454 ? -15.098 10.805 34.075 1.00 79.69 454 ASP A CA 1
ATOM 3726 C C . ASP A 1 454 ? -15.633 9.477 33.523 1.00 79.69 454 ASP A C 1
ATOM 3728 O O . ASP A 1 454 ? -15.472 9.172 32.337 1.00 79.69 454 ASP A O 1
ATOM 3732 N N . LYS A 1 455 ? -16.259 8.692 34.403 1.00 79.94 455 LYS A N 1
ATOM 3733 C CA . LYS A 1 455 ? -16.842 7.385 34.081 1.00 79.94 455 LYS A CA 1
ATOM 3734 C C . LYS A 1 455 ? -18.263 7.479 33.524 1.00 79.94 455 LYS A C 1
ATOM 3736 O O . LYS A 1 455 ? -18.676 6.560 32.826 1.00 79.94 455 LYS A O 1
ATOM 3741 N N . GLN A 1 456 ? -18.976 8.580 33.783 1.00 80.25 456 GLN A N 1
ATOM 3742 C CA . GLN A 1 456 ? -20.393 8.718 33.427 1.00 80.25 456 GLN A CA 1
ATOM 3743 C C . GLN A 1 456 ? -20.608 8.991 31.937 1.00 80.25 456 GLN A C 1
ATOM 3745 O O . GLN A 1 456 ? -21.630 8.611 31.371 1.00 80.25 456 GLN A O 1
ATOM 3750 N N . LYS A 1 457 ? -19.659 9.678 31.292 1.00 82.94 457 LYS A N 1
ATOM 3751 C CA . LYS A 1 457 ? -19.710 10.004 29.861 1.00 82.94 457 LYS A CA 1
ATOM 3752 C C . LYS A 1 457 ? -18.457 9.526 29.165 1.00 82.94 457 LYS A C 1
ATOM 3754 O O . LYS A 1 457 ? -17.541 10.293 28.854 1.00 82.94 457 LYS A O 1
ATOM 3759 N N . ARG A 1 458 ? -18.421 8.222 28.921 1.00 88.69 458 ARG A N 1
ATOM 3760 C CA . ARG A 1 458 ? -17.283 7.558 28.315 1.00 88.69 458 ARG A CA 1
ATOM 3761 C C . ARG A 1 458 ? -17.551 7.208 26.862 1.00 88.69 458 ARG A C 1
ATOM 3763 O O . ARG A 1 458 ? -18.633 6.749 26.516 1.00 88.69 458 ARG A O 1
ATOM 3770 N N . LYS A 1 459 ? -16.535 7.403 26.017 1.00 91.12 459 LYS A N 1
ATOM 3771 C CA . LYS A 1 459 ? -16.572 7.021 24.602 1.00 91.12 459 LYS A CA 1
ATOM 3772 C C . LYS A 1 459 ? -15.730 5.780 24.338 1.00 91.12 459 LYS A C 1
ATOM 3774 O O . LYS A 1 459 ? -14.600 5.678 24.820 1.00 91.12 459 LYS A O 1
ATOM 3779 N N . LEU A 1 460 ? -16.260 4.872 23.529 1.00 93.19 460 LEU A N 1
ATOM 3780 C CA . LEU A 1 460 ? -15.590 3.663 23.056 1.00 93.19 460 LEU A CA 1
ATOM 3781 C C . LEU A 1 460 ? -15.696 3.590 21.533 1.00 93.19 460 LEU A C 1
ATOM 3783 O O . LEU A 1 460 ? -16.795 3.614 20.981 1.00 93.19 460 LEU A O 1
ATOM 3787 N N . TRP A 1 461 ? -14.557 3.472 20.852 1.00 93.56 461 TRP A N 1
ATOM 3788 C CA . TRP A 1 461 ? -14.512 3.217 19.412 1.00 93.56 461 TRP A CA 1
ATOM 3789 C C . TRP A 1 461 ? -14.279 1.739 19.140 1.00 93.56 461 TRP A C 1
ATOM 3791 O O . TRP A 1 461 ? -13.301 1.170 19.621 1.00 93.56 461 TRP A O 1
ATOM 3801 N N . LEU A 1 462 ? -15.147 1.141 18.322 1.00 93.56 462 LEU A N 1
ATOM 3802 C CA . LEU A 1 462 ? -15.031 -0.230 17.830 1.00 93.56 462 LEU A CA 1
ATOM 3803 C C . LEU A 1 462 ? -14.755 -0.212 16.325 1.00 93.56 462 LEU A C 1
ATOM 3805 O O . LEU A 1 462 ? -15.650 0.065 15.529 1.00 93.56 462 LEU A O 1
ATOM 3809 N N . TRP A 1 463 ? -13.524 -0.513 15.924 1.00 93.38 463 TRP A N 1
ATOM 3810 C CA . TRP A 1 463 ? -13.115 -0.654 14.530 1.00 93.38 463 TRP A CA 1
ATOM 3811 C C . TRP A 1 463 ? -13.423 -2.059 14.023 1.00 93.38 463 TRP A C 1
ATOM 3813 O O . TRP A 1 463 ? -12.955 -3.055 14.574 1.00 93.38 463 TRP A O 1
ATOM 3823 N N . CYS A 1 464 ? -14.181 -2.130 12.934 1.00 92.75 464 CYS A N 1
ATOM 3824 C CA . CYS A 1 464 ? -14.617 -3.370 12.314 1.00 92.75 464 CYS A CA 1
ATOM 3825 C C . CYS A 1 464 ? -14.395 -3.334 10.800 1.00 92.75 464 CYS A C 1
ATOM 3827 O O . CYS A 1 464 ? -14.550 -2.313 10.121 1.00 92.75 464 CYS A O 1
ATOM 3829 N N . HIS A 1 465 ? -14.059 -4.495 10.250 1.00 93.56 465 HIS A N 1
ATOM 3830 C CA . HIS A 1 465 ? -13.925 -4.676 8.816 1.00 93.56 465 HIS A CA 1
ATOM 3831 C C . HIS A 1 465 ? -15.297 -4.535 8.109 1.00 93.56 465 HIS A C 1
ATOM 3833 O O . HIS A 1 465 ? -16.306 -5.040 8.614 1.00 93.56 465 HIS A O 1
ATOM 3839 N N . PRO A 1 466 ? -15.382 -3.907 6.916 1.00 91.81 466 PRO A N 1
ATOM 3840 C CA . PRO A 1 466 ? -16.653 -3.607 6.239 1.00 91.81 466 PRO A CA 1
ATOM 3841 C C . PRO A 1 466 ? -17.479 -4.831 5.825 1.00 91.81 466 PRO A C 1
ATOM 3843 O O . PRO A 1 466 ? -18.653 -4.671 5.503 1.00 91.81 466 PRO A O 1
ATOM 3846 N N . ALA A 1 467 ? -16.884 -6.027 5.804 1.00 92.25 467 ALA A N 1
ATOM 3847 C CA . ALA A 1 467 ? -17.598 -7.275 5.516 1.00 92.25 467 ALA A CA 1
ATOM 3848 C C . ALA A 1 467 ? -18.563 -7.691 6.640 1.00 92.25 467 ALA A C 1
ATOM 3850 O O . ALA A 1 467 ? -19.602 -8.267 6.342 1.00 92.25 467 ALA A O 1
ATOM 3851 N N . SER A 1 468 ? -18.236 -7.371 7.897 1.00 92.44 468 SER A N 1
ATOM 3852 C CA . SER A 1 468 ? -19.041 -7.734 9.076 1.00 92.44 468 SER A CA 1
ATOM 3853 C C . SER A 1 468 ? -19.613 -6.522 9.811 1.00 92.44 468 SER A C 1
ATOM 3855 O O . SER A 1 468 ? -20.310 -6.689 10.805 1.00 92.44 468 SER A O 1
ATOM 3857 N N . TYR A 1 469 ? -19.345 -5.303 9.326 1.00 91.00 469 TYR A N 1
ATOM 3858 C CA . TYR A 1 469 ? -19.788 -4.064 9.971 1.00 91.00 469 TYR A CA 1
ATOM 3859 C C . TYR A 1 469 ? -21.309 -4.004 10.141 1.00 91.00 469 TYR A C 1
ATOM 3861 O O . TYR A 1 469 ? -21.787 -3.688 11.224 1.00 91.00 469 TYR A O 1
ATOM 3869 N N . ASP A 1 470 ? -22.067 -4.339 9.092 1.00 89.06 470 ASP A N 1
ATOM 3870 C CA . ASP A 1 470 ? -23.533 -4.256 9.129 1.00 89.06 470 ASP A CA 1
ATOM 3871 C C . ASP A 1 470 ? -24.129 -5.294 10.091 1.00 89.06 470 ASP A C 1
ATOM 3873 O O . ASP A 1 470 ? -25.055 -4.984 10.838 1.00 89.06 470 ASP A O 1
ATOM 3877 N N . ALA A 1 471 ? -23.546 -6.496 10.138 1.00 90.88 471 ALA A N 1
ATOM 3878 C CA . ALA A 1 471 ? -23.942 -7.540 11.079 1.00 90.88 471 ALA A CA 1
ATOM 3879 C C . ALA A 1 471 ? -23.628 -7.147 12.533 1.00 90.88 471 ALA A C 1
ATOM 3881 O O . ALA A 1 471 ? -24.471 -7.310 13.412 1.00 90.88 471 ALA A O 1
ATOM 3882 N N . LEU A 1 472 ? -22.443 -6.578 12.790 1.00 91.19 472 LEU A N 1
ATOM 3883 C CA . LEU A 1 472 ? -22.064 -6.092 14.118 1.00 91.19 472 LEU A CA 1
ATOM 3884 C C . LEU A 1 472 ? -22.971 -4.946 14.577 1.00 91.19 472 LEU A C 1
ATOM 3886 O O . LEU A 1 472 ? -23.438 -4.959 15.711 1.00 91.19 472 LEU A O 1
ATOM 3890 N N . ALA A 1 473 ? -23.251 -3.982 13.697 1.00 89.75 473 ALA A N 1
ATOM 3891 C CA . ALA A 1 473 ? -24.134 -2.863 14.001 1.00 89.75 473 ALA A CA 1
ATOM 3892 C C . ALA A 1 473 ? -25.540 -3.346 14.388 1.00 89.75 473 ALA A C 1
ATOM 3894 O O . ALA A 1 473 ? -26.065 -2.917 15.409 1.00 89.75 473 ALA A O 1
ATOM 3895 N N . GLN A 1 474 ? -26.122 -4.283 13.631 1.00 89.00 474 GLN A N 1
ATOM 3896 C CA . GLN A 1 474 ? -27.432 -4.870 13.948 1.00 89.00 474 GLN A CA 1
ATOM 3897 C C . GLN A 1 474 ? -27.452 -5.560 15.317 1.00 89.00 474 GLN A C 1
ATOM 3899 O O . GLN A 1 474 ? -28.391 -5.360 16.086 1.00 89.00 474 GLN A O 1
ATOM 3904 N N . ILE A 1 475 ? -26.406 -6.325 15.644 1.00 90.06 475 ILE A N 1
ATOM 3905 C CA . ILE A 1 475 ? -26.291 -6.978 16.953 1.00 90.06 475 ILE A CA 1
ATOM 3906 C C . ILE A 1 475 ? -26.180 -5.929 18.066 1.00 90.06 475 ILE A C 1
ATOM 3908 O O . ILE A 1 475 ? -26.855 -6.052 19.084 1.00 90.06 475 ILE A O 1
ATOM 3912 N N . LEU A 1 476 ? -25.392 -4.870 17.875 1.00 89.44 476 LEU A N 1
ATOM 3913 C CA . LEU A 1 476 ? -25.287 -3.793 18.859 1.00 89.44 476 LEU A CA 1
ATOM 3914 C C . LEU A 1 476 ? -26.636 -3.092 19.075 1.00 89.44 476 LEU A C 1
ATOM 3916 O O . LEU A 1 476 ? -27.048 -2.949 20.219 1.00 89.44 476 LEU A O 1
ATOM 3920 N N . PHE A 1 477 ? -27.386 -2.753 18.024 1.00 87.62 477 PHE A N 1
ATOM 3921 C CA . PHE A 1 477 ? -28.734 -2.188 18.197 1.00 87.62 477 PHE A CA 1
ATOM 3922 C C . PHE A 1 477 ? -29.660 -3.118 18.987 1.00 87.62 477 PHE A C 1
ATOM 3924 O O . PHE A 1 477 ? -30.365 -2.661 19.884 1.00 87.62 477 PHE A O 1
ATOM 3931 N N . SER A 1 478 ? -29.605 -4.429 18.719 1.00 87.06 478 SER A N 1
ATOM 3932 C CA . SER A 1 478 ? -30.400 -5.410 19.468 1.00 87.06 478 SER A CA 1
ATOM 3933 C C . SER A 1 478 ? -30.003 -5.521 20.945 1.00 87.06 478 SER A C 1
ATOM 3935 O O . SER A 1 478 ? -30.864 -5.729 21.787 1.00 87.06 478 SER A O 1
ATOM 3937 N N . LEU A 1 479 ? -28.719 -5.352 21.277 1.00 86.00 479 LEU A N 1
ATOM 3938 C CA . LEU A 1 479 ? -28.223 -5.438 22.656 1.00 86.00 479 LEU A CA 1
ATOM 3939 C C . LEU A 1 479 ? -28.490 -4.164 23.462 1.00 86.00 479 LEU A C 1
ATOM 3941 O O . LEU A 1 479 ? -28.697 -4.223 24.674 1.00 86.00 479 LEU A O 1
ATOM 3945 N N . PHE A 1 480 ? -28.449 -3.007 22.805 1.00 83.06 480 PHE A N 1
ATOM 3946 C CA . PHE A 1 480 ? -28.638 -1.713 23.451 1.00 83.06 480 PHE A CA 1
ATOM 3947 C C . PHE A 1 480 ? -30.097 -1.233 23.432 1.00 83.06 480 PHE A C 1
ATOM 3949 O O . PHE A 1 480 ? -30.364 -0.186 24.012 1.00 83.06 480 PHE A O 1
ATOM 3956 N N . ASN A 1 481 ? -31.023 -2.004 22.839 1.00 74.31 481 ASN A N 1
ATOM 3957 C CA . ASN A 1 481 ? -32.443 -1.664 22.649 1.00 74.31 481 ASN A CA 1
ATOM 3958 C C . ASN A 1 481 ? -32.668 -0.323 21.929 1.00 74.31 481 ASN A C 1
ATOM 3960 O O . ASN A 1 481 ? -33.709 0.307 22.086 1.00 74.31 481 ASN A O 1
ATOM 3964 N N . THR A 1 482 ? -31.701 0.113 21.125 1.00 66.06 482 THR A N 1
ATOM 3965 C CA . THR A 1 482 ? -31.751 1.387 20.408 1.00 66.06 482 THR A CA 1
ATOM 3966 C C . THR A 1 482 ? -32.397 1.196 19.038 1.00 66.06 482 THR A C 1
ATOM 3968 O O . THR A 1 482 ? -32.055 0.287 18.276 1.00 66.06 482 THR A O 1
ATOM 3971 N N . SER A 1 483 ? -33.358 2.058 18.700 1.00 53.09 483 SER A N 1
ATOM 3972 C CA . SER A 1 483 ? -34.027 2.004 17.396 1.00 53.09 483 SER A CA 1
ATOM 3973 C C . SER A 1 483 ? -33.077 2.422 16.261 1.00 53.09 483 SER A C 1
ATOM 3975 O O . SER A 1 483 ? -32.369 3.426 16.344 1.00 53.09 483 SER A O 1
ATOM 3977 N N . LEU A 1 484 ? -33.059 1.648 15.169 1.00 46.19 484 LEU A N 1
ATOM 3978 C CA . LEU A 1 484 ? -32.225 1.907 13.993 1.00 46.19 484 LEU A CA 1
ATOM 3979 C C . LEU A 1 484 ? -32.645 3.229 13.325 1.00 46.19 484 LEU A C 1
ATOM 3981 O O . LEU A 1 484 ? -33.581 3.253 12.521 1.00 46.19 484 LEU A O 1
ATOM 3985 N N . SER A 1 485 ? -31.938 4.330 13.586 1.00 42.09 485 SER A N 1
ATOM 3986 C CA . SER A 1 485 ? -32.045 5.510 12.727 1.00 42.09 485 SER A CA 1
ATOM 3987 C C . SER A 1 485 ? -31.323 5.213 11.409 1.00 42.09 485 SER A C 1
ATOM 3989 O O . SER A 1 485 ? -30.117 5.386 11.259 1.00 42.09 485 SER A O 1
ATOM 3991 N N . LYS A 1 486 ? -32.062 4.699 10.420 1.00 34.69 486 LYS A N 1
ATOM 3992 C CA . LYS A 1 486 ? -31.596 4.673 9.028 1.00 34.69 486 LYS A CA 1
ATOM 3993 C C . LYS A 1 486 ? -31.476 6.122 8.548 1.00 34.69 486 LYS A C 1
ATOM 3995 O O . LYS A 1 486 ? -32.441 6.663 8.021 1.00 34.69 486 LYS A O 1
ATOM 4000 N N . THR A 1 487 ? -30.331 6.772 8.721 1.00 31.67 487 THR A N 1
ATOM 4001 C CA . THR A 1 487 ? -30.062 8.040 8.033 1.00 31.67 487 THR A CA 1
ATOM 4002 C C . THR A 1 487 ? -29.539 7.750 6.632 1.00 31.67 487 THR A C 1
ATOM 4004 O O . THR A 1 487 ? -28.355 7.550 6.378 1.00 31.67 487 THR A O 1
ATOM 4007 N N . THR A 1 488 ? -30.482 7.706 5.694 1.00 32.72 488 THR A N 1
ATOM 4008 C CA . THR A 1 488 ? -30.256 8.021 4.284 1.00 32.72 488 THR A CA 1
ATOM 4009 C C . THR A 1 488 ? -29.685 9.435 4.155 1.00 32.72 488 THR A C 1
ATOM 4011 O O . THR A 1 488 ? -30.356 10.384 4.531 1.00 32.72 488 THR A O 1
ATOM 4014 N N . GLU A 1 489 ? -28.461 9.536 3.631 1.00 33.25 489 GLU A N 1
ATOM 4015 C CA . GLU A 1 489 ? -27.803 10.665 2.930 1.00 33.25 489 GLU A CA 1
ATOM 4016 C C . GLU A 1 489 ? -27.865 12.118 3.469 1.00 33.25 489 GLU A C 1
ATOM 4018 O O . GLU A 1 489 ? -27.186 12.970 2.898 1.00 33.25 489 GLU A O 1
ATOM 4023 N N . GLU A 1 490 ? -28.527 12.428 4.581 1.00 26.91 490 GLU A N 1
ATOM 4024 C CA . GLU A 1 490 ? -28.520 13.768 5.191 1.00 26.91 490 GLU A CA 1
ATOM 4025 C C . GLU A 1 490 ? -27.870 13.777 6.587 1.00 26.91 490 GLU A C 1
ATOM 4027 O O . GLU A 1 490 ? -27.943 12.779 7.316 1.00 26.91 490 GLU A O 1
ATOM 4032 N N . PRO A 1 491 ? -27.187 14.879 6.973 1.00 26.31 491 PRO A N 1
ATOM 4033 C CA . PRO A 1 491 ? -26.651 15.029 8.322 1.00 26.31 491 PRO A CA 1
ATOM 4034 C C . PRO A 1 491 ? -27.794 14.906 9.340 1.00 26.31 491 PRO A C 1
ATOM 4036 O O . PRO A 1 491 ? -28.923 15.287 9.030 1.00 26.31 491 PRO A O 1
ATOM 4039 N N . PRO A 1 492 ? -27.540 14.387 10.553 1.00 31.16 492 PRO A N 1
ATOM 4040 C CA . PRO A 1 492 ? -28.591 14.221 11.541 1.00 31.16 492 PRO A CA 1
ATOM 4041 C C . PRO A 1 492 ? -29.138 15.600 11.925 1.00 31.16 492 PRO A C 1
ATOM 4043 O O . PRO A 1 492 ? -28.519 16.350 12.681 1.00 31.16 492 PRO A O 1
ATOM 4046 N N . VAL A 1 493 ? -30.319 15.941 11.408 1.00 26.78 493 VAL A N 1
ATOM 4047 C CA . VAL A 1 493 ? -31.164 16.963 12.019 1.00 26.78 493 VAL A CA 1
ATOM 4048 C C . VAL A 1 493 ? -31.474 16.446 13.417 1.00 26.78 493 VAL A C 1
ATOM 4050 O O . VAL A 1 493 ? -32.012 15.348 13.576 1.00 26.78 493 VAL A O 1
ATOM 4053 N N . LYS A 1 494 ? -31.069 17.217 14.431 1.00 30.44 494 LYS A N 1
ATOM 4054 C CA . LYS A 1 494 ? -31.432 16.994 15.833 1.00 30.44 494 LYS A CA 1
ATOM 4055 C C . LYS A 1 494 ? -32.929 16.687 15.889 1.00 30.44 494 LYS A C 1
ATOM 4057 O O . LYS A 1 494 ? -33.733 17.568 15.591 1.00 30.44 494 LYS A O 1
ATOM 4062 N N . LYS A 1 495 ? -33.303 15.454 16.249 1.00 32.38 495 LYS A N 1
ATOM 4063 C CA . LYS A 1 495 ? -34.691 15.160 16.610 1.00 32.38 495 LYS A CA 1
ATOM 4064 C C . LYS A 1 495 ? -35.072 16.129 17.729 1.00 32.38 495 LYS A C 1
ATOM 4066 O O . LYS A 1 495 ? -34.344 16.246 18.717 1.00 32.38 495 LYS A O 1
ATOM 4071 N N . GLN A 1 496 ? -36.172 16.853 17.539 1.00 32.75 496 GLN A N 1
ATOM 4072 C CA . GLN A 1 496 ? -36.851 17.522 18.641 1.00 32.75 496 GLN A CA 1
ATOM 4073 C C . GLN A 1 496 ? -37.109 16.473 19.726 1.00 32.75 496 GLN A C 1
ATOM 4075 O O . GLN A 1 496 ? -37.480 15.339 19.417 1.00 32.75 496 GLN A O 1
ATOM 4080 N N . LYS A 1 497 ? -36.814 16.842 20.975 1.00 31.45 497 LYS A N 1
ATOM 4081 C CA . LYS A 1 497 ? -37.136 16.042 22.154 1.00 31.45 497 LYS A CA 1
ATOM 4082 C C . LYS A 1 497 ? -38.620 15.680 22.088 1.00 31.45 497 LYS A C 1
ATOM 4084 O O . LYS A 1 497 ? -39.451 16.581 22.097 1.00 31.45 497 LYS A O 1
ATOM 4089 N N . ASN A 1 498 ? -38.921 14.388 22.014 1.00 31.08 498 ASN A N 1
ATOM 4090 C CA . ASN A 1 498 ? -40.207 13.897 22.485 1.00 31.08 498 ASN A CA 1
ATOM 4091 C C . ASN A 1 498 ? -40.103 13.805 24.010 1.00 31.08 498 ASN A C 1
ATOM 4093 O O . ASN A 1 498 ? -39.106 13.306 24.532 1.00 31.08 498 ASN A O 1
ATOM 4097 N N . ASP A 1 499 ? -41.106 14.353 24.682 1.00 39.88 499 ASP A N 1
ATOM 4098 C CA . ASP A 1 499 ? -41.151 14.662 26.112 1.00 39.88 499 ASP A CA 1
ATOM 4099 C C . ASP A 1 499 ? -41.517 13.461 27.009 1.00 39.88 499 ASP A C 1
ATOM 4101 O O . ASP A 1 499 ? -42.070 13.649 28.084 1.00 39.88 499 ASP A O 1
ATOM 4105 N N . ASP A 1 500 ? -41.161 12.228 26.628 1.00 40.09 500 ASP A N 1
ATOM 4106 C CA . ASP A 1 500 ? -41.470 11.035 27.430 1.00 40.09 500 ASP A CA 1
ATOM 4107 C C . ASP A 1 500 ? -40.205 10.252 27.828 1.00 40.09 500 ASP A C 1
ATOM 4109 O O . ASP A 1 500 ? -39.662 9.438 27.084 1.00 40.09 500 ASP A O 1
ATOM 4113 N N . GLY A 1 501 ? -39.739 10.527 29.048 1.00 41.38 501 GLY A N 1
ATOM 4114 C CA . GLY A 1 501 ? -39.595 9.506 30.095 1.00 41.38 501 GLY A CA 1
ATOM 4115 C C . GLY A 1 501 ? -38.423 8.522 30.103 1.00 41.38 501 GLY A C 1
ATOM 4116 O O . GLY A 1 501 ? -38.016 8.169 31.202 1.00 41.38 501 GLY A O 1
ATOM 4117 N N . ASP A 1 502 ? -37.840 8.122 28.973 1.00 43.53 502 ASP A N 1
ATOM 4118 C CA . ASP A 1 502 ? -36.727 7.156 28.957 1.00 43.53 502 ASP A CA 1
ATOM 4119 C C . ASP A 1 502 ? -35.500 7.769 28.270 1.00 43.53 502 ASP A C 1
ATOM 4121 O O . ASP A 1 502 ? -35.325 7.703 27.052 1.00 43.53 502 ASP A O 1
ATOM 4125 N N . GLN A 1 503 ? -34.623 8.405 29.054 1.00 50.56 503 GLN A N 1
ATOM 4126 C CA . GLN A 1 503 ? -33.298 8.772 28.555 1.00 50.56 503 GLN A CA 1
ATOM 4127 C C . GLN A 1 503 ? -32.521 7.485 28.257 1.00 50.56 503 GLN A C 1
ATOM 4129 O O . GLN A 1 503 ? -32.055 6.814 29.176 1.00 50.56 503 GLN A O 1
ATOM 4134 N N . GLU A 1 504 ? -32.373 7.145 26.973 1.00 56.88 504 GLU A N 1
ATOM 4135 C CA . GLU A 1 504 ? -31.425 6.121 26.530 1.00 56.88 504 GLU A CA 1
ATOM 4136 C C . GLU A 1 504 ? -30.041 6.449 27.114 1.00 56.88 504 GLU A C 1
ATOM 4138 O O . GLU A 1 504 ? -29.439 7.483 26.820 1.00 56.88 504 GLU A O 1
ATOM 4143 N N . SER A 1 505 ? -29.547 5.569 27.977 1.00 72.19 505 SER A N 1
ATOM 4144 C CA . SER A 1 505 ? -28.339 5.769 28.781 1.00 72.19 505 SER A CA 1
ATOM 4145 C C . SER A 1 505 ? -27.032 5.584 28.001 1.00 72.19 505 SER A C 1
ATOM 4147 O O . SER A 1 505 ? -25.977 6.056 28.429 1.00 72.19 505 SER A O 1
ATOM 4149 N N . VAL A 1 506 ? -27.093 4.946 26.825 1.00 81.81 506 VAL A N 1
ATOM 4150 C CA . VAL A 1 506 ? -25.960 4.786 25.904 1.00 81.81 506 VAL A CA 1
ATOM 4151 C C . VAL A 1 506 ? -26.396 5.096 24.477 1.00 81.81 506 VAL A C 1
ATOM 4153 O O . VAL A 1 506 ? -27.311 4.475 23.939 1.00 81.81 506 VAL A O 1
ATOM 4156 N N . THR A 1 507 ? -25.677 6.008 23.831 1.00 85.75 507 THR A N 1
ATOM 4157 C CA . THR A 1 507 ? -25.886 6.399 22.435 1.00 85.75 507 THR A CA 1
ATOM 4158 C C . THR A 1 507 ? -24.922 5.659 21.507 1.00 85.75 507 THR A C 1
ATOM 4160 O O . THR A 1 507 ? -23.739 5.495 21.812 1.00 85.75 507 THR A O 1
ATOM 4163 N N . ILE A 1 508 ? -25.429 5.196 20.359 1.00 86.69 508 ILE A N 1
ATOM 4164 C CA . ILE A 1 508 ? -24.646 4.505 19.324 1.00 86.69 508 ILE A CA 1
ATOM 4165 C C . ILE A 1 508 ? -24.602 5.375 18.074 1.00 86.69 508 ILE A C 1
ATOM 4167 O O . ILE A 1 508 ? -25.643 5.683 17.493 1.00 86.69 508 ILE A O 1
ATOM 4171 N N . THR A 1 509 ? -23.404 5.718 17.606 1.00 85.12 509 THR A N 1
ATOM 4172 C CA . THR A 1 509 ? -23.218 6.460 16.356 1.00 85.12 509 THR A CA 1
ATOM 4173 C C . THR A 1 509 ? -22.510 5.600 15.305 1.00 85.12 509 THR A C 1
ATOM 4175 O O . THR A 1 509 ? -21.385 5.117 15.471 1.00 85.12 509 THR A O 1
ATOM 4178 N N . LEU A 1 510 ? -23.203 5.377 14.182 1.00 81.56 510 LEU A N 1
ATOM 4179 C CA . LEU A 1 510 ? -22.659 4.672 13.022 1.00 81.56 510 LEU A CA 1
ATOM 4180 C C . LEU A 1 510 ? -21.965 5.659 12.089 1.00 81.56 510 LEU A C 1
ATOM 4182 O O . LEU A 1 510 ? -22.605 6.461 11.412 1.00 81.56 510 LEU A O 1
ATOM 4186 N N . LEU A 1 511 ? -20.640 5.575 12.014 1.00 70.50 511 LEU A N 1
ATOM 4187 C CA . LEU A 1 511 ? -19.827 6.576 11.317 1.00 70.50 511 LEU A CA 1
ATOM 4188 C C . LEU A 1 511 ? -19.235 6.060 9.992 1.00 70.50 511 LEU A C 1
ATOM 4190 O O . LEU A 1 511 ? -18.467 6.763 9.327 1.00 70.50 511 LEU A O 1
ATOM 4194 N N . ARG A 1 512 ? -19.635 4.855 9.547 1.00 66.12 512 ARG A N 1
ATOM 4195 C CA . ARG A 1 512 ? -19.179 4.238 8.283 1.00 66.12 512 ARG A CA 1
ATOM 4196 C C . ARG A 1 512 ? -19.517 5.065 7.043 1.00 66.12 512 ARG A C 1
ATOM 4198 O O . ARG A 1 512 ? -18.694 5.138 6.128 1.00 66.12 512 ARG A O 1
ATOM 4205 N N . ASP A 1 513 ? -20.707 5.655 6.986 1.00 56.47 513 ASP A N 1
ATOM 4206 C CA . ASP A 1 513 ? -21.190 6.341 5.779 1.00 56.47 513 ASP A CA 1
ATOM 4207 C C . ASP A 1 513 ? -20.658 7.765 5.655 1.00 56.47 513 ASP A C 1
ATOM 4209 O O . ASP A 1 513 ? -20.385 8.231 4.549 1.00 56.47 513 ASP A O 1
ATOM 4213 N N . GLN A 1 514 ? -20.396 8.410 6.789 1.00 59.38 514 GLN A N 1
ATOM 4214 C CA . GLN A 1 514 ? -19.846 9.759 6.827 1.00 59.38 514 GLN A CA 1
ATOM 4215 C C . GLN A 1 514 ? -18.327 9.785 6.590 1.00 59.38 514 GLN A C 1
ATOM 4217 O O . GLN A 1 514 ? -17.789 10.838 6.253 1.00 59.38 514 GLN A O 1
ATOM 4222 N N . GLN A 1 515 ? -17.635 8.639 6.733 1.00 65.94 515 GLN A N 1
ATOM 4223 C CA . GLN A 1 515 ? -16.171 8.524 6.664 1.00 65.94 515 GLN A CA 1
ATOM 4224 C C . GLN A 1 515 ? -15.498 9.690 7.399 1.00 65.94 515 GLN A C 1
ATOM 4226 O O . GLN A 1 515 ? -14.764 10.460 6.791 1.00 65.94 515 GLN A O 1
ATOM 4231 N N . GLN A 1 516 ? -15.791 9.913 8.677 1.00 80.19 516 GLN A N 1
ATOM 4232 C CA . GLN A 1 516 ? -15.266 11.111 9.344 1.00 80.19 516 GLN A CA 1
ATOM 4233 C C . GLN A 1 516 ? -13.753 11.005 9.628 1.00 80.19 516 GLN A C 1
ATOM 4235 O O . GLN A 1 516 ? -13.045 12.015 9.645 1.00 80.19 516 GLN A O 1
ATOM 4240 N N . LEU A 1 517 ? -13.243 9.780 9.793 1.00 90.50 517 LEU A N 1
ATOM 4241 C CA . LEU A 1 517 ? -11.845 9.479 10.103 1.00 90.50 517 LEU A CA 1
ATOM 4242 C C . LEU A 1 517 ? -11.210 8.562 9.053 1.00 90.50 517 LEU A C 1
ATOM 4244 O O . LEU A 1 517 ? -11.881 7.757 8.409 1.00 90.50 517 LEU A O 1
ATOM 4248 N N . THR A 1 518 ? -9.894 8.684 8.925 1.00 93.06 518 THR A N 1
ATOM 4249 C CA . THR A 1 518 ? -9.028 7.901 8.038 1.00 93.06 518 THR A CA 1
ATOM 4250 C C . THR A 1 518 ? -7.962 7.227 8.880 1.00 93.06 518 THR A C 1
ATOM 4252 O O . THR A 1 518 ? -7.388 7.875 9.753 1.00 93.06 518 THR A O 1
ATOM 4255 N N . ARG A 1 519 ? -7.682 5.950 8.593 1.00 94.94 519 ARG A N 1
ATOM 4256 C CA . ARG A 1 519 ? -6.641 5.155 9.256 1.00 94.94 519 ARG A CA 1
ATOM 4257 C C . ARG A 1 519 ? -5.601 4.708 8.229 1.00 94.94 519 ARG A C 1
ATOM 4259 O O . ARG A 1 519 ? -5.934 4.034 7.254 1.00 94.94 519 ARG A O 1
ATOM 4266 N N . PHE A 1 520 ? -4.342 5.073 8.438 1.00 96.38 520 PHE A N 1
ATOM 4267 C CA . PHE A 1 520 ? -3.207 4.601 7.641 1.00 96.38 520 PHE A CA 1
ATOM 4268 C C . PHE A 1 520 ? -2.321 3.698 8.478 1.00 96.38 520 PHE A C 1
ATOM 4270 O O . PHE A 1 520 ? -2.067 4.020 9.628 1.00 96.38 520 PHE A O 1
ATOM 4277 N N . ARG A 1 521 ? -1.820 2.617 7.882 1.00 94.38 521 ARG A N 1
ATOM 4278 C CA . ARG A 1 521 ? -0.890 1.692 8.532 1.00 94.38 521 ARG A CA 1
ATOM 4279 C C . ARG A 1 521 ? 0.489 1.816 7.918 1.00 94.38 521 ARG A C 1
ATOM 4281 O O . ARG A 1 521 ? 0.631 1.596 6.713 1.00 94.38 521 ARG A O 1
ATOM 4288 N N . LEU A 1 522 ? 1.485 2.174 8.718 1.00 92.88 522 LEU A N 1
ATOM 4289 C CA . LEU A 1 522 ? 2.892 2.195 8.335 1.00 92.88 522 LEU A CA 1
ATOM 4290 C C . LEU A 1 522 ? 3.583 0.979 8.938 1.00 92.88 522 LEU A C 1
ATOM 4292 O O . LEU A 1 522 ? 3.503 0.778 10.137 1.00 92.88 522 LEU A O 1
ATOM 4296 N N . ILE A 1 523 ? 4.297 0.210 8.124 1.00 90.19 523 ILE A N 1
ATOM 4297 C CA . ILE A 1 523 ? 4.951 -1.038 8.543 1.00 90.19 523 ILE A CA 1
ATOM 4298 C C . ILE A 1 523 ? 6.435 -0.951 8.199 1.00 90.19 523 ILE A C 1
ATOM 4300 O O . ILE A 1 523 ? 6.778 -0.552 7.084 1.00 90.19 523 ILE A O 1
ATOM 4304 N N . GLY A 1 524 ? 7.307 -1.333 9.124 1.00 85.81 524 GLY A N 1
ATOM 4305 C CA . GLY A 1 524 ? 8.752 -1.429 8.937 1.00 85.81 524 GLY A CA 1
ATOM 4306 C C . GLY A 1 524 ? 9.554 -0.502 9.861 1.00 85.81 524 GLY A C 1
ATOM 4307 O O . GLY A 1 524 ? 9.015 0.472 10.402 1.00 85.81 524 GLY A O 1
ATOM 4308 N N . PRO A 1 525 ? 10.866 -0.748 10.003 1.00 81.31 525 PRO A N 1
ATOM 4309 C CA . PRO A 1 525 ? 11.710 -0.091 11.005 1.00 81.31 525 PRO A CA 1
ATOM 4310 C C . PRO A 1 525 ? 11.913 1.411 10.762 1.00 81.31 525 PRO A C 1
ATOM 4312 O O . PRO A 1 525 ? 12.059 2.183 11.705 1.00 81.31 525 PRO A O 1
ATOM 4315 N N . LEU A 1 526 ? 11.854 1.881 9.508 1.00 83.38 526 LEU A N 1
ATOM 4316 C CA . LEU A 1 526 ? 11.967 3.319 9.205 1.00 83.38 526 LEU A CA 1
ATOM 4317 C C . LEU A 1 526 ? 10.645 4.089 9.372 1.00 83.38 526 LEU A C 1
ATOM 4319 O O . LEU A 1 526 ? 10.579 5.271 9.028 1.00 83.38 526 LEU A O 1
ATOM 4323 N N . SER A 1 527 ? 9.586 3.452 9.877 1.00 87.19 527 SER A N 1
ATOM 4324 C CA . SER A 1 527 ? 8.269 4.078 10.050 1.00 87.19 527 SER A CA 1
ATOM 4325 C C . SER A 1 527 ? 8.328 5.318 10.950 1.00 87.19 527 SER A C 1
ATOM 4327 O O . SER A 1 527 ? 7.865 6.382 10.536 1.00 87.19 527 SER A O 1
ATOM 4329 N N . MET A 1 528 ? 8.993 5.240 12.108 1.00 86.12 528 MET A N 1
ATOM 4330 C CA . MET A 1 528 ? 9.176 6.385 13.014 1.00 86.12 528 MET A CA 1
ATOM 4331 C C . MET A 1 528 ? 10.011 7.511 12.382 1.00 86.12 528 MET A C 1
ATOM 4333 O O . MET A 1 528 ? 9.661 8.686 12.486 1.00 86.12 528 MET A O 1
ATOM 4337 N N . ALA A 1 529 ? 11.089 7.178 11.666 1.00 84.38 529 ALA A N 1
ATOM 4338 C CA . ALA A 1 529 ? 11.919 8.177 10.987 1.00 84.38 529 ALA A CA 1
ATOM 4339 C C . ALA A 1 529 ? 11.125 8.952 9.919 1.00 84.38 529 ALA A C 1
ATOM 4341 O O . ALA A 1 529 ? 11.262 10.170 9.780 1.00 84.38 529 ALA A O 1
ATOM 4342 N N . ILE A 1 530 ? 10.251 8.258 9.185 1.00 87.06 530 ILE A N 1
ATOM 4343 C CA . ILE A 1 530 ? 9.347 8.878 8.212 1.00 87.06 530 ILE A CA 1
ATOM 4344 C C . ILE A 1 530 ? 8.308 9.754 8.902 1.00 87.06 530 ILE A C 1
ATOM 4346 O O . ILE A 1 530 ? 8.028 10.847 8.407 1.00 87.06 530 ILE A O 1
ATOM 4350 N N . LEU A 1 531 ? 7.751 9.294 10.024 1.00 89.19 531 LEU A N 1
ATOM 4351 C CA . LEU A 1 531 ? 6.803 10.064 10.818 1.00 89.19 531 LEU A CA 1
ATOM 4352 C C . LEU A 1 531 ? 7.427 11.372 11.308 1.00 89.19 531 LEU A C 1
ATOM 4354 O O . LEU A 1 531 ? 6.866 12.426 11.033 1.00 89.19 531 LEU A O 1
ATOM 4358 N N . LYS A 1 532 ? 8.623 11.337 11.908 1.00 86.62 532 LYS A N 1
ATOM 4359 C CA . LYS A 1 532 ? 9.353 12.543 12.346 1.00 86.62 532 LYS A CA 1
ATOM 4360 C C . LYS A 1 532 ? 9.698 13.504 11.216 1.00 86.62 532 LYS A C 1
ATOM 4362 O O . LYS A 1 532 ? 9.750 14.708 11.423 1.00 86.62 532 LYS A O 1
ATOM 4367 N N . HIS A 1 533 ? 9.938 12.982 10.017 1.00 85.06 533 HIS A N 1
ATOM 4368 C CA . HIS A 1 533 ? 10.206 13.814 8.849 1.00 85.06 533 HIS A CA 1
ATOM 4369 C C . HIS A 1 533 ? 8.933 14.431 8.245 1.00 85.06 533 HIS A C 1
ATOM 4371 O O . HIS A 1 533 ? 8.991 15.482 7.614 1.00 85.06 533 HIS A O 1
ATOM 4377 N N . ALA A 1 534 ? 7.794 13.743 8.343 1.00 88.69 534 ALA A N 1
ATOM 4378 C CA . ALA A 1 534 ? 6.534 14.173 7.741 1.00 88.69 534 ALA A CA 1
ATOM 4379 C C . ALA A 1 534 ? 5.672 15.025 8.683 1.00 88.69 534 ALA A C 1
ATOM 4381 O O . ALA A 1 534 ? 4.891 15.847 8.200 1.00 88.69 534 ALA A O 1
ATOM 4382 N N . LEU A 1 535 ? 5.764 14.773 9.990 1.00 90.62 535 LEU A N 1
ATOM 4383 C CA . LEU A 1 535 ? 4.929 15.354 11.032 1.00 90.62 535 LEU A CA 1
ATOM 4384 C C . LEU A 1 535 ? 5.747 16.320 11.879 1.00 90.62 535 LEU A C 1
ATOM 4386 O O . LEU A 1 535 ? 6.729 15.935 12.510 1.00 90.62 535 LEU A O 1
ATOM 4390 N N . HIS A 1 536 ? 5.281 17.561 11.927 1.00 88.94 536 HIS A N 1
ATOM 4391 C CA . HIS A 1 536 ? 5.839 18.600 12.776 1.00 88.94 536 HIS A CA 1
ATOM 4392 C C . HIS A 1 536 ? 4.778 18.987 13.807 1.00 88.94 536 HIS A C 1
ATOM 4394 O O . HIS A 1 536 ? 3.736 19.525 13.418 1.00 88.94 536 HIS A O 1
ATOM 4400 N N . PRO A 1 537 ? 4.991 18.669 15.095 1.00 89.00 537 PRO A N 1
ATOM 4401 C CA . PRO A 1 537 ? 4.065 19.051 16.146 1.00 89.00 537 PRO A CA 1
ATOM 4402 C C . PRO A 1 537 ? 3.886 20.566 16.235 1.00 89.00 537 PRO A C 1
ATOM 4404 O O . PRO A 1 537 ? 4.816 21.337 15.991 1.00 89.00 537 PRO A O 1
ATOM 4407 N N . SER A 1 538 ? 2.684 20.982 16.601 1.00 85.69 538 SER A N 1
ATOM 4408 C CA . SER A 1 538 ? 2.341 22.384 16.820 1.00 85.69 538 SER A CA 1
ATOM 4409 C C . SER A 1 538 ? 2.860 22.840 18.180 1.00 85.69 538 SER A C 1
ATOM 4411 O O . SER A 1 538 ? 2.786 22.094 19.155 1.00 85.69 538 SER A O 1
ATOM 4413 N N . VAL A 1 539 ? 3.368 24.066 18.272 1.00 80.75 539 VAL A N 1
ATOM 4414 C CA . VAL A 1 539 ? 3.814 24.657 19.543 1.00 80.75 539 VAL A CA 1
ATOM 4415 C C . VAL A 1 539 ? 2.776 25.683 19.979 1.00 80.75 539 VAL A C 1
ATOM 4417 O O . VAL A 1 539 ? 2.359 26.516 19.178 1.00 80.75 539 VAL A O 1
ATOM 4420 N N . LEU A 1 540 ? 2.328 25.594 21.232 1.00 75.12 540 LEU A N 1
ATOM 4421 C CA . LEU A 1 540 ? 1.430 26.588 21.816 1.00 75.12 540 LEU A CA 1
ATOM 4422 C C . LEU A 1 540 ? 2.252 27.800 22.293 1.00 75.12 540 LEU A C 1
ATOM 4424 O O . LEU A 1 540 ? 3.304 27.590 22.898 1.00 75.12 540 LEU A O 1
ATOM 4428 N N . PRO A 1 541 ? 1.790 29.043 22.058 1.00 70.38 541 PRO A N 1
ATOM 4429 C CA . PRO A 1 541 ? 2.412 30.234 22.630 1.00 70.38 541 PRO A CA 1
ATOM 4430 C C . PRO A 1 541 ? 2.445 30.166 24.160 1.00 70.38 541 PRO A C 1
ATOM 4432 O O . PRO A 1 541 ? 1.506 29.670 24.788 1.00 70.38 541 PRO A O 1
ATOM 4435 N N . ASN A 1 542 ? 3.512 30.685 24.771 1.00 69.06 542 ASN A N 1
ATOM 4436 C CA . ASN A 1 542 ? 3.652 30.691 26.229 1.00 69.06 542 ASN A CA 1
ATOM 4437 C C . ASN A 1 542 ? 2.625 31.627 26.893 1.00 69.06 542 ASN A C 1
ATOM 4439 O O . ASN A 1 542 ? 2.124 31.319 27.978 1.00 69.06 542 ASN A O 1
ATOM 4443 N N . ASP A 1 543 ? 2.227 32.708 26.221 1.00 72.00 543 ASP A N 1
ATOM 4444 C CA . ASP A 1 543 ? 1.335 33.718 26.787 1.00 72.00 543 ASP A CA 1
ATOM 4445 C C . ASP A 1 543 ? -0.143 33.274 26.769 1.00 72.00 543 ASP A C 1
ATOM 4447 O O . ASP A 1 543 ? -0.678 32.899 25.721 1.00 72.00 543 ASP A O 1
ATOM 4451 N N . PRO A 1 544 ? -0.857 33.286 27.916 1.00 69.19 544 PRO A N 1
ATOM 4452 C CA . PRO A 1 544 ? -2.259 32.854 27.996 1.00 69.19 544 PRO A CA 1
ATOM 4453 C C . PRO A 1 544 ? -3.238 33.696 27.168 1.00 69.19 544 PRO A C 1
ATOM 4455 O O . PRO A 1 544 ? -4.282 33.188 26.758 1.00 69.19 544 PRO A O 1
ATOM 4458 N N . ILE A 1 545 ? -2.930 34.979 26.958 1.00 68.31 545 ILE A N 1
ATOM 4459 C CA . ILE A 1 545 ? -3.780 35.911 26.204 1.00 68.31 545 ILE A CA 1
ATOM 4460 C C . ILE A 1 545 ? -3.670 35.605 24.710 1.00 68.31 545 ILE A C 1
ATOM 4462 O O . ILE A 1 545 ? -4.695 35.377 24.071 1.00 68.31 545 ILE A O 1
ATOM 4466 N N . GLU A 1 546 ? -2.442 35.486 24.193 1.00 67.88 546 GLU A N 1
ATOM 4467 C CA . GLU A 1 546 ? -2.181 35.080 22.807 1.00 67.88 546 GLU A CA 1
ATOM 4468 C C . GLU A 1 546 ? -2.770 33.701 22.493 1.00 67.88 546 GLU A C 1
ATOM 4470 O O . GLU A 1 546 ? -3.288 33.480 21.404 1.00 67.88 546 GLU A O 1
ATOM 4475 N N . ARG A 1 547 ? -2.783 32.777 23.463 1.00 67.44 547 ARG A N 1
ATOM 4476 C CA . ARG A 1 547 ? -3.423 31.461 23.305 1.00 67.44 547 ARG A CA 1
ATOM 4477 C C . ARG A 1 547 ? -4.933 31.528 23.075 1.00 67.44 547 ARG A C 1
ATOM 4479 O O . ARG A 1 547 ? -5.449 30.729 22.305 1.00 67.44 547 ARG A O 1
ATOM 4486 N N . ARG A 1 548 ? -5.656 32.445 23.723 1.00 64.44 548 ARG A N 1
ATOM 4487 C CA . ARG A 1 548 ? -7.121 32.553 23.551 1.00 64.44 548 ARG A CA 1
ATOM 4488 C C . ARG A 1 548 ? -7.507 33.288 22.274 1.00 64.44 548 ARG A C 1
ATOM 4490 O O . ARG A 1 548 ? -8.578 33.034 21.731 1.00 64.44 548 ARG A O 1
ATOM 4497 N N . THR A 1 549 ? -6.665 34.216 21.832 1.00 62.69 549 THR A N 1
ATOM 4498 C CA . THR A 1 549 ? -6.913 35.048 20.650 1.00 62.69 549 THR A CA 1
ATOM 4499 C C . THR A 1 549 ? -6.360 34.430 19.368 1.00 62.69 549 THR A C 1
ATOM 4501 O O . THR A 1 549 ? -6.836 34.768 18.286 1.00 62.69 549 THR A O 1
ATOM 4504 N N . ALA A 1 550 ? -5.403 33.503 19.467 1.00 61.38 550 ALA A N 1
ATOM 4505 C CA . ALA A 1 550 ? -4.822 32.827 18.319 1.00 61.38 550 ALA A CA 1
ATOM 4506 C C . ALA A 1 550 ? -5.871 31.983 17.561 1.00 61.38 550 ALA A C 1
ATOM 4508 O O . ALA A 1 550 ? -6.432 31.035 18.125 1.00 61.38 550 ALA A O 1
ATOM 4509 N N . PRO A 1 551 ? -6.081 32.223 16.250 1.00 60.16 551 PRO A N 1
ATOM 4510 C CA . PRO A 1 551 ? -7.024 31.444 15.436 1.00 60.16 551 PRO A CA 1
ATOM 4511 C C . PRO A 1 551 ? -6.626 29.961 15.348 1.00 60.16 551 PRO A C 1
ATOM 4513 O O . PRO A 1 551 ? -7.455 29.070 15.156 1.00 60.16 551 PRO A O 1
ATOM 4516 N N . PHE A 1 552 ? -5.340 29.686 15.552 1.00 63.47 552 PHE A N 1
ATOM 4517 C CA . PHE A 1 552 ? -4.742 28.364 15.536 1.00 63.47 552 PHE A CA 1
ATOM 4518 C C . PHE A 1 552 ? -4.714 27.693 16.913 1.00 63.47 552 PHE A C 1
ATOM 4520 O O . PHE A 1 552 ? -4.001 26.720 17.041 1.00 63.47 552 PHE A O 1
ATOM 4527 N N . ALA A 1 553 ? -5.421 28.164 17.942 1.00 62.94 553 ALA A N 1
ATOM 4528 C CA . ALA A 1 553 ? -5.353 27.585 19.291 1.00 62.94 553 ALA A CA 1
ATOM 4529 C C . ALA A 1 553 ? -6.725 27.125 19.817 1.00 62.94 553 ALA A C 1
ATOM 4531 O O . ALA A 1 553 ? -6.958 27.062 21.023 1.00 62.94 553 ALA A O 1
ATOM 4532 N N . TRP A 1 554 ? -7.635 26.746 18.912 1.00 73.88 554 TRP A N 1
ATOM 4533 C CA . TRP A 1 554 ? -9.002 26.310 19.234 1.00 73.88 554 TRP A CA 1
ATOM 4534 C C . TRP A 1 554 ? -9.071 25.132 20.226 1.00 73.88 554 TRP A C 1
ATOM 4536 O O . TRP A 1 554 ? -10.061 25.013 20.946 1.00 73.88 554 TRP A O 1
ATOM 4546 N N . TRP A 1 555 ? -8.028 24.295 20.302 1.00 71.06 555 TRP A N 1
ATOM 4547 C CA . TRP A 1 555 ? -7.917 23.184 21.262 1.00 71.06 555 TRP A CA 1
ATOM 4548 C C . TRP A 1 555 ? -7.230 23.570 22.580 1.00 71.06 555 TRP A C 1
ATOM 4550 O O . TRP A 1 555 ? -7.207 22.774 23.511 1.00 71.06 555 TRP A O 1
ATOM 4560 N N . SER A 1 556 ? -6.668 24.778 22.682 1.00 65.88 556 SER A N 1
ATOM 4561 C CA . SER A 1 556 ? -5.979 25.258 23.889 1.00 65.88 556 SER A CA 1
ATOM 4562 C C . SER A 1 556 ? -6.933 25.748 24.985 1.00 65.88 556 SER A C 1
ATOM 4564 O O . SER A 1 556 ? -6.525 25.890 26.136 1.00 65.88 556 SER A O 1
ATOM 4566 N N . ASN A 1 557 ? -8.204 25.985 24.636 1.00 60.81 557 ASN A N 1
ATOM 4567 C CA . ASN A 1 557 ? -9.230 26.518 25.537 1.00 60.81 557 ASN A CA 1
ATOM 4568 C C . ASN A 1 557 ? -9.665 25.525 26.630 1.00 60.81 557 ASN A C 1
ATOM 4570 O O . ASN A 1 557 ? -10.312 25.920 27.599 1.00 60.81 557 ASN A O 1
ATOM 4574 N N . GLU A 1 558 ? -9.304 24.246 26.510 1.00 60.09 558 GLU A N 1
ATOM 4575 C CA . GLU A 1 558 ? -9.459 23.275 27.590 1.00 60.09 558 GLU A CA 1
ATOM 4576 C C . GLU A 1 558 ? -8.336 23.488 28.615 1.00 60.09 558 GLU A C 1
ATOM 4578 O O . GLU A 1 558 ? -7.168 23.212 28.348 1.00 60.09 558 GLU A O 1
ATOM 4583 N N . ALA A 1 559 ? -8.691 23.979 29.808 1.00 40.97 559 ALA A N 1
ATOM 4584 C CA . ALA A 1 559 ? -7.776 24.444 30.862 1.00 40.97 559 ALA A CA 1
ATOM 4585 C C . ALA A 1 559 ? -6.730 23.416 31.366 1.00 40.97 559 ALA A C 1
ATOM 4587 O O . ALA A 1 559 ? -5.847 23.779 32.132 1.00 40.97 559 ALA A O 1
ATOM 4588 N N . HIS A 1 560 ? -6.796 22.159 30.912 1.00 50.00 560 HIS A N 1
ATOM 4589 C CA . HIS A 1 560 ? -5.868 21.068 31.240 1.00 50.00 560 HIS A CA 1
ATOM 4590 C C . HIS A 1 560 ? -5.162 20.495 29.992 1.00 50.00 560 HIS A C 1
ATOM 4592 O O . HIS A 1 560 ? -4.590 19.411 30.047 1.00 50.00 560 HIS A O 1
ATOM 4598 N N . SER A 1 561 ? -5.222 21.180 28.841 1.00 63.50 561 SER A N 1
ATOM 4599 C CA . SER A 1 561 ? -4.622 20.717 27.581 1.00 63.50 561 SER A CA 1
ATOM 4600 C C . SER A 1 561 ? -3.130 21.048 27.456 1.00 63.50 561 SER A C 1
ATOM 4602 O O . SER A 1 561 ? -2.451 20.406 26.657 1.00 63.50 561 SER A O 1
ATOM 4604 N N . ASN A 1 562 ? -2.606 22.033 28.198 1.00 68.62 562 ASN A N 1
ATOM 4605 C CA . ASN A 1 562 ? -1.230 22.505 28.002 1.00 68.62 562 ASN A CA 1
ATOM 4606 C C . ASN A 1 562 ? -0.189 21.514 28.531 1.00 68.62 562 ASN A C 1
ATOM 4608 O O . ASN A 1 562 ? 0.687 21.099 27.780 1.00 68.62 562 ASN A O 1
ATOM 4612 N N . ASP A 1 563 ? -0.323 21.081 29.785 1.00 73.19 563 ASP A N 1
ATOM 4613 C CA . ASP A 1 563 ? 0.628 20.146 30.401 1.00 73.19 563 ASP A CA 1
ATOM 4614 C C . ASP A 1 563 ? 0.628 18.806 29.654 1.00 73.19 563 ASP A C 1
ATOM 4616 O O . ASP A 1 563 ? 1.683 18.234 29.380 1.00 73.19 563 ASP A O 1
ATOM 4620 N N . LYS A 1 564 ? -0.555 18.363 29.203 1.00 78.69 564 LYS A N 1
ATOM 4621 C CA . LYS A 1 564 ? -0.718 17.180 28.346 1.00 78.69 564 LYS A CA 1
ATOM 4622 C C . LYS A 1 564 ? 0.012 17.337 27.014 1.00 78.69 564 LYS A C 1
ATOM 4624 O O . LYS A 1 564 ? 0.769 16.455 26.618 1.00 78.69 564 LYS A O 1
ATOM 4629 N N . HIS A 1 565 ? -0.179 18.469 26.334 1.00 80.88 565 HIS A N 1
ATOM 4630 C CA . HIS A 1 565 ? 0.477 18.763 25.056 1.00 80.88 565 HIS A CA 1
ATOM 4631 C C . HIS A 1 565 ? 2.000 18.867 25.207 1.00 80.88 565 HIS A C 1
ATOM 4633 O O . HIS A 1 565 ? 2.742 18.334 24.387 1.00 80.88 565 HIS A O 1
ATOM 4639 N N . GLN A 1 566 ? 2.490 19.484 26.285 1.00 81.69 566 GLN A N 1
ATOM 4640 C CA . GLN A 1 566 ? 3.921 19.558 26.580 1.00 81.69 566 GLN A CA 1
ATOM 4641 C C . GLN A 1 566 ? 4.527 18.173 26.838 1.00 81.69 566 GLN A C 1
ATOM 4643 O O . GLN A 1 566 ? 5.581 17.870 26.279 1.00 81.69 566 GLN A O 1
ATOM 4648 N N . GLN A 1 567 ? 3.852 17.299 27.592 1.00 80.75 567 GLN A N 1
ATOM 4649 C CA . GLN A 1 567 ? 4.284 15.907 27.772 1.00 80.75 567 GLN A CA 1
ATOM 4650 C C . GLN A 1 567 ? 4.313 15.137 26.441 1.00 80.75 567 GLN A C 1
ATOM 4652 O O . GLN A 1 567 ? 5.270 14.411 26.165 1.00 80.75 567 GLN A O 1
ATOM 4657 N N . GLN A 1 568 ? 3.302 15.320 25.585 1.00 85.06 568 GLN A N 1
ATOM 4658 C CA . GLN A 1 568 ? 3.252 14.719 24.245 1.00 85.06 568 GLN A CA 1
ATOM 4659 C C . GLN A 1 568 ? 4.423 15.191 23.367 1.00 85.06 568 GLN A C 1
ATOM 4661 O O . GLN A 1 568 ? 5.066 14.375 22.702 1.00 85.06 568 GLN A O 1
ATOM 4666 N N . LEU A 1 569 ? 4.754 16.486 23.404 1.00 85.25 569 LEU A N 1
ATOM 4667 C CA . LEU A 1 569 ? 5.904 17.063 22.701 1.00 85.25 569 LEU A CA 1
ATOM 4668 C C . LEU A 1 569 ? 7.240 16.534 23.233 1.00 85.25 569 LEU A C 1
ATOM 4670 O O . LEU A 1 569 ? 8.114 16.172 22.444 1.00 85.25 569 LEU A O 1
ATOM 4674 N N . GLN A 1 570 ? 7.402 16.469 24.556 1.00 84.00 570 GLN A N 1
ATOM 4675 C CA . GLN A 1 570 ? 8.599 15.920 25.196 1.00 84.00 570 GLN A CA 1
ATOM 4676 C C . GLN A 1 570 ? 8.819 14.465 24.777 1.00 84.00 570 GLN A C 1
ATOM 4678 O O . GLN A 1 570 ? 9.915 14.118 24.337 1.00 84.00 570 GLN A O 1
ATOM 4683 N N . PHE A 1 571 ? 7.767 13.643 24.823 1.00 81.94 571 PHE A N 1
ATOM 4684 C CA . PHE A 1 571 ? 7.812 12.252 24.380 1.00 81.94 571 PHE A CA 1
ATOM 4685 C C . PHE A 1 571 ? 8.138 12.126 22.882 1.00 81.94 571 PHE A C 1
ATOM 4687 O O . PHE A 1 571 ? 8.959 11.297 22.483 1.00 81.94 571 PHE A O 1
ATOM 4694 N N . TRP A 1 572 ? 7.530 12.957 22.029 1.00 84.00 572 TRP A N 1
ATOM 4695 C CA . TRP A 1 572 ? 7.816 12.956 20.593 1.00 84.00 572 TRP A CA 1
ATOM 4696 C C . TRP A 1 572 ? 9.282 13.284 20.300 1.00 84.00 572 TRP A C 1
ATOM 4698 O O . TRP A 1 572 ? 9.926 12.627 19.474 1.00 84.00 572 TRP A O 1
ATOM 4708 N N . ASN A 1 573 ? 9.832 14.271 21.004 1.00 82.44 573 ASN A N 1
ATOM 4709 C CA . ASN A 1 573 ? 11.218 14.686 20.841 1.00 82.44 573 ASN A CA 1
ATOM 4710 C C . ASN A 1 573 ? 12.195 13.633 21.380 1.00 82.44 573 ASN A C 1
ATOM 4712 O O . ASN A 1 573 ? 13.174 13.348 20.693 1.00 82.44 573 ASN A O 1
ATOM 4716 N N . SER A 1 574 ? 11.902 12.991 22.516 1.00 76.56 574 SER A N 1
ATOM 4717 C CA . SER A 1 574 ? 12.767 11.965 23.122 1.00 76.56 574 SER A CA 1
ATOM 4718 C C . SER A 1 574 ? 12.767 10.626 22.376 1.00 76.56 574 SER A C 1
ATOM 4720 O O . SER A 1 574 ? 13.783 9.936 22.356 1.00 76.56 574 SER A O 1
ATOM 4722 N N . SER A 1 575 ? 11.667 10.266 21.707 1.00 64.81 575 SER A N 1
ATOM 4723 C CA . SER A 1 575 ? 11.501 8.982 21.006 1.00 64.81 575 SER A CA 1
ATOM 4724 C C . SER A 1 575 ? 12.301 8.923 19.695 1.00 64.81 575 SER A C 1
ATOM 4726 O O . SER A 1 575 ? 11.743 8.957 18.597 1.00 64.81 575 SER A O 1
ATOM 4728 N N . ILE A 1 576 ? 13.632 8.948 19.757 1.00 54.19 576 ILE A N 1
ATOM 4729 C CA . ILE A 1 576 ? 14.536 8.876 18.600 1.00 54.19 576 ILE A CA 1
ATOM 4730 C C . ILE A 1 576 ? 15.145 7.473 18.563 1.00 54.19 576 ILE A C 1
ATOM 4732 O O . ILE A 1 576 ? 16.149 7.218 19.211 1.00 54.19 576 ILE A O 1
ATOM 4736 N N . GLY A 1 577 ? 14.564 6.558 17.787 1.00 53.84 577 GLY A N 1
ATOM 4737 C CA . GLY A 1 577 ? 15.348 5.434 17.263 1.00 53.84 577 GLY A CA 1
ATOM 4738 C C . GLY A 1 577 ? 14.635 4.098 17.164 1.00 53.84 577 GLY A C 1
ATOM 4739 O O . GLY A 1 577 ? 14.641 3.527 16.080 1.00 53.84 577 GLY A O 1
ATOM 4740 N N . ASN A 1 578 ? 13.992 3.614 18.229 1.00 54.72 578 ASN A N 1
ATOM 4741 C CA . ASN A 1 578 ? 13.530 2.223 18.265 1.00 54.72 578 ASN A CA 1
ATOM 4742 C C . ASN A 1 578 ? 12.012 2.126 18.440 1.00 54.72 578 ASN A C 1
ATOM 4744 O O . ASN A 1 578 ? 11.465 2.493 19.475 1.00 54.72 578 ASN A O 1
ATOM 4748 N N . THR A 1 579 ? 11.330 1.600 17.421 1.00 59.88 579 THR A N 1
ATOM 4749 C CA . THR A 1 579 ? 9.949 1.106 17.540 1.00 59.88 579 THR A CA 1
ATOM 4750 C C . THR A 1 579 ? 9.883 -0.114 18.461 1.00 59.88 579 THR A C 1
ATOM 4752 O O . THR A 1 579 ? 8.920 -0.284 19.195 1.00 59.88 579 THR A O 1
ATOM 4755 N N . SER A 1 580 ? 10.947 -0.915 18.520 1.00 59.34 580 SER A N 1
ATOM 4756 C CA . SER A 1 580 ? 10.993 -2.172 19.273 1.00 59.34 580 SER A CA 1
ATOM 4757 C C . SER A 1 580 ? 10.997 -2.036 20.798 1.00 59.34 580 SER A C 1
ATOM 4759 O O . SER A 1 580 ? 10.640 -2.980 21.495 1.00 59.34 580 SER A O 1
ATOM 4761 N N . THR A 1 581 ? 11.351 -0.869 21.348 1.00 65.00 581 THR A N 1
ATOM 4762 C CA . THR A 1 581 ? 11.351 -0.641 22.808 1.00 65.00 581 THR A CA 1
ATOM 4763 C C . THR A 1 581 ? 10.010 -0.137 23.343 1.00 65.00 581 THR A C 1
ATOM 4765 O O . THR A 1 581 ? 9.806 -0.074 24.557 1.00 65.00 581 THR A O 1
ATOM 4768 N N . LEU A 1 582 ? 9.080 0.232 22.458 1.00 72.25 582 LEU A N 1
ATOM 4769 C CA . LEU A 1 582 ? 7.751 0.699 22.828 1.00 72.25 582 LEU A CA 1
ATOM 4770 C C . LEU A 1 582 ? 6.804 -0.478 23.036 1.00 72.25 582 LEU A C 1
ATOM 4772 O O . LEU A 1 582 ? 6.710 -1.377 22.204 1.00 72.25 582 LEU A O 1
ATOM 4776 N N . MET A 1 583 ? 6.031 -0.415 24.123 1.00 73.75 583 MET A N 1
ATOM 4777 C CA . MET A 1 583 ? 4.957 -1.377 24.360 1.00 73.75 583 MET A CA 1
ATOM 4778 C C . MET A 1 583 ? 4.007 -1.430 23.146 1.00 73.75 583 MET A C 1
ATOM 4780 O O . MET A 1 583 ? 3.666 -0.377 22.585 1.00 73.75 583 MET A O 1
ATOM 4784 N N . PRO A 1 584 ? 3.574 -2.632 22.726 1.00 78.25 584 PRO A N 1
ATOM 4785 C CA . PRO A 1 584 ? 2.637 -2.788 21.621 1.00 78.25 584 PRO A CA 1
ATOM 4786 C C . PRO A 1 584 ? 1.299 -2.111 21.928 1.00 78.25 584 PRO A C 1
ATOM 4788 O O . PRO A 1 584 ? 0.863 -2.033 23.076 1.00 78.25 584 PRO A O 1
ATOM 4791 N N . ASN A 1 585 ? 0.633 -1.651 20.874 1.00 86.38 585 ASN A N 1
ATOM 4792 C CA . ASN A 1 585 ? -0.693 -1.032 20.873 1.00 86.38 585 ASN A CA 1
ATOM 4793 C C . ASN A 1 585 ? -0.822 0.229 21.733 1.00 86.38 585 ASN A C 1
ATOM 4795 O O . ASN A 1 585 ? -1.933 0.631 22.075 1.00 86.38 585 ASN A O 1
ATOM 4799 N N . ARG A 1 586 ? 0.290 0.878 22.087 1.00 87.19 586 ARG A N 1
ATOM 4800 C CA . ARG A 1 586 ? 0.262 2.124 22.854 1.00 87.19 586 ARG A CA 1
ATOM 4801 C C . ARG A 1 586 ? -0.262 3.276 21.999 1.00 87.19 586 ARG A C 1
ATOM 4803 O O . ARG A 1 586 ? 0.184 3.465 20.866 1.00 87.19 586 ARG A O 1
ATOM 4810 N N . ILE A 1 587 ? -1.178 4.051 22.571 1.00 90.25 587 ILE A N 1
ATOM 4811 C CA . ILE A 1 587 ? -1.810 5.210 21.943 1.00 90.25 587 ILE A CA 1
ATOM 4812 C C . ILE A 1 587 ? -1.047 6.477 22.335 1.00 90.25 587 ILE A C 1
ATOM 4814 O O . ILE A 1 587 ? -0.795 6.728 23.514 1.00 90.25 587 ILE A O 1
ATOM 4818 N N . ILE A 1 588 ? -0.692 7.278 21.336 1.00 88.81 588 ILE A N 1
ATOM 4819 C CA . ILE A 1 588 ? -0.049 8.584 21.474 1.00 88.81 588 ILE A CA 1
ATOM 4820 C C . ILE A 1 588 ? -0.822 9.582 20.618 1.00 88.81 588 ILE A C 1
ATOM 4822 O O . ILE A 1 588 ? -1.046 9.352 19.434 1.00 88.81 588 ILE A O 1
ATOM 4826 N N . SER A 1 589 ? -1.216 10.712 21.182 1.00 89.31 589 SER A N 1
ATOM 4827 C CA . SER A 1 589 ? -1.868 11.795 20.449 1.00 89.31 589 SER A CA 1
ATOM 4828 C C . SER A 1 589 ? -0.925 12.964 20.222 1.00 89.31 589 SER A C 1
ATOM 4830 O O . SER A 1 589 ? -0.081 13.264 21.061 1.00 89.31 589 SER A O 1
ATOM 4832 N N . LEU A 1 590 ? -1.077 13.622 19.074 1.00 89.38 590 LEU A N 1
ATOM 4833 C CA . LEU A 1 590 ? -0.304 14.804 18.703 1.00 89.38 590 LEU A CA 1
ATOM 4834 C C . LEU A 1 590 ? -1.189 15.768 17.925 1.00 89.38 590 LEU A C 1
ATOM 4836 O O . LEU A 1 590 ? -1.927 15.346 17.035 1.00 89.38 590 LEU A O 1
ATOM 4840 N N . VAL A 1 591 ? -1.065 17.063 18.195 1.00 89.62 591 VAL A N 1
ATOM 4841 C CA . VAL A 1 591 ? -1.550 18.097 17.276 1.00 89.62 591 VAL A CA 1
ATOM 4842 C C . VAL A 1 591 ? -0.385 18.523 16.396 1.00 89.62 591 VAL A C 1
ATOM 4844 O O . VAL A 1 591 ? 0.682 18.879 16.899 1.00 89.62 591 VAL A O 1
ATOM 4847 N N . VAL A 1 592 ? -0.571 18.418 15.083 1.00 90.81 592 VAL A N 1
ATOM 4848 C CA . VAL A 1 592 ? 0.469 18.700 14.095 1.00 90.81 592 VAL A CA 1
ATOM 4849 C C . VAL A 1 592 ? 0.076 19.842 13.178 1.00 90.81 592 VAL A C 1
ATOM 4851 O O . VAL A 1 592 ? -1.096 20.063 12.870 1.00 90.81 592 VAL A O 1
ATOM 4854 N N . ARG A 1 593 ? 1.103 20.508 12.675 1.00 89.25 593 ARG A N 1
ATOM 4855 C CA . ARG A 1 593 ? 1.029 21.518 11.627 1.00 89.25 593 ARG A CA 1
ATOM 4856 C C . ARG A 1 593 ? 0.692 20.886 10.274 1.00 89.25 593 ARG A C 1
ATOM 4858 O O . ARG A 1 593 ? 0.861 19.676 10.081 1.00 89.25 593 ARG A O 1
ATOM 4865 N N . ASP A 1 594 ? 0.239 21.685 9.306 1.00 89.38 594 ASP A N 1
ATOM 4866 C CA . ASP A 1 594 ? -0.064 21.185 7.958 1.00 89.38 594 ASP A CA 1
ATOM 4867 C C . ASP A 1 594 ? 1.200 20.572 7.323 1.00 89.38 594 ASP A C 1
ATOM 4869 O O . ASP A 1 594 ? 2.160 21.289 7.021 1.00 89.38 594 ASP A O 1
ATOM 4873 N N . PRO A 1 595 ? 1.223 19.258 7.024 1.00 89.62 595 PRO A N 1
ATOM 4874 C CA . PRO A 1 595 ? 2.429 18.603 6.526 1.00 89.62 595 PRO A CA 1
ATOM 4875 C C . PRO A 1 595 ? 2.875 19.163 5.169 1.00 89.62 595 PRO A C 1
ATOM 4877 O O . PRO A 1 595 ? 4.044 19.039 4.796 1.00 89.62 595 PRO A O 1
ATOM 4880 N N . ARG A 1 596 ? 1.981 19.820 4.410 1.00 86.94 596 ARG A N 1
ATOM 4881 C CA . ARG A 1 596 ? 2.346 20.494 3.158 1.00 86.94 596 ARG A CA 1
ATOM 4882 C C . ARG A 1 596 ? 3.392 21.570 3.406 1.00 86.94 596 ARG A C 1
ATOM 4884 O O . ARG A 1 596 ? 4.252 21.719 2.553 1.00 86.94 596 ARG A O 1
ATOM 4891 N N . VAL A 1 597 ? 3.399 22.268 4.532 1.00 84.62 597 VAL A N 1
ATOM 4892 C CA . VAL A 1 597 ? 4.401 23.308 4.819 1.00 84.62 597 VAL A CA 1
ATOM 4893 C C . VAL A 1 597 ? 5.834 22.761 4.729 1.00 84.62 597 VAL A C 1
ATOM 4895 O O . VAL A 1 597 ? 6.703 23.404 4.141 1.00 84.62 597 VAL A O 1
ATOM 4898 N N . PHE A 1 598 ? 6.032 21.518 5.174 1.00 79.50 598 PHE A N 1
ATOM 4899 C CA . PHE A 1 598 ? 7.339 20.863 5.290 1.00 79.50 598 PHE A CA 1
ATOM 4900 C C . PHE A 1 598 ? 7.651 19.875 4.162 1.00 79.50 598 PHE A C 1
ATOM 4902 O O . PHE A 1 598 ? 8.800 19.463 3.995 1.00 79.50 598 PHE A O 1
ATOM 4909 N N . THR A 1 599 ? 6.646 19.471 3.368 1.00 72.06 599 THR A N 1
ATOM 4910 C CA . THR A 1 599 ? 6.868 18.486 2.295 1.00 72.06 599 THR A CA 1
ATOM 4911 C C . THR A 1 599 ? 7.993 18.921 1.344 1.00 72.06 599 THR A C 1
ATOM 4913 O O . THR A 1 599 ? 7.879 19.963 0.687 1.00 72.06 599 THR A O 1
ATOM 4916 N N . PRO A 1 600 ? 9.059 18.113 1.189 1.00 67.88 600 PRO A N 1
ATOM 4917 C CA . PRO A 1 600 ? 10.187 18.488 0.353 1.00 67.88 600 PRO A CA 1
ATOM 4918 C C . PRO A 1 600 ? 9.774 18.530 -1.122 1.00 67.88 600 PRO A C 1
ATOM 4920 O O . PRO A 1 600 ? 8.966 17.728 -1.596 1.00 67.88 600 PRO A O 1
ATOM 4923 N N . ILE A 1 601 ? 10.386 19.428 -1.900 1.00 65.38 601 ILE A N 1
ATOM 4924 C CA . ILE A 1 601 ? 10.100 19.575 -3.341 1.00 65.38 601 ILE A CA 1
ATOM 4925 C C . ILE A 1 601 ? 10.456 18.290 -4.113 1.00 65.38 601 ILE A C 1
ATOM 4927 O O . ILE A 1 601 ? 9.849 17.971 -5.143 1.00 65.38 601 ILE A O 1
ATOM 4931 N N . LYS A 1 602 ? 11.438 17.529 -3.615 1.00 64.38 602 LYS A N 1
ATOM 4932 C CA . LYS A 1 602 ? 11.862 16.236 -4.161 1.00 64.38 602 LYS A CA 1
ATOM 4933 C C . LYS A 1 602 ? 11.691 15.146 -3.099 1.00 64.38 602 LYS A C 1
ATOM 4935 O O . LYS A 1 602 ? 12.046 15.392 -1.950 1.00 64.38 602 LYS A O 1
ATOM 4940 N N . PRO A 1 603 ? 11.207 13.948 -3.474 1.00 61.38 603 PRO A N 1
ATOM 4941 C CA . PRO A 1 603 ? 11.143 12.831 -2.541 1.00 61.38 603 PRO A CA 1
ATOM 4942 C C . PRO A 1 603 ? 12.558 12.493 -2.060 1.00 61.38 603 PRO A C 1
ATOM 4944 O O . PRO A 1 603 ? 13.460 12.334 -2.892 1.00 61.38 603 PRO A O 1
ATOM 4947 N N . LYS A 1 604 ? 12.760 12.404 -0.743 1.00 59.47 604 LYS A N 1
ATOM 4948 C CA . LYS A 1 604 ? 14.043 11.967 -0.181 1.00 59.47 604 LYS A CA 1
ATOM 4949 C C . LYS A 1 604 ? 14.137 10.450 -0.364 1.00 59.47 604 LYS A C 1
ATOM 4951 O O . LYS A 1 604 ? 13.282 9.700 0.094 1.00 59.47 604 LYS A O 1
ATOM 4956 N N . LEU 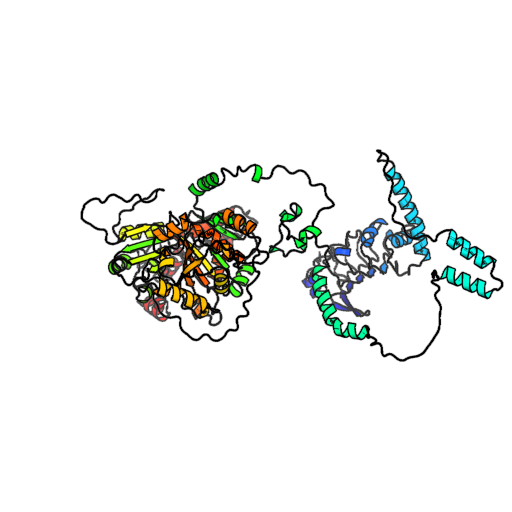A 1 605 ? 15.133 10.001 -1.125 1.00 51.59 605 LEU A N 1
ATOM 4957 C CA . LEU A 1 605 ? 15.433 8.579 -1.288 1.00 51.59 605 LEU A CA 1
ATOM 4958 C C . LEU A 1 605 ? 16.214 8.139 -0.050 1.00 51.59 605 LEU A C 1
ATOM 4960 O O . LEU A 1 605 ? 17.410 8.382 0.020 1.00 51.59 605 LEU A O 1
ATOM 4964 N N . THR A 1 606 ? 15.495 7.523 0.889 1.00 52.19 606 THR A N 1
ATOM 4965 C CA . THR A 1 606 ? 16.016 6.843 2.084 1.00 52.19 606 THR A CA 1
ATOM 4966 C C . THR A 1 606 ? 16.670 7.781 3.103 1.00 52.19 606 THR A C 1
ATOM 4968 O O . THR A 1 606 ? 17.764 8.304 2.908 1.00 52.19 606 THR A O 1
ATOM 4971 N N . ILE A 1 607 ? 15.992 7.983 4.233 1.00 53.97 607 ILE A N 1
ATOM 4972 C CA . ILE A 1 607 ? 16.595 8.604 5.411 1.00 53.97 607 ILE A CA 1
ATOM 4973 C C . ILE A 1 607 ? 17.515 7.543 6.026 1.00 53.97 607 ILE A C 1
ATOM 4975 O O . ILE A 1 607 ? 17.053 6.654 6.729 1.00 53.97 607 ILE A O 1
ATOM 4979 N N . HIS A 1 608 ? 18.811 7.596 5.719 1.00 48.62 608 HIS A N 1
ATOM 4980 C CA . HIS A 1 608 ? 19.817 6.911 6.526 1.00 48.62 608 HIS A CA 1
ATOM 4981 C C . HIS A 1 608 ? 20.133 7.824 7.706 1.00 48.62 608 HIS A C 1
ATOM 4983 O O . HIS A 1 608 ? 21.091 8.595 7.668 1.00 48.62 608 HIS A O 1
ATOM 4989 N N . THR A 1 609 ? 19.289 7.815 8.735 1.00 46.38 609 THR A N 1
ATOM 4990 C CA . THR A 1 609 ? 19.687 8.378 10.023 1.00 46.38 609 THR A CA 1
ATOM 4991 C C . THR A 1 609 ? 20.832 7.520 10.545 1.00 46.38 609 THR A C 1
ATOM 4993 O O . THR A 1 609 ? 20.613 6.435 11.071 1.00 46.38 609 THR A O 1
ATOM 4996 N N . LYS A 1 610 ? 22.073 7.993 10.372 1.00 39.22 610 LYS A N 1
ATOM 4997 C CA . LYS A 1 610 ? 23.183 7.619 11.253 1.00 39.22 610 LYS A CA 1
ATOM 4998 C C . LYS A 1 610 ? 22.863 8.217 12.623 1.00 39.22 610 LYS A C 1
ATOM 5000 O O . LYS A 1 610 ? 23.347 9.293 12.951 1.00 39.22 610 LYS A O 1
ATOM 5005 N N . THR A 1 611 ? 21.955 7.609 13.370 1.00 39.00 611 THR A N 1
ATOM 5006 C CA . THR A 1 611 ? 21.754 7.964 14.773 1.00 39.00 611 THR A CA 1
ATOM 5007 C C . THR A 1 611 ? 22.670 7.072 15.585 1.00 39.00 611 THR A C 1
ATOM 5009 O O . THR A 1 611 ? 22.506 5.853 15.568 1.00 39.00 611 THR A O 1
ATOM 5012 N N . ASN A 1 612 ? 23.656 7.686 16.245 1.00 34.62 612 ASN A N 1
ATOM 5013 C CA . ASN A 1 612 ? 24.349 7.072 17.369 1.00 34.62 612 ASN A CA 1
ATOM 5014 C C . ASN A 1 612 ? 23.273 6.541 18.316 1.00 34.62 612 ASN A C 1
ATOM 5016 O O . ASN A 1 612 ? 22.438 7.305 18.799 1.00 34.62 612 ASN A O 1
ATOM 5020 N N . ILE A 1 613 ? 23.255 5.225 18.502 1.00 40.84 613 ILE A N 1
ATOM 5021 C CA . ILE A 1 613 ? 22.397 4.555 19.473 1.00 40.84 613 ILE A CA 1
ATOM 5022 C C . ILE A 1 613 ? 23.048 4.816 20.832 1.00 40.84 613 ILE A C 1
ATOM 5024 O O . ILE A 1 613 ? 23.736 3.962 21.385 1.00 40.84 613 ILE A O 1
ATOM 5028 N N . GLU A 1 614 ? 22.925 6.039 21.338 1.00 37.69 614 GLU A N 1
ATOM 5029 C CA . GLU A 1 614 ? 23.138 6.262 22.760 1.00 37.69 614 GLU A CA 1
ATOM 5030 C C . GLU A 1 614 ? 21.986 5.568 23.484 1.00 37.69 614 GLU A C 1
ATOM 5032 O O . GLU A 1 614 ? 20.816 5.735 23.133 1.00 37.69 614 GLU A O 1
ATOM 5037 N N . LYS A 1 615 ? 22.337 4.699 24.437 1.00 41.41 615 LYS A N 1
ATOM 5038 C CA . LYS A 1 615 ? 21.390 3.997 25.301 1.00 41.41 615 LYS A CA 1
ATOM 5039 C C . LYS A 1 615 ? 20.525 5.037 26.018 1.00 41.41 615 LYS A C 1
ATOM 5041 O O . LYS A 1 615 ? 20.948 5.588 27.027 1.00 41.41 615 LYS A O 1
ATOM 5046 N N . LEU A 1 616 ? 19.324 5.307 25.508 1.00 43.44 616 LEU A N 1
ATOM 5047 C CA . LEU A 1 616 ? 18.319 6.043 26.265 1.00 43.44 616 LEU A CA 1
ATOM 5048 C C . LEU A 1 616 ? 17.663 5.078 27.255 1.00 43.44 616 LEU A C 1
ATOM 5050 O O . LEU A 1 616 ? 16.767 4.305 26.914 1.00 43.44 616 LEU A O 1
ATOM 5054 N N . GLU A 1 617 ? 18.140 5.135 28.494 1.00 40.47 617 GLU A N 1
ATOM 5055 C CA . GLU A 1 617 ? 17.367 4.744 29.663 1.00 40.47 617 GLU A CA 1
ATOM 5056 C C . GLU A 1 617 ? 16.238 5.757 29.863 1.00 40.47 617 GLU A C 1
ATOM 5058 O O . GLU A 1 617 ? 16.481 6.952 30.008 1.00 40.47 617 GLU A O 1
ATOM 5063 N N . THR A 1 618 ? 14.995 5.282 29.815 1.00 42.25 618 THR A N 1
ATOM 5064 C CA . THR A 1 618 ? 13.887 5.583 30.742 1.00 42.25 618 THR A CA 1
ATOM 5065 C C . THR A 1 618 ? 12.590 5.116 30.092 1.00 42.25 618 THR A C 1
ATOM 5067 O O . THR A 1 618 ? 12.251 5.479 28.966 1.00 42.25 618 THR A O 1
ATOM 5070 N N . SER A 1 619 ? 11.853 4.263 30.801 1.00 45.03 619 SER A N 1
ATOM 5071 C CA . SER A 1 619 ? 10.484 3.908 30.441 1.00 45.03 619 SER A CA 1
ATOM 5072 C C . SER A 1 619 ? 9.666 5.189 30.234 1.00 45.03 619 SER A C 1
ATOM 5074 O O . SER A 1 619 ? 9.678 6.042 31.126 1.00 45.03 619 SER A O 1
ATOM 5076 N N . PRO A 1 620 ? 8.943 5.350 29.112 1.00 52.34 620 PRO A N 1
ATOM 5077 C CA . PRO A 1 620 ? 8.101 6.521 28.915 1.00 52.34 620 PRO A CA 1
ATOM 5078 C C . PRO A 1 620 ? 7.090 6.646 30.060 1.00 52.34 620 PRO A C 1
ATOM 5080 O O . PRO A 1 620 ? 6.524 5.618 30.457 1.00 52.34 620 PRO A O 1
ATOM 5083 N N . PRO A 1 621 ? 6.829 7.865 30.570 1.00 52.44 621 PRO A N 1
ATOM 5084 C CA . PRO A 1 621 ? 5.913 8.067 31.685 1.00 52.44 621 PRO A CA 1
ATOM 5085 C C . PRO A 1 621 ? 4.574 7.396 31.375 1.00 52.44 621 PRO A C 1
ATOM 5087 O O . PRO A 1 621 ? 4.045 7.501 30.266 1.00 52.44 621 PRO A O 1
ATOM 5090 N N . SER A 1 622 ? 4.031 6.654 32.334 1.00 53.12 622 SER A N 1
ATOM 5091 C CA . SER A 1 622 ? 2.726 5.989 32.257 1.00 53.12 622 SER A CA 1
ATOM 5092 C C . SER A 1 622 ? 1.558 6.983 32.352 1.00 53.12 622 SER A C 1
ATOM 5094 O O . SER A 1 622 ? 0.495 6.635 32.865 1.00 53.12 622 SER A O 1
ATOM 5096 N N . SER A 1 623 ? 1.727 8.227 31.888 1.00 63.31 623 SER A N 1
ATOM 5097 C CA . SER A 1 623 ? 0.687 9.246 31.992 1.00 63.31 623 SER A CA 1
ATOM 5098 C C . SER A 1 623 ? -0.426 8.986 30.975 1.00 63.31 623 SER A C 1
ATOM 5100 O O . SER A 1 623 ? -0.196 8.733 29.790 1.00 63.31 623 SER A O 1
ATOM 5102 N N . VAL A 1 624 ? -1.673 9.007 31.455 1.00 62.41 624 VAL A N 1
ATOM 5103 C CA . VAL A 1 624 ? -2.907 8.959 30.639 1.00 62.41 624 VAL A CA 1
ATOM 5104 C C . VAL A 1 624 ? -2.938 10.116 29.629 1.00 62.41 624 VAL A C 1
ATOM 5106 O O . VAL A 1 624 ? -3.504 10.005 28.542 1.00 62.41 624 VAL A O 1
ATOM 5109 N N . ASP A 1 625 ? -2.232 11.193 29.956 1.00 75.00 625 ASP A N 1
ATOM 5110 C CA . ASP A 1 625 ? -2.116 12.430 29.194 1.00 75.00 625 ASP A CA 1
ATOM 5111 C C . ASP A 1 625 ? -1.548 12.250 27.779 1.00 75.00 625 ASP A C 1
ATOM 5113 O O . ASP A 1 625 ? -1.929 12.987 26.867 1.00 75.00 625 ASP A O 1
ATOM 5117 N N . LEU A 1 626 ? -0.708 11.233 27.550 1.00 81.00 626 LEU A N 1
ATOM 5118 C CA . LEU A 1 626 ? -0.144 10.953 26.225 1.00 81.00 626 LEU A CA 1
ATOM 5119 C C . LEU A 1 626 ? -1.188 10.505 25.193 1.00 81.00 626 LEU A C 1
ATOM 5121 O O . LEU A 1 626 ? -0.967 10.716 24.005 1.00 81.00 626 LEU A O 1
ATOM 5125 N N . ALA A 1 627 ? -2.302 9.905 25.621 1.00 84.31 627 ALA A N 1
ATOM 5126 C CA . ALA A 1 627 ? -3.353 9.404 24.728 1.00 84.31 627 ALA A CA 1
ATOM 5127 C C . ALA A 1 627 ? -4.495 10.420 24.497 1.00 84.31 627 ALA A C 1
ATOM 5129 O O . ALA A 1 627 ? -5.378 10.196 23.663 1.00 84.31 627 ALA A O 1
ATOM 5130 N N . SER A 1 628 ? -4.503 11.526 25.249 1.00 86.44 628 SER A N 1
ATOM 5131 C CA . SER A 1 628 ? -5.561 12.541 25.238 1.00 86.44 628 SER A CA 1
ATOM 5132 C C . SER A 1 628 ? -5.572 13.352 23.939 1.00 86.44 628 SER A C 1
ATOM 5134 O O . SER A 1 628 ? -4.765 14.266 23.764 1.00 86.44 628 SER A O 1
ATOM 5136 N N . SER A 1 629 ? -6.533 13.069 23.052 1.00 86.50 629 SER A N 1
ATOM 5137 C CA . SER A 1 629 ? -6.634 13.700 21.729 1.00 86.50 629 SER A CA 1
ATOM 5138 C C . SER A 1 629 ? -7.880 14.584 21.563 1.00 86.50 629 SER A C 1
ATOM 5140 O O . SER A 1 629 ? -8.985 14.130 21.856 1.00 86.50 629 SER A O 1
ATOM 5142 N N . PRO A 1 630 ? -7.771 15.772 20.939 1.00 86.19 630 PRO A N 1
ATOM 5143 C CA . PRO A 1 630 ? -8.938 16.534 20.481 1.00 86.19 630 PRO A CA 1
ATOM 5144 C C . PRO A 1 630 ? -9.756 15.811 19.391 1.00 86.19 630 PRO A C 1
ATOM 5146 O O . PRO A 1 630 ? -10.870 16.222 19.072 1.00 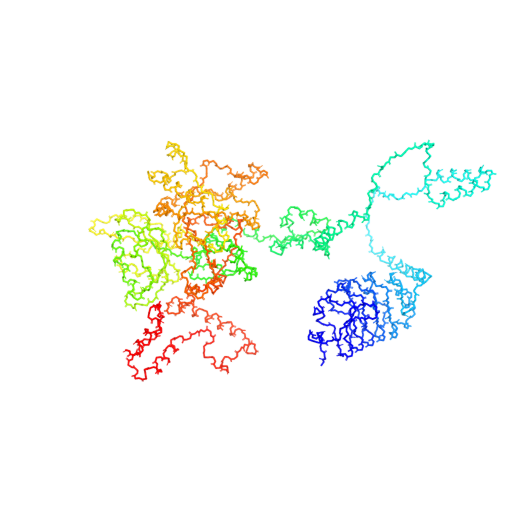86.19 630 PRO A O 1
ATOM 5149 N N . LEU A 1 631 ? -9.219 14.735 18.796 1.00 88.69 631 LEU A N 1
ATOM 5150 C CA . LEU A 1 631 ? -9.855 14.005 17.696 1.00 88.69 631 LEU A CA 1
ATOM 5151 C C . LEU A 1 631 ? -11.173 13.315 18.099 1.00 88.69 631 LEU A C 1
ATOM 5153 O O . LEU A 1 631 ? -12.013 13.066 17.238 1.00 88.69 631 LEU A O 1
ATOM 5157 N N . TRP A 1 632 ? -11.378 13.043 19.389 1.00 87.75 632 TRP A N 1
ATOM 5158 C CA . TRP A 1 632 ? -12.601 12.428 19.925 1.00 87.75 632 TRP A CA 1
ATOM 5159 C C . TRP A 1 632 ? -13.841 13.333 19.825 1.00 87.75 632 TRP A C 1
ATOM 5161 O O . TRP A 1 632 ? -14.974 12.856 19.887 1.00 87.75 632 TRP A O 1
ATOM 5171 N N . ILE A 1 633 ? -13.648 14.642 19.644 1.00 85.75 633 ILE A N 1
ATOM 5172 C CA . ILE A 1 633 ? -14.722 15.637 19.645 1.00 85.75 633 ILE A CA 1
ATOM 5173 C C . ILE A 1 633 ? -15.074 16.020 18.204 1.00 85.75 633 ILE A C 1
ATOM 5175 O O . ILE A 1 633 ? -14.237 16.478 17.425 1.00 85.75 633 ILE A O 1
ATOM 5179 N N . GLU A 1 634 ? -16.344 15.860 17.827 1.00 83.62 634 GLU A N 1
ATOM 5180 C CA . GLU A 1 634 ? -16.821 16.147 16.468 1.00 83.62 634 GLU A CA 1
ATOM 5181 C C . GLU A 1 634 ? -16.642 17.616 16.061 1.00 83.62 634 GLU A C 1
ATOM 5183 O O . GLU A 1 634 ? -16.147 17.876 14.967 1.00 83.62 634 GLU A O 1
ATOM 5188 N N . LYS A 1 635 ? -16.935 18.564 16.964 1.00 84.75 635 LYS A N 1
ATOM 5189 C CA . LYS A 1 635 ? -16.772 20.014 16.737 1.00 84.75 635 LYS A CA 1
ATOM 5190 C C . LYS A 1 635 ? -15.369 20.383 16.242 1.00 84.75 635 LYS A C 1
ATOM 5192 O O . LYS A 1 635 ? -15.199 21.250 15.392 1.00 84.75 635 LYS A O 1
ATOM 5197 N N . TYR A 1 636 ? -14.352 19.732 16.790 1.00 84.94 636 TYR A N 1
ATOM 5198 C CA . TYR A 1 636 ? -12.960 19.979 16.436 1.00 84.94 636 TYR A CA 1
ATOM 5199 C C . TYR A 1 636 ? -12.607 19.371 15.077 1.00 84.94 636 TYR A C 1
ATOM 5201 O O . TYR A 1 636 ? -11.918 19.991 14.266 1.00 84.94 636 TYR A O 1
ATOM 5209 N N . ARG A 1 637 ? -13.157 18.191 14.768 1.00 85.06 637 ARG A N 1
ATOM 5210 C CA . ARG A 1 637 ? -12.999 17.553 13.456 1.00 85.06 637 ARG A CA 1
ATOM 5211 C C . ARG A 1 637 ? -13.643 18.373 12.340 1.00 85.06 637 ARG A C 1
ATOM 5213 O O . ARG A 1 637 ? -13.015 18.535 11.293 1.00 85.06 637 ARG A O 1
ATOM 5220 N N . THR A 1 638 ? -14.847 18.908 12.552 1.00 84.06 638 THR A N 1
ATOM 5221 C CA . THR A 1 638 ? -15.526 19.774 11.573 1.00 84.06 638 THR A CA 1
ATOM 5222 C C . THR A 1 638 ? -14.770 21.086 11.382 1.00 84.06 638 THR A C 1
ATOM 5224 O O . THR A 1 638 ? -14.474 21.445 10.242 1.00 84.06 638 THR A O 1
ATOM 5227 N N . HIS A 1 639 ? -14.319 21.717 12.472 1.00 83.88 639 HIS A N 1
ATOM 5228 C CA . HIS A 1 639 ? -13.511 22.937 12.427 1.00 83.88 639 HIS A CA 1
ATOM 5229 C C . HIS A 1 639 ? -12.245 22.780 11.561 1.00 83.88 639 HIS A C 1
ATOM 5231 O O . HIS A 1 639 ? -11.996 23.599 10.673 1.00 83.88 639 HIS A O 1
ATOM 5237 N N . CYS A 1 640 ? -11.479 21.693 11.744 1.00 83.56 640 CYS A N 1
ATOM 5238 C CA . CYS A 1 640 ? -10.298 21.387 10.923 1.00 83.56 640 CYS A CA 1
ATOM 5239 C C . CYS A 1 640 ? -10.622 21.135 9.441 1.00 83.56 640 CYS A C 1
ATOM 5241 O O . CYS A 1 640 ? -9.732 21.243 8.593 1.00 83.56 640 CYS A O 1
ATOM 5243 N N . CYS A 1 641 ? -11.848 20.720 9.118 1.00 82.81 641 CYS A N 1
ATOM 5244 C CA . CYS A 1 641 ? -12.271 20.472 7.741 1.00 82.81 641 CYS A CA 1
ATOM 5245 C C . CYS A 1 641 ? -12.712 21.762 7.040 1.00 82.81 641 CYS A C 1
ATOM 5247 O O . CYS A 1 641 ? -12.381 21.946 5.869 1.00 82.81 641 CYS A O 1
ATOM 5249 N N . GLU A 1 642 ? -13.410 22.649 7.749 1.00 84.44 642 GLU A N 1
ATOM 5250 C CA . GLU A 1 642 ? -13.908 23.929 7.228 1.00 84.44 642 GLU A CA 1
ATOM 5251 C C . GLU A 1 642 ? -12.772 24.925 6.963 1.00 84.44 642 GLU A C 1
ATOM 5253 O O . GLU A 1 642 ? -12.722 25.536 5.898 1.00 84.44 642 GLU A O 1
ATOM 5258 N N . HIS A 1 643 ? -11.793 25.010 7.868 1.00 83.44 643 HIS A N 1
ATOM 5259 C CA . HIS A 1 643 ? -10.666 25.953 7.781 1.00 83.44 643 HIS A CA 1
ATOM 5260 C C . HIS A 1 643 ? -9.476 25.415 6.964 1.00 83.44 643 HIS A C 1
ATOM 5262 O O . HIS A 1 643 ? -8.346 25.893 7.066 1.00 83.44 643 HIS A O 1
ATOM 5268 N N . LYS A 1 644 ? -9.697 24.381 6.147 1.00 87.31 644 LYS A N 1
ATOM 5269 C CA . LYS A 1 644 ? -8.653 23.729 5.351 1.00 87.31 644 LYS A CA 1
ATOM 5270 C C . LYS A 1 644 ? -8.343 24.520 4.079 1.00 87.31 644 LYS A C 1
ATOM 5272 O O . LYS A 1 644 ? -9.137 24.553 3.139 1.00 87.31 644 LYS A O 1
ATOM 5277 N N . LEU A 1 645 ? -7.110 25.014 3.963 1.00 87.31 645 LEU A N 1
ATOM 5278 C CA . LEU A 1 645 ? -6.634 25.663 2.736 1.00 87.31 645 LEU A CA 1
ATOM 5279 C C . LEU A 1 645 ? -6.569 24.704 1.536 1.00 87.31 645 LEU A C 1
ATOM 5281 O O . LEU A 1 645 ? -6.070 23.564 1.607 1.00 87.31 645 LEU A O 1
ATOM 5285 N N . ALA A 1 646 ? -6.992 25.198 0.370 1.00 88.62 646 ALA A N 1
ATOM 5286 C CA . ALA A 1 646 ? -6.928 24.442 -0.868 1.00 88.62 646 ALA A CA 1
ATOM 5287 C C . ALA A 1 646 ? -5.469 24.223 -1.299 1.00 88.62 646 ALA A C 1
ATOM 5289 O O . ALA A 1 646 ? -4.621 25.111 -1.258 1.00 88.62 646 ALA A O 1
ATOM 5290 N N . THR A 1 647 ? -5.170 23.033 -1.828 1.00 87.44 647 THR A N 1
ATOM 5291 C CA . THR A 1 647 ? -3.797 22.687 -2.259 1.00 87.44 647 THR A CA 1
ATOM 5292 C C . THR A 1 647 ? -3.261 23.626 -3.351 1.00 87.44 647 THR A C 1
ATOM 5294 O O . THR A 1 647 ? -2.053 23.821 -3.468 1.00 87.44 647 THR A O 1
ATOM 5297 N N . TYR A 1 648 ? -4.141 24.215 -4.167 1.00 87.50 648 TYR A N 1
ATOM 5298 C CA . TYR A 1 648 ? -3.752 25.222 -5.156 1.00 87.50 648 TYR A CA 1
ATOM 5299 C C . TYR A 1 648 ? -3.245 26.518 -4.503 1.00 87.50 648 TYR A C 1
ATOM 5301 O O . TYR A 1 648 ? -2.213 27.020 -4.938 1.00 87.50 648 TYR A O 1
ATOM 5309 N N . GLN A 1 649 ? -3.907 27.003 -3.446 1.00 88.88 649 GLN A N 1
ATOM 5310 C CA . GLN A 1 649 ? -3.514 28.223 -2.730 1.00 88.88 649 GLN A CA 1
ATOM 5311 C C . GLN A 1 649 ? -2.113 28.073 -2.127 1.00 88.88 649 GLN A C 1
ATOM 5313 O O . GLN A 1 649 ? -1.246 28.894 -2.396 1.00 88.88 649 GLN A O 1
ATOM 5318 N N . ILE A 1 650 ? -1.828 26.956 -1.451 1.00 86.06 650 ILE A N 1
ATOM 5319 C CA . ILE A 1 650 ? -0.487 26.675 -0.899 1.00 86.06 650 ILE A CA 1
ATOM 5320 C C . ILE A 1 650 ? 0.590 26.630 -1.984 1.00 86.06 650 ILE A C 1
ATOM 5322 O O . ILE A 1 650 ? 1.686 27.157 -1.810 1.00 86.06 650 ILE A O 1
ATOM 5326 N N . ASN A 1 651 ? 0.301 26.020 -3.135 1.00 84.94 651 ASN A N 1
ATOM 5327 C CA . ASN A 1 651 ? 1.259 26.011 -4.241 1.00 84.94 651 ASN A CA 1
ATOM 5328 C C . ASN A 1 651 ? 1.477 27.409 -4.837 1.00 84.94 651 ASN A C 1
ATOM 5330 O O . ASN A 1 651 ? 2.586 27.702 -5.282 1.00 84.94 651 ASN A O 1
ATOM 5334 N N . LEU A 1 652 ? 0.448 28.263 -4.836 1.00 86.81 652 LEU A N 1
ATOM 5335 C CA . LEU A 1 652 ? 0.570 29.662 -5.228 1.00 86.81 652 LEU A CA 1
ATOM 5336 C C . LEU A 1 652 ? 1.443 30.431 -4.226 1.00 86.81 652 LEU A C 1
ATOM 5338 O O . LEU A 1 652 ? 2.368 31.112 -4.663 1.00 86.81 652 LEU A O 1
ATOM 5342 N N . PHE A 1 653 ? 1.228 30.259 -2.918 1.00 84.75 653 PHE A N 1
ATOM 5343 C CA . PHE A 1 653 ? 2.082 30.842 -1.878 1.00 84.75 653 PHE A CA 1
ATOM 5344 C C . PHE A 1 653 ? 3.544 30.432 -2.062 1.00 84.75 653 PHE A C 1
ATOM 5346 O O . PHE A 1 653 ? 4.394 31.294 -2.244 1.00 84.75 653 PHE A O 1
ATOM 5353 N N . ARG A 1 654 ? 3.834 29.133 -2.209 1.00 81.25 654 ARG A N 1
ATOM 5354 C CA . ARG A 1 654 ? 5.196 28.647 -2.509 1.00 81.25 654 ARG A CA 1
ATOM 5355 C C . ARG A 1 654 ? 5.818 29.285 -3.747 1.00 81.25 654 ARG A C 1
ATOM 5357 O O . ARG A 1 654 ? 7.018 29.527 -3.772 1.00 81.25 654 ARG A O 1
ATOM 5364 N N . SER A 1 655 ? 5.024 29.516 -4.794 1.00 82.19 655 SER A N 1
ATOM 5365 C CA . SER A 1 655 ? 5.528 30.154 -6.014 1.00 82.19 655 SER A CA 1
ATOM 5366 C C . SER A 1 655 ? 5.843 31.639 -5.829 1.00 82.19 655 SER A C 1
ATOM 5368 O O . SER A 1 655 ? 6.735 32.140 -6.505 1.00 82.19 655 SER A O 1
ATOM 5370 N N . LYS A 1 656 ? 5.141 32.318 -4.912 1.00 83.19 656 LYS A N 1
ATOM 5371 C CA . LYS A 1 656 ? 5.360 33.727 -4.568 1.00 83.19 656 LYS A CA 1
ATOM 5372 C C . LYS A 1 656 ? 6.539 33.906 -3.608 1.00 83.19 656 LYS A C 1
ATOM 5374 O O . LYS A 1 656 ? 7.328 34.817 -3.804 1.00 83.19 656 LYS A O 1
ATOM 5379 N N . THR A 1 657 ? 6.687 33.020 -2.621 1.00 75.81 657 THR A N 1
ATOM 5380 C CA . THR A 1 657 ? 7.702 33.129 -1.557 1.00 75.81 657 THR A CA 1
ATOM 5381 C C . THR A 1 657 ? 9.135 32.826 -2.029 1.00 75.81 657 THR A C 1
ATOM 5383 O O . THR A 1 657 ? 10.063 33.061 -1.269 1.00 75.81 657 THR A O 1
ATOM 5386 N N . LEU A 1 658 ? 9.340 32.348 -3.273 1.00 59.91 658 LEU A N 1
ATOM 5387 C CA . LEU A 1 658 ? 10.644 32.173 -3.957 1.00 59.91 658 LEU A CA 1
ATOM 5388 C C . LEU A 1 658 ? 11.818 31.738 -3.049 1.00 59.91 658 LEU A C 1
ATOM 5390 O O . LEU A 1 658 ? 12.949 32.191 -3.213 1.00 59.91 658 LEU A O 1
ATOM 5394 N N . THR A 1 659 ? 11.586 30.824 -2.107 1.00 57.25 659 THR A N 1
ATOM 5395 C CA . THR A 1 659 ? 12.657 30.286 -1.270 1.00 57.25 659 THR A CA 1
ATOM 5396 C C . THR A 1 659 ? 13.518 29.340 -2.112 1.00 57.25 659 THR A C 1
ATOM 5398 O O . THR A 1 659 ? 13.061 28.311 -2.610 1.00 57.25 659 THR A O 1
ATOM 5401 N N . THR A 1 660 ? 14.772 29.735 -2.347 1.00 54.94 660 THR A N 1
ATOM 5402 C CA . THR A 1 660 ? 15.775 28.981 -3.125 1.00 54.94 660 THR A CA 1
ATOM 5403 C C . THR A 1 660 ? 16.274 27.736 -2.398 1.00 54.94 660 THR A C 1
ATOM 5405 O O . THR A 1 660 ? 16.676 26.763 -3.038 1.00 54.94 660 THR A O 1
ATOM 5408 N N . ASP A 1 661 ? 16.161 27.738 -1.074 1.00 52.72 661 ASP A N 1
ATOM 5409 C CA . ASP A 1 661 ? 16.463 26.612 -0.200 1.00 52.72 661 ASP A CA 1
ATOM 5410 C C . ASP A 1 661 ? 15.152 25.931 0.196 1.00 52.72 661 ASP A C 1
ATOM 5412 O O . ASP A 1 661 ? 14.106 26.573 0.172 1.00 52.72 661 ASP A O 1
ATOM 5416 N N . ASN A 1 662 ? 15.168 24.653 0.587 1.00 57.06 662 ASN A N 1
ATOM 5417 C CA . ASN A 1 662 ? 13.999 23.928 1.123 1.00 57.06 662 ASN A CA 1
ATOM 5418 C C . ASN A 1 662 ? 13.503 24.504 2.480 1.00 57.06 662 ASN A C 1
ATOM 5420 O O . ASN A 1 662 ? 13.239 23.747 3.410 1.00 57.06 662 ASN A O 1
ATOM 5424 N N . LYS A 1 663 ? 13.447 25.830 2.621 1.00 60.22 663 LYS A N 1
ATOM 5425 C CA . LYS A 1 663 ? 12.948 26.561 3.775 1.00 60.22 663 LYS A CA 1
ATOM 5426 C C . LYS A 1 663 ? 11.434 26.417 3.851 1.00 60.22 663 LYS A C 1
ATOM 5428 O O . LYS A 1 663 ? 10.734 26.388 2.836 1.00 60.22 663 LYS A O 1
ATOM 5433 N N . GLU A 1 664 ? 10.987 26.310 5.090 1.00 71.75 664 GLU A N 1
ATOM 5434 C CA . GLU A 1 664 ? 9.602 26.195 5.514 1.00 71.75 664 GLU A CA 1
ATOM 5435 C C . GLU A 1 664 ? 8.721 27.292 4.902 1.00 71.75 664 GLU A C 1
ATOM 5437 O O . GLU A 1 664 ? 9.115 28.460 4.838 1.00 71.75 664 GLU A O 1
ATOM 5442 N N . LEU A 1 665 ? 7.528 26.916 4.436 1.00 75.31 665 LEU A N 1
ATOM 5443 C CA . LEU A 1 665 ? 6.536 27.885 3.979 1.00 75.31 665 LEU A CA 1
ATOM 5444 C C . LEU A 1 665 ? 5.907 28.574 5.195 1.00 75.31 665 LEU A C 1
ATOM 5446 O O . LEU A 1 665 ? 5.100 27.969 5.891 1.00 75.31 665 LEU A O 1
ATOM 5450 N N . GLN A 1 666 ? 6.237 29.841 5.419 1.00 74.12 666 GLN A N 1
ATOM 5451 C CA . GLN A 1 666 ? 5.626 30.632 6.486 1.00 74.12 666 GLN A CA 1
ATOM 5452 C C . GLN A 1 666 ? 4.192 31.012 6.084 1.00 74.12 666 GLN A C 1
ATOM 5454 O O . GLN A 1 666 ? 3.995 31.847 5.201 1.00 74.12 666 GLN A O 1
ATOM 5459 N N . LEU A 1 667 ? 3.200 30.335 6.673 1.00 71.62 667 LEU A N 1
ATOM 5460 C CA . LEU A 1 667 ? 1.766 30.607 6.481 1.00 71.62 667 LEU A CA 1
ATOM 5461 C C . LEU A 1 667 ? 1.167 31.482 7.599 1.00 71.62 667 LEU A C 1
ATOM 5463 O O . LEU A 1 667 ? 0.011 31.881 7.491 1.00 71.62 667 LEU A O 1
ATOM 5467 N N . ASN A 1 668 ? 1.953 31.808 8.633 1.00 71.75 668 ASN A N 1
ATOM 5468 C CA . ASN A 1 668 ? 1.552 32.610 9.794 1.00 71.75 668 ASN A CA 1
ATOM 5469 C C . ASN A 1 668 ? 0.179 32.162 10.353 1.00 71.75 668 ASN A C 1
ATOM 5471 O O . ASN A 1 668 ? -0.029 30.975 10.598 1.00 71.75 668 ASN A O 1
ATOM 5475 N N . GLU A 1 669 ? -0.761 33.091 10.537 1.00 67.88 669 GLU A N 1
ATOM 5476 C CA . GLU A 1 669 ? -2.083 32.869 11.146 1.00 67.88 669 GLU A CA 1
ATOM 5477 C C . GLU A 1 669 ? -3.031 31.978 10.320 1.00 67.88 669 GLU A C 1
ATOM 5479 O O . GLU A 1 669 ? -4.009 31.466 10.862 1.00 67.88 669 GLU A O 1
ATOM 5484 N N . GLU A 1 670 ? -2.750 31.746 9.031 1.00 71.88 670 GLU A N 1
ATOM 5485 C CA . GLU A 1 670 ? -3.580 30.903 8.152 1.00 71.88 670 GLU A CA 1
ATOM 5486 C C . GLU A 1 670 ? -3.244 29.401 8.260 1.00 71.88 670 GLU A C 1
ATOM 5488 O O . GLU A 1 670 ? -3.779 28.570 7.515 1.00 71.88 670 GLU A O 1
ATOM 5493 N N . GLU A 1 671 ? -2.325 29.019 9.151 1.00 77.44 671 GLU A N 1
ATOM 5494 C CA . GLU A 1 671 ? -1.888 27.635 9.280 1.00 77.44 671 GLU A CA 1
ATOM 5495 C C . GLU A 1 671 ? -2.918 26.747 9.992 1.00 77.44 671 GLU A C 1
ATOM 5497 O O . GLU A 1 671 ? -3.299 26.959 11.144 1.00 77.44 671 GLU A O 1
ATOM 5502 N N . SER A 1 672 ? -3.325 25.674 9.309 1.00 83.88 672 SER A N 1
ATOM 5503 C CA . SER A 1 672 ? -4.204 24.664 9.887 1.00 83.88 672 SER A CA 1
ATOM 5504 C C . SER A 1 672 ? -3.451 23.735 10.835 1.00 83.88 672 SER A C 1
ATOM 5506 O O . SER A 1 672 ? -2.356 23.256 10.536 1.00 83.88 672 SER A O 1
ATOM 5508 N N . GLN A 1 673 ? -4.114 23.404 11.935 1.00 86.19 673 GLN A N 1
ATOM 5509 C CA . GLN A 1 673 ? -3.595 22.550 12.993 1.00 86.19 673 GLN A CA 1
ATOM 5510 C C . GLN A 1 673 ? -4.496 21.324 13.095 1.00 86.19 673 GLN A C 1
ATOM 5512 O O . GLN A 1 673 ? -5.725 21.448 13.137 1.00 86.19 673 GLN A O 1
ATOM 5517 N N . ILE A 1 674 ? -3.893 20.140 13.042 1.00 90.31 674 ILE A N 1
ATOM 5518 C CA . ILE A 1 674 ? -4.592 18.879 12.811 1.00 90.31 674 ILE A CA 1
ATOM 5519 C C . ILE A 1 674 ? -4.309 17.920 13.973 1.00 90.31 674 ILE A C 1
ATOM 5521 O O . ILE A 1 674 ? -3.154 17.538 14.166 1.00 90.31 674 ILE A O 1
ATOM 5525 N N . PRO A 1 675 ? -5.331 17.484 14.729 1.00 91.31 675 PRO A N 1
ATOM 5526 C CA . PRO A 1 675 ? -5.158 16.450 15.739 1.00 91.31 675 PRO A CA 1
ATOM 5527 C C . PRO A 1 675 ? -4.988 15.077 15.078 1.00 91.31 675 PRO A C 1
ATOM 5529 O O . PRO A 1 675 ? -5.715 14.718 14.148 1.00 91.31 675 PRO A O 1
ATOM 5532 N N . LEU A 1 676 ? -4.040 14.298 15.587 1.00 93.06 676 LEU A N 1
ATOM 5533 C CA . LEU A 1 676 ? -3.737 12.934 15.176 1.00 93.06 676 LEU A CA 1
ATOM 5534 C C . LEU A 1 676 ? -3.761 12.002 16.386 1.00 93.06 676 LEU A C 1
ATOM 5536 O O . LEU A 1 676 ? -3.430 12.396 17.508 1.00 93.06 676 LEU A O 1
ATOM 5540 N N . ILE A 1 677 ? -4.094 10.742 16.126 1.00 93.88 677 ILE A N 1
ATOM 5541 C CA . ILE A 1 677 ? -3.833 9.629 17.038 1.00 93.88 677 ILE A CA 1
ATOM 5542 C C . ILE A 1 677 ? -2.869 8.676 16.333 1.00 93.88 677 ILE A C 1
ATOM 5544 O O . ILE A 1 677 ? -3.114 8.251 15.205 1.00 93.88 677 ILE A O 1
ATOM 5548 N N . LEU A 1 678 ? -1.765 8.367 16.997 1.00 93.12 678 LEU A N 1
ATOM 5549 C CA . LEU A 1 678 ? -0.750 7.410 16.594 1.00 93.12 678 LEU A CA 1
ATOM 5550 C C . LEU A 1 678 ? -0.862 6.182 17.489 1.00 93.12 678 LEU A C 1
ATOM 5552 O O . LEU A 1 678 ? -0.908 6.301 18.711 1.00 93.12 678 LEU A O 1
ATOM 5556 N N . ILE A 1 679 ? -0.890 5.003 16.887 1.00 91.88 679 ILE A N 1
ATOM 5557 C CA . ILE A 1 679 ? -0.958 3.737 17.607 1.00 91.88 679 ILE A CA 1
ATOM 5558 C C . ILE A 1 679 ? 0.232 2.913 17.167 1.00 91.88 679 ILE A C 1
ATOM 5560 O O . ILE A 1 679 ? 0.351 2.555 15.995 1.00 91.88 679 ILE A O 1
ATOM 5564 N N . HIS A 1 680 ? 1.132 2.639 18.098 1.00 87.69 680 HIS A N 1
ATOM 5565 C CA . HIS A 1 680 ? 2.249 1.751 17.829 1.00 87.69 680 HIS A CA 1
ATOM 5566 C C . HIS A 1 680 ? 1.729 0.318 17.743 1.00 87.69 680 HIS A C 1
ATOM 5568 O O . HIS A 1 680 ? 1.059 -0.114 18.670 1.00 87.69 680 HIS A O 1
ATOM 5574 N N . HIS A 1 681 ? 2.033 -0.435 16.692 1.00 81.62 681 HIS A N 1
ATOM 5575 C CA . HIS A 1 681 ? 1.724 -1.865 16.646 1.00 81.62 681 HIS A CA 1
ATOM 5576 C C . HIS A 1 681 ? 3.018 -2.664 16.531 1.00 81.62 681 HIS A C 1
ATOM 5578 O O . HIS A 1 681 ? 3.944 -2.284 15.811 1.00 81.62 681 HIS A O 1
ATOM 5584 N N . HIS A 1 682 ? 3.086 -3.764 17.276 1.00 72.50 682 HIS A N 1
ATOM 5585 C CA . HIS A 1 682 ? 4.250 -4.632 17.288 1.00 72.50 682 HIS A CA 1
ATOM 5586 C C . HIS A 1 682 ? 3.827 -6.093 17.417 1.00 72.50 682 HIS A C 1
ATOM 5588 O O . HIS A 1 682 ? 3.021 -6.452 18.275 1.00 72.50 682 HIS A O 1
ATOM 5594 N N . ASP A 1 683 ? 4.462 -6.938 16.614 1.00 61.03 683 ASP A N 1
ATOM 5595 C CA . ASP A 1 683 ? 4.134 -8.352 16.432 1.00 61.03 683 ASP A CA 1
ATOM 5596 C C . ASP A 1 683 ? 4.644 -9.257 17.572 1.00 61.03 683 ASP A C 1
ATOM 5598 O O . ASP A 1 683 ? 4.621 -10.480 17.453 1.00 61.03 683 ASP A O 1
ATOM 5602 N N . LEU A 1 684 ? 5.068 -8.705 18.721 1.00 51.09 684 LEU A N 1
ATOM 5603 C CA . LEU A 1 684 ? 5.534 -9.505 19.872 1.00 51.09 684 LEU A CA 1
ATOM 5604 C C . LEU A 1 684 ? 4.447 -10.451 20.421 1.00 51.09 684 LEU A C 1
ATOM 5606 O O . LEU A 1 684 ? 4.755 -11.379 21.162 1.00 51.09 684 LEU A O 1
ATOM 5610 N N . LEU A 1 685 ? 3.182 -10.231 20.046 1.00 48.66 685 LEU A N 1
ATOM 5611 C CA . LEU A 1 685 ? 2.025 -11.031 20.454 1.00 48.66 685 LEU A CA 1
ATOM 5612 C C . LEU A 1 685 ? 1.545 -12.028 19.378 1.00 48.66 685 LEU A C 1
ATOM 5614 O O . LEU A 1 685 ? 0.602 -12.785 19.634 1.00 48.66 685 LEU A O 1
ATOM 5618 N N . SER A 1 686 ? 2.166 -12.060 18.190 1.00 48.62 686 SER A N 1
ATOM 5619 C CA . SER A 1 686 ? 1.833 -13.061 17.168 1.00 48.62 686 SER A CA 1
ATOM 5620 C C . SER A 1 686 ? 2.213 -14.470 17.668 1.00 48.62 686 SER A C 1
ATOM 5622 O O . SER A 1 686 ? 3.271 -14.657 18.274 1.00 48.62 686 SER A O 1
ATOM 5624 N N . PRO A 1 687 ? 1.359 -15.495 17.467 1.00 42.94 687 PRO A N 1
ATOM 5625 C CA . PRO A 1 687 ? 1.643 -16.873 17.888 1.00 42.94 687 PRO A CA 1
ATOM 5626 C C . PRO A 1 687 ? 2.966 -17.428 17.341 1.00 42.94 687 PRO A C 1
ATOM 5628 O O . PRO A 1 687 ? 3.574 -18.287 17.975 1.00 42.94 687 PRO A O 1
ATOM 5631 N N . LEU A 1 688 ? 3.423 -16.940 16.185 1.00 44.69 688 LEU A N 1
ATOM 5632 C CA . LEU A 1 688 ? 4.668 -17.375 15.546 1.00 44.69 688 LEU A CA 1
ATOM 5633 C C . LEU A 1 688 ? 5.926 -16.741 16.159 1.00 44.69 688 LEU A C 1
ATOM 5635 O O . LEU A 1 688 ? 7.006 -17.325 16.062 1.00 44.69 688 LEU A O 1
ATOM 5639 N N . SER A 1 689 ? 5.792 -15.614 16.862 1.00 45.75 689 SER A N 1
ATOM 5640 C CA . SER A 1 689 ? 6.894 -14.912 17.536 1.00 45.75 689 SER A CA 1
ATOM 5641 C C . SER A 1 689 ? 7.486 -15.732 18.683 1.00 45.75 689 SER A C 1
ATOM 5643 O O . SER A 1 689 ? 8.683 -15.660 18.941 1.00 45.75 689 SER A O 1
ATOM 5645 N N . GLN A 1 690 ? 6.671 -16.570 19.337 1.00 45.25 690 GLN A N 1
ATOM 5646 C CA . GLN A 1 690 ? 7.133 -17.474 20.399 1.00 45.25 690 GLN A CA 1
ATOM 5647 C C . GLN A 1 690 ? 8.023 -18.612 19.871 1.00 45.25 690 GLN A C 1
ATOM 5649 O O . GLN A 1 690 ? 8.868 -19.110 20.610 1.00 45.25 690 GLN A O 1
ATOM 5654 N N . TYR A 1 691 ? 7.870 -19.001 18.601 1.00 45.03 691 TYR A N 1
ATOM 5655 C CA . TYR A 1 691 ? 8.613 -20.113 17.995 1.00 45.03 691 TYR A CA 1
ATOM 5656 C C . TYR A 1 691 ? 9.873 -19.675 17.233 1.00 45.03 691 TYR A C 1
ATOM 5658 O O . TYR A 1 691 ? 10.721 -20.511 16.927 1.00 45.03 691 TYR A O 1
ATOM 5666 N N . GLN A 1 692 ? 10.031 -18.383 16.924 1.00 48.25 692 GLN A N 1
ATOM 5667 C CA . GLN A 1 692 ? 11.166 -17.869 16.152 1.00 48.25 692 GLN A CA 1
ATOM 5668 C C . GLN A 1 692 ? 11.869 -16.725 16.891 1.00 48.25 692 GLN A C 1
ATOM 5670 O O . GLN A 1 692 ? 11.609 -15.554 16.629 1.00 48.25 692 GLN A O 1
ATOM 5675 N N . GLN A 1 693 ? 12.838 -17.058 17.751 1.00 46.88 693 GLN A N 1
ATOM 5676 C CA . GLN A 1 693 ? 13.627 -16.090 18.539 1.00 46.88 693 GLN A CA 1
ATOM 5677 C C . GLN A 1 693 ? 14.477 -15.087 17.717 1.00 46.88 693 GLN A C 1
ATOM 5679 O O . GLN A 1 693 ? 15.136 -14.228 18.293 1.00 46.88 693 GLN A O 1
ATOM 5684 N N . ASN A 1 694 ? 14.460 -15.156 16.378 1.00 46.62 694 ASN A N 1
ATOM 5685 C CA . ASN A 1 694 ? 15.338 -14.382 15.490 1.00 46.62 694 ASN A CA 1
ATOM 5686 C C . ASN A 1 694 ? 14.628 -13.314 14.626 1.00 46.62 694 ASN A C 1
ATOM 5688 O O . ASN A 1 694 ? 15.269 -12.731 13.752 1.00 46.62 694 ASN A O 1
ATOM 5692 N N . ARG A 1 695 ? 13.326 -13.038 14.814 1.00 54.25 695 ARG A N 1
ATOM 5693 C CA . ARG A 1 695 ? 12.569 -12.046 14.008 1.00 54.25 695 ARG A CA 1
ATOM 5694 C C . ARG A 1 695 ? 11.983 -10.902 14.847 1.00 54.25 695 ARG A C 1
ATOM 5696 O O . ARG A 1 695 ? 10.826 -10.540 14.670 1.00 54.25 695 ARG A O 1
ATOM 5703 N N . ASN A 1 696 ? 12.777 -10.316 15.742 1.00 53.97 696 ASN A N 1
ATOM 5704 C CA . ASN A 1 696 ? 12.251 -9.406 16.767 1.00 53.97 696 ASN A CA 1
ATOM 5705 C C . ASN A 1 696 ? 11.634 -8.089 16.260 1.00 53.97 696 ASN A C 1
ATOM 5707 O O . ASN A 1 696 ? 10.895 -7.497 17.026 1.00 53.97 696 ASN A O 1
ATOM 5711 N N . ASP A 1 697 ? 11.825 -7.669 15.002 1.00 59.62 697 ASP A N 1
ATOM 5712 C CA . ASP A 1 697 ? 11.315 -6.365 14.521 1.00 59.62 697 ASP A CA 1
ATOM 5713 C C . ASP A 1 697 ? 10.407 -6.444 13.278 1.00 59.62 697 ASP A C 1
ATOM 5715 O O . ASP A 1 697 ? 9.945 -5.412 12.769 1.00 59.62 697 ASP A O 1
ATOM 5719 N N . LEU A 1 698 ? 10.153 -7.650 12.754 1.00 68.00 698 LEU A N 1
ATOM 5720 C CA . LEU A 1 698 ? 9.390 -7.813 11.516 1.00 68.00 698 LEU A CA 1
ATOM 5721 C C . LEU A 1 698 ? 7.916 -7.471 11.767 1.00 68.00 698 LEU A C 1
ATOM 5723 O O . LEU A 1 698 ? 7.294 -8.080 12.623 1.00 68.00 698 LEU A O 1
ATOM 5727 N N . GLY A 1 699 ? 7.380 -6.494 11.029 1.00 69.75 699 GLY A N 1
ATOM 5728 C CA . GLY A 1 699 ? 5.976 -6.070 11.149 1.00 69.75 699 GLY A CA 1
ATOM 5729 C C . GLY A 1 699 ? 5.712 -4.915 12.126 1.00 69.75 699 GLY A C 1
ATOM 5730 O O . GLY A 1 699 ? 4.630 -4.325 12.087 1.00 69.75 699 GLY A O 1
ATOM 5731 N N . SER A 1 700 ? 6.718 -4.486 12.902 1.00 81.31 700 SER A N 1
ATOM 5732 C CA . SER A 1 700 ? 6.598 -3.300 13.765 1.00 81.31 700 SER A CA 1
ATOM 5733 C C . SER A 1 700 ? 6.269 -2.034 12.963 1.00 81.31 700 SER A C 1
ATOM 5735 O O . SER A 1 700 ? 6.723 -1.845 11.825 1.00 81.31 700 SER A O 1
ATOM 5737 N N . GLY A 1 701 ? 5.441 -1.159 13.529 1.00 87.62 701 GLY A N 1
ATOM 5738 C CA . GLY A 1 701 ? 4.914 -0.031 12.780 1.00 87.62 701 GLY A CA 1
ATOM 5739 C C . GLY A 1 701 ? 3.978 0.886 13.555 1.00 87.62 701 GLY A C 1
ATOM 5740 O O . GLY A 1 701 ? 3.891 0.851 14.781 1.00 87.62 701 GLY A O 1
ATOM 5741 N N . TRP A 1 702 ? 3.303 1.754 12.807 1.00 90.94 702 TRP A N 1
ATOM 5742 C CA . TRP A 1 702 ? 2.428 2.791 13.338 1.00 90.94 702 TRP A CA 1
ATOM 5743 C C . TRP A 1 702 ? 1.142 2.889 12.534 1.00 90.94 702 TRP A C 1
ATOM 5745 O O . TRP A 1 702 ? 1.167 3.126 11.324 1.00 90.94 702 TRP A O 1
ATOM 5755 N N . ASP A 1 703 ? 0.019 2.820 13.232 1.00 93.62 703 ASP A N 1
ATOM 5756 C CA . ASP A 1 703 ? -1.271 3.221 12.704 1.00 93.62 703 ASP A CA 1
ATOM 5757 C C . ASP A 1 703 ? -1.520 4.699 13.015 1.00 93.62 703 ASP A C 1
ATOM 5759 O O . ASP A 1 703 ? -1.245 5.188 14.107 1.00 93.62 703 ASP A O 1
ATOM 5763 N N . ILE A 1 704 ? -2.041 5.428 12.035 1.00 95.25 704 ILE A N 1
ATOM 5764 C CA . ILE A 1 704 ? -2.293 6.866 12.110 1.00 95.25 704 ILE A CA 1
ATOM 5765 C C . ILE A 1 704 ? -3.769 7.094 11.849 1.00 95.25 704 ILE A C 1
ATOM 5767 O O . ILE A 1 704 ? -4.247 6.782 10.757 1.00 95.25 704 ILE A O 1
ATOM 5771 N N . ILE A 1 705 ? -4.469 7.678 12.814 1.00 95.12 705 ILE A N 1
ATOM 5772 C CA . ILE A 1 705 ? -5.866 8.088 12.694 1.00 95.12 705 ILE A CA 1
ATOM 5773 C C . ILE A 1 705 ? -5.922 9.611 12.596 1.00 95.12 705 ILE A C 1
ATOM 5775 O O . ILE A 1 705 ? -5.328 10.327 13.404 1.00 95.12 705 ILE A O 1
ATOM 5779 N N . LEU A 1 706 ? -6.629 10.104 11.581 1.00 94.31 706 LEU A N 1
ATOM 5780 C CA . LEU A 1 706 ? -6.722 11.528 11.266 1.00 94.31 706 LEU A CA 1
ATOM 5781 C C . LEU A 1 706 ? -8.080 11.899 10.649 1.00 94.31 706 LEU A C 1
ATOM 5783 O O . LEU A 1 706 ? -8.777 11.015 10.138 1.00 94.31 706 LEU A O 1
ATOM 5787 N N . PRO A 1 707 ? -8.462 13.190 10.630 1.00 92.81 707 PRO A N 1
ATOM 5788 C CA . PRO A 1 707 ? -9.696 13.636 9.985 1.00 92.81 707 PRO A CA 1
ATOM 5789 C C . PRO A 1 707 ? -9.687 13.365 8.475 1.00 92.81 707 PRO A C 1
ATOM 5791 O O . PRO A 1 707 ? -8.730 13.697 7.770 1.00 92.81 707 PRO A O 1
ATOM 5794 N N . ASN A 1 708 ? -10.768 12.795 7.943 1.00 89.69 708 ASN A N 1
ATOM 5795 C CA . ASN A 1 708 ? -10.779 12.215 6.598 1.00 89.69 708 ASN A CA 1
ATOM 5796 C C . ASN A 1 708 ? -10.418 13.198 5.473 1.00 89.69 708 ASN A C 1
ATOM 5798 O O . ASN A 1 708 ? -9.720 12.837 4.523 1.00 89.69 708 ASN A O 1
ATOM 5802 N N . GLU A 1 709 ? -10.810 14.466 5.586 1.00 89.81 709 GLU A N 1
ATOM 5803 C CA . GLU A 1 709 ? -10.472 15.485 4.589 1.00 89.81 709 GLU A CA 1
ATOM 5804 C C . GLU A 1 709 ? -8.960 15.678 4.410 1.00 89.81 709 GLU A C 1
ATOM 5806 O O . GLU A 1 709 ? -8.493 16.029 3.320 1.00 89.81 709 GLU A O 1
ATOM 5811 N N . TRP A 1 710 ? -8.165 15.399 5.436 1.00 92.75 710 TRP A N 1
ATOM 5812 C CA . TRP A 1 710 ? -6.715 15.544 5.406 1.00 92.75 710 TRP A CA 1
ATOM 5813 C C . TRP A 1 710 ? -5.992 14.310 4.842 1.00 92.75 710 TRP A C 1
ATOM 5815 O O . TRP A 1 710 ? -4.816 14.394 4.484 1.00 92.75 710 TRP A O 1
ATOM 5825 N N . ALA A 1 711 ? -6.697 13.195 4.626 1.00 93.56 711 ALA A N 1
ATOM 5826 C CA . ALA A 1 711 ? -6.132 11.915 4.191 1.00 93.56 711 ALA A CA 1
ATOM 5827 C C . ALA A 1 711 ? -5.198 12.020 2.981 1.00 93.56 711 ALA A C 1
ATOM 5829 O O . ALA A 1 711 ? -4.057 11.566 3.024 1.00 93.56 711 ALA A O 1
ATOM 5830 N N . GLN A 1 712 ? -5.640 12.656 1.892 1.00 93.12 712 GLN A N 1
ATOM 5831 C CA . GLN A 1 712 ? -4.824 12.747 0.678 1.00 93.12 712 GLN A CA 1
ATOM 5832 C C . GLN A 1 712 ? -3.545 13.580 0.885 1.00 93.12 712 GLN A C 1
ATOM 5834 O O . GLN A 1 712 ? -2.535 13.325 0.226 1.00 93.12 712 GLN A O 1
ATOM 5839 N N . ILE A 1 713 ? -3.590 14.579 1.767 1.00 93.62 713 ILE A N 1
ATOM 5840 C CA . ILE A 1 713 ? -2.469 15.474 2.054 1.00 93.62 713 ILE A CA 1
ATOM 5841 C C . ILE A 1 713 ? -1.383 14.713 2.822 1.00 93.62 713 ILE A C 1
ATOM 5843 O O . ILE A 1 713 ? -0.242 14.645 2.359 1.00 93.62 713 ILE A O 1
ATOM 5847 N N . PHE A 1 714 ? -1.765 14.066 3.924 1.00 94.62 714 PHE A N 1
ATOM 5848 C CA . PHE A 1 714 ? -0.863 13.241 4.729 1.00 94.62 714 PHE A CA 1
ATOM 5849 C C . PHE A 1 714 ? -0.301 12.068 3.926 1.00 94.62 714 PHE A C 1
ATOM 5851 O O . PHE A 1 714 ? 0.907 11.848 3.923 1.00 94.62 714 PHE A O 1
ATOM 5858 N N . TRP A 1 715 ? -1.143 11.394 3.135 1.00 95.38 715 TRP A N 1
ATOM 5859 C CA . TRP A 1 715 ? -0.715 10.309 2.250 1.00 95.38 715 TRP A CA 1
ATOM 5860 C C . TRP A 1 715 ? 0.429 10.730 1.318 1.00 95.38 715 TRP A C 1
ATOM 5862 O O . TRP A 1 715 ? 1.424 10.021 1.164 1.00 95.38 715 TRP A O 1
ATOM 5872 N N . ILE A 1 716 ? 0.315 11.907 0.691 1.00 92.75 716 ILE A N 1
ATOM 5873 C CA . ILE A 1 716 ? 1.369 12.434 -0.181 1.00 92.75 716 ILE A CA 1
ATOM 5874 C C . ILE A 1 716 ? 2.617 12.794 0.630 1.00 92.75 716 ILE A C 1
ATOM 5876 O O . ILE A 1 716 ? 3.714 12.495 0.160 1.00 92.75 716 ILE A O 1
ATOM 5880 N N . SER A 1 717 ? 2.466 13.384 1.820 1.00 91.56 717 SER A N 1
ATOM 5881 C CA . SER A 1 717 ? 3.598 13.710 2.694 1.00 91.56 717 SER A CA 1
ATOM 5882 C C . SER A 1 717 ? 4.429 12.468 3.026 1.00 91.56 717 SER A C 1
ATOM 5884 O O . SER A 1 717 ? 5.624 12.439 2.735 1.00 91.56 717 SER A O 1
ATOM 5886 N N . PHE A 1 718 ? 3.792 11.383 3.478 1.00 92.06 718 PHE A N 1
ATOM 5887 C CA . PHE A 1 718 ? 4.488 10.131 3.797 1.00 92.06 718 PHE A CA 1
ATOM 5888 C C . PHE A 1 718 ? 5.209 9.526 2.587 1.00 92.06 718 PHE A C 1
ATOM 5890 O O . PHE A 1 718 ? 6.356 9.093 2.696 1.00 92.06 718 PHE A O 1
ATOM 5897 N N . ILE A 1 719 ? 4.594 9.564 1.401 1.00 91.75 719 ILE A N 1
ATOM 5898 C CA . ILE A 1 719 ? 5.243 9.086 0.169 1.00 91.75 719 ILE A CA 1
ATOM 5899 C C . ILE A 1 719 ? 6.478 9.924 -0.184 1.00 91.75 719 ILE A C 1
ATOM 5901 O O . ILE A 1 719 ? 7.476 9.382 -0.657 1.00 91.75 719 ILE A O 1
ATOM 5905 N N . TYR A 1 720 ? 6.422 11.244 0.004 1.00 88.06 720 TYR A N 1
ATOM 5906 C CA . TYR A 1 720 ? 7.553 12.134 -0.277 1.00 88.06 720 TYR A CA 1
ATOM 5907 C C . TYR A 1 720 ? 8.672 12.003 0.765 1.00 88.06 720 TYR A C 1
ATOM 5909 O O . TYR A 1 720 ? 9.841 12.181 0.417 1.00 88.06 720 TYR A O 1
ATOM 5917 N N . SER A 1 721 ? 8.326 11.628 1.996 1.00 86.00 721 SER A N 1
ATOM 5918 C CA . SER A 1 721 ? 9.272 11.264 3.055 1.00 86.00 721 SER A CA 1
ATOM 5919 C C . SER A 1 721 ? 9.922 9.888 2.845 1.00 86.00 721 SER A C 1
ATOM 5921 O O . SER A 1 721 ? 10.955 9.617 3.448 1.00 86.00 721 SER A O 1
ATOM 5923 N N . GLY A 1 722 ? 9.378 9.044 1.958 1.00 85.94 722 GLY A N 1
ATOM 5924 C CA . GLY A 1 722 ? 10.005 7.787 1.530 1.00 85.94 722 GLY A CA 1
ATOM 5925 C C . GLY A 1 722 ? 9.167 6.523 1.732 1.00 85.94 722 GLY A C 1
ATOM 5926 O O . GLY A 1 722 ? 9.649 5.438 1.407 1.00 85.94 722 GLY A O 1
ATOM 5927 N N . ALA A 1 723 ? 7.926 6.630 2.219 1.00 90.06 723 ALA A N 1
ATOM 5928 C CA . ALA A 1 723 ? 7.076 5.466 2.459 1.00 90.06 723 ALA A CA 1
ATOM 5929 C C . ALA A 1 723 ? 6.633 4.827 1.136 1.00 90.06 723 ALA A C 1
ATOM 5931 O O . ALA A 1 723 ? 6.173 5.509 0.208 1.00 90.06 723 ALA A O 1
ATOM 5932 N N . ARG A 1 724 ? 6.748 3.500 1.038 1.00 91.94 724 ARG A N 1
ATOM 5933 C CA . ARG A 1 724 ? 6.330 2.747 -0.147 1.00 91.94 724 ARG A CA 1
ATOM 5934 C C . A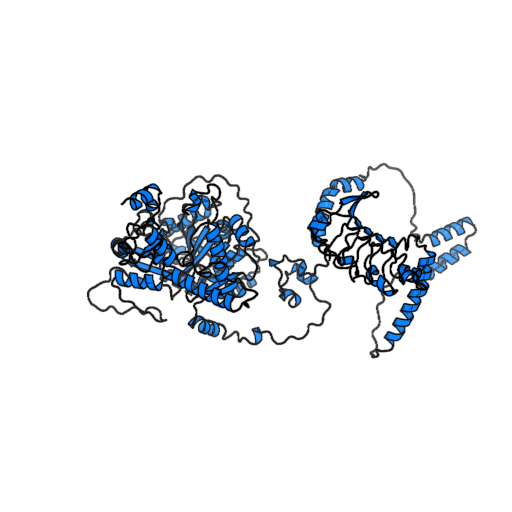RG A 1 724 ? 4.866 2.301 -0.001 1.00 91.94 724 ARG A C 1
ATOM 5936 O O . ARG A 1 724 ? 4.557 1.504 0.874 1.00 91.94 724 ARG A O 1
ATOM 5943 N N . PRO A 1 725 ? 3.964 2.739 -0.887 1.00 94.88 725 PRO A N 1
ATOM 5944 C CA . PRO A 1 725 ? 2.550 2.395 -0.797 1.00 94.88 725 PRO A CA 1
ATOM 5945 C C . PRO A 1 725 ? 2.283 0.949 -1.234 1.00 94.88 725 PRO A C 1
ATOM 5947 O O . PRO A 1 725 ? 2.859 0.496 -2.231 1.00 94.88 725 PRO A O 1
ATOM 5950 N N . ILE A 1 726 ? 1.376 0.263 -0.534 1.00 95.50 726 ILE A N 1
ATOM 5951 C CA . ILE A 1 726 ? 0.987 -1.137 -0.775 1.00 95.50 726 ILE A CA 1
ATOM 5952 C C . ILE A 1 726 ? -0.531 -1.313 -0.942 1.00 95.50 726 ILE A C 1
ATOM 5954 O O . ILE A 1 726 ? -1.328 -0.571 -0.364 1.00 95.50 726 ILE A O 1
ATOM 5958 N N . GLY A 1 727 ? -0.937 -2.290 -1.759 1.00 94.94 727 GLY A N 1
ATOM 5959 C CA . GLY A 1 727 ? -2.328 -2.703 -1.945 1.00 94.94 727 GLY A CA 1
ATOM 5960 C C . GLY A 1 727 ? -2.696 -3.922 -1.095 1.00 94.94 727 GLY A C 1
ATOM 5961 O O . GLY A 1 727 ? -1.916 -4.377 -0.263 1.00 94.94 727 GLY A O 1
ATOM 5962 N N . GLN A 1 728 ? -3.894 -4.460 -1.326 1.00 93.50 728 GLN A N 1
ATOM 5963 C CA . GLN A 1 728 ? -4.427 -5.610 -0.585 1.00 93.50 728 GLN A CA 1
ATOM 5964 C C . GLN A 1 728 ? -3.579 -6.880 -0.742 1.00 93.50 728 GLN A C 1
ATOM 5966 O O . GLN A 1 728 ? -3.339 -7.566 0.239 1.00 93.50 728 GLN A O 1
ATOM 5971 N N . LYS A 1 729 ? -3.071 -7.177 -1.947 1.00 92.88 729 LYS A N 1
ATOM 5972 C CA . LYS A 1 729 ? -2.237 -8.371 -2.182 1.00 92.88 729 LYS A CA 1
ATOM 5973 C C . LYS A 1 729 ? -0.902 -8.307 -1.462 1.00 92.88 729 LYS A C 1
ATOM 5975 O O . LYS A 1 729 ? -0.407 -9.317 -0.981 1.00 92.88 729 LYS A O 1
ATOM 5980 N N . GLU A 1 730 ? -0.301 -7.124 -1.435 1.00 92.69 730 GLU A N 1
ATOM 5981 C CA . GLU A 1 730 ? 0.942 -6.918 -0.706 1.00 92.69 730 GLU A CA 1
ATOM 5982 C C . GLU A 1 730 ? 0.713 -6.965 0.810 1.00 92.69 730 GLU A C 1
ATOM 5984 O O . GLU A 1 730 ? 1.573 -7.479 1.511 1.00 92.69 730 GLU A O 1
ATOM 5989 N N . LEU A 1 731 ? -0.441 -6.501 1.306 1.00 90.88 731 LEU A N 1
ATOM 5990 C CA . LEU A 1 731 ? -0.822 -6.659 2.712 1.00 90.88 731 LEU A CA 1
ATOM 5991 C C . LEU A 1 731 ? -0.983 -8.140 3.095 1.00 90.88 731 LEU A C 1
ATOM 5993 O O . LEU A 1 731 ? -0.435 -8.547 4.111 1.00 90.88 731 LEU A O 1
ATOM 5997 N N . SER A 1 732 ? -1.646 -8.948 2.259 1.00 90.69 732 SER A N 1
ATOM 5998 C CA . SER A 1 732 ? -1.766 -10.401 2.476 1.00 90.69 732 SER A CA 1
ATOM 5999 C C . SER A 1 732 ? -0.412 -11.102 2.502 1.00 90.69 732 SER A C 1
ATOM 6001 O O . SER A 1 732 ? -0.191 -11.994 3.310 1.00 90.69 732 SER A O 1
ATOM 6003 N N . LEU A 1 733 ? 0.519 -10.677 1.642 1.00 89.25 733 LEU A N 1
ATOM 6004 C CA . LEU A 1 733 ? 1.883 -11.200 1.658 1.00 89.25 733 LEU A CA 1
ATOM 6005 C C . LEU A 1 733 ? 2.594 -10.871 2.976 1.00 89.25 733 LEU A C 1
ATOM 6007 O O . LEU A 1 733 ? 3.291 -11.721 3.506 1.00 89.25 733 LEU A O 1
ATOM 6011 N N . ILE A 1 734 ? 2.431 -9.650 3.493 1.00 87.69 734 ILE A N 1
ATOM 6012 C CA . ILE A 1 734 ? 3.046 -9.250 4.765 1.00 87.69 734 ILE A CA 1
ATOM 6013 C C . ILE A 1 734 ? 2.464 -10.071 5.911 1.00 87.69 734 ILE A C 1
ATOM 6015 O O . ILE A 1 734 ? 3.245 -10.630 6.666 1.00 87.69 734 ILE A O 1
ATOM 6019 N N . ALA A 1 735 ? 1.136 -10.202 5.983 1.00 85.50 735 ALA A N 1
ATOM 6020 C CA . ALA A 1 735 ? 0.461 -11.010 6.999 1.00 85.50 735 ALA A CA 1
ATOM 6021 C C . ALA A 1 735 ? 0.959 -12.467 6.990 1.00 85.50 735 ALA A C 1
ATOM 6023 O O . ALA A 1 735 ? 1.291 -13.023 8.030 1.00 85.50 735 ALA A O 1
ATOM 6024 N N . HIS A 1 736 ? 1.134 -13.051 5.800 1.00 84.06 736 HIS A N 1
ATOM 6025 C CA . HIS A 1 736 ? 1.710 -14.386 5.655 1.00 84.06 736 HIS A CA 1
ATOM 6026 C C . HIS A 1 736 ? 3.159 -14.481 6.171 1.00 84.06 736 HIS A C 1
ATOM 6028 O O . HIS A 1 736 ? 3.525 -15.462 6.811 1.00 84.06 736 HIS A O 1
ATOM 6034 N N . GLU A 1 737 ? 3.988 -13.465 5.916 1.00 82.38 737 GLU A N 1
ATOM 6035 C CA . GLU A 1 737 ? 5.390 -13.425 6.361 1.00 82.38 737 GLU A CA 1
ATOM 6036 C C . GLU A 1 737 ? 5.545 -13.151 7.866 1.00 82.38 737 GLU A C 1
ATOM 6038 O O . GLU A 1 737 ? 6.530 -13.594 8.466 1.00 82.38 737 GLU A O 1
ATOM 6043 N N . THR A 1 738 ? 4.602 -12.420 8.470 1.00 77.25 738 THR A N 1
ATOM 6044 C CA . THR A 1 738 ? 4.549 -12.134 9.915 1.00 77.25 738 THR A CA 1
ATOM 6045 C C . THR A 1 738 ? 3.778 -13.194 10.704 1.00 77.25 738 THR A C 1
ATOM 6047 O O . THR A 1 738 ? 3.864 -13.243 11.932 1.00 77.25 738 THR A O 1
ATOM 6050 N N . GLY A 1 739 ? 3.052 -14.081 10.020 1.00 76.44 739 GLY A N 1
ATOM 6051 C CA . GLY A 1 739 ? 2.231 -15.096 10.669 1.00 76.44 739 GLY A CA 1
ATOM 6052 C C . GLY A 1 739 ? 0.917 -14.570 11.243 1.00 76.44 739 GLY A C 1
ATOM 6053 O O . GLY A 1 739 ? 0.333 -15.209 12.118 1.00 76.44 739 GLY A O 1
ATOM 6054 N N . GLU A 1 740 ? 0.474 -13.395 10.802 1.00 77.94 740 GLU A N 1
ATOM 6055 C CA . GLU A 1 740 ? -0.806 -12.814 11.191 1.00 77.94 740 GLU A CA 1
ATOM 6056 C C . GLU A 1 740 ? -1.936 -13.315 10.294 1.00 77.94 740 GLU A C 1
ATOM 6058 O O . GLU A 1 740 ? -1.762 -13.473 9.086 1.00 77.94 740 GLU A O 1
ATOM 6063 N N . PHE A 1 741 ? -3.126 -13.484 10.876 1.00 83.56 741 PHE A N 1
ATOM 6064 C CA . PHE A 1 741 ? -4.307 -13.847 10.103 1.00 83.56 741 PHE A CA 1
ATOM 6065 C C . PHE A 1 741 ? -5.008 -12.620 9.521 1.00 83.56 741 PHE A C 1
ATOM 6067 O O . PHE A 1 741 ? -5.466 -11.736 10.251 1.00 83.56 741 PHE A O 1
ATOM 6074 N N . GLN A 1 742 ? -5.188 -12.585 8.202 1.00 87.75 742 GLN A N 1
ATOM 6075 C CA . GLN A 1 742 ? -5.921 -11.524 7.529 1.00 87.75 742 GLN A CA 1
ATOM 6076 C C . GLN A 1 742 ? -7.411 -11.856 7.392 1.00 87.75 742 GLN A C 1
ATOM 6078 O O . GLN A 1 742 ? -7.846 -12.684 6.587 1.00 87.75 742 GLN A O 1
ATOM 6083 N N . PHE A 1 743 ? -8.236 -11.098 8.108 1.00 90.25 743 PHE A N 1
ATOM 6084 C CA . PHE A 1 743 ? -9.681 -11.104 7.910 1.00 90.25 743 PHE A CA 1
ATOM 6085 C C . PHE A 1 743 ? -10.075 -10.406 6.589 1.00 90.25 743 PHE A C 1
ATOM 6087 O O . PHE A 1 743 ? -9.515 -9.354 6.268 1.00 90.25 743 PHE A O 1
ATOM 6094 N N . PRO A 1 744 ? -11.043 -10.930 5.805 1.00 91.56 744 PRO A N 1
ATOM 6095 C CA . PRO A 1 744 ? -11.847 -12.141 6.028 1.00 91.56 744 PRO A CA 1
ATOM 6096 C C . PRO A 1 744 ? -11.248 -13.428 5.434 1.00 91.56 744 PRO A C 1
ATOM 6098 O O . PRO A 1 744 ? -11.845 -14.489 5.564 1.00 91.56 744 PRO A O 1
ATOM 6101 N N . GLN A 1 745 ? -10.112 -13.344 4.741 1.00 89.00 745 GLN A N 1
ATOM 6102 C CA . GLN A 1 745 ? -9.620 -14.413 3.864 1.00 89.00 745 GLN A CA 1
ATOM 6103 C C . GLN A 1 745 ? -9.245 -15.690 4.627 1.00 89.00 745 GLN A C 1
ATOM 6105 O O . GLN A 1 745 ? -9.493 -16.788 4.137 1.00 89.00 745 GLN A O 1
ATOM 6110 N N . GLU A 1 746 ? -8.691 -15.537 5.830 1.00 87.56 746 GLU A N 1
ATOM 6111 C CA . GLU A 1 746 ? -8.143 -16.632 6.644 1.00 87.56 746 GLU A CA 1
ATOM 6112 C C . GLU A 1 746 ? -9.044 -17.004 7.835 1.00 87.56 746 GLU A C 1
ATOM 6114 O O . GLU A 1 746 ? -8.619 -17.681 8.766 1.00 87.56 746 GLU A O 1
ATOM 6119 N N . TYR A 1 747 ? -10.313 -16.578 7.808 1.00 89.81 747 TYR A N 1
ATOM 6120 C CA . TYR A 1 747 ? -11.308 -16.845 8.855 1.00 89.81 747 TYR A CA 1
ATOM 6121 C C . TYR A 1 747 ? -12.464 -17.706 8.309 1.00 89.81 747 TYR A C 1
ATOM 6123 O O . TYR A 1 747 ? -13.558 -17.183 8.075 1.00 89.81 747 TYR A O 1
ATOM 6131 N N . PRO A 1 748 ? -12.244 -19.014 8.070 1.00 89.00 748 PRO A N 1
ATOM 6132 C CA . PRO A 1 748 ? -13.124 -19.840 7.238 1.00 89.00 748 PRO A CA 1
ATOM 6133 C C . PRO A 1 748 ? -14.473 -20.211 7.878 1.00 89.00 748 PRO A C 1
ATOM 6135 O O . PRO A 1 748 ? -15.394 -20.587 7.161 1.00 89.00 748 PRO A O 1
ATOM 6138 N N . ASP A 1 749 ? -14.608 -20.097 9.197 1.00 86.88 749 ASP A N 1
ATOM 6139 C CA . ASP A 1 749 ? -15.842 -20.343 9.960 1.00 86.88 749 ASP A CA 1
ATOM 6140 C C . ASP A 1 749 ? -16.773 -19.114 10.035 1.00 86.88 749 ASP A C 1
ATOM 6142 O O . ASP A 1 749 ? -17.980 -19.242 10.271 1.00 86.88 749 ASP A O 1
ATOM 6146 N N . THR A 1 750 ? -16.232 -17.915 9.795 1.00 90.62 750 THR A N 1
ATOM 6147 C CA . THR A 1 750 ? -16.998 -16.660 9.798 1.00 90.62 750 THR A CA 1
ATOM 6148 C C . THR A 1 750 ? -17.843 -16.515 8.529 1.00 90.62 750 THR A C 1
ATOM 6150 O O . THR A 1 750 ? -17.418 -16.903 7.439 1.00 90.62 750 THR A O 1
ATOM 6153 N N . ASP A 1 751 ? -19.015 -15.875 8.630 1.00 90.06 751 ASP A N 1
ATOM 6154 C CA . ASP A 1 751 ? -19.886 -15.611 7.466 1.00 90.06 751 ASP A CA 1
ATOM 6155 C C . ASP A 1 751 ? -19.140 -14.848 6.353 1.00 90.06 751 ASP A C 1
ATOM 6157 O O . ASP A 1 751 ? -19.274 -15.141 5.162 1.00 90.06 751 ASP A O 1
ATOM 6161 N N . ALA A 1 752 ? -18.298 -13.886 6.747 1.00 92.31 752 ALA A N 1
ATOM 6162 C CA . ALA A 1 752 ? -17.485 -13.104 5.825 1.00 92.31 752 ALA A CA 1
ATOM 6163 C C . ALA A 1 752 ? -16.422 -13.952 5.108 1.00 92.31 752 ALA A C 1
ATOM 6165 O O . ALA A 1 752 ? -16.168 -13.730 3.921 1.00 92.31 752 ALA A O 1
ATOM 6166 N N . GLY A 1 753 ? -15.811 -14.914 5.804 1.00 92.12 753 GLY A N 1
ATOM 6167 C CA . GLY A 1 753 ? -14.847 -15.844 5.219 1.00 92.12 753 GLY A CA 1
ATOM 6168 C C . GLY A 1 753 ? -15.495 -16.818 4.241 1.00 92.12 753 GLY A C 1
ATOM 6169 O O . GLY A 1 753 ? -14.973 -17.015 3.145 1.00 92.12 753 GLY A O 1
ATOM 6170 N N . ILE A 1 754 ? -16.684 -17.338 4.561 1.00 90.75 754 ILE A N 1
ATOM 6171 C CA . ILE A 1 754 ? -17.467 -18.194 3.653 1.00 90.75 754 ILE A CA 1
ATOM 6172 C C . ILE A 1 754 ? -17.842 -17.426 2.377 1.00 90.75 754 ILE A C 1
ATOM 6174 O O . ILE A 1 754 ? -17.653 -17.923 1.260 1.00 90.75 754 ILE A O 1
ATOM 6178 N N . ALA A 1 755 ? -18.318 -16.185 2.520 1.00 92.25 755 ALA A N 1
ATOM 6179 C CA . ALA A 1 755 ? -18.634 -15.319 1.385 1.00 92.25 755 ALA A CA 1
ATOM 6180 C C . ALA A 1 755 ? -17.387 -15.000 0.539 1.00 92.25 755 ALA A C 1
ATOM 6182 O O . ALA A 1 755 ? -17.454 -14.968 -0.693 1.00 92.25 755 ALA A O 1
ATOM 6183 N N . TRP A 1 756 ? -16.233 -14.794 1.184 1.00 92.25 756 TRP A N 1
ATOM 6184 C CA . TRP A 1 756 ? -14.958 -14.593 0.500 1.00 92.25 756 TRP A CA 1
ATOM 6185 C C . TRP A 1 756 ? -14.519 -15.835 -0.283 1.00 92.25 756 TRP A C 1
ATOM 6187 O O . TRP A 1 756 ? -14.215 -15.723 -1.471 1.00 92.25 756 TRP A O 1
ATOM 6197 N N . ALA A 1 757 ? -14.535 -17.012 0.344 1.00 91.88 757 ALA A N 1
ATOM 6198 C CA . ALA A 1 757 ? -14.172 -18.276 -0.291 1.00 91.88 757 ALA A CA 1
ATOM 6199 C C . ALA A 1 757 ? -15.065 -18.573 -1.505 1.00 91.88 757 ALA A C 1
ATOM 6201 O O . ALA A 1 757 ? -14.553 -18.892 -2.574 1.00 91.88 757 ALA A O 1
ATOM 6202 N N . SER A 1 758 ? -16.378 -18.358 -1.376 1.00 91.94 758 SER A N 1
ATOM 6203 C CA . SER A 1 758 ? -17.348 -18.528 -2.472 1.00 91.94 758 SER A CA 1
ATOM 6204 C C . SER A 1 758 ? -17.073 -17.572 -3.639 1.00 91.94 758 SER A C 1
ATOM 6206 O O . SER A 1 758 ? -17.147 -17.944 -4.812 1.00 91.94 758 SER A O 1
ATOM 6208 N N . LYS A 1 759 ? -16.693 -16.322 -3.338 1.00 92.25 759 LYS A N 1
ATOM 6209 C CA . LYS A 1 759 ? -16.281 -15.359 -4.365 1.00 92.25 759 LYS A CA 1
ATOM 6210 C C . LYS A 1 759 ? -15.028 -15.838 -5.101 1.00 92.25 759 LYS A C 1
ATOM 6212 O O . LYS A 1 759 ? -15.022 -15.832 -6.331 1.00 92.25 759 LYS A O 1
ATOM 6217 N N . ILE A 1 760 ? -13.988 -16.253 -4.377 1.00 91.88 760 ILE A N 1
ATOM 6218 C CA . ILE A 1 760 ? -12.740 -16.746 -4.977 1.00 91.88 760 ILE A CA 1
ATOM 6219 C C . ILE A 1 760 ? -12.990 -18.007 -5.809 1.00 91.88 760 ILE A C 1
ATOM 6221 O O . ILE A 1 760 ? -12.489 -18.088 -6.929 1.00 91.88 760 ILE A O 1
ATOM 6225 N N . GLU A 1 761 ? -13.810 -18.939 -5.322 1.00 93.94 761 GLU A N 1
ATOM 6226 C CA . GLU A 1 761 ? -14.229 -20.128 -6.068 1.00 93.94 761 GLU A CA 1
ATOM 6227 C C . GLU A 1 761 ? -14.852 -19.733 -7.410 1.00 93.94 761 GLU A C 1
ATOM 6229 O O . GLU A 1 761 ? -14.403 -20.199 -8.456 1.00 93.94 761 GLU A O 1
ATOM 6234 N N . SER A 1 762 ? -15.810 -18.800 -7.411 1.00 94.19 762 SER A N 1
ATOM 6235 C CA . SER A 1 762 ? -16.434 -18.326 -8.651 1.00 94.19 762 SER A CA 1
ATOM 6236 C C . SER A 1 762 ? -15.413 -17.709 -9.623 1.00 94.19 762 SER A C 1
ATOM 6238 O O . SER A 1 762 ? -15.424 -18.002 -10.821 1.00 94.19 762 SER A O 1
ATOM 6240 N N . GLU A 1 763 ? -14.463 -16.910 -9.125 1.00 93.50 763 GLU A N 1
ATOM 6241 C CA . GLU A 1 763 ? -13.405 -16.310 -9.944 1.00 93.50 763 GLU A CA 1
ATOM 6242 C C . GLU A 1 763 ? -12.486 -17.385 -10.551 1.00 93.50 763 GLU A C 1
ATOM 6244 O O . GLU A 1 763 ? -12.179 -17.330 -11.745 1.00 93.50 763 GLU A O 1
ATOM 6249 N N . GLN A 1 764 ? -12.103 -18.401 -9.777 1.00 94.06 764 GLN A N 1
ATOM 6250 C CA . GLN A 1 764 ? -11.252 -19.496 -10.245 1.00 94.06 764 GLN A CA 1
ATOM 6251 C C . GLN A 1 764 ? -11.982 -20.432 -11.215 1.00 94.06 764 GLN A C 1
ATOM 6253 O O . GLN A 1 764 ? -11.416 -20.795 -12.244 1.00 94.06 764 GLN A O 1
ATOM 6258 N N . VAL A 1 765 ? -13.257 -20.745 -10.974 1.00 94.19 765 VAL A N 1
ATOM 6259 C CA . VAL A 1 765 ? -14.098 -21.531 -11.892 1.00 94.19 765 VAL A CA 1
ATOM 6260 C C . VAL A 1 765 ? -14.269 -20.800 -13.225 1.00 94.19 765 VAL A C 1
ATOM 6262 O O . VAL A 1 765 ? -14.115 -21.400 -14.294 1.00 94.19 765 VAL A O 1
ATOM 6265 N N . THR A 1 766 ? -14.517 -19.484 -13.207 1.00 95.19 766 THR A N 1
ATOM 6266 C CA . THR A 1 766 ? -14.573 -18.700 -14.455 1.00 95.19 766 THR A CA 1
ATOM 6267 C C . THR A 1 766 ? -13.221 -18.629 -15.164 1.00 95.19 766 THR A C 1
ATOM 6269 O O . THR A 1 766 ? -13.175 -18.559 -16.392 1.00 95.19 766 THR A O 1
ATOM 6272 N N . HIS A 1 767 ? -12.106 -18.648 -14.432 1.00 94.00 767 HIS A N 1
ATOM 6273 C CA . HIS A 1 767 ? -10.777 -18.714 -15.032 1.00 94.00 767 HIS A CA 1
ATOM 6274 C C . HIS A 1 767 ? -10.509 -20.090 -15.662 1.00 94.00 767 HIS A C 1
ATOM 6276 O O . HIS A 1 767 ? -10.107 -20.168 -16.821 1.00 94.00 767 HIS A O 1
ATOM 6282 N N . PHE A 1 768 ? -10.812 -21.171 -14.945 1.00 94.06 768 PHE A N 1
ATOM 6283 C CA . PHE A 1 768 ? -10.629 -22.551 -15.390 1.00 94.06 768 PHE A CA 1
ATOM 6284 C C . PHE A 1 768 ? -11.510 -22.922 -16.589 1.00 94.06 768 PHE A C 1
ATOM 6286 O O . PHE A 1 768 ? -11.074 -23.657 -17.476 1.00 94.06 768 PHE A O 1
ATOM 6293 N N . SER A 1 769 ? -12.739 -22.403 -16.648 1.00 93.19 769 SER A N 1
ATOM 6294 C CA . SER A 1 769 ? -13.647 -22.592 -17.790 1.00 93.19 769 SER A CA 1
ATOM 6295 C C . SER A 1 769 ? -13.214 -21.824 -19.043 1.00 93.19 769 SER A C 1
ATOM 6297 O O . SER A 1 769 ? -13.495 -22.276 -20.148 1.00 93.19 769 SER A O 1
ATOM 6299 N N . LYS A 1 770 ? -12.484 -20.709 -18.898 1.00 95.81 770 LYS A N 1
ATOM 6300 C CA . LYS A 1 770 ? -11.881 -19.981 -20.031 1.00 95.81 770 LYS A CA 1
ATOM 6301 C C . LYS A 1 770 ? -10.663 -20.693 -20.617 1.00 95.81 770 LYS A C 1
ATOM 6303 O O . LYS A 1 770 ? -10.337 -20.472 -21.781 1.00 95.81 770 LYS A O 1
ATOM 6308 N N . CYS A 1 771 ? -9.970 -21.505 -19.823 1.00 94.31 771 CYS A N 1
ATOM 6309 C CA . CYS A 1 771 ? -8.843 -22.296 -20.300 1.00 94.31 771 CYS A CA 1
ATOM 6310 C C . CYS A 1 771 ? -9.354 -23.500 -21.114 1.00 94.31 771 CYS A C 1
ATOM 6312 O O . CYS A 1 771 ? -10.223 -24.230 -20.635 1.00 94.31 771 CYS A O 1
ATOM 6314 N N . PRO A 1 772 ? -8.826 -23.750 -22.327 1.00 95.31 772 PRO A N 1
ATOM 6315 C CA . PRO A 1 772 ? -9.257 -24.890 -23.129 1.00 95.31 772 PRO A CA 1
ATOM 6316 C C . PRO A 1 772 ? -8.880 -26.220 -22.446 1.00 95.31 772 PRO A C 1
ATOM 6318 O O . PRO A 1 772 ? -7.875 -26.261 -21.726 1.00 95.31 772 PRO A O 1
ATOM 6321 N N . PRO A 1 773 ? -9.625 -27.322 -22.686 1.00 92.88 773 PRO A N 1
ATOM 6322 C CA . PRO A 1 773 ? -9.432 -28.595 -21.984 1.00 92.88 773 PRO A CA 1
ATOM 6323 C C . PRO A 1 773 ? -7.993 -29.131 -22.001 1.00 92.88 773 PRO A C 1
ATOM 6325 O O . PRO A 1 773 ? -7.523 -29.621 -20.984 1.00 92.88 773 PRO A O 1
ATOM 6328 N N . SER A 1 774 ? -7.260 -28.962 -23.107 1.00 93.31 774 SER A N 1
ATOM 6329 C CA . SER A 1 774 ? -5.869 -29.425 -23.258 1.00 93.31 774 SER A CA 1
ATOM 6330 C C . SER A 1 774 ? -4.808 -28.533 -22.594 1.00 93.31 774 SER A C 1
ATOM 6332 O O . SER A 1 774 ? -3.622 -28.856 -22.632 1.00 93.31 774 SER A O 1
ATOM 6334 N N . LYS A 1 775 ? -5.196 -27.384 -22.025 1.00 94.25 775 LYS A N 1
ATOM 6335 C CA . LYS A 1 775 ? -4.290 -26.435 -21.347 1.00 94.25 775 LYS A CA 1
ATOM 6336 C C . LYS A 1 775 ? -4.563 -26.300 -19.852 1.00 94.25 775 LYS A C 1
ATOM 6338 O O . LYS A 1 775 ? -3.860 -25.542 -19.190 1.00 94.25 775 LYS A O 1
ATOM 6343 N N . ARG A 1 776 ? -5.574 -26.994 -19.326 1.00 92.38 776 ARG A N 1
ATOM 6344 C CA . ARG A 1 776 ? -5.937 -26.970 -17.906 1.00 92.38 776 ARG A CA 1
ATOM 6345 C C . ARG A 1 776 ? -5.712 -28.346 -17.271 1.00 92.38 776 ARG A C 1
ATOM 6347 O O . ARG A 1 776 ? -5.888 -29.349 -17.959 1.00 92.38 776 ARG A O 1
ATOM 6354 N N . PRO A 1 777 ? -5.328 -28.410 -15.986 1.00 91.31 777 PRO A N 1
ATOM 6355 C CA . PRO A 1 777 ? -5.185 -29.682 -15.287 1.00 91.31 777 PRO A CA 1
ATOM 6356 C C . PRO A 1 777 ? -6.543 -30.386 -15.163 1.00 91.31 777 PRO A C 1
ATOM 6358 O O . PRO A 1 777 ? -7.571 -29.735 -14.962 1.00 91.31 777 PRO A O 1
ATOM 6361 N N . ASN A 1 778 ? -6.549 -31.716 -15.270 1.00 91.69 778 ASN A N 1
ATOM 6362 C CA . ASN A 1 778 ? -7.742 -32.517 -15.012 1.00 91.69 778 ASN A CA 1
ATOM 6363 C C . ASN A 1 778 ? -7.773 -32.935 -13.536 1.00 91.69 778 ASN A C 1
ATOM 6365 O O . ASN A 1 778 ? -7.128 -33.901 -13.139 1.00 91.69 778 ASN A O 1
ATOM 6369 N N . PHE A 1 779 ? -8.523 -32.187 -12.726 1.00 92.44 779 PHE A N 1
ATOM 6370 C CA . PHE A 1 779 ? -8.626 -32.428 -11.286 1.00 92.44 779 PHE A CA 1
ATOM 6371 C C . PHE A 1 779 ? -9.275 -33.770 -10.930 1.00 92.44 779 PHE A C 1
ATOM 6373 O O . PHE A 1 779 ? -8.889 -34.359 -9.928 1.00 92.44 779 PHE A O 1
ATOM 6380 N N . PHE A 1 780 ? -10.182 -34.286 -11.769 1.00 89.25 780 PHE A N 1
ATOM 6381 C CA . PHE A 1 780 ? -10.839 -35.575 -11.537 1.00 89.25 780 PHE A CA 1
ATOM 6382 C C . PHE A 1 780 ? -9.849 -36.742 -11.626 1.00 89.25 780 PHE A C 1
ATOM 6384 O O . PHE A 1 780 ? -9.793 -37.571 -10.727 1.00 89.25 780 PHE A O 1
ATOM 6391 N N . ILE A 1 781 ? -9.005 -36.761 -12.667 1.00 90.81 781 ILE A N 1
ATOM 6392 C CA . ILE A 1 781 ? -7.953 -37.784 -12.821 1.00 90.81 781 ILE A CA 1
ATOM 6393 C C . ILE A 1 781 ? -6.945 -37.712 -11.665 1.00 90.81 781 ILE A C 1
ATOM 6395 O O . ILE A 1 781 ? -6.449 -38.737 -11.215 1.00 90.81 781 ILE A O 1
ATOM 6399 N N . ASN A 1 782 ? -6.680 -36.508 -11.156 1.00 89.19 782 ASN A N 1
ATOM 6400 C CA . ASN A 1 782 ? -5.767 -36.296 -10.034 1.00 89.19 782 ASN A CA 1
ATOM 6401 C C . ASN A 1 782 ? -6.415 -36.534 -8.653 1.00 89.19 782 ASN A C 1
ATOM 6403 O O . ASN A 1 782 ? -5.769 -36.258 -7.646 1.00 89.19 782 ASN A O 1
ATOM 6407 N N . GLY A 1 783 ? -7.675 -36.985 -8.582 1.00 88.88 783 GLY A N 1
ATOM 6408 C CA . GLY A 1 783 ? -8.370 -37.258 -7.317 1.00 88.88 783 GLY A CA 1
ATOM 6409 C C . GLY A 1 783 ? -8.684 -36.016 -6.471 1.00 88.88 783 GLY A C 1
ATOM 6410 O O . GLY A 1 783 ? -8.868 -36.119 -5.262 1.00 88.88 783 GLY A O 1
ATOM 6411 N N . ILE A 1 784 ? -8.721 -34.823 -7.074 1.00 87.75 784 ILE A N 1
ATOM 6412 C CA . ILE A 1 784 ? -8.986 -33.566 -6.362 1.00 87.75 784 ILE A CA 1
ATOM 6413 C C . ILE A 1 784 ? -10.479 -33.239 -6.460 1.00 87.75 784 ILE A C 1
ATOM 6415 O O . ILE A 1 784 ? -10.950 -32.725 -7.476 1.00 87.75 784 ILE A O 1
ATOM 6419 N N . ASN A 1 785 ? -11.210 -33.485 -5.370 1.00 83.69 785 ASN A N 1
ATOM 6420 C CA . ASN A 1 785 ? -12.664 -33.285 -5.306 1.00 83.69 785 ASN A CA 1
ATOM 6421 C C . ASN A 1 785 ? -13.084 -31.807 -5.277 1.00 83.69 785 ASN A C 1
ATOM 6423 O O . ASN A 1 785 ? -14.141 -31.458 -5.797 1.00 83.69 785 ASN A O 1
ATOM 6427 N N . SER A 1 786 ? -12.268 -30.927 -4.689 1.00 86.19 786 SER A N 1
ATOM 6428 C CA . SER A 1 786 ? -12.575 -29.496 -4.593 1.00 86.19 786 SER A CA 1
ATOM 6429 C C . SER A 1 786 ? -11.338 -28.630 -4.858 1.00 86.19 786 SER A C 1
ATOM 6431 O O . SER A 1 786 ? -10.638 -28.231 -3.928 1.00 86.19 786 SER A O 1
ATOM 6433 N N . PRO A 1 787 ? -11.030 -28.335 -6.134 1.00 88.88 787 PRO A N 1
ATOM 6434 C CA . PRO A 1 787 ? -9.788 -27.658 -6.515 1.00 88.88 787 PRO A CA 1
ATOM 6435 C C . PRO A 1 787 ? -9.777 -26.147 -6.238 1.00 88.88 787 PRO A C 1
ATOM 6437 O O . PRO A 1 787 ? -8.712 -25.534 -6.252 1.00 88.88 787 PRO A O 1
ATOM 6440 N N . PHE A 1 788 ? -10.943 -25.528 -6.029 1.00 91.19 788 PHE A N 1
ATOM 6441 C CA . PHE A 1 788 ? -11.077 -24.065 -5.948 1.00 91.19 788 PHE A CA 1
ATOM 6442 C C . PHE A 1 788 ? -11.518 -23.544 -4.580 1.00 91.19 788 PHE A C 1
ATOM 6444 O O . PHE A 1 788 ? -11.417 -22.340 -4.338 1.00 91.19 788 PHE A O 1
ATOM 6451 N N . ARG A 1 789 ? -11.973 -24.427 -3.684 1.00 88.62 789 ARG A N 1
ATOM 6452 C CA . ARG A 1 789 ? -12.241 -24.100 -2.281 1.00 88.62 789 ARG A CA 1
ATOM 6453 C C . ARG A 1 789 ? -11.975 -25.298 -1.368 1.00 88.62 789 ARG A C 1
ATOM 6455 O O . ARG A 1 789 ? -12.285 -26.422 -1.752 1.00 88.62 789 ARG A O 1
ATOM 6462 N N . PRO A 1 790 ? -11.464 -25.092 -0.151 1.00 84.94 790 PRO A N 1
ATOM 6463 C CA . PRO A 1 790 ? -11.439 -26.149 0.853 1.00 84.94 790 PRO A CA 1
ATOM 6464 C C . PRO A 1 790 ? -12.862 -26.436 1.366 1.00 84.94 790 PRO A C 1
ATOM 6466 O O . PRO A 1 790 ? -13.586 -25.516 1.751 1.00 84.94 790 PRO A O 1
ATOM 6469 N N . LEU A 1 791 ? -13.269 -27.710 1.379 1.00 85.44 791 LEU A N 1
ATOM 6470 C CA . LEU A 1 791 ? -14.557 -28.163 1.925 1.00 85.44 791 LEU A CA 1
ATOM 6471 C C . LEU A 1 791 ? -14.404 -28.553 3.399 1.00 85.44 791 LEU A C 1
ATOM 6473 O O . LEU A 1 791 ? -14.522 -29.720 3.763 1.00 85.44 791 LEU A O 1
ATOM 6477 N N . TRP A 1 792 ? -14.126 -27.561 4.245 1.00 85.12 792 TRP A N 1
ATOM 6478 C CA . TRP A 1 792 ? -13.903 -27.763 5.680 1.00 85.12 792 TRP A CA 1
ATOM 6479 C C . TRP A 1 792 ? -15.045 -28.511 6.374 1.00 85.12 792 TRP A C 1
ATOM 6481 O O . TRP A 1 792 ? -14.784 -29.345 7.228 1.00 85.12 792 TRP A O 1
ATOM 6491 N N . THR A 1 793 ? -16.295 -28.259 5.979 1.00 82.94 793 THR A N 1
ATOM 6492 C CA . THR A 1 793 ? -17.478 -28.943 6.526 1.00 82.94 793 THR A CA 1
ATOM 6493 C C . THR A 1 793 ? -17.401 -30.454 6.353 1.00 82.94 793 THR A C 1
ATOM 6495 O O . THR A 1 793 ? -17.688 -31.183 7.291 1.00 82.94 793 THR A O 1
ATOM 6498 N N . ASN A 1 794 ? -16.981 -30.914 5.173 1.00 83.75 794 ASN A N 1
ATOM 6499 C CA . ASN A 1 794 ? -16.901 -32.337 4.866 1.00 83.75 794 ASN A CA 1
ATOM 6500 C C . ASN A 1 794 ? -15.706 -32.961 5.580 1.00 83.75 794 ASN A C 1
ATOM 6502 O O . ASN A 1 794 ? -15.856 -34.001 6.192 1.00 83.75 794 ASN A O 1
ATOM 6506 N N . ILE A 1 795 ? -14.556 -32.279 5.584 1.00 83.75 795 ILE A N 1
ATOM 6507 C CA . ILE A 1 795 ? -13.354 -32.766 6.276 1.00 83.75 795 ILE A CA 1
ATOM 6508 C C . ILE A 1 795 ? -13.627 -32.943 7.774 1.00 83.75 795 ILE A C 1
ATOM 6510 O O . ILE A 1 795 ? -13.306 -33.978 8.342 1.00 83.75 795 ILE A O 1
ATOM 6514 N N . VAL A 1 796 ? -14.244 -31.944 8.412 1.00 82.19 796 VAL A N 1
ATOM 6515 C CA . VAL A 1 796 ? -14.581 -32.004 9.841 1.00 82.19 796 VAL A CA 1
ATOM 6516 C C . VAL A 1 796 ? -15.639 -33.073 10.114 1.00 82.19 796 VAL A C 1
ATOM 6518 O O . VAL A 1 796 ? -15.563 -33.746 11.135 1.00 82.19 796 VAL A O 1
ATOM 6521 N N . HIS A 1 797 ? -16.604 -33.248 9.210 1.00 79.50 797 HIS A N 1
ATOM 6522 C CA . HIS A 1 797 ? -17.617 -34.292 9.326 1.00 79.50 797 HIS A CA 1
ATOM 6523 C C . HIS A 1 797 ? -17.019 -35.700 9.205 1.00 79.50 797 HIS A C 1
ATOM 6525 O O . HIS A 1 797 ? -17.296 -36.538 10.057 1.00 79.50 797 HIS A O 1
ATOM 6531 N N . ASP A 1 798 ? -16.161 -35.934 8.211 1.00 81.31 798 ASP A N 1
ATOM 6532 C CA . ASP A 1 798 ? -15.473 -37.211 8.004 1.00 81.31 798 ASP A CA 1
ATOM 6533 C C . ASP A 1 798 ? -14.606 -37.558 9.223 1.00 81.31 798 ASP A C 1
ATOM 6535 O O . ASP A 1 798 ? -14.649 -38.683 9.714 1.00 81.31 798 ASP A O 1
ATOM 6539 N N . TRP A 1 799 ? -13.885 -36.572 9.770 1.00 80.94 799 TRP A N 1
ATOM 6540 C CA . TRP A 1 799 ? -13.108 -36.752 10.999 1.00 80.94 799 TRP A CA 1
ATOM 6541 C C . TRP A 1 799 ? -14.014 -37.072 12.191 1.00 80.94 799 TRP A C 1
ATOM 6543 O O . TRP A 1 799 ? -13.716 -37.978 12.957 1.00 80.94 799 TRP A O 1
ATOM 6553 N N . ALA A 1 800 ? -15.140 -36.372 12.351 1.00 75.12 800 ALA A N 1
ATOM 6554 C CA . ALA A 1 800 ? -16.071 -36.641 13.445 1.00 75.12 800 ALA A CA 1
ATOM 6555 C C . ALA A 1 800 ? -16.646 -38.069 13.390 1.00 75.12 800 ALA A C 1
ATOM 6557 O O . ALA A 1 800 ? -16.766 -38.708 14.433 1.00 75.12 800 ALA A O 1
ATOM 6558 N N . LEU A 1 801 ? -16.952 -38.581 12.192 1.00 76.25 801 LEU A N 1
ATOM 6559 C CA . LEU A 1 801 ? -17.429 -39.954 11.990 1.00 76.25 801 LEU A CA 1
ATOM 6560 C C . LEU A 1 801 ? -16.366 -41.014 12.307 1.00 76.25 801 LEU A C 1
ATOM 6562 O O . LEU A 1 801 ? -16.712 -42.091 12.786 1.00 76.25 801 LEU A O 1
ATOM 6566 N N . GLU A 1 802 ? -15.088 -40.726 12.047 1.00 77.12 802 GLU A N 1
ATOM 6567 C CA . GLU A 1 802 ? -13.979 -41.625 12.393 1.00 77.12 802 GLU A CA 1
ATOM 6568 C C . GLU A 1 802 ? -13.822 -41.779 13.915 1.00 77.12 802 GLU A C 1
ATOM 6570 O O . GLU A 1 802 ? -13.516 -42.869 14.397 1.00 77.12 802 GLU A O 1
ATOM 6575 N N . TYR A 1 803 ? -14.074 -40.708 14.675 1.00 69.31 803 TYR A N 1
ATOM 6576 C CA . TYR A 1 803 ? -13.950 -40.704 16.136 1.00 69.31 803 TYR A CA 1
ATOM 6577 C C . TYR A 1 803 ? -15.208 -41.187 16.880 1.00 69.31 803 TYR A C 1
ATOM 6579 O O . TYR A 1 803 ? -15.066 -41.850 17.906 1.00 69.31 803 TYR A O 1
ATOM 6587 N N . ASP A 1 804 ? -16.419 -40.888 16.392 1.00 65.88 804 ASP A N 1
ATOM 6588 C CA . ASP A 1 804 ? -17.683 -41.380 16.966 1.00 65.88 804 ASP A CA 1
ATOM 6589 C C . ASP A 1 804 ? -18.605 -41.977 15.879 1.00 65.88 804 ASP A C 1
ATOM 6591 O O . ASP A 1 804 ? -19.471 -41.287 15.326 1.00 65.88 804 ASP A O 1
ATOM 6595 N N . PRO A 1 805 ? -18.479 -43.286 15.589 1.00 65.44 805 PRO A N 1
ATOM 6596 C CA . PRO A 1 805 ? -19.310 -43.964 14.598 1.00 65.44 805 PRO A CA 1
ATOM 6597 C C . PRO A 1 805 ? -20.770 -44.143 15.047 1.00 65.44 805 PRO A C 1
ATOM 6599 O O . PRO A 1 805 ? -21.610 -44.541 14.239 1.00 65.44 805 PRO A O 1
ATOM 6602 N N . THR A 1 806 ? -21.105 -43.859 16.316 1.00 64.31 806 THR A N 1
ATOM 6603 C CA . THR A 1 806 ? -22.470 -44.018 16.849 1.00 64.31 806 THR A CA 1
ATOM 6604 C C . THR A 1 806 ? -23.390 -42.838 16.537 1.00 64.31 806 THR A C 1
ATOM 6606 O O . THR A 1 806 ? -24.583 -42.887 16.837 1.00 64.31 806 THR A O 1
ATOM 6609 N N . ASN A 1 807 ? -22.882 -41.821 15.828 1.00 58.88 807 ASN A N 1
ATOM 6610 C CA . ASN A 1 807 ? -23.664 -40.732 15.234 1.00 58.88 807 ASN A CA 1
ATOM 6611 C C . ASN A 1 807 ? -24.375 -39.823 16.261 1.00 58.88 807 ASN A C 1
ATOM 6613 O O . ASN A 1 8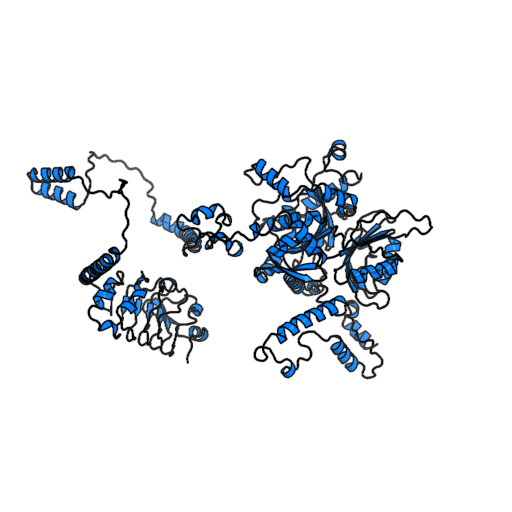07 ? -25.189 -38.979 15.882 1.00 58.88 807 ASN A O 1
ATOM 6617 N N . THR A 1 808 ? -24.089 -39.979 17.558 1.00 54.47 808 THR A N 1
ATOM 6618 C CA . THR A 1 808 ? -24.809 -39.301 18.647 1.00 54.47 808 THR A CA 1
ATOM 6619 C C . THR A 1 808 ? -24.375 -37.855 18.877 1.00 54.47 808 THR A C 1
ATOM 6621 O O . THR A 1 808 ? -25.134 -37.072 19.447 1.00 54.47 808 THR A O 1
ATOM 6624 N N . MET A 1 809 ? -23.181 -37.481 18.411 1.00 51.22 809 MET A N 1
ATOM 6625 C CA . MET A 1 809 ? -22.548 -36.191 18.692 1.00 51.22 809 MET A CA 1
ATOM 6626 C C . MET A 1 809 ? -22.501 -35.217 17.511 1.00 51.22 809 MET A C 1
ATOM 6628 O O . MET A 1 809 ? -21.893 -34.172 17.685 1.00 51.22 809 MET A O 1
ATOM 6632 N N . ILE A 1 810 ? -23.094 -35.474 16.333 1.00 49.53 810 ILE A N 1
ATOM 6633 C CA . ILE A 1 810 ? -22.939 -34.550 15.184 1.00 49.53 810 ILE A CA 1
ATOM 6634 C C . ILE A 1 810 ? -23.718 -33.243 15.414 1.00 49.53 810 ILE A C 1
ATOM 6636 O O . ILE A 1 810 ? -24.947 -33.242 15.281 1.00 49.53 810 ILE A O 1
ATOM 6640 N N . PRO A 1 811 ? -23.068 -32.081 15.627 1.00 47.16 811 PRO A N 1
ATOM 6641 C CA . PRO A 1 811 ? -23.768 -30.816 15.697 1.00 47.16 811 PRO A CA 1
ATOM 6642 C C . PRO A 1 811 ? -23.560 -30.059 14.381 1.00 47.16 811 PRO A C 1
ATOM 6644 O O . PRO A 1 811 ? -22.489 -29.522 14.120 1.00 47.16 811 PRO A O 1
ATOM 6647 N N . SER A 1 812 ? -24.644 -29.910 13.615 1.00 53.06 812 SER A N 1
ATOM 6648 C CA . SER A 1 812 ? -24.847 -28.912 12.548 1.00 53.06 812 SER A CA 1
ATOM 6649 C C . SER A 1 812 ? -23.953 -28.991 11.296 1.00 53.06 812 SER A C 1
ATOM 6651 O O . SER A 1 812 ? -22.794 -29.374 11.327 1.00 53.06 812 SER A O 1
ATOM 6653 N N . GLN A 1 813 ? -24.487 -28.533 10.157 1.00 56.44 813 GLN A N 1
ATOM 6654 C CA . GLN A 1 813 ? -23.788 -28.381 8.864 1.00 56.44 813 GLN A CA 1
ATOM 6655 C C . GLN A 1 813 ? -22.550 -27.449 8.902 1.00 56.44 813 GLN A C 1
ATOM 6657 O O . GLN A 1 813 ? -21.999 -27.104 7.855 1.00 56.44 813 GLN A O 1
ATOM 6662 N N . ARG A 1 814 ? -22.136 -26.972 10.081 1.00 66.12 814 ARG A N 1
ATOM 6663 C CA . ARG A 1 814 ? -21.218 -25.854 10.264 1.00 66.12 814 ARG A CA 1
ATOM 6664 C C . ARG A 1 814 ? -20.139 -26.205 11.286 1.00 66.12 814 ARG A C 1
ATOM 6666 O O . ARG A 1 814 ? -20.441 -26.629 12.393 1.00 66.12 814 ARG A O 1
ATOM 6673 N N . PHE A 1 815 ? -18.881 -25.995 10.905 1.00 77.31 815 PHE A N 1
ATOM 6674 C CA . PHE A 1 815 ? -17.724 -26.167 11.783 1.00 77.31 815 PHE A CA 1
ATOM 6675 C C . PHE A 1 815 ? -17.314 -24.824 12.401 1.00 77.31 815 PHE A C 1
ATOM 6677 O O . PHE A 1 815 ? -17.560 -23.761 11.823 1.00 77.31 815 PHE A O 1
ATOM 6684 N N . TYR A 1 816 ? -16.627 -24.882 13.541 1.00 76.00 816 TYR A N 1
ATOM 6685 C CA . TYR A 1 816 ? -16.066 -23.711 14.213 1.00 76.00 816 TYR A CA 1
ATOM 6686 C C . TYR A 1 816 ? -14.594 -23.932 14.513 1.00 76.00 816 TYR A C 1
ATOM 6688 O O . TYR A 1 816 ? -14.188 -25.022 14.912 1.00 76.00 816 TYR A O 1
ATOM 6696 N N . VAL A 1 817 ? -13.787 -22.886 14.344 1.00 75.38 817 VAL A N 1
ATOM 6697 C CA . VAL A 1 817 ? -12.371 -22.956 14.700 1.00 75.38 817 VAL A CA 1
ATOM 6698 C C . VAL A 1 817 ? -12.234 -22.662 16.189 1.00 75.38 817 VAL A C 1
ATOM 6700 O O . VAL A 1 817 ? -12.535 -21.549 16.639 1.00 75.38 817 VAL A O 1
ATOM 6703 N N . LEU A 1 818 ? -11.754 -23.649 16.951 1.00 69.06 818 LEU A N 1
ATOM 6704 C CA . LEU A 1 818 ? -11.356 -23.445 18.339 1.00 69.06 818 LEU A CA 1
ATOM 6705 C C . LEU A 1 818 ? -10.129 -22.531 18.363 1.00 69.06 818 LEU A C 1
ATOM 6707 O O . LEU A 1 818 ? -9.078 -22.857 17.820 1.00 69.06 818 LEU A O 1
ATOM 6711 N N . ARG A 1 819 ? -10.278 -21.361 18.982 1.00 71.88 819 ARG A N 1
ATOM 6712 C CA . ARG A 1 819 ? -9.217 -20.345 19.079 1.00 71.88 819 ARG A CA 1
ATOM 6713 C C . ARG A 1 819 ? -8.623 -20.230 20.480 1.00 71.88 819 ARG A C 1
ATOM 6715 O O . ARG A 1 819 ? -7.757 -19.388 20.701 1.00 71.88 819 ARG A O 1
ATOM 6722 N N . ASP A 1 820 ? -9.080 -21.070 21.408 1.00 64.00 820 ASP A N 1
ATOM 6723 C CA . ASP A 1 820 ? -8.582 -21.110 22.778 1.00 64.00 820 ASP A CA 1
ATOM 6724 C C . ASP A 1 820 ? -7.289 -21.929 22.864 1.00 64.00 820 ASP A C 1
ATOM 6726 O O . ASP A 1 820 ? -7.306 -23.154 22.759 1.00 64.00 820 ASP A O 1
ATOM 6730 N N . ARG A 1 821 ? -6.158 -21.240 23.052 1.00 58.38 821 ARG A N 1
ATOM 6731 C CA . ARG A 1 821 ? -4.827 -21.862 23.125 1.00 58.38 821 ARG A CA 1
ATOM 6732 C C . ARG A 1 821 ? -4.666 -22.785 24.331 1.00 58.38 821 ARG A C 1
ATOM 6734 O O . ARG A 1 821 ? -3.954 -23.776 24.219 1.00 58.38 821 ARG A O 1
ATOM 6741 N N . ASN A 1 822 ? -5.328 -22.495 25.451 1.00 56.81 822 ASN A N 1
ATOM 6742 C CA . ASN A 1 822 ? -5.194 -23.308 26.662 1.00 56.81 822 ASN A CA 1
ATOM 6743 C C . ASN A 1 822 ? -5.878 -24.667 26.499 1.00 56.81 822 ASN A C 1
ATOM 6745 O O . ASN A 1 822 ? -5.403 -25.650 27.053 1.00 56.81 822 ASN A O 1
ATOM 6749 N N . ARG A 1 823 ? -6.948 -24.719 25.695 1.00 55.44 823 ARG A N 1
ATOM 6750 C CA . ARG A 1 823 ? -7.654 -25.953 25.311 1.00 55.44 823 ARG A CA 1
ATOM 6751 C C . ARG A 1 823 ? -7.004 -26.704 24.147 1.00 55.44 823 ARG A C 1
ATOM 6753 O O . ARG A 1 823 ? -7.417 -27.813 23.839 1.00 55.44 823 ARG A O 1
ATOM 6760 N N . LEU A 1 824 ? -6.037 -26.081 23.474 1.00 54.16 824 LEU A N 1
ATOM 6761 C CA . LEU A 1 824 ? -5.245 -26.676 22.395 1.00 54.16 824 LEU A CA 1
ATOM 6762 C C . LEU A 1 824 ? -3.931 -27.288 22.907 1.00 54.16 824 LEU A C 1
ATOM 6764 O O . LEU A 1 824 ? -3.157 -27.811 22.104 1.00 54.16 824 LEU A O 1
ATOM 6768 N N . SER A 1 825 ? -3.641 -27.224 24.214 1.00 54.31 825 SER A N 1
ATOM 6769 C CA . SER A 1 825 ? -2.489 -27.939 24.764 1.00 54.31 825 SER A CA 1
ATOM 6770 C C . SER A 1 825 ? -2.710 -29.446 24.605 1.00 54.31 825 SER A C 1
ATOM 6772 O O . SER A 1 825 ? -3.818 -29.946 24.780 1.00 54.31 825 SER A O 1
ATOM 6774 N N . ILE A 1 826 ? -1.660 -30.190 24.248 1.00 52.47 826 ILE A N 1
ATOM 6775 C CA . ILE A 1 826 ? -1.757 -31.635 23.966 1.00 52.47 826 ILE A CA 1
ATOM 6776 C C . ILE A 1 826 ? -2.365 -32.397 25.158 1.00 52.47 826 ILE A C 1
ATOM 6778 O O . ILE A 1 826 ? -3.096 -33.364 24.966 1.00 52.47 826 ILE A O 1
ATOM 6782 N N . GLU A 1 827 ? -2.113 -31.940 26.386 1.00 46.44 827 GLU A N 1
ATOM 6783 C CA . GLU A 1 827 ? -2.672 -32.517 27.614 1.00 46.44 827 GLU A CA 1
ATOM 6784 C C . GLU A 1 827 ? -4.170 -32.247 27.782 1.00 46.44 827 GLU A C 1
ATOM 6786 O O . GLU A 1 827 ? -4.898 -33.158 28.171 1.00 46.44 827 GLU A O 1
ATOM 6791 N N . THR A 1 828 ? -4.661 -31.055 27.428 1.00 49.34 828 THR A N 1
ATOM 6792 C CA . THR A 1 828 ? -6.102 -30.755 27.482 1.00 49.34 828 THR A CA 1
ATOM 6793 C C . THR A 1 828 ? -6.864 -31.384 26.325 1.00 49.34 828 THR A C 1
ATOM 6795 O O . THR A 1 828 ? -7.958 -31.887 26.547 1.00 49.34 828 THR A O 1
ATOM 6798 N N . LEU A 1 829 ? -6.276 -31.459 25.126 1.00 48.88 829 LEU A N 1
ATOM 6799 C CA . LEU A 1 829 ? -6.827 -32.228 24.005 1.00 48.88 829 LEU A CA 1
ATOM 6800 C C . LEU A 1 829 ? -6.932 -33.718 24.350 1.00 48.88 829 LEU A C 1
ATOM 6802 O O . LEU A 1 829 ? -7.962 -34.322 24.081 1.00 48.88 829 LEU A O 1
ATOM 6806 N N . ARG A 1 830 ? -5.919 -34.305 25.005 1.00 46.97 830 ARG A N 1
ATOM 6807 C CA . ARG A 1 830 ? -5.987 -35.690 25.505 1.00 46.97 830 ARG A CA 1
ATOM 6808 C C . ARG A 1 830 ? -7.061 -35.869 26.576 1.00 46.97 830 ARG A C 1
ATOM 6810 O O . ARG A 1 830 ? -7.770 -36.862 26.540 1.00 46.97 830 ARG A O 1
ATOM 6817 N N . GLN A 1 831 ? -7.210 -34.921 27.500 1.00 46.88 831 GLN A N 1
ATOM 6818 C CA . GLN A 1 831 ? -8.254 -34.983 28.529 1.00 46.88 831 GLN A CA 1
ATOM 6819 C C . GLN A 1 831 ? -9.668 -34.805 27.955 1.00 46.88 831 GLN A C 1
ATOM 6821 O O . GLN A 1 831 ? -10.558 -35.530 28.373 1.00 46.88 831 GLN A O 1
ATOM 6826 N N . HIS A 1 832 ? -9.869 -33.910 26.979 1.00 45.28 832 HIS A N 1
ATOM 6827 C CA . HIS A 1 832 ? -11.153 -33.727 26.284 1.00 45.28 832 HIS A CA 1
ATOM 6828 C C . HIS A 1 832 ? -11.488 -34.849 25.297 1.00 45.28 832 HIS A C 1
ATOM 6830 O O . HIS A 1 832 ? -12.652 -35.045 24.998 1.00 45.28 832 HIS A O 1
ATOM 6836 N N . LEU A 1 833 ? -10.496 -35.572 24.772 1.00 44.78 833 LEU A N 1
ATOM 6837 C CA . LEU A 1 833 ? -10.732 -36.778 23.968 1.00 44.78 833 LEU A CA 1
ATOM 6838 C C . LEU A 1 833 ? -11.040 -38.010 24.837 1.00 44.78 833 LEU A C 1
ATOM 6840 O O . LEU A 1 833 ? -11.536 -39.007 24.325 1.00 44.78 833 LEU A O 1
ATOM 6844 N N . HIS A 1 834 ? -10.734 -37.954 26.136 1.00 38.97 834 HIS A N 1
ATOM 6845 C CA . HIS A 1 834 ? -11.039 -39.007 27.108 1.00 38.97 834 HIS A CA 1
ATOM 6846 C C . HIS A 1 834 ? -12.297 -38.734 27.953 1.00 38.97 834 HIS A C 1
ATOM 6848 O O . HIS A 1 834 ? -12.689 -39.611 28.723 1.00 38.97 834 HIS A O 1
ATOM 6854 N N . SER A 1 835 ? -12.917 -37.557 27.820 1.00 33.72 835 SER A N 1
ATOM 6855 C CA . SER A 1 835 ? -14.171 -37.158 28.479 1.00 33.72 835 SER A CA 1
ATOM 6856 C C . SER A 1 835 ? -15.273 -36.953 27.457 1.00 33.72 835 SER A C 1
ATOM 6858 O O . SER A 1 835 ? -16.402 -37.419 27.707 1.00 33.72 835 SER A O 1
#

Sequence (835 aa):
MVRLTPEVIEVAPQYLNPVGQYELSLRDLKLPVIENLGATLNQFDTIDLTNNDLRKLDDFPYLPKLKTLYLANNHITRIAENLDKYIPNLDTLILNNNLLQVLTDVDPLATLSKLAHISFARNPIAMLKDYRLYVIHMLPNLRTLDFNRITQKEREAACKIYKFKLNKKTKQKQKNIKTFTPGEELIKPQTSRMTKKVADAIKKAITEAKSLEEINKLTAMLQAGEILNQNNSSSIEQEEHTAVVHIADLAHARAQELHSLLYELGHRQEKHRTALQILPRYMRRRAASYNIKRLPRSLRPLADPKTGTAKKKRPSRRYRRRPRDLLASYTNRQRKIKWLKTHIWHAKRFHMNTLWNYRLAEKSNTKCVRPTYKSLHEQCLIHDMSYYGYIELEGDEEEIIKKLTPLFPSSNTNLTPKAKMYLNGQFEGQCLVYKPHTKECLTPISFMWMPSNDKQKRKLWLWCHPASYDALAQILFSLFNTSLSKTTEEPPVKKQKNDDGDQESVTITLLRDQQQLTRFRLIGPLSMAILKHALHPSVLPNDPIERRTAPFAWWSNEAHSNDKHQQQLQFWNSSIGNTSTLMPNRIISLVVRDPRVFTPIKPKLTIHTKTNIEKLETSPPSSVDLASSPLWIEKYRTHCCEHKLATYQINLFRSKTLTTDNKELQLNEEESQIPLILIHHHDLLSPLSQYQQNRNDLGSGWDIILPNEWAQIFWISFIYSGARPIGQKELSLIAHETGEFQFPQEYPDTDAGIAWASKIESEQVTHFSKCPPSKRPNFFINGINSPFRPLWTNIVHDWALEYDPTNTMIPSQRFYVLRDRNRLSIETLRQHLHS

Organism: NCBI:txid433720

Foldseek 3Di:
DFEPDLVCQVPFDWDQDPVRWIETEPAPRQYADDEDCVSVVLRGQEYEHAHHAYAEADHAAARQSHAEYHHANYAHAAYDAPCCRRHQRHAEYEHEQYAHADLCRCLRVLNNLNHAYYEHHNYNLVVDPCSVLSNCLSHVNYQDYNNHGDDPVSNVVSCVVVVVVVVVVVVVVVVPDDDDDDDDDDDDDDDDDDDPVVVVVLVVVLVPDPDPVVNVVSVVCVVVVDDDPDDDDDDDDDDDPDPPPPVVVVCVVCVVVVVVVCVVVVVVPVDPQQLQNSDDPVLHDPCCLQPVVSHDPVSSVSNPPPDDDDPDDDDDVVVVDPPVCVVVVVVVVCVQAPEAPCRVVLVVFADWDGDLRHTFGAFGPDPCQVVLVVCLEANKAKEWPLQWWKKKKWFAQVVVCVLQVLQADPLWPFDDCPDPVQVQQFFKGWTWTAQNPPRFTAFIWIKTKARDPDRGTIMMMITTHSLRLVVVVVSSCVSLVPDDPPDDPDDDDPPDDDPDDDDSRMDMDGCNVVSFKIKMWMHHQCQLVLCVQQWDFDDQDPDPVCLVVQPQNPVVPPPPLRVLQVLLVVCSVPPPGGLLVDDARGKFKTKTWQSLQQQFPAQDADDPPPDDPDPDDDDRDPDSSRRNWPPVDVVVSVVLLVLDDDPVVSVVQVVVVPDPDSDGRCPDSSIRIWMKMKTWHALCPAPCVVVDVPPSRRGTTIMMMTGSSCVNSSVVSSVSNPHHYGTPNSVVVSCVVSVHDDPPCRQCQHPSNVVVLVVQLVVVVVVQVPDDPVRHDDCVVVVNPRPRHDPVLVVVVVVVCVLPVVPPDDDDSGDHDSPNVVCVPPVNVVVVSVD

pLDDT: mean 77.52, std 18.65, range [26.31, 97.56]

Secondary structure (DSSP, 8-state):
-----HHHHHHS-EEE-TTS-EEEE-TTS--SS---GGGGTT--SEEE--SS---EE------TT--EEE--SS---EE-TTGGGT-TT--EEE--S----SGGGGGGGGG-TT--EEE-TTSGGGGSTTHHHHHHHH-TT-SEETTEEPPHHHHHHHHHHHHHHHHHHHHHHGGG-----------PPP-----HHHHHHHHHHHHH--SHHHHHHHHHHHHHT---------------------HHHHHHHTHHHHHHHHHHHHHHHSS---HHHHS-TTT--GGGGT-GGGS-GGGHHHH--SS---PPPPPPHHHHS-GGGHHHHHHHHHTTSB--TTHHHHHTTEEEEEETTEEEEEEESS--HHHHHHHHHHS-EEEE-TTSEEEEEEE-HHHHHHHHGGGS-TT--SPPTTSTTTTTSSB-EEEEEE-TTT--EEEEEEEEE---S-SSSEEEEEEE-TTTHHHHHHHHHHHHT-------SS----PPPP--S---SEEEEE-TTTT-EEEEEEESTTHHHHHHHH--B----S-HHHHHH-TT-TTTTSTTHHHHHHHHHHHHHH--S-STTSPTTBEEEEEEE-HHHH--SS--S-------------PPP--GGGG--GGG-HHHHHHHHHTPPPHHHHHHHHHHS--SSS-----GGG--EEEEEEEEE-GGGSTTTTT-TT-TTTT-EEEEEEEGGGHHHHHHHHHHHTPEEE-HHHHHHHHHHHT---TTTT-TTSHHHHHHHHHHHHHHHHHHHHS-GGGS--TTTTT-S-SSS--HHHHHHHHHHHH-TT-TT---S-------SGGGSHHHHHHHH--

InterPro domains:
  IPR001611 Leucine-rich repeat [PS51450] (65-87)
  IPR001611 Leucine-rich repeat [PS51450] (89-110)
  IPR003603 U2A'/phosphoprotein 32 family A, C-terminal [SM00446] (128-146)
  IPR009723 Pop1, N-terminal [PF06978] (252-311)
  IPR009723 Pop1, N-terminal [PF06978] (321-395)
  IPR012590 POPLD domain [PF08170] (701-792)
  IPR032675 Leucine-rich repeat domain superfamily [G3DSA:3.80.10.10] (1-177)
  IPR039182 Ribonucleases P/MRP protein subunit Pop1 [PTHR22731] (226-824)

Radius of gyration: 40.77 Å; chains: 1; bounding box: 118×80×96 Å